Protein AF-0000000084366053 (afdb_homodimer)

Nearest PDB structures (foldseek):
  1ohv-assembly1_A  TM=9.738E-01  e=1.074E-54  Sus scrofa
  4y0i-assembly1_B  TM=9.728E-01  e=3.262E-53  Sus scrofa
  4y0i-assembly2_C  TM=9.734E-01  e=4.766E-53  Sus scrofa
  3nx3-assembly1_B  TM=8.775E-01  e=7.177E-24  Campylobacter jejuni subsp. jejuni NCTC 11168 = ATCC 700819
  2byl-assembly1_B  TM=8.700E-01  e=8.914E-24  Homo sapiens

Foldseek 3Di:
DAPQCVQFVPADLAWDDDAQAWVHPVFVVVLVVVVVPDVSVVPRGAWDLVPWWFQWTHGPVGTIFREQCCPPLFAAGTGPGVLLVVLCPDPLLVCLPPVLALCQPDNDPCVVVLQVLLQVLPPPQFRDWFFDAAQLGQVVLLVLLLVLLLVCVVVPPDDDDPCLVVQVVVCHPPVNDQEAEEAAALAQRDQDAARVLRHHNDCVSQPPHDHRPHYHFYDQDDDPPCVVCVVVLVVSLVVRLVRVLCCCVDPPHHYRAYEYECFRQQSFRDHHALVSVLSVVVSCVVSVHQYEYEQANLACQLQLDNGSNVVSVHPPDHAKYWYHRNLQTTHITGNDCSSPRPDPPSSRDSNSTRSSSSSSSSSSNCCCVVSVLNNQLQVLQQVLLVLVVVVCVVVVQAFDDWDSHSGRQFIKTFHNWQVSQVLLQRLLVSLRHRWDAHRTTMTTGSTHSSCHNSSSVNSSVSSNVSSVVD/DAPQCVQFVPADLAWDDDAQAWVHPVFVVVLVVVVVPDVSVVPRGAWDLVPWWFQWTHGPVGTIFREQCCPPLFAAGTGPGVLLVVLCPDPLLVCLPPVLALCQPDNDPCVVVLQVLLQVLPPPQFRDWFFDAAQLGQVVLLVLLLVLLLVCVVVPPDDDDPCLVVQVVVCHPPVNDQEAEEAAALAQRDQDAARVLRHHNDCVSQPPHDHRPHYHFYDQDDDPPCVVCVVVLVVSLVVRLVRVLCCCVDPPHHYRAYEYECFRQQSFRDHHALVSVLSVVVSCVVSVHQYEYEQANLACQLQLDNGSNVVSVHPPDHAKYWYHRNLQTTHITGNDCSSPRPDPPSSRDRNSTRSSSSSSSSSSNVCCVVSVLNNQLQVLQQVLLVLVVVVCVVVVQAFDDWDSHSGRQFIKTFHNWQVSQVLLQRLLVSLRHHWDAHRTTMTTGSTHSSCHNSSSVNSSVSSSVSSVVD

Solvent-accessible surface area (backbone atoms only — not comparable to full-atom values): 46352 Å² total; per-residue (Å²): 132,54,72,42,52,68,66,32,74,82,42,75,92,63,55,38,72,72,56,97,48,85,50,26,72,55,16,48,52,49,39,56,59,33,43,71,51,36,84,38,81,56,42,58,40,30,23,27,67,88,74,15,32,34,60,29,45,19,34,65,59,65,27,29,20,41,31,29,17,28,76,79,38,34,39,40,66,31,32,77,35,57,70,48,51,53,52,59,68,30,71,67,33,48,49,28,63,65,61,51,54,26,42,40,39,39,26,45,75,58,48,54,60,38,51,52,42,42,53,73,65,45,54,86,81,36,71,35,54,49,49,25,81,33,44,31,49,9,45,44,52,47,49,49,34,32,31,40,35,48,49,38,68,74,55,58,90,60,74,84,48,72,60,28,47,56,24,28,58,61,35,26,60,70,6,13,31,77,58,29,48,35,22,28,53,32,22,73,43,38,62,49,52,62,20,26,35,42,29,30,48,59,43,62,54,44,54,44,34,52,46,55,80,31,56,62,32,66,56,57,81,67,56,73,63,54,88,82,30,52,69,62,38,52,52,37,36,54,52,32,50,50,48,43,53,48,46,61,74,60,48,96,49,55,45,32,26,37,46,45,52,67,49,26,56,57,37,44,54,45,61,70,54,43,65,44,54,38,47,50,52,52,50,24,63,73,70,67,26,40,40,32,39,44,26,28,71,45,34,76,12,51,28,38,32,56,38,46,58,62,81,40,65,48,75,78,60,72,51,31,39,27,30,10,40,38,44,59,32,19,9,29,33,26,56,61,71,67,54,52,64,97,50,76,64,38,85,62,54,71,36,59,32,47,65,45,32,35,46,49,24,20,52,51,45,49,51,39,61,77,66,43,26,25,62,47,20,28,52,35,15,45,52,44,48,56,53,48,52,54,49,23,68,76,35,58,72,61,40,27,72,71,43,38,81,84,19,10,45,47,31,33,30,26,33,81,32,46,67,52,31,51,52,49,43,51,46,31,40,67,67,18,31,41,55,38,70,24,50,70,25,24,38,42,44,29,47,30,50,48,52,40,60,71,54,46,51,52,48,52,52,46,48,53,52,40,60,73,74,103,130,54,70,43,53,67,68,32,74,81,42,76,91,65,55,38,70,72,57,97,47,85,49,27,72,55,15,49,52,48,39,57,59,34,42,70,50,37,85,38,80,58,42,59,40,30,22,28,65,90,73,16,32,34,60,29,46,20,32,65,58,64,29,29,20,41,31,29,18,28,75,78,39,35,39,40,67,30,33,77,36,56,70,46,50,52,52,60,69,30,72,67,33,48,49,29,62,66,59,50,52,26,41,40,40,39,26,44,76,57,48,54,61,39,52,53,41,44,54,73,66,44,54,86,80,34,72,35,54,49,50,24,82,32,44,32,49,10,43,43,51,48,48,50,34,31,31,41,34,48,49,39,68,74,55,58,88,60,74,85,49,72,60,28,47,55,25,28,57,61,36,27,61,72,8,13,32,76,59,29,48,35,23,27,52,31,23,72,43,38,62,49,53,62,21,28,35,42,29,31,49,58,43,61,54,44,55,42,33,52,46,54,79,30,56,62,32,67,56,57,81,68,56,72,64,54,90,82,30,53,69,61,39,52,50,37,36,53,52,32,51,50,49,44,52,48,45,60,74,60,48,96,48,54,45,33,26,38,47,44,52,66,48,26,55,58,38,44,55,45,61,72,54,42,65,45,54,37,48,50,50,51,50,25,63,75,69,69,24,40,40,34,37,45,25,28,71,45,34,76,12,52,30,38,32,56,37,47,59,63,79,40,66,47,76,75,62,71,52,31,40,26,30,10,40,39,44,58,32,20,11,30,34,28,58,62,73,66,53,52,63,96,50,77,64,39,84,62,55,72,36,60,33,48,64,43,34,36,46,49,24,18,54,51,44,50,49,40,61,76,66,44,27,25,61,46,20,28,52,34,14,46,52,43,48,56,54,47,52,54,50,23,69,74,35,56,72,62,40,28,72,71,43,37,82,86,18,9,44,45,32,31,31,26,33,82,32,44,67,52,32,51,51,48,43,53,45,31,39,68,66,18,33,40,56,39,71,23,50,70,25,23,38,41,41,29,47,30,51,47,53,40,61,72,55,45,52,52,48,52,52,45,48,53,52,42,60,72,73,102

Organism: Wickerhamomyces anomalus (strain ATCC 58044 / CBS 1984 / NCYC 433 / NRRL Y-366-8) (NCBI:txid683960)

Sequence (940 aa):
MSVAAKYYPNEPTEPVIKTAEIPGPASKAGIESLGKVFDSRPVYFIADYEKSLGNFIADVDGNVYLDTYAQIASVPLGYNNPALIEAAKSPEMLRAIIERPALGNFPGKDLEGIIKNVLKVAPEGQDQVWNGLSGADANELAFKAAFMWYQQQKRGNADFTTEENESTMENQAPGSPDLAVLSFKRAFHGRLFASASVTASKPVHKLDLPSFKWPKAEFPSYQYPLEDHVEENKAEDARTLAIVENLIKTWSVPIAALIIEPIQSEGGDNHASAEFFQGLRDITLKHGVVFIVDEVQTGLGATGKLWAHEHFKISPAPDLVTFSKKFQSAGYFFHDPKFVPNVAYRQFNTWCGDPARMILAGAIGKEVLDQGLVAKAAEVGDYLYSELEKVAAKYPTKLQNLRGKNRATFIAWDLESGAARNAFLYKMKQNGVNIGGCAEVSVRLRPTLTFEKKHADLFVKVLNKTLSELMSVAAKYYPNEPTEPVIKTAEIPGPASKAGIESLGKVFDSRPVYFIADYEKSLGNFIADVDGNVYLDTYAQIASVPLGYNNPALIEAAKSPEMLRAIIERPALGNFPGKDLEGIIKNVLKVAPEGQDQVWNGLSGADANELAFKAAFMWYQQQKRGNADFTTEENESTMENQAPGSPDLAVLSFKRAFHGRLFASASVTASKPVHKLDLPSFKWPKAEFPSYQYPLEDHVEENKAEDARTLAIVENLIKTWSVPIAALIIEPIQSEGGDNHASAEFFQGLRDITLKHGVVFIVDEVQTGLGATGKLWAHEHFKISPAPDLVTFSKKFQSAGYFFHDPKFVPNVAYRQFNTWCGDPARMILAGAIGKEVLDQGLVAKAAEVGDYLYSELEKVAAKYPTKLQNLRGKNRATFIAWDLESGAARNAFLYKMKQNGVNIGGCAEVSVRLRPTLTFEKKHADLFVKVLNKTLSEL

pLDDT: mean 97.6, std 1.73, range [82.38, 99.0]

Structure (mmCIF, N/CA/C/O backbone):
data_AF-0000000084366053-model_v1
#
loop_
_entity.id
_entity.type
_entity.pdbx_description
1 polymer '4-aminobutyrate aminotransferase'
#
loop_
_atom_site.group_PDB
_atom_site.id
_atom_site.type_symbol
_atom_site.label_atom_id
_atom_site.label_alt_id
_atom_site.label_comp_id
_atom_site.label_asym_id
_atom_site.label_entity_id
_atom_site.label_seq_id
_atom_site.pdbx_PDB_ins_code
_atom_site.Cartn_x
_atom_site.Cartn_y
_atom_site.Cartn_z
_atom_site.occupancy
_atom_site.B_iso_or_equiv
_atom_site.auth_seq_id
_atom_site.auth_comp_id
_atom_site.auth_asym_id
_atom_site.auth_atom_id
_atom_site.pdbx_PDB_model_num
ATOM 1 N N . MET A 1 1 ? 0.654 37.812 -14.766 1 82.38 1 MET A N 1
ATOM 2 C CA . MET A 1 1 ? -0.444 36.938 -14.398 1 82.38 1 MET A CA 1
ATOM 3 C C . MET A 1 1 ? 0.023 35.875 -13.398 1 82.38 1 MET A C 1
ATOM 5 O O . MET A 1 1 ? 1.092 35.281 -13.562 1 82.38 1 MET A O 1
ATOM 9 N N . SER A 1 2 ? -0.723 35.781 -12.391 1 89.62 2 SER A N 1
ATOM 10 C CA . SER A 1 2 ? -0.35 34.844 -11.352 1 89.62 2 SER A CA 1
ATOM 11 C C . SER A 1 2 ? -0.585 33.406 -11.805 1 89.62 2 SER A C 1
ATOM 13 O O . SER A 1 2 ? -1.276 33.156 -12.805 1 89.62 2 SER A O 1
ATOM 15 N N . VAL A 1 3 ? 0.064 32.438 -11.227 1 92 3 VAL A N 1
ATOM 16 C CA . VAL A 1 3 ? -0.021 31.016 -11.594 1 92 3 VAL A CA 1
ATOM 17 C C . VAL A 1 3 ? -1.471 30.547 -11.508 1 92 3 VAL A C 1
ATOM 19 O O . VAL A 1 3 ? -1.973 29.891 -12.414 1 92 3 VAL A O 1
ATOM 22 N N . ALA A 1 4 ? -2.145 30.875 -10.477 1 93.94 4 ALA A N 1
ATOM 23 C CA . ALA A 1 4 ? -3.543 30.484 -10.32 1 93.94 4 ALA A CA 1
ATOM 24 C C . ALA A 1 4 ? -4.402 31.078 -11.438 1 93.94 4 ALA A C 1
ATOM 26 O O . ALA A 1 4 ? -5.297 30.406 -11.961 1 93.94 4 ALA A O 1
ATOM 27 N N . ALA A 1 5 ? -4.199 32.344 -11.656 1 94.38 5 ALA A N 1
ATOM 28 C CA . ALA A 1 5 ? -4.977 33 -12.703 1 94.38 5 ALA A CA 1
ATOM 29 C C . ALA A 1 5 ? -4.734 32.344 -14.062 1 94.38 5 ALA A C 1
ATOM 31 O O . ALA A 1 5 ? -5.645 32.281 -14.891 1 94.38 5 ALA A O 1
ATOM 32 N N . LYS A 1 6 ? -3.516 31.969 -14.289 1 94.5 6 LYS A N 1
ATOM 33 C CA . LYS A 1 6 ? -3.156 31.297 -15.539 1 94.5 6 LYS A CA 1
ATOM 34 C C . LYS A 1 6 ? -3.828 29.938 -15.656 1 94.5 6 LYS A C 1
ATOM 36 O O . LYS A 1 6 ? -4.406 29.609 -16.688 1 94.5 6 LYS A O 1
ATOM 41 N N . TYR A 1 7 ? -3.816 29.156 -14.625 1 95.62 7 TYR A N 1
ATOM 42 C CA . TYR A 1 7 ? -4.324 27.781 -14.656 1 95.62 7 TYR A CA 1
ATOM 43 C C . TYR A 1 7 ? -5.844 27.766 -14.531 1 95.62 7 TYR A C 1
ATOM 45 O O . TYR A 1 7 ? -6.508 26.906 -15.109 1 95.62 7 TYR A O 1
ATOM 53 N N . TYR A 1 8 ? -6.336 28.734 -13.703 1 97.06 8 TYR A N 1
ATOM 54 C CA . TYR A 1 8 ? -7.754 28.719 -13.367 1 97.06 8 TYR A CA 1
ATOM 55 C C . TYR A 1 8 ? -8.391 30.078 -13.602 1 97.06 8 TYR A C 1
ATOM 57 O O . TYR A 1 8 ? -8.852 30.719 -12.656 1 97.06 8 TYR A O 1
ATOM 65 N N . PRO A 1 9 ? -8.578 30.484 -14.773 1 96.38 9 PRO A N 1
ATOM 66 C CA . PRO A 1 9 ? -9.148 31.797 -15.047 1 96.38 9 PRO A CA 1
ATOM 67 C C . PRO A 1 9 ? -10.578 31.953 -14.523 1 96.38 9 PRO A C 1
ATOM 69 O O . PRO A 1 9 ? -11.031 33.062 -14.273 1 96.38 9 PRO A O 1
ATOM 72 N N . ASN A 1 10 ? -11.297 30.844 -14.344 1 96.75 10 ASN A N 1
ATOM 73 C CA . ASN A 1 10 ? -12.68 30.906 -13.898 1 96.75 10 ASN A CA 1
ATOM 74 C C . ASN A 1 10 ? -12.836 30.438 -12.453 1 96.75 10 ASN A C 1
ATOM 76 O O . ASN A 1 10 ? -13.906 29.984 -12.055 1 96.75 10 ASN A O 1
ATOM 80 N N . GLU A 1 11 ? -11.719 30.438 -11.695 1 97.56 11 GLU A N 1
ATOM 81 C CA . GLU A 1 11 ? -11.797 30.094 -10.281 1 97.56 11 GLU A CA 1
ATOM 82 C C . GLU A 1 11 ? -12.75 31.016 -9.539 1 97.56 11 GLU A C 1
ATOM 84 O O . GLU A 1 11 ? -12.766 32.219 -9.773 1 97.56 11 GLU A O 1
ATOM 89 N N . PRO A 1 12 ? -13.547 30.469 -8.617 1 97.25 12 PRO A N 1
ATOM 90 C CA . PRO A 1 12 ? -14.414 31.344 -7.832 1 97.25 12 PRO A CA 1
ATOM 91 C C . PRO A 1 12 ? -13.641 32.438 -7.109 1 97.25 12 PRO A C 1
ATOM 93 O O . PRO A 1 12 ? -12.484 32.25 -6.727 1 97.25 12 PRO A O 1
ATOM 96 N N . THR A 1 13 ? -14.273 33.594 -6.938 1 96.44 13 THR A N 1
ATOM 97 C CA . THR A 1 13 ? -13.617 34.688 -6.258 1 96.44 13 THR A CA 1
ATOM 98 C C . THR A 1 13 ? -13.992 34.719 -4.781 1 96.44 13 THR A C 1
ATOM 100 O O . THR A 1 13 ? -13.336 35.406 -3.98 1 96.44 13 THR A O 1
ATOM 103 N N . GLU A 1 14 ? -15.039 34.062 -4.465 1 97.56 14 GLU A N 1
ATOM 104 C CA . GLU A 1 14 ? -15.516 33.938 -3.088 1 97.56 14 GLU A CA 1
ATOM 105 C C . GLU A 1 14 ? -16.234 32.594 -2.865 1 97.56 14 GLU A C 1
ATOM 107 O O . GLU A 1 14 ? -16.688 31.984 -3.818 1 97.56 14 GLU A O 1
ATOM 112 N N . PRO A 1 15 ? -16.297 32.125 -1.659 1 98.25 15 PRO A N 1
ATOM 113 C CA . PRO A 1 15 ? -17.078 30.906 -1.371 1 98.25 15 PRO A CA 1
ATOM 114 C C . PRO A 1 15 ? -18.578 31.109 -1.603 1 98.25 15 PRO A C 1
ATOM 116 O O . PRO A 1 15 ? -19.062 32.25 -1.631 1 98.25 15 PRO A O 1
ATOM 119 N N . VAL A 1 16 ? -19.234 30.047 -1.812 1 98.31 16 VAL A N 1
ATOM 120 C CA . VAL A 1 16 ? -20.672 30.031 -1.962 1 98.31 16 VAL A CA 1
ATOM 121 C C . VAL A 1 16 ? -21.281 29 -1.001 1 98.31 16 VAL A C 1
ATOM 123 O O . VAL A 1 16 ? -20.953 27.812 -1.062 1 98.31 16 VAL A O 1
ATOM 126 N N . ILE A 1 17 ? -22.109 29.438 -0.068 1 98.19 17 ILE A N 1
ATOM 127 C CA . ILE A 1 17 ? -22.812 28.547 0.859 1 98.19 17 ILE A CA 1
ATOM 128 C C . ILE A 1 17 ? -24.312 28.625 0.611 1 98.19 17 ILE A C 1
ATOM 130 O O . ILE A 1 17 ? -24.922 29.688 0.754 1 98.19 17 ILE A O 1
ATOM 134 N N . LYS A 1 18 ? -24.844 27.516 0.295 1 97.88 18 LYS A N 1
ATOM 135 C CA . LYS A 1 18 ? -26.25 27.469 -0.094 1 97.88 18 LYS A CA 1
ATOM 136 C C . LYS A 1 18 ? -27.094 26.797 0.98 1 97.88 18 LYS A C 1
ATOM 138 O O . LYS A 1 18 ? -28.328 26.938 0.99 1 97.88 18 LYS A O 1
ATOM 143 N N . THR A 1 19 ? -26.469 26.062 1.842 1 97.5 19 THR A N 1
ATOM 144 C CA . THR A 1 19 ? -27.219 25.297 2.834 1 97.5 19 THR A CA 1
ATOM 145 C C . THR A 1 19 ? -26.938 25.828 4.238 1 97.5 19 THR A C 1
ATOM 147 O O . THR A 1 19 ? -25.859 26.328 4.523 1 97.5 19 THR A O 1
ATOM 150 N N . ALA A 1 20 ? -27.906 25.672 5.109 1 94.31 20 ALA A N 1
ATOM 151 C CA . ALA A 1 20 ? -27.797 26.156 6.484 1 94.31 20 ALA A CA 1
ATOM 152 C C . ALA A 1 20 ? -26.875 25.266 7.309 1 94.31 20 ALA A C 1
ATOM 154 O O . ALA A 1 20 ? -26.234 25.734 8.25 1 94.31 20 ALA A O 1
ATOM 155 N N . GLU A 1 21 ? -26.844 24.078 6.902 1 95.75 21 GLU A N 1
ATOM 156 C CA . GLU A 1 21 ? -26 23.109 7.605 1 95.75 21 GLU A CA 1
ATOM 157 C C . GLU A 1 21 ? -24.984 22.484 6.66 1 95.75 21 GLU A C 1
ATOM 159 O O . GLU A 1 21 ? -25.219 22.391 5.453 1 95.75 21 GLU A O 1
ATOM 164 N N . ILE A 1 22 ? -23.922 22.094 7.156 1 96.94 22 ILE A N 1
ATOM 165 C CA . ILE A 1 22 ? -22.875 21.375 6.438 1 96.94 22 ILE A CA 1
ATOM 166 C C . ILE A 1 22 ? -22.5 20.109 7.203 1 96.94 22 ILE A C 1
ATOM 168 O O . ILE A 1 22 ? -22.062 20.172 8.359 1 96.94 22 ILE A O 1
ATOM 172 N N . PRO A 1 23 ? -22.609 18.984 6.641 1 97.81 23 PRO A N 1
ATOM 173 C CA . PRO A 1 23 ? -23.016 18.719 5.262 1 97.81 23 PRO A CA 1
ATOM 174 C C . PRO A 1 23 ? -24.484 19.062 5.008 1 97.81 23 PRO A C 1
ATOM 176 O O . PRO A 1 23 ? -25.297 19 5.93 1 97.81 23 PRO A O 1
ATOM 179 N N . GLY A 1 24 ? -24.797 19.438 3.838 1 98.5 24 GLY A N 1
ATOM 180 C CA . GLY A 1 24 ? -26.156 19.719 3.432 1 98.5 24 GLY A CA 1
ATOM 181 C C . GLY A 1 24 ? -26.984 18.469 3.199 1 98.5 24 GLY A C 1
ATOM 182 O O . GLY A 1 24 ? -26.5 17.359 3.385 1 98.5 24 GLY A O 1
ATOM 183 N N . PRO A 1 25 ? -28.25 18.703 2.814 1 98.5 25 PRO A N 1
ATOM 184 C CA . PRO A 1 25 ? -29.188 17.578 2.697 1 98.5 25 PRO A CA 1
ATOM 185 C C . PRO A 1 25 ? -28.734 16.547 1.648 1 98.5 25 PRO A C 1
ATOM 187 O O . PRO A 1 25 ? -28.891 15.344 1.854 1 98.5 25 PRO A O 1
ATOM 190 N N . ALA A 1 26 ? -28.281 17.031 0.51 1 98.56 26 ALA A N 1
ATOM 191 C CA . ALA A 1 26 ? -27.844 16.109 -0.53 1 98.56 26 ALA A CA 1
ATOM 192 C C . ALA A 1 26 ? -26.625 15.305 -0.074 1 98.56 26 ALA A C 1
ATOM 194 O O . ALA A 1 26 ? -26.516 14.109 -0.348 1 98.56 26 ALA A O 1
ATOM 195 N N . SER A 1 27 ? -25.672 15.945 0.589 1 98.75 27 SER A N 1
ATOM 196 C CA . SER A 1 27 ? -24.516 15.25 1.143 1 98.75 27 SER A CA 1
ATOM 197 C C . SER A 1 27 ? -24.922 14.242 2.207 1 98.75 27 SER A C 1
ATOM 199 O O . SER A 1 27 ? -24.406 13.125 2.248 1 98.75 27 SER A O 1
ATOM 201 N N . LYS A 1 28 ? -25.812 14.656 3.084 1 98.62 28 LYS A N 1
ATOM 202 C CA . LYS A 1 28 ? -26.281 13.742 4.121 1 98.62 28 LYS A CA 1
ATOM 203 C C . LYS A 1 28 ? -26.906 12.492 3.506 1 98.62 28 LYS A C 1
ATOM 205 O O . LYS A 1 28 ? -26.641 11.375 3.953 1 98.62 28 LYS A O 1
ATOM 210 N N . ALA A 1 29 ? -27.734 12.672 2.475 1 98.56 29 ALA A N 1
ATOM 211 C CA . ALA A 1 29 ? -28.344 11.547 1.776 1 98.56 29 ALA A CA 1
ATOM 212 C C . ALA A 1 29 ? -27.297 10.664 1.114 1 98.56 29 ALA A C 1
ATOM 214 O O . ALA A 1 29 ? -27.391 9.438 1.141 1 98.56 29 ALA A O 1
ATOM 215 N N . GLY A 1 30 ? -26.328 11.312 0.466 1 98.5 30 GLY A N 1
ATOM 216 C CA . GLY A 1 30 ? -25.234 10.578 -0.163 1 98.5 30 GLY A CA 1
ATOM 217 C C . GLY A 1 30 ? -24.391 9.789 0.824 1 98.5 30 GLY A C 1
ATOM 218 O O . GLY A 1 30 ? -23.969 8.672 0.524 1 98.5 30 GLY A O 1
ATOM 219 N N . ILE A 1 31 ? -24.141 10.375 1.984 1 98.62 31 ILE A N 1
ATOM 220 C CA . ILE A 1 31 ? -23.359 9.711 3.029 1 98.62 31 ILE A CA 1
ATOM 221 C C . ILE A 1 31 ? -24.109 8.484 3.525 1 98.62 31 ILE A C 1
ATOM 223 O O . ILE A 1 31 ? -23.516 7.418 3.711 1 98.62 31 ILE A O 1
ATOM 227 N N . GLU A 1 32 ? -25.406 8.625 3.742 1 98.25 32 GLU A N 1
ATOM 228 C CA . GLU A 1 32 ? -26.234 7.508 4.18 1 98.25 32 GLU A CA 1
ATOM 229 C C . GLU A 1 32 ? -26.219 6.379 3.154 1 98.25 32 GLU A C 1
ATOM 231 O O . GLU A 1 32 ? -26.062 5.211 3.512 1 98.25 32 GLU A O 1
ATOM 236 N N . SER A 1 33 ? -26.406 6.73 1.919 1 97.75 33 SER A N 1
ATOM 237 C CA . SER A 1 33 ? -26.406 5.734 0.854 1 97.75 33 SER A CA 1
ATOM 238 C C . SER A 1 33 ? -25.047 5.051 0.731 1 97.75 33 SER A C 1
ATOM 240 O O . SER A 1 33 ? -24.969 3.828 0.607 1 97.75 33 SER A O 1
ATOM 242 N N . LEU A 1 34 ? -24 5.824 0.762 1 97.44 34 LEU A N 1
ATOM 243 C CA . LEU A 1 34 ? -22.641 5.309 0.698 1 97.44 34 LEU A CA 1
ATOM 244 C C . LEU A 1 34 ? -22.359 4.355 1.856 1 97.44 34 LEU A C 1
ATOM 246 O O . LEU A 1 34 ? -21.625 3.375 1.699 1 97.44 34 LEU A O 1
ATOM 250 N N . GLY A 1 35 ? -23 4.652 3.002 1 96.19 35 GLY A N 1
ATOM 251 C CA . GLY A 1 35 ? -22.812 3.869 4.211 1 96.19 35 GLY A CA 1
ATOM 252 C C . GLY A 1 35 ? -23.266 2.428 4.066 1 96.19 35 GLY A C 1
ATOM 253 O O . GLY A 1 35 ? -22.906 1.572 4.879 1 96.19 35 GLY A O 1
ATOM 254 N N . LYS A 1 36 ? -24 2.123 3.027 1 93.88 36 LYS A N 1
ATOM 255 C CA . LYS A 1 36 ? -24.484 0.766 2.783 1 93.88 36 LYS A CA 1
ATOM 256 C C . LYS A 1 36 ? -23.375 -0.114 2.209 1 93.88 36 LYS A C 1
ATOM 258 O O . LYS A 1 36 ? -23.453 -1.343 2.271 1 93.88 36 LYS A O 1
ATOM 263 N N . VAL A 1 37 ? -22.281 0.535 1.673 1 92.44 37 VAL A N 1
ATOM 264 C CA . VAL A 1 37 ? -21.266 -0.265 1.004 1 92.44 37 VAL A CA 1
ATOM 265 C C . VAL A 1 37 ? -19.875 0.184 1.455 1 92.44 37 VAL A C 1
ATOM 267 O O . VAL A 1 37 ? -18.875 -0.437 1.103 1 92.44 37 VAL A O 1
ATOM 270 N N . PHE A 1 38 ? -19.797 1.199 2.264 1 92.5 38 PHE A N 1
ATOM 271 C CA . PHE A 1 38 ? -18.547 1.822 2.699 1 92.5 38 PHE A CA 1
ATOM 272 C C . PHE A 1 38 ? -18.719 2.453 4.078 1 92.5 38 PHE A C 1
ATOM 274 O O . PHE A 1 38 ? -19.781 2.963 4.406 1 92.5 38 PHE A O 1
ATOM 281 N N . ASP A 1 39 ? -17.688 2.363 4.969 1 95.25 39 ASP A N 1
ATOM 282 C CA . ASP A 1 39 ? -17.766 3.086 6.234 1 95.25 39 ASP A CA 1
ATOM 283 C C . ASP A 1 39 ? -17.719 4.594 6.008 1 95.25 39 ASP A C 1
ATOM 285 O O . ASP A 1 39 ? -16.641 5.195 5.977 1 95.25 39 ASP A O 1
ATOM 289 N N . SER A 1 40 ? -18.891 5.207 5.938 1 96.94 40 SER A N 1
ATOM 290 C CA . SER A 1 40 ? -19 6.609 5.547 1 96.94 40 SER A CA 1
ATOM 291 C C . SER A 1 40 ? -19.047 7.523 6.77 1 96.94 40 SER A C 1
ATOM 293 O O . SER A 1 40 ? -19.25 8.734 6.641 1 96.94 40 SER A O 1
ATOM 295 N N . ARG A 1 41 ? -18.891 7.023 7.988 1 97.31 41 ARG A N 1
ATOM 296 C CA . ARG A 1 41 ? -19.016 7.789 9.227 1 97.31 41 ARG A CA 1
ATOM 297 C C . ARG A 1 41 ? -17.984 8.906 9.289 1 97.31 41 ARG A C 1
ATOM 299 O O . ARG A 1 41 ? -18.234 9.969 9.859 1 97.31 41 ARG A O 1
ATOM 306 N N . PRO A 1 42 ? -16.734 8.75 8.633 1 97.81 42 PRO A N 1
ATOM 307 C CA . PRO A 1 42 ? -15.727 9.812 8.711 1 97.81 42 PRO A CA 1
ATOM 308 C C . PRO A 1 42 ? -15.945 10.906 7.66 1 97.81 42 PRO A C 1
ATOM 310 O O . PRO A 1 42 ? -15.203 11.891 7.625 1 97.81 42 PRO A O 1
ATOM 313 N N . VAL A 1 43 ? -16.938 10.844 6.801 1 98.31 43 VAL A N 1
ATOM 314 C CA . VAL A 1 43 ? -17.109 11.734 5.656 1 98.31 43 VAL A CA 1
ATOM 315 C C . VAL A 1 43 ? -17.547 13.117 6.141 1 98.31 43 VAL A C 1
ATOM 317 O O . VAL A 1 43 ? -18.438 13.242 6.977 1 98.31 43 VAL A O 1
ATOM 320 N N . TYR A 1 44 ? -16.891 14.117 5.621 1 98.12 44 TYR A N 1
ATOM 321 C CA . TYR A 1 44 ? -17.266 15.492 5.918 1 98.12 44 TYR A CA 1
ATOM 322 C C . TYR A 1 44 ? -18.438 15.93 5.047 1 98.12 44 TYR A C 1
ATOM 324 O O . TYR A 1 44 ? -19.391 16.531 5.539 1 98.12 44 TYR A O 1
ATOM 332 N N . PHE A 1 45 ? -18.375 15.734 3.822 1 98.56 45 PHE A N 1
ATOM 333 C CA . PHE A 1 45 ? -19.406 15.953 2.814 1 98.56 45 PHE A CA 1
ATOM 334 C C . PHE A 1 45 ? -19.078 15.195 1.534 1 98.56 45 PHE A C 1
ATOM 336 O O . PHE A 1 45 ? -17.953 14.75 1.339 1 98.56 45 PHE A O 1
ATOM 343 N N . ILE A 1 46 ? -20.078 14.992 0.703 1 98.81 46 ILE A N 1
ATOM 344 C CA . ILE A 1 46 ? -19.859 14.398 -0.611 1 98.81 46 ILE A CA 1
ATOM 345 C C . ILE A 1 46 ? -19.422 15.477 -1.599 1 98.81 46 ILE A C 1
ATOM 347 O O . ILE A 1 46 ? -20.156 16.438 -1.838 1 98.81 46 ILE A O 1
ATOM 351 N N . ALA A 1 47 ? -18.281 15.32 -2.174 1 98.75 47 ALA A N 1
ATOM 352 C CA . ALA A 1 47 ? -17.703 16.344 -3.041 1 98.75 47 ALA A CA 1
ATOM 353 C C . ALA A 1 47 ? -18.219 16.219 -4.469 1 98.75 47 ALA A C 1
ATOM 355 O O . ALA A 1 47 ? -18.516 15.109 -4.93 1 98.75 47 ALA A O 1
ATOM 356 N N . ASP A 1 48 ? -18.375 17.297 -5.129 1 98.62 48 ASP A N 1
ATOM 357 C CA . ASP A 1 48 ? -18.547 17.406 -6.574 1 98.62 48 ASP A CA 1
ATOM 358 C C . ASP A 1 48 ? -17.25 17.875 -7.238 1 98.62 48 ASP A C 1
ATOM 360 O O . ASP A 1 48 ? -17.078 19.078 -7.488 1 98.62 48 ASP A O 1
ATOM 364 N N . TYR A 1 49 ? -16.391 16.984 -7.605 1 98.5 49 TYR A N 1
ATOM 365 C CA . TYR A 1 49 ? -15.062 17.312 -8.109 1 98.5 49 TYR A CA 1
ATOM 366 C C . TYR A 1 49 ? -15.148 17.969 -9.492 1 98.5 49 TYR A C 1
ATOM 368 O O . TYR A 1 49 ? -14.258 18.719 -9.883 1 98.5 49 TYR A O 1
ATOM 376 N N . GLU A 1 50 ? -16.188 17.703 -10.258 1 97.56 50 GLU A N 1
ATOM 377 C CA . GLU A 1 50 ? -16.359 18.344 -11.555 1 97.56 50 GLU A CA 1
ATOM 378 C C . GLU A 1 50 ? -16.531 19.859 -11.398 1 97.56 50 GLU A C 1
ATOM 380 O O . GLU A 1 50 ? -16.141 20.625 -12.281 1 97.56 50 GLU A O 1
ATOM 385 N N . LYS A 1 51 ? -17.094 20.234 -10.242 1 98 51 LYS A N 1
ATOM 386 C CA . LYS A 1 51 ? -17.375 21.656 -10.023 1 98 51 LYS A CA 1
ATOM 387 C C . LYS A 1 51 ? -16.328 22.281 -9.125 1 98 51 LYS A C 1
ATOM 389 O O . LYS A 1 51 ? -16.406 23.469 -8.805 1 98 51 LYS A O 1
ATOM 394 N N . SER A 1 52 ? -15.375 21.547 -8.633 1 98.69 52 SER A N 1
ATOM 395 C CA . SER A 1 52 ? -14.242 22.078 -7.883 1 98.69 52 SER A CA 1
ATOM 396 C C . SER A 1 52 ? -13.188 22.672 -8.82 1 98.69 52 SER A C 1
ATOM 398 O O . SER A 1 52 ? -12.969 22.141 -9.914 1 98.69 52 SER A O 1
ATOM 400 N N . LEU A 1 53 ? -12.555 23.75 -8.422 1 98.69 53 LEU A N 1
ATOM 401 C CA . LEU A 1 53 ? -11.625 24.406 -9.336 1 98.69 53 LEU A CA 1
ATOM 402 C C . LEU A 1 53 ? -10.562 25.188 -8.57 1 98.69 53 LEU A C 1
ATOM 404 O O . LEU A 1 53 ? -10.891 26.016 -7.727 1 98.69 53 LEU A O 1
ATOM 408 N N . GLY A 1 54 ? -9.281 24.906 -8.93 1 98.38 54 GLY A N 1
ATOM 409 C CA . GLY A 1 54 ? -8.195 25.609 -8.273 1 98.38 54 GLY A CA 1
ATOM 410 C C . GLY A 1 54 ? -8.148 25.375 -6.773 1 98.38 54 GLY A C 1
ATOM 411 O O . GLY A 1 54 ? -8.102 24.234 -6.324 1 98.38 54 GLY A O 1
ATOM 412 N N . ASN A 1 55 ? -8.297 26.453 -6.027 1 98.69 55 ASN A N 1
ATOM 413 C CA . ASN A 1 55 ? -8.203 26.359 -4.574 1 98.69 55 ASN A CA 1
ATOM 414 C C . ASN A 1 55 ? -9.578 26.25 -3.928 1 98.69 55 ASN A C 1
ATOM 416 O O . ASN A 1 55 ? -9.727 26.469 -2.725 1 98.69 55 ASN A O 1
ATOM 420 N N . PHE A 1 56 ? -10.602 25.875 -4.727 1 98.88 56 PHE A N 1
ATOM 421 C CA . PHE A 1 56 ? -11.961 25.766 -4.219 1 98.88 56 PHE A CA 1
ATOM 422 C C . PHE A 1 56 ? -12.508 24.359 -4.422 1 98.88 56 PHE A C 1
ATOM 424 O O . PHE A 1 56 ? -12.336 23.766 -5.492 1 98.88 56 PHE A O 1
ATOM 431 N N . ILE A 1 57 ? -13.148 23.797 -3.42 1 98.88 57 ILE A N 1
ATOM 432 C CA . ILE A 1 57 ? -13.781 22.484 -3.488 1 98.88 57 ILE A CA 1
ATOM 433 C C . ILE A 1 57 ? -15.297 22.641 -3.363 1 98.88 57 ILE A C 1
ATOM 435 O O . ILE A 1 57 ? -15.781 23.422 -2.551 1 98.88 57 ILE A O 1
ATOM 439 N N . ALA A 1 58 ? -16.031 21.953 -4.18 1 98.81 58 ALA A N 1
ATOM 440 C CA . ALA A 1 58 ? -17.484 22 -4.188 1 98.81 58 ALA A CA 1
ATOM 441 C C . ALA A 1 58 ? -18.078 20.703 -3.65 1 98.81 58 ALA A C 1
ATOM 443 O O . ALA A 1 58 ? -17.5 19.625 -3.84 1 98.81 58 ALA A O 1
ATOM 444 N N . ASP A 1 59 ? -19.234 20.766 -2.926 1 98.75 59 ASP A N 1
ATOM 445 C CA . ASP A 1 59 ? -19.969 19.578 -2.533 1 98.75 59 ASP A CA 1
ATOM 446 C C . ASP A 1 59 ? -21.219 19.391 -3.377 1 98.75 59 ASP A C 1
ATOM 448 O O . ASP A 1 59 ? -21.516 20.219 -4.246 1 98.75 59 ASP A O 1
ATOM 452 N N . VAL A 1 60 ? -21.953 18.359 -3.193 1 98.69 60 VAL A N 1
ATOM 453 C CA . VAL A 1 60 ? -23.094 17.984 -4.023 1 98.69 60 VAL A CA 1
ATOM 454 C C . VAL A 1 60 ? -24.281 18.875 -3.689 1 98.69 60 VAL A C 1
ATOM 456 O O . VAL A 1 60 ? -25.281 18.891 -4.414 1 98.69 60 VAL A O 1
ATOM 459 N N . ASP A 1 61 ? -24.234 19.672 -2.613 1 98.75 61 ASP A N 1
ATOM 460 C CA . ASP A 1 61 ? -25.312 20.578 -2.223 1 98.75 61 ASP A CA 1
ATOM 461 C C . ASP A 1 61 ? -25.188 21.922 -2.939 1 98.75 61 ASP A C 1
ATOM 463 O O . ASP A 1 61 ? -26.078 22.766 -2.842 1 98.75 61 ASP A O 1
ATOM 467 N N . GLY A 1 62 ? -24.094 22.125 -3.66 1 98.38 62 GLY A N 1
ATOM 468 C CA . GLY A 1 62 ? -23.859 23.375 -4.367 1 98.38 62 GLY A CA 1
ATOM 469 C C . GLY A 1 62 ? -23.016 24.359 -3.576 1 98.38 62 GLY A C 1
ATOM 470 O O . GLY A 1 62 ? -22.75 25.469 -4.043 1 98.38 62 GLY A O 1
ATOM 471 N N . ASN A 1 63 ? -22.594 23.953 -2.383 1 98.75 63 ASN A N 1
ATOM 472 C CA . ASN A 1 63 ? -21.641 24.781 -1.646 1 98.75 63 ASN A CA 1
ATOM 473 C C . ASN A 1 63 ? -20.25 24.734 -2.283 1 98.75 63 ASN A C 1
ATOM 475 O O . ASN A 1 63 ? -19.844 23.688 -2.811 1 98.75 63 ASN A O 1
ATOM 479 N N . VAL A 1 64 ? -19.562 25.844 -2.277 1 98.75 64 VAL A N 1
ATOM 480 C CA . VAL A 1 64 ? -18.188 25.969 -2.742 1 98.75 64 VAL A CA 1
ATOM 481 C C . VAL A 1 64 ? -17.312 26.594 -1.648 1 98.75 64 VAL A C 1
ATOM 483 O O . VAL A 1 64 ? -17.625 27.672 -1.149 1 98.75 64 VAL A O 1
ATOM 486 N N . TYR A 1 65 ? -16.25 25.906 -1.259 1 98.88 65 TYR A N 1
ATOM 487 C CA . TYR A 1 65 ? -15.406 26.328 -0.152 1 98.88 65 TYR A CA 1
ATOM 488 C C . TYR A 1 65 ? -14.008 26.672 -0.642 1 98.88 65 TYR A C 1
ATOM 490 O O . TYR A 1 65 ? -13.453 25.984 -1.505 1 98.88 65 TYR A O 1
ATOM 498 N N . LEU A 1 66 ? -13.477 27.828 -0.146 1 98.88 66 LEU A N 1
ATOM 499 C CA . LEU A 1 66 ? -12.023 27.906 -0.186 1 98.88 66 LEU A CA 1
ATOM 500 C C . LEU A 1 66 ? -11.398 26.75 0.594 1 98.88 66 LEU A C 1
ATOM 502 O O . LEU A 1 66 ? -11.695 26.562 1.775 1 98.88 66 LEU A O 1
ATOM 506 N N . ASP A 1 67 ? -10.609 25.984 -0.076 1 98.81 67 ASP A N 1
ATOM 507 C CA . ASP A 1 67 ? -10.094 24.766 0.545 1 98.81 67 ASP A CA 1
ATOM 508 C C . ASP A 1 67 ? -8.672 24.969 1.069 1 98.81 67 ASP A C 1
ATOM 510 O O . ASP A 1 67 ? -7.727 25.078 0.287 1 98.81 67 ASP A O 1
ATOM 514 N N . THR A 1 68 ? -8.492 25 2.354 1 98.75 68 THR A N 1
ATOM 515 C CA . THR A 1 68 ? -7.18 25.141 2.969 1 98.75 68 THR A CA 1
ATOM 516 C C . THR A 1 68 ? -6.777 23.859 3.693 1 98.75 68 THR A C 1
ATOM 518 O O . THR A 1 68 ? -5.898 23.891 4.559 1 98.75 68 THR A O 1
ATOM 521 N N . TYR A 1 69 ? -7.473 22.812 3.416 1 98.19 69 TYR A N 1
ATOM 522 C CA . TYR A 1 69 ? -7.152 21.5 3.934 1 98.19 69 TYR A CA 1
ATOM 523 C C . TYR A 1 69 ? -6.633 20.578 2.826 1 98.19 69 TYR A C 1
ATOM 525 O O . TYR A 1 69 ? -5.824 19.688 3.076 1 98.19 69 TYR A O 1
ATOM 533 N N . ALA A 1 70 ? -7.164 20.906 1.543 1 97.44 70 ALA A N 1
ATOM 534 C CA . ALA A 1 70 ? -6.738 20.188 0.344 1 97.44 70 ALA A CA 1
ATOM 535 C C . ALA A 1 70 ? -6.879 18.672 0.528 1 97.44 70 ALA A C 1
ATOM 537 O O . ALA A 1 70 ? -5.922 17.922 0.318 1 97.44 70 ALA A O 1
ATOM 538 N N . GLN A 1 71 ? -8.125 18.312 0.882 1 96.56 71 GLN A N 1
ATOM 539 C CA . GLN A 1 71 ? -8.445 16.953 1.332 1 96.56 71 GLN A CA 1
ATOM 540 C C . GLN A 1 71 ? -7.68 16.609 2.607 1 96.56 71 GLN A C 1
ATOM 542 O O . GLN A 1 71 ? -7.871 17.25 3.645 1 96.56 71 GLN A O 1
ATOM 547 N N . ILE A 1 72 ? -6.715 15.68 2.615 1 95.75 72 ILE A N 1
ATOM 548 C CA . ILE A 1 72 ? -5.844 15.469 3.768 1 95.75 72 ILE A CA 1
ATOM 549 C C . ILE A 1 72 ? -4.398 15.781 3.389 1 95.75 72 ILE A C 1
ATOM 551 O O . ILE A 1 72 ? -3.535 14.906 3.412 1 95.75 72 ILE A O 1
ATOM 555 N N . ALA A 1 73 ? -4.219 17.062 3.021 1 97.69 73 ALA A N 1
ATOM 556 C CA . ALA A 1 73 ? -2.902 17.594 2.668 1 97.69 73 ALA A CA 1
ATOM 557 C C . ALA A 1 73 ? -2.348 16.891 1.43 1 97.69 73 ALA A C 1
ATOM 559 O O . ALA A 1 73 ? -1.141 16.656 1.327 1 97.69 73 ALA A O 1
ATOM 560 N N . SER A 1 74 ? -3.213 16.609 0.447 1 97.81 74 SER A N 1
ATOM 561 C CA . SER A 1 74 ? -2.758 15.719 -0.617 1 97.81 74 SER A CA 1
ATOM 562 C C . SER A 1 74 ? -2.908 16.375 -1.986 1 97.81 74 SER A C 1
ATOM 564 O O . SER A 1 74 ? -2.516 15.797 -3.002 1 97.81 74 SER A O 1
ATOM 566 N N . VAL A 1 75 ? -3.512 17.609 -2.064 1 98.31 75 VAL A N 1
ATOM 567 C CA . VAL A 1 75 ? -3.707 18.281 -3.346 1 98.31 75 VAL A CA 1
ATOM 568 C C . VAL A 1 75 ? -2.566 19.266 -3.592 1 98.31 75 VAL A C 1
ATOM 570 O O . VAL A 1 75 ? -2.443 20.266 -2.887 1 98.31 75 VAL A O 1
ATOM 573 N N . PRO A 1 76 ? -1.804 19.016 -4.613 1 98.06 76 PRO A N 1
ATOM 574 C CA . PRO A 1 76 ? -0.615 19.844 -4.781 1 98.06 76 PRO A CA 1
ATOM 575 C C . PRO A 1 76 ? -0.901 21.125 -5.562 1 98.06 76 PRO A C 1
ATOM 577 O O . PRO A 1 76 ? -0.529 22.219 -5.121 1 98.06 76 PRO A O 1
ATOM 580 N N . LEU A 1 77 ? -1.686 21.047 -6.676 1 98.44 77 LEU A N 1
ATOM 581 C CA . LEU A 1 77 ? -1.692 22.125 -7.648 1 98.44 77 LEU A CA 1
ATOM 582 C C . LEU A 1 77 ? -3.09 22.719 -7.793 1 98.44 77 LEU A C 1
ATOM 584 O O . LEU A 1 77 ? -3.293 23.672 -8.555 1 98.44 77 LEU A O 1
ATOM 588 N N . GLY A 1 78 ? -4.066 22.172 -7.074 1 98.38 78 GLY A N 1
ATOM 589 C CA . GLY A 1 78 ? -5.445 22.625 -7.172 1 98.38 78 GLY A CA 1
ATOM 590 C C . GLY A 1 78 ? -6.332 21.656 -7.941 1 98.38 78 GLY A C 1
ATOM 591 O O . GLY A 1 78 ? -5.836 20.781 -8.641 1 98.38 78 GLY A O 1
ATOM 592 N N . TYR A 1 79 ? -7.621 21.844 -7.836 1 98.62 79 TYR A N 1
ATOM 593 C CA . TYR A 1 79 ? -8.609 20.969 -8.469 1 98.62 79 TYR A CA 1
ATOM 594 C C . TYR A 1 79 ? -8.742 21.281 -9.953 1 98.62 79 TYR A C 1
ATOM 596 O O . TYR A 1 79 ? -8.719 22.438 -10.352 1 98.62 79 TYR A O 1
ATOM 604 N N . ASN A 1 80 ? -8.859 20.172 -10.711 1 98.38 80 ASN A N 1
ATOM 605 C CA . ASN A 1 80 ? -9.008 20.234 -12.156 1 98.38 80 ASN A CA 1
ATOM 606 C C . ASN A 1 80 ? -7.875 21.031 -12.805 1 98.38 80 ASN A C 1
ATOM 608 O O . ASN A 1 80 ? -8.117 21.875 -13.664 1 98.38 80 ASN A O 1
ATOM 612 N N . ASN A 1 81 ? -6.648 20.812 -12.367 1 98.38 81 ASN A N 1
ATOM 613 C CA . ASN A 1 81 ? -5.457 21.438 -12.922 1 98.38 81 ASN A CA 1
ATOM 614 C C . ASN A 1 81 ? -5.215 21.016 -14.367 1 98.38 81 ASN A C 1
ATOM 616 O O . ASN A 1 81 ? -5.137 19.828 -14.664 1 98.38 81 ASN A O 1
ATOM 620 N N . PRO A 1 82 ? -5.043 21.953 -15.234 1 98.12 82 PRO A N 1
ATOM 621 C CA . PRO A 1 82 ? -4.953 21.609 -16.656 1 98.12 82 PRO A CA 1
ATOM 622 C C . PRO A 1 82 ? -3.695 20.812 -16.984 1 98.12 82 PRO A C 1
ATOM 624 O O . PRO A 1 82 ? -3.721 19.953 -17.875 1 98.12 82 PRO A O 1
ATOM 627 N N . ALA A 1 83 ? -2.57 21.094 -16.328 1 97.94 83 ALA A N 1
ATOM 628 C CA . ALA A 1 83 ? -1.343 20.344 -16.578 1 97.94 83 ALA A CA 1
ATOM 629 C C . ALA A 1 83 ? -1.505 18.875 -16.172 1 97.94 83 ALA A C 1
ATOM 631 O O . ALA A 1 83 ? -0.99 17.984 -16.844 1 97.94 83 ALA A O 1
ATOM 632 N N . LEU A 1 84 ? -2.17 18.625 -15.102 1 98.38 84 LEU A N 1
ATOM 633 C CA . LEU A 1 84 ? -2.396 17.25 -14.648 1 98.38 84 LEU A CA 1
ATOM 634 C C . LEU A 1 84 ? -3.381 16.531 -15.57 1 98.38 84 LEU A C 1
ATOM 636 O O . LEU A 1 84 ? -3.266 15.328 -15.789 1 98.38 84 LEU A O 1
ATOM 640 N N . ILE A 1 85 ? -4.383 17.281 -16.062 1 98.56 85 ILE A N 1
ATOM 641 C CA . ILE A 1 85 ? -5.301 16.719 -17.047 1 98.56 85 ILE A CA 1
ATOM 642 C C . ILE A 1 85 ? -4.52 16.25 -18.266 1 98.56 85 ILE A C 1
ATOM 644 O O . ILE A 1 85 ? -4.758 15.148 -18.781 1 98.56 85 ILE A O 1
ATOM 648 N N . GLU A 1 86 ? -3.596 17.078 -18.719 1 98.44 86 GLU A N 1
ATOM 649 C CA . GLU A 1 86 ? -2.77 16.719 -19.859 1 98.44 86 GLU A CA 1
ATOM 650 C C . GLU A 1 86 ? -1.968 15.445 -19.578 1 98.44 86 GLU A C 1
ATOM 652 O O . GLU A 1 86 ? -1.907 14.547 -20.422 1 98.44 86 GLU A O 1
ATOM 657 N N . ALA A 1 87 ? -1.334 15.336 -18.422 1 98.44 87 ALA A N 1
ATOM 658 C CA . ALA A 1 87 ? -0.572 14.148 -18.047 1 98.44 87 ALA A CA 1
ATOM 659 C C . ALA A 1 87 ? -1.468 12.914 -17.984 1 98.44 87 ALA A C 1
ATOM 661 O O . ALA A 1 87 ? -1.07 11.836 -18.422 1 98.44 87 ALA A O 1
ATOM 662 N N . ALA A 1 88 ? -2.67 13.078 -17.453 1 98.44 88 ALA A N 1
ATOM 663 C CA . ALA A 1 88 ? -3.602 11.969 -17.266 1 98.44 88 ALA A CA 1
ATOM 664 C C . ALA A 1 88 ? -4.105 11.438 -18.594 1 98.44 88 ALA A C 1
ATOM 666 O O . ALA A 1 88 ? -4.508 10.273 -18.703 1 98.44 88 ALA A O 1
ATOM 667 N N . LYS A 1 89 ? -4.098 12.25 -19.625 1 98.12 89 LYS A N 1
ATOM 668 C CA . LYS A 1 89 ? -4.613 11.875 -20.938 1 98.12 89 LYS A CA 1
ATOM 669 C C . LYS A 1 89 ? -3.496 11.359 -21.828 1 98.12 89 LYS A C 1
ATOM 671 O O . LYS A 1 89 ? -3.746 10.953 -22.969 1 98.12 89 LYS A O 1
ATOM 676 N N . SER A 1 90 ? -2.242 11.297 -21.375 1 98.06 90 SER A N 1
ATOM 677 C CA . SER A 1 90 ? -1.1 10.906 -22.203 1 98.06 90 SER A CA 1
ATOM 678 C C . SER A 1 90 ? -1.146 9.414 -22.531 1 98.06 90 SER A C 1
ATOM 680 O O . SER A 1 90 ? -1.742 8.625 -21.797 1 98.06 90 SER A O 1
ATOM 682 N N . PRO A 1 91 ? -0.5 9.031 -23.656 1 96.94 91 PRO A N 1
ATOM 683 C CA . PRO A 1 91 ? -0.389 7.602 -23.984 1 96.94 91 PRO A CA 1
ATOM 684 C C . PRO A 1 91 ? 0.35 6.812 -22.906 1 96.94 91 PRO A C 1
ATOM 686 O O . PRO A 1 91 ? 0.021 5.648 -22.656 1 96.94 91 PRO A O 1
ATOM 689 N N . GLU A 1 92 ? 1.299 7.406 -22.297 1 97.19 92 GLU A N 1
ATOM 690 C CA . GLU A 1 92 ? 2.041 6.762 -21.219 1 97.19 92 GLU A CA 1
ATOM 691 C C . GLU A 1 92 ? 1.124 6.422 -20.047 1 97.19 92 GLU A C 1
ATOM 693 O O . GLU A 1 92 ? 1.22 5.336 -19.469 1 97.19 92 GLU A O 1
ATOM 698 N N . MET A 1 93 ? 0.236 7.363 -19.703 1 98.38 93 MET A N 1
ATOM 699 C CA . MET A 1 93 ? -0.722 7.148 -18.625 1 98.38 93 MET A CA 1
ATOM 700 C C . MET A 1 93 ? -1.691 6.023 -18.969 1 98.38 93 MET A C 1
ATOM 702 O O . MET A 1 93 ? -1.982 5.164 -18.141 1 98.38 93 MET A O 1
ATOM 706 N N . LEU A 1 94 ? -2.148 6.078 -20.203 1 97.94 94 LEU A N 1
ATOM 707 C CA . LEU A 1 94 ? -3.068 5.043 -20.672 1 97.94 94 LEU A CA 1
ATOM 708 C C . LEU A 1 94 ? -2.449 3.658 -20.516 1 97.94 94 LEU A C 1
ATOM 710 O O . LEU A 1 94 ? -3.09 2.744 -19.984 1 97.94 94 LEU A O 1
ATOM 714 N N . ARG A 1 95 ? -1.204 3.463 -20.938 1 96.75 95 ARG A N 1
ATOM 715 C CA . ARG A 1 95 ? -0.498 2.191 -20.844 1 96.75 95 ARG A CA 1
ATOM 716 C C . ARG A 1 95 ? -0.277 1.805 -19.375 1 96.75 95 ARG A C 1
ATOM 718 O O . ARG A 1 95 ? -0.411 0.635 -19.016 1 96.75 95 ARG A O 1
ATOM 725 N N . ALA A 1 96 ? 0.073 2.828 -18.578 1 97.81 96 ALA A N 1
ATOM 726 C CA . ALA A 1 96 ? 0.298 2.584 -17.156 1 97.81 96 ALA A CA 1
ATOM 727 C C . ALA A 1 96 ? -0.966 2.057 -16.484 1 97.81 96 ALA A C 1
ATOM 729 O O . ALA A 1 96 ? -0.893 1.224 -15.578 1 97.81 96 ALA A O 1
ATOM 730 N N . ILE A 1 97 ? -2.135 2.51 -16.953 1 98.12 97 ILE A N 1
ATOM 731 C CA . ILE A 1 97 ? -3.404 2.123 -16.344 1 98.12 97 ILE A CA 1
ATOM 732 C C . ILE A 1 97 ? -3.799 0.727 -16.812 1 98.12 97 ILE A C 1
ATOM 734 O O . ILE A 1 97 ? -4.047 -0.166 -16 1 98.12 97 ILE A O 1
ATOM 738 N N . ILE A 1 98 ? -3.783 0.418 -18.109 1 97.62 98 ILE A N 1
ATOM 739 C CA . ILE A 1 98 ? -4.449 -0.771 -18.625 1 97.62 98 ILE A CA 1
ATOM 740 C C . ILE A 1 98 ? -3.512 -1.973 -18.531 1 97.62 98 ILE A C 1
ATOM 742 O O . ILE A 1 98 ? -3.965 -3.111 -18.375 1 97.62 98 ILE A O 1
ATOM 746 N N . GLU A 1 99 ? -2.158 -1.702 -18.594 1 97.44 99 GLU A N 1
ATOM 747 C CA . GLU A 1 99 ? -1.212 -2.811 -18.516 1 97.44 99 GLU A CA 1
ATOM 748 C C . GLU A 1 99 ? -0.768 -3.064 -17.078 1 97.44 99 GLU A C 1
ATOM 750 O O . GLU A 1 99 ? -0.418 -4.191 -16.719 1 97.44 99 GLU A O 1
ATOM 755 N N . ARG A 1 100 ? -0.693 -1.944 -16.281 1 96.25 100 ARG A N 1
ATOM 756 C CA . ARG A 1 100 ? -0.167 -1.955 -14.914 1 96.25 100 ARG A CA 1
ATOM 757 C C . ARG A 1 100 ? 1.035 -2.887 -14.805 1 96.25 100 ARG A C 1
ATOM 759 O O . ARG A 1 100 ? 0.979 -3.896 -14.094 1 96.25 100 ARG A O 1
ATOM 766 N N . PRO A 1 101 ? 2.105 -2.574 -15.367 1 97.69 101 PRO A N 1
ATOM 767 C CA . PRO A 1 101 ? 3.277 -3.451 -15.43 1 97.69 101 PRO A CA 1
ATOM 768 C C . PRO A 1 101 ? 3.775 -3.881 -14.055 1 97.69 101 PRO A C 1
ATOM 770 O O . PRO A 1 101 ? 3.781 -3.078 -13.117 1 97.69 101 PRO A O 1
ATOM 773 N N . ALA A 1 102 ? 4.125 -5.188 -13.883 1 97.88 102 ALA A N 1
ATOM 774 C CA . ALA A 1 102 ? 4.953 -5.633 -12.766 1 97.88 102 ALA A CA 1
ATOM 775 C C . ALA A 1 102 ? 6.391 -5.137 -12.914 1 97.88 102 ALA A C 1
ATOM 777 O O . ALA A 1 102 ? 7.254 -5.863 -13.406 1 97.88 102 ALA A O 1
ATOM 778 N N . LEU A 1 103 ? 6.707 -4.051 -12.359 1 98.06 103 LEU A N 1
ATOM 779 C CA . LEU A 1 103 ? 7.871 -3.244 -12.711 1 98.06 103 LEU A CA 1
ATOM 780 C C . LEU A 1 103 ? 9.164 -3.969 -12.352 1 98.06 103 LEU A C 1
ATOM 782 O O . LEU A 1 103 ? 10.188 -3.773 -13.008 1 98.06 103 LEU A O 1
ATOM 786 N N . GLY A 1 104 ? 9.117 -4.785 -11.383 1 97.38 104 GLY A N 1
ATOM 787 C CA . GLY A 1 104 ? 10.32 -5.48 -10.953 1 97.38 104 GLY A CA 1
ATOM 788 C C . GLY A 1 104 ? 10.789 -6.535 -11.945 1 97.38 104 GLY A C 1
ATOM 789 O O . GLY A 1 104 ? 11.992 -6.758 -12.102 1 97.38 104 GLY A O 1
ATOM 790 N N . ASN A 1 105 ? 9.828 -7.148 -12.664 1 98.25 105 ASN A N 1
ATOM 791 C CA . ASN A 1 105 ? 10.172 -8.258 -13.555 1 98.25 105 ASN A CA 1
ATOM 792 C C . ASN A 1 105 ? 9.969 -7.883 -15.023 1 98.25 105 ASN A C 1
ATOM 794 O O . ASN A 1 105 ? 10.664 -8.398 -15.898 1 98.25 105 ASN A O 1
ATOM 798 N N . PHE A 1 106 ? 8.977 -7.055 -15.227 1 98.5 106 PHE A N 1
ATOM 799 C CA . PHE A 1 106 ? 8.594 -6.723 -16.594 1 98.5 106 PHE A CA 1
ATOM 800 C C . PHE A 1 106 ? 8.406 -5.219 -16.766 1 98.5 106 PHE A C 1
ATOM 802 O O . PHE A 1 106 ? 7.359 -4.766 -17.234 1 98.5 106 PHE A O 1
ATOM 809 N N . PRO A 1 107 ? 9.414 -4.473 -16.453 1 98.44 107 PRO A N 1
ATOM 810 C CA . PRO A 1 107 ? 9.266 -3.033 -16.656 1 98.44 107 PRO A CA 1
ATOM 811 C C . PRO A 1 107 ? 9.078 -2.666 -18.125 1 98.44 107 PRO A C 1
ATOM 813 O O . PRO A 1 107 ? 9.633 -3.332 -19.016 1 98.44 107 PRO A O 1
ATOM 816 N N . GLY A 1 108 ? 8.312 -1.69 -18.406 1 98.12 108 GLY A N 1
ATOM 817 C CA . GLY A 1 108 ? 8.211 -1.15 -19.75 1 98.12 108 GLY A CA 1
ATOM 818 C C . GLY A 1 108 ? 9.414 -0.305 -20.141 1 98.12 108 GLY A C 1
ATOM 819 O O . GLY A 1 108 ? 10.164 0.151 -19.281 1 98.12 108 GLY A O 1
ATOM 820 N N . LYS A 1 109 ? 9.555 -0.064 -21.391 1 97.69 109 LYS A N 1
ATOM 821 C CA . LYS A 1 109 ? 10.656 0.748 -21.906 1 97.69 109 LYS A CA 1
ATOM 822 C C . LYS A 1 109 ? 10.547 2.189 -21.422 1 97.69 109 LYS A C 1
ATOM 824 O O . LYS A 1 109 ? 11.516 2.947 -21.484 1 97.69 109 LYS A O 1
ATOM 829 N N . ASP A 1 110 ? 9.461 2.582 -20.875 1 97.12 110 ASP A N 1
ATOM 830 C CA . ASP A 1 110 ? 9.258 3.957 -20.422 1 97.12 110 ASP A CA 1
ATOM 831 C C . ASP A 1 110 ? 9.617 4.113 -18.953 1 97.12 110 ASP A C 1
ATOM 833 O O . ASP A 1 110 ? 9.68 5.23 -18.438 1 97.12 110 ASP A O 1
ATOM 837 N N . LEU A 1 111 ? 9.867 3.051 -18.172 1 98 111 LEU A N 1
ATOM 838 C CA . LEU A 1 111 ? 9.984 3.113 -16.719 1 98 111 LEU A CA 1
ATOM 839 C C . LEU A 1 111 ? 11.141 4.02 -16.312 1 98 111 LEU A C 1
ATOM 841 O O . LEU A 1 111 ? 11 4.832 -15.391 1 98 111 LEU A O 1
ATOM 845 N N . GLU A 1 112 ? 12.305 3.877 -16.938 1 97.88 112 GLU A N 1
ATOM 846 C CA . GLU A 1 112 ? 13.469 4.684 -16.562 1 97.88 112 GLU A CA 1
ATOM 847 C C . GLU A 1 112 ? 13.156 6.172 -16.656 1 97.88 112 GLU A C 1
ATOM 849 O O . GLU A 1 112 ? 13.5 6.938 -15.75 1 97.88 112 GLU A O 1
ATOM 854 N N . GLY A 1 113 ? 12.547 6.57 -17.828 1 98.06 113 GLY A N 1
ATOM 855 C CA . GLY A 1 113 ? 12.164 7.965 -17.984 1 98.06 113 GLY A CA 1
ATOM 856 C C . GLY A 1 113 ? 11.195 8.445 -16.922 1 98.06 113 GLY A C 1
ATOM 857 O O . GLY A 1 113 ? 11.328 9.555 -16.406 1 98.06 113 GLY A O 1
ATOM 858 N N . ILE A 1 114 ? 10.227 7.605 -16.547 1 98.25 114 ILE A N 1
ATOM 859 C CA . ILE A 1 114 ? 9.242 7.922 -15.516 1 98.25 114 ILE A CA 1
ATOM 860 C C . ILE A 1 114 ? 9.953 8.172 -14.18 1 98.25 114 ILE A C 1
ATOM 862 O O . ILE A 1 114 ? 9.688 9.172 -13.508 1 98.25 114 ILE A O 1
ATOM 866 N N . ILE A 1 115 ? 10.906 7.293 -13.82 1 98.06 115 ILE A N 1
ATOM 867 C CA . ILE A 1 115 ? 11.633 7.395 -12.562 1 98.06 115 ILE A CA 1
ATOM 868 C C . ILE A 1 115 ? 12.508 8.648 -12.562 1 98.06 115 ILE A C 1
ATOM 870 O O . ILE A 1 115 ? 12.586 9.367 -11.57 1 98.06 115 ILE A O 1
ATOM 874 N N . LYS A 1 116 ? 13.164 8.945 -13.68 1 98.06 116 LYS A N 1
ATOM 875 C CA . LYS A 1 116 ? 14.031 10.117 -13.789 1 98.06 116 LYS A CA 1
ATOM 876 C C . LYS A 1 116 ? 13.234 11.406 -13.594 1 98.06 116 LYS A C 1
ATOM 878 O O . LYS A 1 116 ? 13.75 12.375 -13.031 1 98.06 116 LYS A O 1
ATOM 883 N N . ASN A 1 117 ? 12.031 11.43 -14.078 1 98.06 117 ASN A N 1
ATOM 884 C CA . ASN A 1 117 ? 11.188 12.594 -13.867 1 98.06 117 ASN A CA 1
ATOM 885 C C . ASN A 1 117 ? 10.867 12.797 -12.391 1 98.06 117 ASN A C 1
ATOM 887 O O . ASN A 1 117 ? 10.812 13.93 -11.914 1 98.06 117 ASN A O 1
ATOM 891 N N . VAL A 1 118 ? 10.648 11.727 -11.641 1 98.06 118 VAL A N 1
ATOM 892 C CA . VAL A 1 118 ? 10.422 11.805 -10.203 1 98.06 118 VAL A CA 1
ATOM 893 C C . VAL A 1 118 ? 11.68 12.305 -9.508 1 98.06 118 VAL A C 1
ATOM 895 O O . VAL A 1 118 ? 11.609 13.133 -8.602 1 98.06 118 VAL A O 1
ATOM 898 N N . LEU A 1 119 ? 12.836 11.852 -9.969 1 98 119 LEU A N 1
ATOM 899 C CA . LEU A 1 119 ? 14.117 12.141 -9.328 1 98 119 LEU A CA 1
ATOM 900 C C . LEU A 1 119 ? 14.508 13.602 -9.523 1 98 119 LEU A C 1
ATOM 902 O O . LEU A 1 119 ? 15.367 14.117 -8.805 1 98 119 LEU A O 1
ATOM 906 N N . LYS A 1 120 ? 13.859 14.273 -10.469 1 97.75 120 LYS A N 1
ATOM 907 C CA . LYS A 1 120 ? 14.156 15.688 -10.711 1 97.75 120 LYS A CA 1
ATOM 908 C C . LYS A 1 120 ? 13.836 16.531 -9.484 1 97.75 120 LYS A C 1
ATOM 910 O O . LYS A 1 120 ? 14.406 17.609 -9.305 1 97.75 120 LYS A O 1
ATOM 915 N N . VAL A 1 121 ? 12.977 16 -8.641 1 97.81 121 VAL A N 1
ATOM 916 C CA . VAL A 1 121 ? 12.617 16.766 -7.457 1 97.81 121 VAL A CA 1
ATOM 917 C C . VAL A 1 121 ? 13.094 16.047 -6.203 1 97.81 121 VAL A C 1
ATOM 919 O O . VAL A 1 121 ? 12.547 16.25 -5.113 1 97.81 121 VAL A O 1
ATOM 922 N N . ALA A 1 122 ? 14.047 15.133 -6.336 1 97.88 122 ALA A N 1
ATOM 923 C CA . ALA A 1 122 ? 14.609 14.461 -5.168 1 97.88 122 ALA A CA 1
ATOM 924 C C . ALA A 1 122 ? 15.281 15.453 -4.227 1 97.88 122 ALA A C 1
ATOM 926 O O . ALA A 1 122 ? 15.773 16.5 -4.668 1 97.88 122 ALA A O 1
ATOM 927 N N . PRO A 1 123 ? 15.25 15.141 -2.887 1 97.56 123 PRO A N 1
ATOM 928 C CA . PRO A 1 123 ? 15.984 16 -1.965 1 97.56 123 PRO A CA 1
ATOM 929 C C . PRO A 1 123 ? 17.469 16.094 -2.297 1 97.56 123 PRO A C 1
ATOM 931 O O . PRO A 1 123 ? 18.047 15.148 -2.844 1 97.56 123 PRO A O 1
ATOM 934 N N . GLU A 1 124 ? 18.047 17.234 -1.927 1 93.69 124 GLU A N 1
ATOM 935 C CA . GLU A 1 124 ? 19.484 17.391 -2.127 1 93.69 124 GLU A CA 1
ATOM 936 C C . GLU A 1 124 ? 20.266 16.25 -1.506 1 93.69 124 GLU A C 1
ATOM 938 O O . GLU A 1 124 ? 20 15.852 -0.366 1 93.69 124 GLU A O 1
ATOM 943 N N . GLY A 1 125 ? 21.078 15.688 -2.266 1 91.81 125 GLY A N 1
ATOM 944 C CA . GLY A 1 125 ? 21.938 14.609 -1.769 1 91.81 125 GLY A CA 1
ATOM 945 C C . GLY A 1 125 ? 21.359 13.234 -2.027 1 91.81 125 GLY A C 1
ATOM 946 O O . GLY A 1 125 ? 22.047 12.227 -1.824 1 91.81 125 GLY A O 1
ATOM 947 N N . GLN A 1 126 ? 20.109 13.172 -2.439 1 95.69 126 GLN A N 1
ATOM 948 C CA . GLN A 1 126 ? 19.484 11.898 -2.766 1 95.69 126 GLN A CA 1
ATOM 949 C C . GLN A 1 126 ? 19.422 11.688 -4.273 1 95.69 126 GLN A C 1
ATOM 951 O O . GLN A 1 126 ? 19.062 12.602 -5.02 1 95.69 126 GLN A O 1
ATOM 956 N N . ASP A 1 127 ? 19.828 10.453 -4.754 1 95.25 127 ASP A N 1
ATOM 957 C CA . ASP A 1 127 ? 19.875 10.266 -6.203 1 95.25 127 ASP A CA 1
ATOM 958 C C . ASP A 1 127 ? 19.219 8.945 -6.605 1 95.25 127 ASP A C 1
ATOM 960 O O . ASP A 1 127 ? 19.328 8.523 -7.758 1 95.25 127 ASP A O 1
ATOM 964 N N . GLN A 1 128 ? 18.625 8.305 -5.625 1 96.12 128 GLN A N 1
ATOM 965 C CA . GLN A 1 128 ? 17.891 7.074 -5.887 1 96.12 128 GLN A CA 1
ATOM 966 C C . GLN A 1 128 ? 16.516 7.109 -5.246 1 96.12 128 GLN A C 1
ATOM 968 O O . GLN A 1 128 ? 16.266 7.895 -4.324 1 96.12 128 GLN A O 1
ATOM 973 N N . VAL A 1 129 ? 15.664 6.277 -5.812 1 97.38 129 VAL A N 1
ATOM 974 C CA . VAL A 1 129 ? 14.312 6.234 -5.266 1 97.38 129 VAL A CA 1
ATOM 975 C C . VAL A 1 129 ? 13.781 4.805 -5.309 1 97.38 129 VAL A C 1
ATOM 977 O O . VAL A 1 129 ? 14.039 4.07 -6.266 1 97.38 129 VAL A O 1
ATOM 980 N N . TRP A 1 130 ? 13.188 4.34 -4.258 1 97.5 130 TRP A N 1
ATOM 981 C CA . TRP A 1 130 ? 12.312 3.172 -4.254 1 97.5 130 TRP A CA 1
ATOM 982 C C . TRP A 1 130 ? 10.852 3.586 -4.145 1 97.5 130 TRP A C 1
ATOM 984 O O . TRP A 1 130 ? 10.461 4.281 -3.201 1 97.5 130 TRP A O 1
ATOM 994 N N . ASN A 1 131 ? 10.062 3.086 -5.008 1 96.12 131 ASN A N 1
ATOM 995 C CA . ASN A 1 131 ? 8.68 3.543 -5.102 1 96.12 131 ASN A CA 1
ATOM 996 C C . ASN A 1 131 ? 7.734 2.617 -4.344 1 96.12 131 ASN A C 1
ATOM 998 O O . ASN A 1 131 ? 7.938 1.401 -4.316 1 96.12 131 ASN A O 1
ATOM 1002 N N . GLY A 1 132 ? 6.777 3.176 -3.672 1 96.69 132 GLY A N 1
ATOM 1003 C CA . GLY A 1 132 ? 5.707 2.473 -2.98 1 96.69 132 GLY A CA 1
ATOM 1004 C C . GLY A 1 132 ? 4.324 2.922 -3.406 1 96.69 132 GLY A C 1
ATOM 1005 O O . GLY A 1 132 ? 4.133 3.377 -4.535 1 96.69 132 GLY A O 1
ATOM 1006 N N . LEU A 1 133 ? 3.285 2.719 -2.525 1 97.56 133 LEU A N 1
ATOM 1007 C CA . LEU A 1 133 ? 1.914 2.955 -2.963 1 97.56 133 LEU A CA 1
ATOM 1008 C C . LEU A 1 133 ? 1.211 3.943 -2.037 1 97.56 133 LEU A C 1
ATOM 1010 O O . LEU A 1 133 ? 0.179 4.512 -2.398 1 97.56 133 LEU A O 1
ATOM 1014 N N . SER A 1 134 ? 1.719 4.141 -0.855 1 97.69 134 SER A N 1
ATOM 1015 C CA . SER A 1 134 ? 1.175 5.062 0.136 1 97.69 134 SER A CA 1
ATOM 1016 C C . SER A 1 134 ? 2.252 5.527 1.111 1 97.69 134 SER A C 1
ATOM 1018 O O . SER A 1 134 ? 3.375 5.02 1.088 1 97.69 134 SER A O 1
ATOM 1020 N N . GLY A 1 135 ? 1.906 6.484 1.925 1 98.19 135 GLY A N 1
ATOM 1021 C CA . GLY A 1 135 ? 2.85 6.922 2.939 1 98.19 135 GLY A CA 1
ATOM 1022 C C . GLY A 1 135 ? 3.23 5.828 3.918 1 98.19 135 GLY A C 1
ATOM 1023 O O . GLY A 1 135 ? 4.402 5.68 4.27 1 98.19 135 GLY A O 1
ATOM 1024 N N . ALA A 1 136 ? 2.225 5.039 4.398 1 98 136 ALA A N 1
ATOM 1025 C CA . ALA A 1 136 ? 2.494 3.928 5.309 1 98 136 ALA A CA 1
ATOM 1026 C C . ALA A 1 136 ? 3.398 2.889 4.652 1 98 136 ALA A C 1
ATOM 1028 O O . ALA A 1 136 ? 4.344 2.4 5.273 1 98 136 ALA A O 1
ATOM 1029 N N . ASP A 1 137 ? 3.1 2.607 3.451 1 96.31 137 ASP A N 1
ATOM 1030 C CA . ASP A 1 137 ? 3.896 1.671 2.666 1 96.31 137 ASP A CA 1
ATOM 1031 C C . ASP A 1 137 ? 5.32 2.188 2.471 1 96.31 137 ASP A C 1
ATOM 1033 O O . ASP A 1 137 ? 6.281 1.421 2.551 1 96.31 137 ASP A O 1
ATOM 1037 N N . ALA A 1 138 ? 5.445 3.436 2.127 1 98.38 138 ALA A N 1
ATOM 1038 C CA . ALA A 1 138 ? 6.754 4.062 1.95 1 98.38 138 ALA A CA 1
ATOM 1039 C C . ALA A 1 138 ? 7.598 3.934 3.213 1 98.38 138 ALA A C 1
ATOM 1041 O O . ALA A 1 138 ? 8.781 3.596 3.141 1 98.38 138 ALA A O 1
ATOM 1042 N N . ASN A 1 139 ? 7.008 4.191 4.363 1 98.88 139 ASN A N 1
ATOM 1043 C CA . ASN A 1 139 ? 7.723 4.082 5.629 1 98.88 139 ASN A CA 1
ATOM 1044 C C . ASN A 1 139 ? 8.102 2.637 5.934 1 98.88 139 ASN A C 1
ATOM 1046 O O . ASN A 1 139 ? 9.227 2.365 6.371 1 98.88 139 ASN A O 1
ATOM 1050 N N . GLU A 1 140 ? 7.254 1.705 5.707 1 98.69 140 GLU A N 1
ATOM 1051 C CA . GLU A 1 140 ? 7.578 0.311 5.992 1 98.69 140 GLU A CA 1
ATOM 1052 C C . GLU A 1 140 ? 8.664 -0.209 5.055 1 98.69 140 GLU A C 1
ATOM 1054 O O . GLU A 1 140 ? 9.5 -1.023 5.453 1 98.69 140 GLU A O 1
ATOM 1059 N N . LEU A 1 141 ? 8.617 0.212 3.822 1 98.44 141 LEU A N 1
ATOM 1060 C CA . LEU A 1 141 ? 9.688 -0.135 2.895 1 98.44 141 LEU A CA 1
ATOM 1061 C C . LEU A 1 141 ? 11.016 0.469 3.346 1 98.44 141 LEU A C 1
ATOM 1063 O O . LEU A 1 141 ? 12.07 -0.164 3.221 1 98.44 141 LEU A O 1
ATOM 1067 N N . ALA A 1 142 ? 10.945 1.713 3.82 1 98.88 142 ALA A N 1
ATOM 1068 C CA . ALA A 1 142 ? 12.148 2.34 4.359 1 98.88 142 ALA A CA 1
ATOM 1069 C C . ALA A 1 142 ? 12.672 1.574 5.57 1 98.88 142 ALA A C 1
ATOM 1071 O O . ALA A 1 142 ? 13.883 1.416 5.738 1 98.88 142 ALA A O 1
ATOM 1072 N N . PHE A 1 143 ? 11.758 1.107 6.488 1 98.94 143 PHE A N 1
ATOM 1073 C CA . PHE A 1 143 ? 12.164 0.277 7.613 1 98.94 143 PHE A CA 1
ATOM 1074 C C . PHE A 1 143 ? 12.891 -0.975 7.125 1 98.94 143 PHE A C 1
ATOM 1076 O O . PHE A 1 143 ? 13.93 -1.347 7.668 1 98.94 143 PHE A O 1
ATOM 1083 N N . LYS A 1 144 ? 12.336 -1.65 6.152 1 98.75 144 LYS A N 1
ATOM 1084 C CA . LYS A 1 144 ? 12.953 -2.855 5.609 1 98.75 144 LYS A CA 1
ATOM 1085 C C . LYS A 1 144 ? 14.367 -2.572 5.109 1 98.75 144 LYS A C 1
ATOM 1087 O O . LYS A 1 144 ? 15.297 -3.324 5.406 1 98.75 144 LYS A O 1
ATOM 1092 N N . ALA A 1 145 ? 14.461 -1.494 4.312 1 98.62 145 ALA A N 1
ATOM 1093 C CA . ALA A 1 145 ? 15.781 -1.111 3.82 1 98.62 145 ALA A CA 1
ATOM 1094 C C . ALA A 1 145 ? 16.75 -0.883 4.977 1 98.62 145 ALA A C 1
ATOM 1096 O O . ALA A 1 145 ? 17.906 -1.31 4.914 1 98.62 145 ALA A O 1
ATOM 1097 N N . ALA A 1 146 ? 16.297 -0.219 5.992 1 98.88 146 ALA A N 1
ATOM 1098 C CA . ALA A 1 146 ? 17.125 0.095 7.148 1 98.88 146 ALA A CA 1
ATOM 1099 C C . ALA A 1 146 ? 17.562 -1.177 7.871 1 98.88 146 ALA A C 1
ATOM 1101 O O . ALA A 1 146 ? 18.734 -1.322 8.234 1 98.88 146 ALA A O 1
ATOM 1102 N N . PHE A 1 147 ? 16.656 -2.076 8.109 1 98.88 147 PHE A N 1
ATOM 1103 C CA . PHE A 1 147 ? 16.969 -3.322 8.805 1 98.88 147 PHE A CA 1
ATOM 1104 C C . PHE A 1 147 ? 17.953 -4.156 7.988 1 98.88 147 PHE A C 1
ATOM 1106 O O . PHE A 1 147 ? 18.906 -4.719 8.539 1 98.88 147 PHE A O 1
ATOM 1113 N N . MET A 1 148 ? 17.688 -4.328 6.699 1 98.5 148 MET A N 1
ATOM 1114 C CA . MET A 1 148 ? 18.594 -5.094 5.836 1 98.5 148 MET A CA 1
ATOM 1115 C C . MET A 1 148 ? 19.984 -4.477 5.824 1 98.5 148 MET A C 1
ATOM 1117 O O . MET A 1 148 ? 20.984 -5.195 5.891 1 98.5 148 MET A O 1
ATOM 1121 N N . TRP A 1 149 ? 19.984 -3.119 5.707 1 98.31 149 TRP A N 1
ATOM 1122 C CA . TRP A 1 149 ? 21.266 -2.41 5.754 1 98.31 149 TRP A CA 1
ATOM 1123 C C . TRP A 1 149 ? 21.984 -2.662 7.078 1 98.31 149 TRP A C 1
ATOM 1125 O O . TRP A 1 149 ? 23.172 -2.979 7.098 1 98.31 149 TRP A O 1
ATOM 1135 N N . TYR A 1 150 ? 21.25 -2.514 8.172 1 98.44 150 TYR A N 1
ATOM 1136 C CA . TYR A 1 150 ? 21.797 -2.664 9.516 1 98.44 150 TYR A CA 1
ATOM 1137 C C . TYR A 1 150 ? 22.406 -4.047 9.711 1 98.44 150 TYR A C 1
ATOM 1139 O O . TYR A 1 150 ? 23.531 -4.172 10.188 1 98.44 150 TYR A O 1
ATOM 1147 N N . GLN A 1 151 ? 21.719 -5.082 9.336 1 98.12 151 GLN A N 1
ATOM 1148 C CA . GLN A 1 151 ? 22.188 -6.457 9.461 1 98.12 151 GLN A CA 1
ATOM 1149 C C . GLN A 1 151 ? 23.344 -6.73 8.516 1 98.12 151 GLN A C 1
ATOM 1151 O O . GLN A 1 151 ? 24.266 -7.484 8.859 1 98.12 151 GLN A O 1
ATOM 1156 N N . GLN A 1 152 ? 23.266 -6.156 7.344 1 96.69 152 GLN A N 1
ATOM 1157 C CA . GLN A 1 152 ? 24.344 -6.344 6.375 1 96.69 152 GLN A CA 1
ATOM 1158 C C . GLN A 1 152 ? 25.656 -5.766 6.895 1 96.69 152 GLN A C 1
ATOM 1160 O O . GLN A 1 152 ? 26.734 -6.328 6.645 1 96.69 152 GLN A O 1
ATOM 1165 N N . GLN A 1 153 ? 25.594 -4.609 7.582 1 96.12 153 GLN A N 1
ATOM 1166 C CA . GLN A 1 153 ? 26.781 -4.012 8.164 1 96.12 153 GLN A CA 1
ATOM 1167 C C . GLN A 1 153 ? 27.453 -4.961 9.156 1 96.12 153 GLN A C 1
ATOM 1169 O O . GLN A 1 153 ? 28.672 -5.004 9.25 1 96.12 153 GLN A O 1
ATOM 1174 N N . LYS A 1 154 ? 26.688 -5.723 9.828 1 95.44 154 LYS A N 1
ATOM 1175 C CA . LYS A 1 154 ? 27.188 -6.68 10.805 1 95.44 154 LYS A CA 1
ATOM 1176 C C . LYS A 1 154 ? 27.719 -7.934 10.125 1 95.44 154 LYS A C 1
ATOM 1178 O O . LYS A 1 154 ? 28.734 -8.492 10.547 1 95.44 154 LYS A O 1
ATOM 1183 N N . ARG A 1 155 ? 27.031 -8.336 9.086 1 95.06 155 ARG A N 1
ATOM 1184 C CA . ARG A 1 155 ? 27.359 -9.578 8.383 1 95.06 155 ARG A CA 1
ATOM 1185 C C . ARG A 1 155 ? 28.562 -9.383 7.465 1 95.06 155 ARG A C 1
ATOM 1187 O O . ARG A 1 155 ? 29.328 -10.312 7.246 1 95.06 155 ARG A O 1
ATOM 1194 N N . GLY A 1 156 ? 28.781 -8.188 6.934 1 93.75 156 GLY A N 1
ATOM 1195 C CA . GLY A 1 156 ? 29.812 -7.934 5.938 1 93.75 156 GLY A CA 1
ATOM 1196 C C . GLY A 1 156 ? 29.516 -8.586 4.598 1 93.75 156 GLY A C 1
ATOM 1197 O O . GLY A 1 156 ? 28.422 -8.43 4.055 1 93.75 156 GLY A O 1
ATOM 1198 N N . ASN A 1 157 ? 30.453 -9.328 4.078 1 91.88 157 ASN A N 1
ATOM 1199 C CA . ASN A 1 157 ? 30.328 -9.906 2.746 1 91.88 157 ASN A CA 1
ATOM 1200 C C . ASN A 1 157 ? 29.922 -11.383 2.811 1 91.88 157 ASN A C 1
ATOM 1202 O O . ASN A 1 157 ? 29.906 -12.062 1.786 1 91.88 157 ASN A O 1
ATOM 1206 N N . ALA A 1 158 ? 29.578 -11.812 3.996 1 95.19 158 ALA A N 1
ATOM 1207 C CA . ALA A 1 158 ? 29.25 -13.227 4.145 1 95.19 158 ALA A CA 1
ATOM 1208 C C . ALA A 1 158 ? 27.844 -13.516 3.609 1 95.19 158 ALA A C 1
ATOM 1210 O O . ALA A 1 158 ? 26.969 -12.633 3.627 1 95.19 158 ALA A O 1
ATOM 1211 N N . ASP A 1 159 ? 27.625 -14.75 3.199 1 95.88 159 ASP A N 1
ATOM 1212 C CA . ASP A 1 159 ? 26.312 -15.211 2.783 1 95.88 159 ASP A CA 1
ATOM 1213 C C . ASP A 1 159 ? 25.422 -15.492 3.992 1 95.88 159 ASP A C 1
ATOM 1215 O O . ASP A 1 159 ? 25.906 -15.625 5.113 1 95.88 159 ASP A O 1
ATOM 1219 N N . PHE A 1 160 ? 24.188 -15.594 3.732 1 97.88 160 PHE A N 1
ATOM 1220 C CA . PHE A 1 160 ? 23.297 -16.047 4.785 1 97.88 160 PHE A CA 1
ATOM 1221 C C . PHE A 1 160 ? 23.625 -17.469 5.219 1 97.88 160 PHE A C 1
ATOM 1223 O O . PHE A 1 160 ? 23.922 -18.312 4.383 1 97.88 160 PHE A O 1
ATOM 1230 N N . THR A 1 161 ? 23.594 -17.734 6.492 1 97.81 161 THR A N 1
ATOM 1231 C CA . THR A 1 161 ? 23.844 -19.078 7 1 97.81 161 THR A CA 1
ATOM 1232 C C . THR A 1 161 ? 22.594 -19.953 6.844 1 97.81 161 THR A C 1
ATOM 1234 O O . THR A 1 161 ? 21.5 -19.453 6.637 1 97.81 161 THR A O 1
ATOM 1237 N N . THR A 1 162 ? 22.828 -21.234 6.926 1 98.12 162 THR A N 1
ATOM 1238 C CA . THR A 1 162 ? 21.719 -22.172 6.922 1 98.12 162 THR A CA 1
ATOM 1239 C C . THR A 1 162 ? 20.75 -21.891 8.07 1 98.12 162 THR A C 1
ATOM 1241 O O . THR A 1 162 ? 19.531 -21.953 7.902 1 98.12 162 THR A O 1
ATOM 1244 N N . GLU A 1 163 ? 21.281 -21.516 9.211 1 98.31 163 GLU A N 1
ATOM 1245 C CA . GLU A 1 163 ? 20.484 -21.219 10.391 1 98.31 163 GLU A CA 1
ATOM 1246 C C . GLU A 1 163 ? 19.594 -19.984 10.156 1 98.31 163 GLU A C 1
ATOM 1248 O O . GLU A 1 163 ? 18.438 -19.969 10.57 1 98.31 163 GLU A O 1
ATOM 1253 N N . GLU A 1 164 ? 20.156 -18.984 9.547 1 98.38 164 GLU A N 1
ATOM 1254 C CA . GLU A 1 164 ? 19.375 -17.797 9.227 1 98.38 164 GLU A CA 1
ATOM 1255 C C . GLU A 1 164 ? 18.219 -18.125 8.289 1 98.38 164 GLU A C 1
ATOM 1257 O O . GLU A 1 164 ? 17.094 -17.688 8.516 1 98.38 164 GLU A O 1
ATOM 1262 N N . ASN A 1 165 ? 18.531 -18.922 7.312 1 98.12 165 ASN A N 1
ATOM 1263 C CA . ASN A 1 165 ? 17.531 -19.312 6.336 1 98.12 165 ASN A CA 1
ATOM 1264 C C . ASN A 1 165 ? 16.406 -20.141 6.98 1 98.12 165 ASN A C 1
ATOM 1266 O O . ASN A 1 165 ? 15.234 -19.938 6.68 1 98.12 165 ASN A O 1
ATOM 1270 N N . GLU A 1 166 ? 16.781 -20.984 7.859 1 98.12 166 GLU A N 1
ATOM 1271 C CA . GLU A 1 166 ? 15.797 -21.875 8.484 1 98.12 166 GLU A CA 1
ATOM 1272 C C . GLU A 1 166 ? 14.992 -21.141 9.547 1 98.12 166 GLU A C 1
ATOM 1274 O O . GLU A 1 166 ? 13.766 -21.281 9.617 1 98.12 166 GLU A O 1
ATOM 1279 N N . SER A 1 167 ? 15.609 -20.312 10.367 1 98.5 167 SER A N 1
ATOM 1280 C CA . SER A 1 167 ? 14.953 -19.656 11.492 1 98.5 167 SER A CA 1
ATOM 1281 C C . SER A 1 167 ? 14 -18.578 11.031 1 98.5 167 SER A C 1
ATOM 1283 O O . SER A 1 167 ? 12.969 -18.328 11.664 1 98.5 167 SER A O 1
ATOM 1285 N N . THR A 1 168 ? 14.312 -17.906 9.891 1 98.44 168 THR A N 1
ATOM 1286 C CA . THR A 1 168 ? 13.43 -16.859 9.383 1 98.44 168 THR A CA 1
ATOM 1287 C C . THR A 1 168 ? 12.078 -17.453 8.984 1 98.44 168 THR A C 1
ATOM 1289 O O . THR A 1 168 ? 11.055 -16.766 9.086 1 98.44 168 THR A O 1
ATOM 1292 N N . MET A 1 169 ? 12.039 -18.719 8.531 1 97.81 169 MET A N 1
ATOM 1293 C CA . MET A 1 169 ? 10.805 -19.391 8.117 1 97.81 169 MET A CA 1
ATOM 1294 C C . MET A 1 169 ? 9.906 -19.656 9.312 1 97.81 169 MET A C 1
ATOM 1296 O O . MET A 1 169 ? 8.711 -19.906 9.156 1 97.81 169 MET A O 1
ATOM 1300 N N . GLU A 1 170 ? 10.484 -19.516 10.508 1 97.69 170 GLU A N 1
ATOM 1301 C CA . GLU A 1 170 ? 9.75 -19.688 11.758 1 97.69 170 GLU A CA 1
ATOM 1302 C C . GLU A 1 170 ? 9.602 -18.359 12.492 1 97.69 170 GLU A C 1
ATOM 1304 O O . GLU A 1 170 ? 9.172 -18.328 13.648 1 97.69 170 GLU A O 1
ATOM 1309 N N . ASN A 1 171 ? 9.992 -17.266 11.875 1 98.38 171 ASN A N 1
ATOM 1310 C CA . ASN A 1 171 ? 9.938 -15.922 12.445 1 98.38 171 ASN A CA 1
ATOM 1311 C C . ASN A 1 171 ? 10.82 -15.805 13.68 1 98.38 171 ASN A C 1
ATOM 1313 O O . ASN A 1 171 ? 10.438 -15.164 14.664 1 98.38 171 ASN A O 1
ATOM 1317 N N . GLN A 1 172 ? 11.922 -16.438 13.617 1 98.31 172 GLN A N 1
ATOM 1318 C CA . GLN A 1 172 ? 12.82 -16.469 14.766 1 98.31 172 GLN A CA 1
ATOM 1319 C C . GLN A 1 172 ? 14.211 -15.961 14.391 1 98.31 172 GLN A C 1
ATOM 1321 O O . GLN A 1 172 ? 14.602 -16.031 13.227 1 98.31 172 GLN A O 1
ATOM 1326 N N . ALA A 1 173 ? 14.891 -15.375 15.312 1 97.94 173 ALA A N 1
ATOM 1327 C CA . ALA A 1 173 ? 16.312 -15.07 15.141 1 97.94 173 ALA A CA 1
ATOM 1328 C C . ALA A 1 173 ? 17.125 -16.344 14.914 1 97.94 173 ALA A C 1
ATOM 1330 O O . ALA A 1 173 ? 16.75 -17.422 15.375 1 97.94 173 ALA A O 1
ATOM 1331 N N . PRO A 1 174 ? 18.219 -16.375 14.133 1 98 174 PRO A N 1
ATOM 1332 C CA . PRO A 1 174 ? 18.859 -15.133 13.695 1 98 174 PRO A CA 1
ATOM 1333 C C . PRO A 1 174 ? 18.312 -14.633 12.359 1 98 174 PRO A C 1
ATOM 1335 O O . PRO A 1 174 ? 18.625 -13.516 11.938 1 98 174 PRO A O 1
ATOM 1338 N N . GLY A 1 175 ? 17.5 -15.383 11.602 1 98.44 175 GLY A N 1
ATOM 1339 C CA . GLY A 1 175 ? 17 -14.969 10.297 1 98.44 175 GLY A CA 1
ATOM 1340 C C . GLY A 1 175 ? 16.047 -13.781 10.375 1 98.44 175 GLY A C 1
ATOM 1341 O O . GLY A 1 175 ? 16.047 -12.922 9.492 1 98.44 175 GLY A O 1
ATOM 1342 N N . SER A 1 176 ? 15.25 -13.82 11.438 1 98.5 176 SER A N 1
ATOM 1343 C CA . SER A 1 176 ? 14.367 -12.703 11.789 1 98.5 176 SER A CA 1
ATOM 1344 C C . SER A 1 176 ? 14.75 -12.102 13.133 1 98.5 176 SER A C 1
ATOM 1346 O O . SER A 1 176 ? 14.125 -12.406 14.156 1 98.5 176 SER A O 1
ATOM 1348 N N . PRO A 1 177 ? 15.68 -11.195 13.141 1 98.44 177 PRO A N 1
ATOM 1349 C CA . PRO A 1 177 ? 16.203 -10.656 14.398 1 98.44 177 PRO A CA 1
ATOM 1350 C C . PRO A 1 177 ? 15.227 -9.719 15.094 1 98.44 177 PRO A C 1
ATOM 1352 O O . PRO A 1 177 ? 14.344 -9.148 14.445 1 98.44 177 PRO A O 1
ATOM 1355 N N . ASP A 1 178 ? 15.406 -9.586 16.406 1 97.75 178 ASP A N 1
ATOM 1356 C CA . ASP A 1 178 ? 14.68 -8.547 17.156 1 97.75 178 ASP A CA 1
ATOM 1357 C C . ASP A 1 178 ? 15.375 -7.195 17.016 1 97.75 178 ASP A C 1
ATOM 1359 O O . ASP A 1 178 ? 16.438 -6.977 17.609 1 97.75 178 ASP A O 1
ATOM 1363 N N . LEU A 1 179 ? 14.852 -6.355 16.25 1 98.69 179 LEU A N 1
ATOM 1364 C CA . LEU A 1 179 ? 15.32 -4.996 15.992 1 98.69 179 LEU A CA 1
ATOM 1365 C C . LEU A 1 179 ? 14.172 -3.994 16.141 1 98.69 179 LEU A C 1
ATOM 1367 O O . LEU A 1 179 ? 13 -4.375 16.109 1 98.69 179 LEU A O 1
ATOM 1371 N N . ALA A 1 180 ? 14.57 -2.758 16.359 1 98.88 180 ALA A N 1
ATOM 1372 C CA . ALA A 1 180 ? 13.531 -1.757 16.594 1 98.88 180 ALA A CA 1
ATOM 1373 C C . ALA A 1 180 ? 13.773 -0.501 15.766 1 98.88 180 ALA A C 1
ATOM 1375 O O . ALA A 1 180 ? 14.891 -0.269 15.297 1 98.88 180 ALA A O 1
ATOM 1376 N N . VAL A 1 181 ? 12.75 0.195 15.531 1 98.94 181 VAL A N 1
ATOM 1377 C CA . VAL A 1 181 ? 12.766 1.562 15.023 1 98.94 181 VAL A CA 1
ATOM 1378 C C . VAL A 1 181 ? 12.367 2.531 16.141 1 98.94 181 VAL A C 1
ATOM 1380 O O . VAL A 1 181 ? 11.352 2.328 16.812 1 98.94 181 VAL A O 1
ATOM 1383 N N . LEU A 1 182 ? 13.172 3.541 16.359 1 98.94 182 LEU A N 1
ATOM 1384 C CA . LEU A 1 182 ? 12.859 4.605 17.297 1 98.94 182 LEU A CA 1
ATOM 1385 C C . LEU A 1 182 ? 12.07 5.719 16.625 1 98.94 182 LEU A C 1
ATOM 1387 O O . LEU A 1 182 ? 12.422 6.168 15.531 1 98.94 182 LEU A O 1
ATOM 1391 N N . SER A 1 183 ? 10.945 6.078 17.219 1 98.94 183 SER A N 1
ATOM 1392 C CA . SER A 1 183 ? 10.148 7.215 16.781 1 98.94 183 SER A CA 1
ATOM 1393 C C . SER A 1 183 ? 9.906 8.203 17.906 1 98.94 183 SER A C 1
ATOM 1395 O O . SER A 1 183 ? 10.711 8.305 18.844 1 98.94 183 SER A O 1
ATOM 1397 N N . PHE A 1 184 ? 8.859 9.039 17.781 1 98.94 184 PHE A N 1
ATOM 1398 C CA . PHE A 1 184 ? 8.625 10.086 18.766 1 98.94 184 PHE A CA 1
ATOM 1399 C C . PHE A 1 184 ? 7.168 10.109 19.203 1 98.94 184 PHE A C 1
ATOM 1401 O O . PHE A 1 184 ? 6.277 9.773 18.422 1 98.94 184 PHE A O 1
ATOM 1408 N N . LYS A 1 185 ? 6.938 10.516 20.438 1 98.38 185 LYS A N 1
ATOM 1409 C CA . LYS A 1 185 ? 5.574 10.82 20.859 1 98.38 185 LYS A CA 1
ATOM 1410 C C . LYS A 1 185 ? 4.941 11.891 19.984 1 98.38 185 LYS A C 1
ATOM 1412 O O . LYS A 1 185 ? 5.641 12.758 19.453 1 98.38 185 LYS A O 1
ATOM 1417 N N . ARG A 1 186 ? 3.637 11.789 19.719 1 98 186 ARG A N 1
ATOM 1418 C CA . ARG A 1 186 ? 2.812 12.695 18.922 1 98 186 ARG A CA 1
ATOM 1419 C C . ARG A 1 186 ? 3.094 12.531 17.438 1 98 186 ARG A C 1
ATOM 1421 O O . ARG A 1 186 ? 2.535 13.258 16.609 1 98 186 ARG A O 1
ATOM 1428 N N . ALA A 1 187 ? 3.891 11.531 17.031 1 98.44 187 ALA A N 1
ATOM 1429 C CA . ALA A 1 187 ? 4.238 11.328 15.633 1 98.44 187 ALA A CA 1
ATOM 1430 C C . ALA A 1 187 ? 3.172 10.508 14.914 1 98.44 187 ALA A C 1
ATOM 1432 O O . ALA A 1 187 ? 2.479 9.703 15.539 1 98.44 187 ALA A O 1
ATOM 1433 N N . PHE A 1 188 ? 3.002 10.672 13.656 1 98.56 188 PHE A N 1
ATOM 1434 C CA . PHE A 1 188 ? 2.172 9.875 12.766 1 98.56 188 PHE A CA 1
ATOM 1435 C C . PHE A 1 188 ? 2.977 9.391 11.57 1 98.56 188 PHE A C 1
ATOM 1437 O O . PHE A 1 188 ? 3.492 10.195 10.797 1 98.56 188 PHE A O 1
ATOM 1444 N N . HIS A 1 189 ? 3.053 8.062 11.359 1 98.81 189 HIS A N 1
ATOM 1445 C CA . HIS A 1 189 ? 3.871 7.492 10.297 1 98.81 189 HIS A CA 1
ATOM 1446 C C . HIS A 1 189 ? 3.092 6.453 9.508 1 98.81 189 HIS A C 1
ATOM 1448 O O . HIS A 1 189 ? 3.666 5.73 8.688 1 98.81 189 HIS A O 1
ATOM 1454 N N . GLY A 1 190 ? 1.84 6.324 9.773 1 98 190 GLY A N 1
ATOM 1455 C CA . GLY A 1 190 ? 1.009 5.371 9.055 1 98 190 GLY A CA 1
ATOM 1456 C C . GLY A 1 190 ? 0.245 4.438 9.984 1 98 190 GLY A C 1
ATOM 1457 O O . GLY A 1 190 ? 0.378 4.523 11.203 1 98 190 GLY A O 1
ATOM 1458 N N . ARG A 1 191 ? -0.594 3.578 9.406 1 97 191 ARG A N 1
ATOM 1459 C CA . ARG A 1 191 ? -1.522 2.795 10.211 1 97 191 ARG A CA 1
ATOM 1460 C C . ARG A 1 191 ? -1.451 1.315 9.852 1 97 191 ARG A C 1
ATOM 1462 O O . ARG A 1 191 ? -2.357 0.546 10.172 1 97 191 ARG A O 1
ATOM 1469 N N . LEU A 1 192 ? -0.464 0.879 9.078 1 97.38 192 LEU A N 1
ATOM 1470 C CA . LEU A 1 192 ? -0.199 -0.552 8.984 1 97.38 192 LEU A CA 1
ATOM 1471 C C . LEU A 1 192 ? 0.452 -1.069 10.266 1 97.38 192 LEU A C 1
ATOM 1473 O O . LEU A 1 192 ? 0.465 -0.376 11.281 1 97.38 192 LEU A O 1
ATOM 1477 N N . PHE A 1 193 ? 0.925 -2.264 10.305 1 98.44 193 PHE A N 1
ATOM 1478 C CA . PHE A 1 193 ? 1.317 -2.818 11.594 1 98.44 193 PHE A CA 1
ATOM 1479 C C . PHE A 1 193 ? 2.648 -2.234 12.055 1 98.44 193 PHE A C 1
ATOM 1481 O O . PHE A 1 193 ? 2.779 -1.803 13.203 1 98.44 193 PHE A O 1
ATOM 1488 N N . ALA A 1 194 ? 3.641 -2.184 11.133 1 98.56 194 ALA A N 1
ATOM 1489 C CA . ALA A 1 194 ? 4.926 -1.607 11.523 1 98.56 194 ALA A CA 1
ATOM 1490 C C . ALA A 1 194 ? 4.836 -0.087 11.617 1 98.56 194 ALA A C 1
ATOM 1492 O O . ALA A 1 194 ? 5.352 0.514 12.562 1 98.56 194 ALA A O 1
ATOM 1493 N N . SER A 1 195 ? 4.203 0.58 10.68 1 98.62 195 SER A N 1
ATOM 1494 C CA . SER A 1 195 ? 4.066 2.033 10.703 1 98.62 195 SER A CA 1
ATOM 1495 C C . SER A 1 195 ? 3.215 2.488 11.883 1 98.62 195 SER A C 1
ATOM 1497 O O . SER A 1 195 ? 3.48 3.533 12.477 1 98.62 195 SER A O 1
ATOM 1499 N N . ALA A 1 196 ? 2.234 1.689 12.227 1 98.38 196 ALA A N 1
ATOM 1500 C CA . ALA A 1 196 ? 1.422 2.002 13.406 1 98.38 196 ALA A CA 1
ATOM 1501 C C . ALA A 1 196 ? 2.238 1.871 14.688 1 98.38 196 ALA A C 1
ATOM 1503 O O . ALA A 1 196 ? 1.997 2.592 15.656 1 98.38 196 ALA A O 1
ATOM 1504 N N . SER A 1 197 ? 3.209 0.981 14.695 1 98.62 197 SER A N 1
ATOM 1505 C CA . SER A 1 197 ? 4.047 0.762 15.875 1 98.62 197 SER A CA 1
ATOM 1506 C C . SER A 1 197 ? 4.941 1.965 16.141 1 98.62 197 SER A C 1
ATOM 1508 O O . SER A 1 197 ? 5.422 2.148 17.266 1 98.62 197 SER A O 1
ATOM 1510 N N . VAL A 1 198 ? 5.145 2.824 15.109 1 98.75 198 VAL A N 1
ATOM 1511 C CA . VAL A 1 198 ? 5.961 4.02 15.305 1 98.75 198 VAL A CA 1
ATOM 1512 C C . VAL A 1 198 ? 5.062 5.254 15.352 1 98.75 198 VAL A C 1
ATOM 1514 O O . VAL A 1 198 ? 5.547 6.375 15.539 1 98.75 198 VAL A O 1
ATOM 1517 N N . THR A 1 199 ? 3.777 5.07 15.148 1 98.62 199 THR A N 1
ATOM 1518 C CA . THR A 1 199 ? 2.791 6.141 15.266 1 98.62 199 THR A CA 1
ATOM 1519 C C . THR A 1 199 ? 2.332 6.305 16.703 1 98.62 199 THR A C 1
ATOM 1521 O O . THR A 1 199 ? 2.078 5.312 17.406 1 98.62 199 THR A O 1
ATOM 1524 N N . ALA A 1 200 ? 2.227 7.57 17.203 1 98.06 200 ALA A N 1
ATOM 1525 C CA . ALA A 1 200 ? 1.796 7.848 18.578 1 98.06 200 ALA A CA 1
ATOM 1526 C C . ALA A 1 200 ? 1.025 9.164 18.656 1 98.06 200 ALA A C 1
ATOM 1528 O O . ALA A 1 200 ? 1.154 9.914 19.625 1 98.06 200 ALA A O 1
ATOM 1529 N N . SER A 1 201 ? 0.308 9.453 17.641 1 96.38 201 SER A N 1
ATOM 1530 C CA . SER A 1 201 ? -0.432 10.711 17.609 1 96.38 201 SER A CA 1
ATOM 1531 C C . SER A 1 201 ? -1.784 10.57 18.297 1 96.38 201 SER A C 1
ATOM 1533 O O . SER A 1 201 ? -2.242 11.5 18.969 1 96.38 201 SER A O 1
ATOM 1535 N N . LYS A 1 202 ? -2.521 9.414 18.062 1 96.81 202 LYS A N 1
ATOM 1536 C CA . LYS A 1 202 ? -3.818 9.156 18.688 1 96.81 202 LYS A CA 1
ATOM 1537 C C . LYS A 1 202 ? -4.02 7.664 18.953 1 96.81 202 LYS A C 1
ATOM 1539 O O . LYS A 1 202 ? -3.629 6.828 18.125 1 96.81 202 LYS A O 1
ATOM 1544 N N . PRO A 1 203 ? -4.734 7.312 20.031 1 97.56 203 PRO A N 1
ATOM 1545 C CA . PRO A 1 203 ? -4.973 5.898 20.328 1 97.56 203 PRO A CA 1
ATOM 1546 C C . PRO A 1 203 ? -5.828 5.211 19.281 1 97.56 203 PRO A C 1
ATOM 1548 O O . PRO A 1 203 ? -5.59 4.043 18.953 1 97.56 203 PRO A O 1
ATOM 1551 N N . VAL A 1 204 ? -6.75 5.875 18.641 1 96.62 204 VAL A N 1
ATOM 1552 C CA . VAL A 1 204 ? -7.75 5.309 17.75 1 96.62 204 VAL A CA 1
ATOM 1553 C C . VAL A 1 204 ? -7.062 4.688 16.531 1 96.62 204 VAL A C 1
ATOM 1555 O O . VAL A 1 204 ? -7.629 3.816 15.867 1 96.62 204 VAL A O 1
ATOM 1558 N N . HIS A 1 205 ? -5.809 5.02 16.266 1 96.19 205 HIS A N 1
ATOM 1559 C CA . HIS A 1 205 ? -5.078 4.523 15.102 1 96.19 205 HIS A CA 1
ATOM 1560 C C . HIS A 1 205 ? -4.652 3.074 15.297 1 96.19 205 HIS A C 1
ATOM 1562 O O . HIS A 1 205 ? -4.352 2.375 14.328 1 96.19 205 HIS A O 1
ATOM 1568 N N . LYS A 1 206 ? -4.625 2.592 16.594 1 96.56 206 LYS A N 1
ATOM 1569 C CA . LYS A 1 206 ? -3.879 1.353 16.797 1 96.56 206 LYS A CA 1
ATOM 1570 C C . LYS A 1 206 ? -4.516 0.498 17.891 1 96.56 206 LYS A C 1
ATOM 1572 O O . LYS A 1 206 ? -4.027 -0.594 18.188 1 96.56 206 LYS A O 1
ATOM 1577 N N . LEU A 1 207 ? -5.648 0.977 18.516 1 98.25 207 LEU A N 1
ATOM 1578 C CA . LEU A 1 207 ? -6.312 0.208 19.562 1 98.25 207 LEU A CA 1
ATOM 1579 C C . LEU A 1 207 ? -6.695 -1.18 19.062 1 98.25 207 LEU A C 1
ATOM 1581 O O . LEU A 1 207 ? -7.172 -1.326 17.938 1 98.25 207 LEU A O 1
ATOM 1585 N N . ASP A 1 208 ? -6.453 -2.211 19.875 1 98.5 208 ASP A N 1
ATOM 1586 C CA . ASP A 1 208 ? -6.871 -3.596 19.672 1 98.5 208 ASP A CA 1
ATOM 1587 C C . ASP A 1 208 ? -5.938 -4.316 18.703 1 98.5 208 ASP A C 1
ATOM 1589 O O . ASP A 1 208 ? -6.145 -5.492 18.391 1 98.5 208 ASP A O 1
ATOM 1593 N N . LEU A 1 209 ? -4.887 -3.701 18.219 1 98.62 209 LEU A N 1
ATOM 1594 C CA . LEU A 1 209 ? -3.957 -4.305 17.266 1 98.62 209 LEU A CA 1
ATOM 1595 C C . LEU A 1 209 ? -2.666 -4.723 17.969 1 98.62 209 LEU A C 1
ATOM 1597 O O . LEU A 1 209 ? -2.154 -4 18.828 1 98.62 209 LEU A O 1
ATOM 1601 N N . PRO A 1 210 ? -2.131 -5.891 17.656 1 98.56 210 PRO A N 1
ATOM 1602 C CA . PRO A 1 210 ? -0.763 -6.176 18.094 1 98.56 210 PRO A CA 1
ATOM 1603 C C . PRO A 1 210 ? 0.256 -5.191 17.531 1 98.56 210 PRO A C 1
ATOM 1605 O O . PRO A 1 210 ? 0.059 -4.66 16.422 1 98.56 210 PRO A O 1
ATOM 1608 N N . SER A 1 211 ? 1.302 -4.945 18.281 1 98.44 211 SER A N 1
ATOM 1609 C CA . SER A 1 211 ? 2.311 -3.975 17.875 1 98.44 211 SER A CA 1
ATOM 1610 C C . SER A 1 211 ? 3.719 -4.48 18.172 1 98.44 211 SER A C 1
ATOM 1612 O O . SER A 1 211 ? 3.918 -5.273 19.094 1 98.44 211 SER A O 1
ATOM 1614 N N . PHE A 1 212 ? 4.668 -4.086 17.25 1 98.56 212 PHE A N 1
ATOM 1615 C CA . PHE A 1 212 ? 6.059 -4.195 17.672 1 98.56 212 PHE A CA 1
ATOM 1616 C C . PHE A 1 212 ? 6.324 -3.33 18.906 1 98.56 212 PHE A C 1
ATOM 1618 O O . PHE A 1 212 ? 5.793 -2.223 19.016 1 98.56 212 PHE A O 1
ATOM 1625 N N . LYS A 1 213 ? 7.105 -3.814 19.844 1 97.81 213 LYS A N 1
ATOM 1626 C CA . LYS A 1 213 ? 7.418 -3.072 21.062 1 97.81 213 LYS A CA 1
ATOM 1627 C C . LYS A 1 213 ? 8.578 -2.104 20.828 1 97.81 213 LYS A C 1
ATOM 1629 O O . LYS A 1 213 ? 9.625 -2.215 21.469 1 97.81 213 LYS A O 1
ATOM 1634 N N . TRP A 1 214 ? 8.375 -1.182 19.953 1 98.75 214 TRP A N 1
ATOM 1635 C CA . TRP A 1 214 ? 9.383 -0.2 19.562 1 98.75 214 TRP A CA 1
ATOM 1636 C C . TRP A 1 214 ? 9.242 1.078 20.391 1 98.75 214 TRP A C 1
ATOM 1638 O O . TRP A 1 214 ? 8.133 1.484 20.734 1 98.75 214 TRP A O 1
ATOM 1648 N N . PRO A 1 215 ? 10.32 1.74 20.719 1 98.62 215 PRO A N 1
ATOM 1649 C CA . PRO A 1 215 ? 10.289 2.885 21.625 1 98.62 215 PRO A CA 1
ATOM 1650 C C . PRO A 1 215 ? 9.898 4.188 20.938 1 98.62 215 PRO A C 1
ATOM 1652 O O . PRO A 1 215 ? 10.062 4.309 19.719 1 98.62 215 PRO A O 1
ATOM 1655 N N . LYS A 1 216 ? 9.414 5.109 21.719 1 98.56 216 LYS A N 1
ATOM 1656 C CA . LYS A 1 216 ? 9.117 6.48 21.312 1 98.56 216 LYS A CA 1
ATOM 1657 C C . LYS A 1 216 ? 9.836 7.484 22.219 1 98.56 216 LYS A C 1
ATOM 1659 O O . LYS A 1 216 ? 9.664 7.465 23.438 1 98.56 216 LYS A O 1
ATOM 1664 N N . ALA A 1 217 ? 10.578 8.305 21.672 1 98.88 217 ALA A N 1
ATOM 1665 C CA . ALA A 1 217 ? 11.219 9.391 22.406 1 98.88 217 ALA A CA 1
ATOM 1666 C C . ALA A 1 217 ? 10.297 10.602 22.5 1 98.88 217 ALA A C 1
ATOM 1668 O O . ALA A 1 217 ? 9.25 10.648 21.844 1 98.88 217 ALA A O 1
ATOM 1669 N N . GLU A 1 218 ? 10.609 11.508 23.391 1 98.56 218 GLU A N 1
ATOM 1670 C CA . GLU A 1 218 ? 9.898 12.781 23.453 1 98.56 218 GLU A CA 1
ATOM 1671 C C . GLU A 1 218 ? 10.367 13.719 22.328 1 98.56 218 GLU A C 1
ATOM 1673 O O . GLU A 1 218 ? 11.555 13.781 22.031 1 98.56 218 GLU A O 1
ATOM 1678 N N . PHE A 1 219 ? 9.445 14.273 21.641 1 98.56 219 PHE A N 1
ATOM 1679 C CA . PHE A 1 219 ? 9.703 15.391 20.734 1 98.56 219 PHE A CA 1
ATOM 1680 C C . PHE A 1 219 ? 9.75 16.703 21.5 1 98.56 219 PHE A C 1
ATOM 1682 O O . PHE A 1 219 ? 8.984 16.906 22.453 1 98.56 219 PHE A O 1
ATOM 1689 N N . PRO A 1 220 ? 10.641 17.641 21.156 1 98.06 220 PRO A N 1
ATOM 1690 C CA . PRO A 1 220 ? 10.703 18.875 21.922 1 98.06 220 PRO A CA 1
ATOM 1691 C C . PRO A 1 220 ? 9.359 19.594 22 1 98.06 220 PRO A C 1
ATOM 1693 O O . PRO A 1 220 ? 8.641 19.672 21 1 98.06 220 PRO A O 1
ATOM 1696 N N . SER A 1 221 ? 9.023 20 23.172 1 96.44 221 SER A N 1
ATOM 1697 C CA . SER A 1 221 ? 7.867 20.875 23.391 1 96.44 221 SER A CA 1
ATOM 1698 C C . SER A 1 221 ? 8.297 22.328 23.578 1 96.44 221 SER A C 1
ATOM 1700 O O . SER A 1 221 ? 8.586 22.75 24.703 1 96.44 221 SER A O 1
ATOM 1702 N N . TYR A 1 222 ? 8.148 23.047 22.562 1 95.62 222 TYR A N 1
ATOM 1703 C CA . TYR A 1 222 ? 8.688 24.406 22.562 1 95.62 222 TYR A CA 1
ATOM 1704 C C . TYR A 1 222 ? 7.684 25.391 23.156 1 95.62 222 TYR A C 1
ATOM 1706 O O . TYR A 1 222 ? 6.473 25.188 23.062 1 95.62 222 TYR A O 1
ATOM 1714 N N . GLN A 1 223 ? 8.281 26.312 23.75 1 92.25 223 GLN A N 1
ATOM 1715 C CA . GLN A 1 223 ? 7.508 27.469 24.188 1 92.25 223 GLN A CA 1
ATOM 1716 C C . GLN A 1 223 ? 7.508 28.562 23.109 1 92.25 223 GLN A C 1
ATOM 1718 O O . GLN A 1 223 ? 8.531 28.812 22.469 1 92.25 223 GLN A O 1
ATOM 1723 N N . TYR A 1 224 ? 6.359 29.109 22.859 1 87.38 224 TYR A N 1
ATOM 1724 C CA . TYR A 1 224 ? 6.199 30.156 21.859 1 87.38 224 TYR A CA 1
ATOM 1725 C C . TYR A 1 224 ? 5.906 31.5 22.531 1 87.38 224 TYR A C 1
ATOM 1727 O O . TYR A 1 224 ? 5.336 31.547 23.625 1 87.38 224 TYR A O 1
ATOM 1735 N N . PRO A 1 225 ? 6.133 32.688 21.875 1 89.38 225 PRO A N 1
ATOM 1736 C CA . PRO A 1 225 ? 6.902 32.781 20.625 1 89.38 225 PRO A CA 1
ATOM 1737 C C . PRO A 1 225 ? 8.344 32.344 20.797 1 89.38 225 PRO A C 1
ATOM 1739 O O . PRO A 1 225 ? 8.953 32.531 21.859 1 89.38 225 PRO A O 1
ATOM 1742 N N . LEU A 1 226 ? 8.945 31.766 19.859 1 90.44 226 LEU A N 1
ATOM 1743 C CA . LEU A 1 226 ? 10.25 31.125 19.938 1 90.44 226 LEU A CA 1
ATOM 1744 C C . LEU A 1 226 ? 11.328 32.125 20.344 1 90.44 226 LEU A C 1
ATOM 1746 O O . LEU A 1 226 ? 12.211 31.781 21.141 1 90.44 226 LEU A O 1
ATOM 1750 N N . GLU A 1 227 ? 11.25 33.312 19.844 1 89.81 227 GLU A N 1
ATOM 1751 C CA . GLU A 1 227 ? 12.273 34.344 20.062 1 89.81 227 GLU A CA 1
ATOM 1752 C C . GLU A 1 227 ? 12.328 34.781 21.516 1 89.81 227 GLU A C 1
ATOM 1754 O O . GLU A 1 227 ? 13.359 35.219 22 1 89.81 227 GLU A O 1
ATOM 1759 N N . ASP A 1 228 ? 11.266 34.531 22.266 1 91.81 228 ASP A N 1
ATOM 1760 C CA . ASP A 1 228 ? 11.188 34.938 23.672 1 91.81 228 ASP A CA 1
ATOM 1761 C C . ASP A 1 228 ? 11.609 33.812 24.594 1 91.81 228 ASP A C 1
ATOM 1763 O O . ASP A 1 228 ? 11.727 34 25.797 1 91.81 228 ASP A O 1
ATOM 1767 N N . HIS A 1 229 ? 11.859 32.656 24.047 1 94.88 229 HIS A N 1
ATOM 1768 C CA . HIS A 1 229 ? 12.117 31.484 24.875 1 94.88 229 HIS A CA 1
ATOM 1769 C C . HIS A 1 229 ? 13.312 30.703 24.359 1 94.88 229 HIS A C 1
ATOM 1771 O O . HIS A 1 229 ? 13.281 29.469 24.328 1 94.88 229 HIS A O 1
ATOM 1777 N N . VAL A 1 230 ? 14.289 31.375 23.875 1 95.81 230 VAL A N 1
ATOM 1778 C CA . VAL A 1 230 ? 15.438 30.766 23.203 1 95.81 230 VAL A CA 1
ATOM 1779 C C . VAL A 1 230 ? 16.141 29.797 24.156 1 95.81 230 VAL A C 1
ATOM 1781 O O . VAL A 1 230 ? 16.391 28.656 23.797 1 95.81 230 VAL A O 1
ATOM 1784 N N . GLU A 1 231 ? 16.453 30.219 25.391 1 96.94 231 GLU A N 1
ATOM 1785 C CA . GLU A 1 231 ? 17.219 29.406 26.328 1 96.94 231 GLU A CA 1
ATOM 1786 C C . GLU A 1 231 ? 16.406 28.188 26.781 1 96.94 231 GLU A C 1
ATOM 1788 O O . GLU A 1 231 ? 16.953 27.094 26.891 1 96.94 231 GLU A O 1
ATOM 1793 N N . GLU A 1 232 ? 15.172 28.438 27 1 97.12 232 GLU A N 1
ATOM 1794 C CA . GLU A 1 232 ? 14.297 27.328 27.406 1 97.12 232 GLU A CA 1
ATOM 1795 C C . GLU A 1 232 ? 14.203 26.281 26.312 1 97.12 232 GLU A C 1
ATOM 1797 O O . GLU A 1 232 ? 14.266 25.078 26.594 1 97.12 232 GLU A O 1
ATOM 1802 N N . ASN A 1 233 ? 14.078 26.719 25.109 1 97.19 233 ASN A N 1
ATOM 1803 C CA . ASN A 1 233 ? 13.938 25.797 23.984 1 97.19 233 ASN A CA 1
ATOM 1804 C C . ASN A 1 233 ? 15.25 25.078 23.672 1 97.19 233 ASN A C 1
ATOM 1806 O O . ASN A 1 233 ? 15.25 23.922 23.25 1 97.19 233 ASN A O 1
ATOM 1810 N N . LYS A 1 234 ? 16.328 25.781 23.891 1 97.62 234 LYS A N 1
ATOM 1811 C CA . LYS A 1 234 ? 17.641 25.141 23.75 1 97.62 234 LYS A CA 1
ATOM 1812 C C . LYS A 1 234 ? 17.812 24.031 24.766 1 97.62 234 LYS A C 1
ATOM 1814 O O . LYS A 1 234 ? 18.344 22.953 24.453 1 97.62 234 LYS A O 1
ATOM 1819 N N . ALA A 1 235 ? 17.406 24.312 25.984 1 98.12 235 ALA A N 1
ATOM 1820 C CA . ALA A 1 235 ? 17.469 23.297 27.031 1 98.12 235 ALA A CA 1
ATOM 1821 C C . ALA A 1 235 ? 16.562 22.109 26.719 1 98.12 235 ALA A C 1
ATOM 1823 O O . ALA A 1 235 ? 16.906 20.969 27.031 1 98.12 235 ALA A O 1
ATOM 1824 N N . GLU A 1 236 ? 15.453 22.391 26.141 1 98.19 236 GLU A N 1
ATOM 1825 C CA . GLU A 1 236 ? 14.516 21.344 25.719 1 98.19 236 GLU A CA 1
ATOM 1826 C C . GLU A 1 236 ? 15.125 20.453 24.656 1 98.19 236 GLU A C 1
ATOM 1828 O O . GLU A 1 236 ? 14.953 19.219 24.688 1 98.19 236 GLU A O 1
ATOM 1833 N N . ASP A 1 237 ? 15.828 21.016 23.719 1 98.44 237 ASP A N 1
ATOM 1834 C CA . ASP A 1 237 ? 16.547 20.25 22.703 1 98.44 237 ASP A CA 1
ATOM 1835 C C . ASP A 1 237 ? 17.531 19.281 23.359 1 98.44 237 ASP A C 1
ATOM 1837 O O . ASP A 1 237 ? 17.578 18.094 23.016 1 98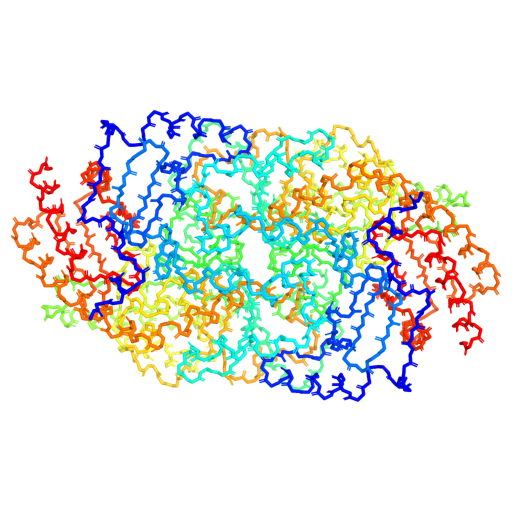.44 237 ASP A O 1
ATOM 1841 N N . ALA A 1 238 ? 18.312 19.875 24.25 1 98.56 238 ALA A N 1
ATOM 1842 C CA . ALA A 1 238 ? 19.328 19.062 24.922 1 98.56 238 ALA A CA 1
ATOM 1843 C C . ALA A 1 238 ? 18.703 17.922 25.688 1 98.56 238 ALA A C 1
ATOM 1845 O O . ALA A 1 238 ? 19.203 16.797 25.672 1 98.56 238 ALA A O 1
ATOM 1846 N N . ARG A 1 239 ? 17.625 18.203 26.344 1 98.69 239 ARG A N 1
ATOM 1847 C CA . ARG A 1 239 ? 16.922 17.188 27.125 1 98.69 239 ARG A CA 1
ATOM 1848 C C . ARG A 1 239 ? 16.406 16.062 26.25 1 98.69 239 ARG A C 1
ATOM 1850 O O . ARG A 1 239 ? 16.594 14.883 26.578 1 98.69 239 ARG A O 1
ATOM 1857 N N . THR A 1 240 ? 15.773 16.406 25.203 1 98.75 240 THR A N 1
ATOM 1858 C CA . THR A 1 240 ? 15.148 15.391 24.359 1 98.75 240 THR A CA 1
ATOM 1859 C C . THR A 1 240 ? 16.203 14.609 23.578 1 98.75 240 THR A C 1
ATOM 1861 O O . THR A 1 240 ? 16.031 13.414 23.312 1 98.75 240 THR A O 1
ATOM 1864 N N . LEU A 1 241 ? 17.312 15.273 23.188 1 98.88 241 LEU A N 1
ATOM 1865 C CA . LEU A 1 241 ? 18.406 14.555 22.547 1 98.88 241 LEU A CA 1
ATOM 1866 C C . LEU A 1 241 ? 19 13.523 23.484 1 98.88 241 LEU A C 1
ATOM 1868 O O . LEU A 1 241 ? 19.359 12.422 23.062 1 98.88 241 LEU A O 1
ATOM 1872 N N . ALA A 1 242 ? 19.109 13.914 24.75 1 98.88 242 ALA A N 1
ATOM 1873 C CA . ALA A 1 242 ? 19.625 12.977 25.75 1 98.88 242 ALA A CA 1
ATOM 1874 C C . ALA A 1 242 ? 18.719 11.758 25.891 1 98.88 242 ALA A C 1
ATOM 1876 O O . ALA A 1 242 ? 19.188 10.633 26.078 1 98.88 242 ALA A O 1
ATOM 1877 N N . ILE A 1 243 ? 17.438 11.984 25.828 1 98.94 243 ILE A N 1
ATOM 1878 C CA . ILE A 1 243 ? 16.453 10.906 25.891 1 98.94 243 ILE A CA 1
ATOM 1879 C C . ILE A 1 243 ? 16.656 9.961 24.703 1 98.94 243 ILE A C 1
ATOM 1881 O O . ILE A 1 243 ? 16.672 8.734 24.875 1 98.94 243 ILE A O 1
ATOM 1885 N N . VAL A 1 244 ? 16.812 10.492 23.516 1 98.94 244 VAL A N 1
ATOM 1886 C CA . VAL A 1 244 ? 17 9.719 22.297 1 98.94 244 VAL A CA 1
ATOM 1887 C C . VAL A 1 244 ? 18.25 8.836 22.422 1 98.94 244 VAL A C 1
ATOM 1889 O O . VAL A 1 244 ? 18.188 7.633 22.188 1 98.94 244 VAL A O 1
ATOM 1892 N N . GLU A 1 245 ? 19.344 9.477 22.781 1 98.94 245 GLU A N 1
ATOM 1893 C CA . GLU A 1 245 ? 20.594 8.719 22.859 1 98.94 245 GLU A CA 1
ATOM 1894 C C . GLU A 1 245 ? 20.5 7.633 23.938 1 98.94 245 GLU A C 1
ATOM 1896 O O . GLU A 1 245 ? 21.016 6.531 23.75 1 98.94 245 GLU A O 1
ATOM 1901 N N . ASN A 1 246 ? 19.891 7.945 25.062 1 98.88 246 ASN A N 1
ATOM 1902 C CA . ASN A 1 246 ? 19.719 6.957 26.125 1 98.88 246 ASN A CA 1
ATOM 1903 C C . ASN A 1 246 ? 18.906 5.758 25.641 1 98.88 246 ASN A C 1
ATOM 1905 O O . ASN A 1 246 ? 19.234 4.613 25.953 1 98.88 246 ASN A O 1
ATOM 1909 N N . LEU A 1 247 ? 17.828 5.988 24.922 1 98.88 247 LEU A N 1
ATOM 1910 C CA . LEU A 1 247 ? 17.016 4.898 24.406 1 98.88 247 LEU A CA 1
ATOM 1911 C C . LEU A 1 247 ? 17.812 4.02 23.453 1 98.88 247 LEU A C 1
ATOM 1913 O O . LEU A 1 247 ? 17.719 2.793 23.5 1 98.88 247 LEU A O 1
ATOM 1917 N N . ILE A 1 248 ? 18.562 4.645 22.594 1 98.88 248 ILE A N 1
ATOM 1918 C CA . ILE A 1 248 ? 19.375 3.904 21.625 1 98.88 248 ILE A CA 1
ATOM 1919 C C . ILE A 1 248 ? 20.359 2.992 22.359 1 98.88 248 ILE A C 1
ATOM 1921 O O . ILE A 1 248 ? 20.578 1.851 21.953 1 98.88 248 ILE A O 1
ATOM 1925 N N . LYS A 1 249 ? 20.859 3.426 23.484 1 98.62 249 LYS A N 1
ATOM 1926 C CA . LYS A 1 249 ? 21.906 2.709 24.234 1 98.62 249 LYS A CA 1
ATOM 1927 C C . LYS A 1 249 ? 21.297 1.619 25.109 1 98.62 249 LYS A C 1
ATOM 1929 O O . LYS A 1 249 ? 21.953 0.623 25.422 1 98.62 249 LYS A O 1
ATOM 1934 N N . THR A 1 250 ? 20 1.812 25.5 1 98.62 250 THR A N 1
ATOM 1935 C CA . THR A 1 250 ? 19.562 0.999 26.641 1 98.62 250 THR A CA 1
ATOM 1936 C C . THR A 1 250 ? 18.344 0.168 26.266 1 98.62 250 THR A C 1
ATOM 1938 O O . THR A 1 250 ? 17.938 -0.725 27.016 1 98.62 250 THR A O 1
ATOM 1941 N N . TRP A 1 251 ? 17.688 0.482 25.188 1 98.31 251 TRP A N 1
ATOM 1942 C CA . TRP A 1 251 ? 16.484 -0.272 24.844 1 98.31 251 TRP A CA 1
ATOM 1943 C C . TRP A 1 251 ? 16.766 -1.77 24.812 1 98.31 251 TRP A C 1
ATOM 1945 O O . TRP A 1 251 ? 17.906 -2.186 24.578 1 98.31 251 TRP A O 1
ATOM 1955 N N . SER A 1 252 ? 15.758 -2.615 25.016 1 97.94 252 SER A N 1
ATOM 1956 C CA . SER A 1 252 ? 15.914 -4.051 25.234 1 97.94 252 SER A CA 1
ATOM 1957 C C . SER A 1 252 ? 16.422 -4.75 23.984 1 97.94 252 SER A C 1
ATOM 1959 O O . SER A 1 252 ? 17.062 -5.801 24.078 1 97.94 252 SER A O 1
ATOM 1961 N N . VAL A 1 253 ? 16.141 -4.258 22.766 1 98.31 253 VAL A N 1
ATOM 1962 C CA . VAL A 1 253 ? 16.688 -4.773 21.516 1 98.31 253 VAL A CA 1
ATOM 1963 C C . VAL A 1 253 ? 17.375 -3.641 20.75 1 98.31 253 VAL A C 1
ATOM 1965 O O . VAL A 1 253 ? 17.062 -2.467 20.953 1 98.31 253 VAL A O 1
ATOM 1968 N N . PRO A 1 254 ? 18.312 -3.973 19.875 1 98.56 254 PRO A N 1
ATOM 1969 C CA . PRO A 1 254 ? 19.016 -2.92 19.141 1 98.56 254 PRO A CA 1
ATOM 1970 C C . PRO A 1 254 ? 18.078 -2.047 18.312 1 98.56 254 PRO A C 1
ATOM 1972 O O . PRO A 1 254 ? 17.141 -2.557 17.703 1 98.56 254 PRO A O 1
ATOM 1975 N N . ILE A 1 255 ? 18.344 -0.78 18.328 1 98.81 255 ILE A N 1
ATOM 1976 C CA . ILE A 1 255 ? 17.641 0.176 17.484 1 98.81 255 ILE A CA 1
ATOM 1977 C C . ILE A 1 255 ? 18.375 0.347 16.172 1 98.81 255 ILE A C 1
ATOM 1979 O O . ILE A 1 255 ? 19.5 0.858 16.141 1 98.81 255 ILE A O 1
ATOM 1983 N N . ALA A 1 256 ? 17.703 -0.064 15.102 1 98.88 256 ALA A N 1
ATOM 1984 C CA . ALA A 1 256 ? 18.344 -0.067 13.797 1 98.88 256 ALA A CA 1
ATOM 1985 C C . ALA A 1 256 ? 18.062 1.232 13.047 1 98.88 256 ALA A C 1
ATOM 1987 O O . ALA A 1 256 ? 18.828 1.62 12.156 1 98.88 256 ALA A O 1
ATOM 1988 N N . ALA A 1 257 ? 17 1.902 13.383 1 98.94 257 ALA A N 1
ATOM 1989 C CA . ALA A 1 257 ? 16.625 3.107 12.656 1 98.94 257 ALA A CA 1
ATOM 1990 C C . ALA A 1 257 ? 15.898 4.094 13.57 1 98.94 257 ALA A C 1
ATOM 1992 O O . ALA A 1 257 ? 15.32 3.697 14.586 1 98.94 257 ALA A O 1
ATOM 1993 N N . LEU A 1 258 ? 16 5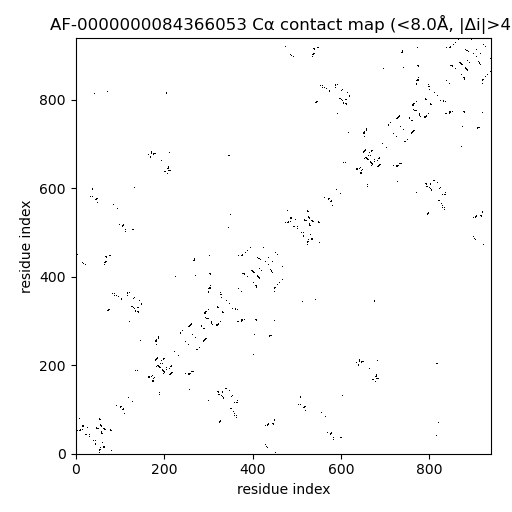.332 13.266 1 98.94 258 LEU A N 1
ATOM 1994 C CA . LEU A 1 258 ? 15.227 6.434 13.836 1 98.94 258 LEU A CA 1
ATOM 1995 C C . LEU A 1 258 ? 14.43 7.156 12.758 1 98.94 258 LEU A C 1
ATOM 1997 O O . LEU A 1 258 ? 14.977 7.523 11.719 1 98.94 258 LEU A O 1
ATOM 2001 N N . ILE A 1 259 ? 13.125 7.305 12.953 1 99 259 ILE A N 1
ATOM 2002 C CA . ILE A 1 259 ? 12.281 8.023 12 1 99 259 ILE A CA 1
ATOM 2003 C C . ILE A 1 259 ? 11.695 9.266 12.664 1 99 259 ILE A C 1
ATOM 2005 O O . ILE A 1 259 ? 11.305 9.227 13.836 1 99 259 ILE A O 1
ATOM 2009 N N . ILE A 1 260 ? 11.586 10.359 11.906 1 98.94 260 ILE A N 1
ATOM 2010 C CA . ILE A 1 260 ? 11.07 11.609 12.469 1 98.94 260 ILE A CA 1
ATOM 2011 C C . ILE A 1 260 ? 10.438 12.453 11.367 1 98.94 260 ILE A C 1
ATOM 2013 O O . ILE A 1 260 ? 10.875 12.422 10.219 1 98.94 260 ILE A O 1
ATOM 2017 N N . GLU A 1 261 ? 9.383 13.156 11.688 1 98.88 261 GLU A N 1
ATOM 2018 C CA . GLU A 1 261 ? 8.828 14.211 10.852 1 98.88 261 GLU A CA 1
ATOM 2019 C C . GLU A 1 261 ? 9.57 15.523 11.047 1 98.88 261 GLU A C 1
ATOM 2021 O O . GLU A 1 261 ? 9.859 15.914 12.18 1 98.88 261 GLU A O 1
ATOM 2026 N N . PRO A 1 262 ? 9.812 16.234 9.938 1 98.75 262 PRO A N 1
ATOM 2027 C CA . PRO A 1 262 ? 10.383 17.578 10.148 1 98.75 262 PRO A CA 1
ATOM 2028 C C . PRO A 1 262 ? 9.469 18.484 10.953 1 98.75 262 PRO A C 1
ATOM 2030 O O . PRO A 1 262 ? 9.945 19.328 11.711 1 98.75 262 PRO A O 1
ATOM 2033 N N . ILE A 1 263 ? 8.234 18.406 10.688 1 98.62 263 ILE A N 1
ATOM 2034 C CA . ILE A 1 263 ? 7.141 19.016 11.43 1 98.62 263 ILE A CA 1
ATOM 2035 C C . ILE A 1 263 ? 6.09 17.953 11.758 1 98.62 263 ILE A C 1
ATOM 2037 O O . ILE A 1 263 ? 5.582 17.281 10.867 1 98.62 263 ILE A O 1
ATOM 2041 N N . GLN A 1 264 ? 5.832 17.719 13.07 1 98.44 264 GLN A N 1
ATOM 2042 C CA . GLN A 1 264 ? 4.816 16.734 13.43 1 98.44 264 GLN A CA 1
ATOM 2043 C C . GLN A 1 264 ? 3.424 17.219 13.031 1 98.44 264 GLN A C 1
ATOM 2045 O O . GLN A 1 264 ? 2.707 17.797 13.844 1 98.44 264 GLN A O 1
ATOM 2050 N N . SER A 1 265 ? 3.014 16.844 11.898 1 97.88 265 SER A N 1
ATOM 2051 C CA . SER A 1 265 ? 1.842 17.438 11.258 1 97.88 265 SER A CA 1
ATOM 2052 C C . SER A 1 265 ? 0.555 17 11.953 1 97.88 265 SER A C 1
ATOM 2054 O O . SER A 1 265 ? -0.225 17.828 12.406 1 97.88 265 SER A O 1
ATOM 2056 N N . GLU A 1 266 ? 0.349 15.68 12.117 1 97.19 266 GLU A N 1
ATOM 2057 C CA . GLU A 1 266 ? -0.854 15.18 12.766 1 97.19 266 GLU A CA 1
ATOM 2058 C C . GLU A 1 266 ? -0.816 15.438 14.273 1 97.19 266 GLU A C 1
ATOM 2060 O O . GLU A 1 266 ? -1.86 15.484 14.93 1 97.19 266 GLU A O 1
ATOM 2065 N N . GLY A 1 267 ? 0.405 15.594 14.797 1 97.25 267 GLY A N 1
ATOM 2066 C CA . GLY A 1 267 ? 0.597 15.719 16.234 1 97.25 267 GLY A CA 1
ATOM 2067 C C . GLY A 1 267 ? 0.342 17.125 16.75 1 97.25 267 GLY A C 1
ATOM 2068 O O . GLY A 1 267 ? 0.311 17.344 17.953 1 97.25 267 GLY A O 1
ATOM 2069 N N . GLY A 1 268 ? 0.099 18.078 15.82 1 97.06 268 GLY A N 1
ATOM 2070 C CA . GLY A 1 268 ? -0.182 19.453 16.234 1 97.06 268 GLY A CA 1
ATOM 2071 C C . GLY A 1 268 ? 0.719 20.469 15.578 1 97.06 268 GLY A C 1
ATOM 2072 O O . GLY A 1 268 ? 0.865 21.594 16.078 1 97.06 268 GLY A O 1
ATOM 2073 N N . ASP A 1 269 ? 1.368 20 14.484 1 97.69 269 ASP A N 1
ATOM 2074 C CA . ASP A 1 269 ? 2.312 20.859 13.766 1 97.69 269 ASP A CA 1
ATOM 2075 C C . ASP A 1 269 ? 3.414 21.359 14.695 1 97.69 269 ASP A C 1
ATOM 2077 O O . ASP A 1 269 ? 3.691 22.562 14.742 1 97.69 269 ASP A O 1
ATOM 2081 N N . ASN A 1 270 ? 4.008 20.438 15.391 1 97.5 270 ASN A N 1
ATOM 2082 C CA . ASN A 1 270 ? 5.098 20.766 16.297 1 97.5 270 ASN A CA 1
ATOM 2083 C C . ASN A 1 270 ? 6.43 20.891 15.562 1 97.5 270 ASN A C 1
ATOM 2085 O O . ASN A 1 270 ? 6.77 20.031 14.75 1 97.5 270 ASN A O 1
ATOM 2089 N N . HIS A 1 271 ? 7.145 21.953 15.828 1 96.81 271 HIS A N 1
ATOM 2090 C CA . HIS A 1 271 ? 8.422 22.25 15.188 1 96.81 271 HIS A CA 1
ATOM 2091 C C . HIS A 1 271 ? 9.586 21.984 16.125 1 96.81 271 HIS A C 1
ATOM 2093 O O . HIS A 1 271 ? 9.414 21.938 17.344 1 96.81 271 HIS A O 1
ATOM 2099 N N . ALA A 1 272 ? 10.75 21.797 15.602 1 97.44 272 ALA A N 1
ATOM 2100 C CA . ALA A 1 272 ? 12.008 21.719 16.344 1 97.44 272 ALA A CA 1
ATOM 2101 C C . ALA A 1 272 ? 13.125 22.438 15.594 1 97.44 272 ALA A C 1
ATOM 2103 O O . ALA A 1 272 ? 12.984 22.781 14.422 1 97.44 272 ALA A O 1
ATOM 2104 N N . SER A 1 273 ? 14.211 22.719 16.281 1 97.5 273 SER A N 1
ATOM 2105 C CA . SER A 1 273 ? 15.273 23.578 15.766 1 97.5 273 SER A CA 1
ATOM 2106 C C . SER A 1 273 ? 16.203 22.797 14.836 1 97.5 273 SER A C 1
ATOM 2108 O O . SER A 1 273 ? 16.219 21.562 14.859 1 97.5 273 SER A O 1
ATOM 2110 N N . ALA A 1 274 ? 16.922 23.516 14.008 1 97.94 274 ALA A N 1
ATOM 2111 C CA . ALA A 1 274 ? 17.984 22.922 13.195 1 97.94 274 ALA A CA 1
ATOM 2112 C C . ALA A 1 274 ? 19 22.203 14.07 1 97.94 274 ALA A C 1
ATOM 2114 O O . ALA A 1 274 ? 19.516 21.156 13.695 1 97.94 274 ALA A O 1
ATOM 2115 N N . GLU A 1 275 ? 19.266 22.781 15.234 1 97.88 275 GLU A N 1
ATOM 2116 C CA . GLU A 1 275 ? 20.203 22.188 16.172 1 97.88 275 GLU A CA 1
ATOM 2117 C C . GLU A 1 275 ? 19.719 20.828 16.656 1 97.88 275 GLU A C 1
ATOM 2119 O O . GLU A 1 275 ? 20.516 19.891 16.797 1 97.88 275 GLU A O 1
ATOM 2124 N N . PHE A 1 276 ? 18.516 20.734 16.969 1 98.62 276 PHE A N 1
ATOM 2125 C CA . PHE A 1 276 ? 17.922 19.469 17.391 1 98.62 276 PHE A CA 1
ATOM 2126 C C . PHE A 1 276 ? 18.094 18.391 16.312 1 98.62 276 PHE A C 1
ATOM 2128 O O . PHE A 1 276 ? 18.562 17.297 16.594 1 98.62 276 PHE A O 1
ATOM 2135 N N . PHE A 1 277 ? 17.766 18.703 15.023 1 98.88 277 PHE A N 1
ATOM 2136 C CA . PHE A 1 277 ? 17.828 17.734 13.93 1 98.88 277 PHE A CA 1
ATOM 2137 C C . PHE A 1 277 ? 19.281 17.344 13.633 1 98.88 277 PHE A C 1
ATOM 2139 O O . PHE A 1 277 ? 19.562 16.188 13.336 1 98.88 277 PHE A O 1
ATOM 2146 N N . GLN A 1 278 ? 20.188 18.359 13.625 1 98.81 278 GLN A N 1
ATOM 2147 C CA . GLN A 1 278 ? 21.609 18.031 13.484 1 98.81 278 GLN A CA 1
ATOM 2148 C C . GLN A 1 278 ? 22.062 17.125 14.625 1 98.81 278 GLN A C 1
ATOM 2150 O O . GLN A 1 278 ? 22.859 16.203 14.414 1 98.81 278 GLN A O 1
ATOM 2155 N N . GLY A 1 279 ? 21.578 17.438 15.867 1 98.88 279 GLY A N 1
ATOM 2156 C CA . GLY A 1 279 ? 21.891 16.578 17 1 98.88 279 GLY A CA 1
ATOM 2157 C C . GLY A 1 279 ? 21.438 15.148 16.797 1 98.88 279 GLY A C 1
ATOM 2158 O O . GLY A 1 279 ? 22.156 14.211 17.156 1 98.88 279 GLY A O 1
ATOM 2159 N N . LEU A 1 280 ? 20.234 14.914 16.25 1 98.94 280 LEU A N 1
ATOM 2160 C CA . LEU A 1 280 ? 19.75 13.578 15.938 1 98.94 280 LEU A CA 1
ATOM 2161 C C . LEU A 1 280 ? 20.672 12.891 14.93 1 98.94 280 LEU A C 1
ATOM 2163 O O . LEU A 1 280 ? 20.969 11.695 15.055 1 98.94 280 LEU A O 1
ATOM 2167 N N . ARG A 1 281 ? 21.047 13.672 13.875 1 98.88 281 ARG A N 1
ATOM 2168 C CA . ARG A 1 281 ? 21.953 13.125 12.875 1 98.88 281 ARG A CA 1
ATOM 2169 C C . ARG A 1 281 ? 23.266 12.68 13.508 1 98.88 281 ARG A C 1
ATOM 2171 O O . ARG A 1 281 ? 23.766 11.586 13.211 1 98.88 281 ARG A O 1
ATOM 2178 N N . ASP A 1 282 ? 23.859 13.539 14.398 1 98.88 282 ASP A N 1
ATOM 2179 C CA . ASP A 1 282 ? 25.094 13.203 15.086 1 98.88 282 ASP A CA 1
ATOM 2180 C C . ASP A 1 282 ? 24.953 11.93 15.914 1 98.88 282 ASP A C 1
ATOM 2182 O O . ASP A 1 282 ? 25.828 11.062 15.898 1 98.88 282 ASP A O 1
ATOM 2186 N N . ILE A 1 283 ? 23.844 11.82 16.641 1 98.94 283 ILE A N 1
ATOM 2187 C CA . ILE A 1 283 ? 23.594 10.672 17.5 1 98.94 283 ILE A CA 1
ATOM 2188 C C . ILE A 1 283 ? 23.453 9.414 16.641 1 98.94 283 ILE A C 1
ATOM 2190 O O . ILE A 1 283 ? 24.031 8.367 16.969 1 98.94 283 ILE A O 1
ATOM 2194 N N . THR A 1 284 ? 22.703 9.477 15.516 1 98.88 284 THR A N 1
ATOM 2195 C CA . THR A 1 284 ? 22.484 8.305 14.672 1 98.88 284 THR A CA 1
ATOM 2196 C C . THR A 1 284 ? 23.781 7.844 14.023 1 98.88 284 THR A C 1
ATOM 2198 O O . THR A 1 284 ? 24.031 6.645 13.891 1 98.88 284 THR A O 1
ATOM 2201 N N . LEU A 1 285 ? 24.656 8.805 13.617 1 98.69 285 LEU A N 1
ATOM 2202 C CA . LEU A 1 285 ? 25.969 8.461 13.07 1 98.69 285 LEU A CA 1
ATOM 2203 C C . LEU A 1 285 ? 26.844 7.789 14.125 1 98.69 285 LEU A C 1
ATOM 2205 O O . LEU A 1 285 ? 27.469 6.762 13.852 1 98.69 285 LEU A O 1
ATOM 2209 N N . LYS A 1 286 ? 26.828 8.391 15.281 1 98.75 286 LYS A N 1
ATOM 2210 C CA . LYS A 1 286 ? 27.656 7.895 16.375 1 98.75 286 LYS A CA 1
ATOM 2211 C C . LYS A 1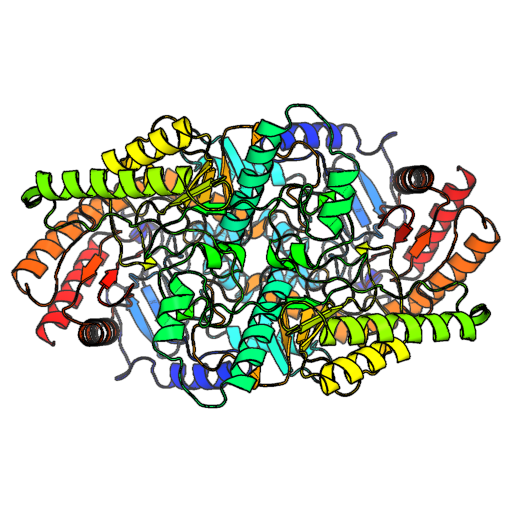 286 ? 27.312 6.449 16.719 1 98.75 286 LYS A C 1
ATOM 2213 O O . LYS A 1 286 ? 28.203 5.656 17.047 1 98.75 286 LYS A O 1
ATOM 2218 N N . HIS A 1 287 ? 26.078 6.051 16.641 1 98.62 287 HIS A N 1
ATOM 2219 C CA . HIS A 1 287 ? 25.625 4.758 17.156 1 98.62 287 HIS A CA 1
ATOM 2220 C C . HIS A 1 287 ? 25.25 3.812 16.016 1 98.62 287 HIS A C 1
ATOM 2222 O O . HIS A 1 287 ? 24.75 2.709 16.266 1 98.62 287 HIS A O 1
ATOM 2228 N N . GLY A 1 288 ? 25.453 4.191 14.781 1 98.19 288 GLY A N 1
ATOM 2229 C CA . GLY A 1 288 ? 25.172 3.33 13.641 1 98.19 288 GLY A CA 1
ATOM 2230 C C . GLY A 1 288 ? 23.703 3.078 13.422 1 98.19 288 GLY A C 1
ATOM 2231 O O . GLY A 1 288 ? 23.297 1.952 13.133 1 98.19 288 GLY A O 1
ATOM 2232 N N . VAL A 1 289 ? 22.859 4.047 13.648 1 98.81 289 VAL A N 1
ATOM 2233 C CA . VAL A 1 289 ? 21.406 3.986 13.469 1 98.81 289 VAL A CA 1
ATOM 2234 C C . VAL A 1 289 ? 21.016 4.695 12.18 1 98.81 289 VAL A C 1
ATOM 2236 O O . VAL A 1 289 ? 21.516 5.789 11.891 1 98.81 289 VAL A O 1
ATOM 2239 N N . VAL A 1 290 ? 20.156 4.066 11.32 1 98.94 290 VAL A N 1
ATOM 2240 C CA . VAL A 1 290 ? 19.719 4.668 10.07 1 98.94 290 VAL A CA 1
ATOM 2241 C C . VAL A 1 290 ? 18.781 5.836 10.359 1 98.94 290 VAL A C 1
ATOM 2243 O O . VAL A 1 290 ? 17.844 5.703 11.148 1 98.94 290 VAL A O 1
ATOM 2246 N N . PHE A 1 291 ? 19.047 6.969 9.766 1 98.94 291 PHE A N 1
ATOM 2247 C CA . PHE A 1 291 ? 18.266 8.18 9.984 1 98.94 291 PHE A CA 1
ATOM 2248 C C . PHE A 1 291 ? 17.234 8.375 8.875 1 98.94 291 PHE A C 1
ATOM 2250 O O . PHE A 1 291 ? 17.578 8.672 7.738 1 98.94 291 PHE A O 1
ATOM 2257 N N . ILE A 1 292 ? 15.977 8.25 9.18 1 98.94 292 ILE A N 1
ATOM 2258 C CA . ILE A 1 292 ? 14.867 8.375 8.234 1 98.94 292 ILE A CA 1
ATOM 2259 C C . ILE A 1 292 ? 14.094 9.656 8.508 1 98.94 292 ILE A C 1
ATOM 2261 O O . ILE A 1 292 ? 13.609 9.875 9.625 1 98.94 292 ILE A O 1
ATOM 2265 N N . VAL A 1 293 ? 13.953 10.477 7.523 1 98.94 293 VAL A N 1
ATOM 2266 C CA . VAL A 1 293 ? 13.125 11.68 7.617 1 98.94 293 VAL A CA 1
ATOM 2267 C C . VAL A 1 293 ? 11.82 11.469 6.855 1 98.94 293 VAL A C 1
ATOM 2269 O O . VAL A 1 293 ? 11.836 11.242 5.645 1 98.94 293 VAL A O 1
ATOM 2272 N N . ASP A 1 294 ? 10.734 11.523 7.559 1 98.88 294 ASP A N 1
ATOM 2273 C CA . ASP A 1 294 ? 9.406 11.32 6.992 1 98.88 294 ASP A CA 1
ATOM 2274 C C . ASP A 1 294 ? 8.836 12.633 6.449 1 98.88 294 ASP A C 1
ATOM 2276 O O . ASP A 1 294 ? 8.289 13.438 7.207 1 98.88 294 ASP A O 1
ATOM 2280 N N . GLU A 1 295 ? 8.914 12.812 5.156 1 98.75 295 GLU A N 1
ATOM 2281 C CA . GLU A 1 295 ? 8.445 14.008 4.461 1 98.75 295 GLU A CA 1
ATOM 2282 C C . GLU A 1 295 ? 7.141 13.742 3.723 1 98.75 295 GLU A C 1
ATOM 2284 O O . GLU A 1 295 ? 6.832 14.422 2.738 1 98.75 295 GLU A O 1
ATOM 2289 N N . VAL A 1 296 ? 6.363 12.758 4.191 1 98.75 296 VAL A N 1
ATOM 2290 C CA . VAL A 1 296 ? 5.109 12.359 3.562 1 98.75 296 VAL A CA 1
ATOM 2291 C C . VAL A 1 296 ? 4.176 13.562 3.457 1 98.75 296 VAL A C 1
ATOM 2293 O O . VAL A 1 296 ? 3.547 13.773 2.418 1 98.75 296 VAL A O 1
ATOM 2296 N N . GLN A 1 297 ? 4.098 14.359 4.5 1 98.5 297 GLN A N 1
ATOM 2297 C CA . GLN A 1 297 ? 3.16 15.484 4.469 1 98.5 297 GLN A CA 1
ATOM 2298 C C . GLN A 1 297 ? 3.879 16.797 4.152 1 98.5 297 GLN A C 1
ATOM 2300 O O . GLN A 1 297 ? 3.307 17.688 3.52 1 98.5 297 GLN A O 1
ATOM 2305 N N . THR A 1 298 ? 5.137 16.938 4.539 1 98.56 298 THR A N 1
ATOM 2306 C CA . THR A 1 298 ? 5.832 18.219 4.469 1 98.56 298 THR A CA 1
ATOM 2307 C C . THR A 1 298 ? 6.527 18.375 3.119 1 98.56 298 THR A C 1
ATOM 2309 O O . THR A 1 298 ? 6.938 19.484 2.762 1 98.56 298 THR A O 1
ATOM 2312 N N . GLY A 1 299 ? 6.664 17.328 2.348 1 97.56 299 GLY A N 1
ATOM 2313 C CA . GLY A 1 299 ? 7.457 17.375 1.131 1 97.56 299 GLY A CA 1
ATOM 2314 C C . GLY A 1 299 ? 6.777 18.125 0.001 1 97.56 299 GLY A C 1
ATOM 2315 O O . GLY A 1 299 ? 5.582 18.422 0.074 1 97.56 299 GLY A O 1
ATOM 2316 N N . LEU A 1 300 ? 7.551 18.562 -0.933 1 97.56 300 LEU A N 1
ATOM 2317 C CA . LEU A 1 300 ? 7.16 19.094 -2.236 1 97.56 300 LEU A CA 1
ATOM 2318 C C . LEU A 1 300 ? 6.805 20.562 -2.145 1 97.56 300 LEU A C 1
ATOM 2320 O O . LEU A 1 300 ? 5.848 21.016 -2.777 1 97.56 300 LEU A O 1
ATOM 2324 N N . GLY A 1 301 ? 7.375 21.328 -1.272 1 97.75 301 GLY A N 1
ATOM 2325 C CA . GLY A 1 301 ? 7.422 22.766 -1.451 1 97.75 301 GLY A CA 1
ATOM 2326 C C . GLY A 1 301 ? 6.543 23.516 -0.471 1 97.75 301 GLY A C 1
ATOM 2327 O O . GLY A 1 301 ? 6.703 24.734 -0.283 1 97.75 301 GLY A O 1
ATOM 2328 N N . ALA A 1 302 ? 5.676 22.844 0.319 1 97.25 302 ALA A N 1
ATOM 2329 C CA . ALA A 1 302 ? 4.633 23.516 1.098 1 97.25 302 ALA A CA 1
ATOM 2330 C C . ALA A 1 302 ? 5.215 24.188 2.332 1 97.25 302 ALA A C 1
ATOM 2332 O O . ALA A 1 302 ? 4.547 25 2.973 1 97.25 302 ALA A O 1
ATOM 2333 N N . THR A 1 303 ? 6.496 23.969 2.623 1 98.38 303 THR A N 1
ATOM 2334 C CA . THR A 1 303 ? 7.141 24.594 3.775 1 98.38 303 THR A CA 1
ATOM 2335 C C . THR A 1 303 ? 8.086 25.703 3.334 1 98.38 303 THR A C 1
ATOM 2337 O O . THR A 1 303 ? 8.797 26.281 4.156 1 98.38 303 THR A O 1
ATOM 2340 N N . GLY A 1 304 ? 8.094 26.016 2.074 1 98.38 304 GLY A N 1
ATOM 2341 C CA . GLY A 1 304 ? 8.953 27.078 1.569 1 98.38 304 GLY A CA 1
ATOM 2342 C C . GLY A 1 304 ? 10.289 26.562 1.052 1 98.38 304 GLY A C 1
ATOM 2343 O O . GLY A 1 304 ? 11.094 27.344 0.532 1 98.38 304 GLY A O 1
ATOM 2344 N N . LYS A 1 305 ? 10.594 25.328 1.239 1 98.31 305 LYS A N 1
ATOM 2345 C CA . LYS A 1 305 ? 11.641 24.531 0.607 1 98.31 305 LYS A CA 1
ATOM 2346 C C . LYS A 1 305 ? 11.055 23.297 -0.073 1 98.31 305 LYS A C 1
ATOM 2348 O O . LYS A 1 305 ? 9.961 22.844 0.286 1 98.31 305 LYS A O 1
ATOM 2353 N N . LEU A 1 306 ? 11.703 22.812 -1.091 1 98.25 306 LEU A N 1
ATOM 2354 C CA . LEU A 1 306 ? 11.172 21.641 -1.759 1 98.25 306 LEU A CA 1
ATOM 2355 C C . LEU A 1 306 ? 10.93 20.516 -0.759 1 98.25 306 LEU A C 1
ATOM 2357 O O . LEU A 1 306 ? 9.914 19.812 -0.841 1 98.25 306 LEU A O 1
ATOM 2361 N N . TRP A 1 307 ? 11.898 20.328 0.053 1 98.69 307 TRP A N 1
ATOM 2362 C CA . TRP A 1 307 ? 11.781 19.406 1.177 1 98.69 307 TRP A CA 1
ATOM 2363 C C . TRP A 1 307 ? 12.055 20.125 2.498 1 98.69 307 TRP A C 1
ATOM 2365 O O . TRP A 1 307 ? 13.039 20.844 2.627 1 98.69 307 TRP A O 1
ATOM 2375 N N . ALA A 1 308 ? 11.195 19.859 3.479 1 98.69 308 ALA A N 1
ATOM 2376 C CA . ALA A 1 308 ? 11.195 20.625 4.723 1 98.69 308 ALA A CA 1
ATOM 2377 C C . ALA A 1 308 ? 12.539 20.516 5.434 1 98.69 308 ALA A C 1
ATOM 2379 O O . ALA A 1 308 ? 13.016 21.5 6.02 1 98.69 308 ALA A O 1
ATOM 2380 N N . HIS A 1 309 ? 13.148 19.359 5.426 1 98.56 309 HIS A N 1
ATOM 2381 C CA . HIS A 1 309 ? 14.375 19.156 6.191 1 98.56 309 HIS A CA 1
ATOM 2382 C C . HIS A 1 309 ? 15.523 19.984 5.625 1 98.56 309 HIS A C 1
ATOM 2384 O O . HIS A 1 309 ? 16.547 20.172 6.281 1 98.56 309 HIS A O 1
ATOM 2390 N N . GLU A 1 310 ? 15.336 20.531 4.414 1 98.19 310 GLU A N 1
ATOM 2391 C CA . GLU A 1 310 ? 16.344 21.422 3.84 1 98.19 310 GLU A CA 1
ATOM 2392 C C . GLU A 1 310 ? 16.531 22.672 4.684 1 98.19 310 GLU A C 1
ATOM 2394 O O . GLU A 1 310 ? 17.594 23.297 4.668 1 98.19 310 GLU A O 1
ATOM 2399 N N . HIS A 1 311 ? 15.5 23.078 5.41 1 98.12 311 HIS A N 1
ATOM 2400 C CA . HIS A 1 311 ? 15.594 24.219 6.32 1 98.12 311 HIS A CA 1
ATOM 2401 C C . HIS A 1 311 ? 16.672 23.984 7.379 1 98.12 311 HIS A C 1
ATOM 2403 O O . HIS A 1 311 ? 17.188 24.938 7.953 1 98.12 311 HIS A O 1
ATOM 2409 N N . PHE A 1 312 ? 17 22.734 7.707 1 98.25 312 PHE A N 1
ATOM 2410 C CA . PHE A 1 312 ? 17.844 22.406 8.859 1 98.25 312 PHE A CA 1
ATOM 2411 C C . PHE A 1 312 ? 19.297 22.203 8.43 1 98.25 312 PHE A C 1
ATOM 2413 O O . PHE A 1 312 ? 20.188 22.094 9.273 1 98.25 312 PHE A O 1
ATOM 2420 N N . LYS A 1 313 ? 19.578 22.062 7.117 1 97.38 313 LYS A N 1
ATOM 2421 C CA . LYS A 1 313 ? 20.922 21.875 6.57 1 97.38 313 LYS A CA 1
ATOM 2422 C C . LYS A 1 313 ? 21.656 20.734 7.266 1 97.38 313 LYS A C 1
ATOM 2424 O O . LYS A 1 313 ? 22.797 20.906 7.691 1 97.38 313 LYS A O 1
ATOM 2429 N N . ILE A 1 314 ? 20.891 19.719 7.469 1 98.25 314 ILE A N 1
ATOM 2430 C CA . ILE A 1 314 ? 21.438 18.531 8.125 1 98.25 314 ILE A CA 1
ATOM 2431 C C . ILE A 1 314 ? 22.641 18.016 7.34 1 98.25 314 ILE A C 1
ATOM 2433 O O . ILE A 1 314 ? 22.562 17.859 6.117 1 98.25 314 ILE A O 1
ATOM 2437 N N . SER A 1 315 ? 23.766 17.719 8.023 1 97.5 315 SER A N 1
ATOM 2438 C CA . SER A 1 315 ? 24.953 17.203 7.379 1 97.5 315 SER A CA 1
ATOM 2439 C C . SER A 1 315 ? 25.625 16.125 8.234 1 97.5 315 SER A C 1
ATOM 2441 O O . SER A 1 315 ? 25.875 16.328 9.422 1 97.5 315 SER A O 1
ATOM 2443 N N . PRO A 1 316 ? 26.047 15.039 7.605 1 97.44 316 PRO A N 1
ATOM 2444 C CA . PRO A 1 316 ? 25.672 14.617 6.25 1 97.44 316 PRO A CA 1
ATOM 2445 C C . PRO A 1 316 ? 24.172 14.422 6.078 1 97.44 316 PRO A C 1
ATOM 2447 O O . PRO A 1 316 ? 23.438 14.375 7.062 1 97.44 316 PRO A O 1
ATOM 2450 N N . ALA A 1 317 ? 23.656 14.297 4.836 1 97.62 317 ALA A N 1
ATOM 2451 C CA . ALA A 1 317 ? 22.25 14.203 4.496 1 97.62 317 ALA A CA 1
ATOM 2452 C C . ALA A 1 317 ? 21.594 13.008 5.188 1 97.62 317 ALA A C 1
ATOM 2454 O O . ALA A 1 317 ? 22.266 12.039 5.531 1 97.62 317 ALA A O 1
ATOM 2455 N N . PRO A 1 318 ? 20.266 13.094 5.418 1 98.31 318 PRO A N 1
ATOM 2456 C CA . PRO A 1 318 ? 19.562 11.922 5.938 1 98.31 318 PRO A CA 1
ATOM 2457 C C . PRO A 1 318 ? 19.766 10.68 5.074 1 98.31 318 PRO A C 1
ATOM 2459 O O . PRO A 1 318 ? 20.062 10.789 3.879 1 98.31 318 PRO A O 1
ATOM 2462 N N . ASP A 1 319 ? 19.641 9.5 5.672 1 98.75 319 ASP A N 1
ATOM 2463 C CA . ASP A 1 319 ? 19.859 8.258 4.941 1 98.75 319 ASP A CA 1
ATOM 2464 C C . ASP A 1 319 ? 18.703 7.961 3.994 1 98.75 319 ASP A C 1
ATOM 2466 O O . ASP A 1 319 ? 18.922 7.555 2.85 1 98.75 319 ASP A O 1
ATOM 2470 N N . LEU A 1 320 ? 17.531 8.102 4.477 1 98.88 320 LEU A N 1
ATOM 2471 C CA . LEU A 1 320 ? 16.297 7.887 3.715 1 98.88 320 LEU A CA 1
ATOM 2472 C C . LEU A 1 320 ? 15.312 9.023 3.934 1 98.88 320 LEU A C 1
ATOM 2474 O O . LEU A 1 320 ? 15.18 9.531 5.051 1 98.88 320 LEU A O 1
ATOM 2478 N N . VAL A 1 321 ? 14.617 9.445 2.883 1 98.88 321 VAL A N 1
ATOM 2479 C CA . VAL A 1 321 ? 13.562 10.453 2.943 1 98.88 321 VAL A CA 1
ATOM 2480 C C . VAL A 1 321 ? 12.297 9.914 2.291 1 98.88 321 VAL A C 1
ATOM 2482 O O . VAL A 1 321 ? 12.273 9.656 1.087 1 98.88 321 VAL A O 1
ATOM 2485 N N . THR A 1 322 ? 11.242 9.727 3.07 1 98.88 322 THR A N 1
ATOM 2486 C CA . THR A 1 322 ? 10.016 9.164 2.535 1 98.88 322 THR A CA 1
ATOM 2487 C C . THR A 1 322 ? 9.086 10.266 2.029 1 98.88 322 THR A C 1
ATOM 2489 O O . THR A 1 322 ? 9.211 11.422 2.441 1 98.88 322 THR A O 1
ATOM 2492 N N . PHE A 1 323 ? 8.219 9.945 1.095 1 98.69 323 PHE A N 1
ATOM 2493 C CA . PHE A 1 323 ? 7.328 10.93 0.495 1 98.69 323 PHE A CA 1
ATOM 2494 C C . PHE A 1 323 ? 5.988 10.305 0.134 1 98.69 323 PHE A C 1
ATOM 2496 O O . PHE A 1 323 ? 5.895 9.086 -0.039 1 98.69 323 PHE A O 1
ATOM 2503 N N . SER A 1 324 ? 4.938 11.117 0.056 1 98.5 324 SER A N 1
ATOM 2504 C CA . SER A 1 324 ? 3.602 10.773 -0.412 1 98.5 324 SER A CA 1
ATOM 2505 C C . SER A 1 324 ? 2.727 12.016 -0.55 1 98.5 324 SER A C 1
ATOM 2507 O O . SER A 1 324 ? 3.152 13.023 -1.122 1 98.5 324 SER A O 1
ATOM 2509 N N . LYS A 1 325 ? 1.489 11.93 -0.173 1 97.94 325 LYS A N 1
ATOM 2510 C CA . LYS A 1 325 ? 0.479 12.977 -0.093 1 97.94 325 LYS A CA 1
ATOM 2511 C C . LYS A 1 325 ? 0.557 13.906 -1.302 1 97.94 325 LYS A C 1
ATOM 2513 O O . LYS A 1 325 ? 0.388 13.469 -2.441 1 97.94 325 LYS A O 1
ATOM 2518 N N . LYS A 1 326 ? 1.013 15.211 -1.153 1 97.62 326 LYS A N 1
ATOM 2519 C CA . LYS A 1 326 ? 1.014 16.188 -2.232 1 97.62 326 LYS A CA 1
ATOM 2520 C C . LYS A 1 326 ? 1.778 15.672 -3.447 1 97.62 326 LYS A C 1
ATOM 2522 O O . LYS A 1 326 ? 1.521 16.094 -4.578 1 97.62 326 LYS A O 1
ATOM 2527 N N . PHE A 1 327 ? 2.584 14.758 -3.17 1 97.06 327 PHE A N 1
ATOM 2528 C CA . PHE A 1 327 ? 3.381 14.242 -4.277 1 97.06 327 PHE A CA 1
ATOM 2529 C C . PHE A 1 327 ? 2.572 13.266 -5.117 1 97.06 327 PHE A C 1
ATOM 2531 O O . PHE A 1 327 ? 2.959 12.938 -6.242 1 97.06 327 PHE A O 1
ATOM 2538 N N . GLN A 1 328 ? 1.49 12.773 -4.648 1 96.69 328 GLN A N 1
ATOM 2539 C CA . GLN A 1 328 ? 0.52 11.922 -5.32 1 96.69 328 GLN A CA 1
ATOM 2540 C C . GLN A 1 328 ? 1.146 10.586 -5.715 1 96.69 328 GLN A C 1
ATOM 2542 O O . GLN A 1 328 ? 0.534 9.797 -6.441 1 96.69 328 GLN A O 1
ATOM 2547 N N . SER A 1 329 ? 2.314 10.336 -5.461 1 97.62 329 SER A N 1
ATOM 2548 C CA . SER A 1 329 ? 3.033 9.062 -5.441 1 97.62 329 SER A CA 1
ATOM 2549 C C . SER A 1 329 ? 3.668 8.805 -4.078 1 97.62 329 SER A C 1
ATOM 2551 O O . SER A 1 329 ? 3.453 9.57 -3.137 1 97.62 329 SER A O 1
ATOM 2553 N N . ALA A 1 330 ? 4.355 7.664 -3.906 1 98.38 330 ALA A N 1
ATOM 2554 C CA . ALA A 1 330 ? 4.953 7.387 -2.602 1 98.38 330 ALA A CA 1
ATOM 2555 C C . ALA A 1 330 ? 6.234 6.574 -2.748 1 98.38 330 ALA A C 1
ATOM 2557 O O . ALA A 1 330 ? 6.441 5.906 -3.766 1 98.38 330 ALA A O 1
ATOM 2558 N N . GLY A 1 331 ? 7.047 6.613 -1.805 1 98.5 331 GLY A N 1
ATOM 2559 C CA . GLY A 1 331 ? 8.305 5.883 -1.753 1 98.5 331 GLY A CA 1
ATOM 2560 C C . GLY A 1 331 ? 9.32 6.516 -0.82 1 98.5 331 GLY A C 1
ATOM 2561 O O . GLY A 1 331 ? 8.953 7.23 0.113 1 98.5 331 GLY A O 1
ATOM 2562 N N . TYR A 1 332 ? 10.562 6.156 -1.004 1 98.75 332 TYR A N 1
ATOM 2563 C CA . TYR A 1 332 ? 11.641 6.805 -0.268 1 98.75 332 TYR A CA 1
ATOM 2564 C C . TYR A 1 332 ? 12.836 7.074 -1.174 1 98.75 332 TYR A C 1
ATOM 2566 O O . TYR A 1 332 ? 13.133 6.281 -2.072 1 98.75 332 TYR A O 1
ATOM 2574 N N . PHE A 1 333 ? 13.453 8.188 -0.988 1 98.56 333 PHE A N 1
ATOM 2575 C CA . PHE A 1 333 ? 14.719 8.547 -1.625 1 98.56 333 PHE A CA 1
ATOM 2576 C C . PHE A 1 333 ? 15.898 8.102 -0.771 1 98.56 333 PHE A C 1
ATOM 2578 O O . PHE A 1 333 ? 15.805 8.047 0.457 1 98.56 333 PHE A O 1
ATOM 2585 N N . PHE A 1 334 ? 17 7.828 -1.397 1 98.19 334 PHE A N 1
ATOM 2586 C CA . PHE A 1 334 ? 18.234 7.473 -0.707 1 98.19 334 PHE A CA 1
ATOM 2587 C C . PHE A 1 334 ? 19.438 7.734 -1.594 1 98.19 334 PHE A C 1
ATOM 2589 O O . PHE A 1 334 ? 19.297 8.133 -2.752 1 98.19 334 PHE A O 1
ATOM 2596 N N . HIS A 1 335 ? 20.672 7.652 -1.046 1 96.25 335 HIS A N 1
ATOM 2597 C CA . HIS A 1 335 ? 21.875 7.969 -1.828 1 96.25 335 HIS A CA 1
ATOM 2598 C C . HIS A 1 335 ? 22.938 6.891 -1.663 1 96.25 335 HIS A C 1
ATOM 2600 O O . HIS A 1 335 ? 23.828 6.754 -2.51 1 96.25 335 HIS A O 1
ATOM 2606 N N . ASP A 1 336 ? 22.906 6.211 -0.529 1 96 336 ASP A N 1
ATOM 2607 C CA . ASP A 1 336 ? 23.875 5.145 -0.304 1 96 336 ASP A CA 1
ATOM 2608 C C . ASP A 1 336 ? 23.453 3.859 -1.01 1 96 336 ASP A C 1
ATOM 2610 O O . ASP A 1 336 ? 22.422 3.268 -0.671 1 96 336 ASP A O 1
ATOM 2614 N N . PRO A 1 337 ? 24.25 3.334 -1.929 1 94.06 337 PRO A N 1
ATOM 2615 C CA . PRO A 1 337 ? 23.891 2.129 -2.676 1 94.06 337 PRO A CA 1
ATOM 2616 C C . PRO A 1 337 ? 23.719 0.907 -1.777 1 94.06 337 PRO A C 1
ATOM 2618 O O . PRO A 1 337 ? 23.078 -0.071 -2.176 1 94.06 337 PRO A O 1
ATOM 2621 N N . LYS A 1 338 ? 24.234 0.986 -0.582 1 94.81 338 LYS A N 1
ATOM 2622 C CA . LYS A 1 338 ? 24.125 -0.156 0.321 1 94.81 338 LYS A CA 1
ATOM 2623 C C . LYS A 1 338 ? 22.688 -0.314 0.83 1 94.81 338 LYS A C 1
ATOM 2625 O O . LYS A 1 338 ? 22.328 -1.352 1.395 1 94.81 338 LYS A O 1
ATOM 2630 N N . PHE A 1 339 ? 21.844 0.692 0.549 1 97.31 339 PHE A N 1
ATOM 2631 C CA . PHE A 1 339 ? 20.438 0.547 0.905 1 97.31 339 PHE A CA 1
ATOM 2632 C C . PHE A 1 339 ? 19.688 -0.287 -0.134 1 97.31 339 PHE A C 1
ATOM 2634 O O . PHE A 1 339 ? 18.531 -0.648 0.064 1 97.31 339 PHE A O 1
ATOM 2641 N N . VAL A 1 340 ? 20.312 -0.57 -1.258 1 96.19 340 VAL A N 1
ATOM 2642 C CA . VAL A 1 340 ? 19.844 -1.663 -2.109 1 96.19 340 VAL A CA 1
ATOM 2643 C C . VAL A 1 340 ? 20.25 -3.002 -1.499 1 96.19 340 VAL A C 1
ATOM 2645 O O . VAL A 1 340 ? 21.438 -3.227 -1.218 1 96.19 340 VAL A O 1
ATOM 2648 N N . PRO A 1 341 ? 19.328 -3.885 -1.299 1 95.75 341 PRO A N 1
ATOM 2649 C CA . PRO A 1 341 ? 19.672 -5.133 -0.611 1 95.75 341 PRO A CA 1
ATOM 2650 C C . PRO A 1 341 ? 20.766 -5.918 -1.324 1 95.75 341 PRO A C 1
ATOM 2652 O O . PRO A 1 341 ? 20.859 -5.891 -2.555 1 95.75 341 PRO A O 1
ATOM 2655 N N . ASN A 1 342 ? 21.5 -6.711 -0.582 1 95.06 342 ASN A N 1
ATOM 2656 C CA . ASN A 1 342 ? 22.656 -7.445 -1.076 1 95.06 342 ASN A CA 1
ATOM 2657 C C . ASN A 1 342 ? 22.25 -8.547 -2.049 1 95.06 342 ASN A C 1
ATOM 2659 O O . ASN A 1 342 ? 23.062 -9.008 -2.848 1 95.06 342 ASN A O 1
ATOM 2663 N N . VAL A 1 343 ? 21.016 -9.008 -1.929 1 95.56 343 VAL A N 1
ATOM 2664 C CA . VAL A 1 343 ? 20.469 -10.031 -2.812 1 95.56 343 VAL A CA 1
ATOM 2665 C C . VAL A 1 343 ? 19.203 -9.516 -3.504 1 95.56 343 VAL A C 1
ATOM 2667 O O . VAL A 1 343 ? 18.391 -8.82 -2.887 1 95.56 343 VAL A O 1
ATOM 2670 N N . ALA A 1 344 ? 19.094 -9.875 -4.785 1 95.75 344 ALA A N 1
ATOM 2671 C CA . ALA A 1 344 ? 17.906 -9.492 -5.531 1 95.75 344 ALA A CA 1
ATOM 2672 C C . ALA A 1 344 ? 16.656 -10.102 -4.918 1 95.75 344 ALA A C 1
ATOM 2674 O O . ALA A 1 344 ? 16.719 -11.109 -4.211 1 95.75 344 ALA A O 1
ATOM 2675 N N . TYR A 1 345 ? 15.516 -9.461 -5.055 1 96.5 345 TYR A N 1
ATOM 2676 C CA . TYR A 1 345 ? 14.203 -9.977 -4.688 1 96.5 345 TYR A CA 1
ATOM 2677 C C . TYR A 1 345 ? 13.945 -9.789 -3.197 1 96.5 345 TYR A C 1
ATOM 2679 O O . TYR A 1 345 ? 12.891 -10.18 -2.689 1 96.5 345 TYR A O 1
ATOM 2687 N N . ARG A 1 346 ? 14.859 -9.172 -2.463 1 97.19 346 ARG A N 1
ATOM 2688 C CA . ARG A 1 346 ? 14.578 -8.914 -1.054 1 97.19 346 ARG A CA 1
ATOM 2689 C C . ARG A 1 346 ? 13.609 -7.754 -0.892 1 97.19 346 ARG A C 1
ATOM 2691 O O . ARG A 1 346 ? 12.555 -7.902 -0.275 1 97.19 346 ARG A O 1
ATOM 2698 N N . GLN A 1 347 ? 14.008 -6.59 -1.339 1 96.75 347 GLN A N 1
ATOM 2699 C CA . GLN A 1 347 ? 13.031 -5.52 -1.498 1 96.75 347 GLN A CA 1
ATOM 2700 C C . GLN A 1 347 ? 12.281 -5.648 -2.82 1 96.75 347 GLN A C 1
ATOM 2702 O O . GLN A 1 347 ? 12.812 -5.309 -3.879 1 96.75 347 GLN A O 1
ATOM 2707 N N . PHE A 1 348 ? 11.031 -6.184 -2.719 1 96.38 348 PHE A N 1
ATOM 2708 C CA . PHE A 1 348 ? 10.328 -6.566 -3.939 1 96.38 348 PHE A CA 1
ATOM 2709 C C . PHE A 1 348 ? 8.859 -6.832 -3.66 1 96.38 348 PHE A C 1
ATOM 2711 O O . PHE A 1 348 ? 8.5 -7.281 -2.57 1 96.38 348 PHE A O 1
ATOM 2718 N N . ASN A 1 349 ? 8.023 -6.484 -4.484 1 94.5 349 ASN A N 1
ATOM 2719 C CA . ASN A 1 349 ? 6.625 -6.898 -4.559 1 94.5 349 ASN A CA 1
ATOM 2720 C C . ASN A 1 349 ? 6.121 -6.922 -6 1 94.5 349 ASN A C 1
ATOM 2722 O O . ASN A 1 349 ? 6.879 -6.637 -6.93 1 94.5 349 ASN A O 1
ATOM 2726 N N . THR A 1 350 ? 4.898 -7.316 -6.207 1 95.44 350 THR A N 1
ATOM 2727 C CA . THR A 1 350 ? 4.324 -7.473 -7.539 1 95.44 350 THR A CA 1
ATOM 2728 C C . THR A 1 350 ? 4.434 -6.172 -8.328 1 95.44 350 THR A C 1
ATOM 2730 O O . THR A 1 350 ? 4.754 -6.191 -9.523 1 95.44 350 THR A O 1
ATOM 2733 N N . TRP A 1 351 ? 4.293 -5.09 -7.703 1 96.19 351 TRP A N 1
ATOM 2734 C CA . TRP A 1 351 ? 4.09 -3.836 -8.422 1 96.19 351 TRP A CA 1
ATOM 2735 C C . TRP A 1 351 ? 5.371 -3.006 -8.438 1 96.19 351 TRP A C 1
ATOM 2737 O O . TRP A 1 351 ? 5.754 -2.469 -9.484 1 96.19 351 TRP A O 1
ATOM 2747 N N . CYS A 1 352 ? 6.09 -2.891 -7.238 1 96.62 352 CYS A N 1
ATOM 2748 C CA . CYS A 1 352 ? 7.266 -2.049 -7.062 1 96.62 352 CYS A CA 1
ATOM 2749 C C . CYS A 1 352 ? 6.965 -0.604 -7.441 1 96.62 352 CYS A C 1
ATOM 2751 O O . CYS A 1 352 ? 7.762 0.038 -8.133 1 96.62 352 CYS A O 1
ATOM 2753 N N . GLY A 1 353 ? 5.805 -0.174 -6.996 1 96.12 353 GLY A N 1
ATOM 2754 C CA . GLY A 1 353 ? 5.301 1.155 -7.309 1 96.12 353 GLY A CA 1
ATOM 2755 C C . GLY A 1 353 ? 4.125 1.138 -8.266 1 96.12 353 GLY A C 1
ATOM 2756 O O . GLY A 1 353 ? 3.604 0.072 -8.594 1 96.12 353 GLY A O 1
ATOM 2757 N N . ASP A 1 354 ? 3.582 2.299 -8.562 1 97.12 354 ASP A N 1
ATOM 2758 C CA . ASP A 1 354 ? 2.49 2.504 -9.516 1 97.12 354 ASP A CA 1
ATOM 2759 C C . ASP A 1 354 ? 2.879 3.514 -10.594 1 97.12 354 ASP A C 1
ATOM 2761 O O . ASP A 1 354 ? 2.92 4.719 -10.336 1 97.12 354 ASP A O 1
ATOM 2765 N N . PRO A 1 355 ? 3.146 3.006 -11.781 1 97.69 355 PRO A N 1
ATOM 2766 C CA . PRO A 1 355 ? 3.646 3.922 -12.812 1 97.69 355 PRO A CA 1
ATOM 2767 C C . PRO A 1 355 ? 2.668 5.051 -13.117 1 97.69 355 PRO A C 1
ATOM 2769 O O . PRO A 1 355 ? 3.088 6.16 -13.469 1 97.69 355 PRO A O 1
ATOM 2772 N N . ALA A 1 356 ? 1.366 4.816 -12.992 1 98.25 356 ALA A N 1
ATOM 2773 C CA . ALA A 1 356 ? 0.398 5.887 -13.219 1 98.25 356 ALA A CA 1
ATOM 2774 C C . ALA A 1 356 ? 0.614 7.035 -12.234 1 98.25 356 ALA A C 1
ATOM 2776 O O . ALA A 1 356 ? 0.601 8.203 -12.625 1 98.25 356 ALA A O 1
ATOM 2777 N N . ARG A 1 357 ? 0.834 6.707 -11 1 98.31 357 ARG A N 1
ATOM 2778 C CA . ARG A 1 357 ? 1.06 7.719 -9.969 1 98.31 357 ARG A CA 1
ATOM 2779 C C . ARG A 1 357 ? 2.43 8.367 -10.133 1 98.31 357 ARG A C 1
ATOM 2781 O O . ARG A 1 357 ? 2.594 9.555 -9.852 1 98.31 357 ARG A O 1
ATOM 2788 N N . MET A 1 358 ? 3.398 7.598 -10.562 1 98.56 358 MET A N 1
ATOM 2789 C CA . MET A 1 358 ? 4.738 8.141 -10.781 1 98.56 358 MET A CA 1
ATOM 2790 C C . MET A 1 358 ? 4.738 9.141 -11.93 1 98.56 358 MET A C 1
ATOM 2792 O O . MET A 1 358 ? 5.449 10.148 -11.891 1 98.56 358 MET A O 1
ATOM 2796 N N . ILE A 1 359 ? 3.963 8.828 -12.992 1 98.75 359 ILE A N 1
ATOM 2797 C CA . ILE A 1 359 ? 3.809 9.75 -14.109 1 98.75 359 ILE A CA 1
ATOM 2798 C C . ILE A 1 359 ? 3.197 11.062 -13.617 1 98.75 359 ILE A C 1
ATOM 2800 O O . ILE A 1 359 ? 3.68 12.148 -13.961 1 98.75 359 ILE A O 1
ATOM 2804 N N . LEU A 1 360 ? 2.182 10.953 -12.82 1 98.69 360 LEU A N 1
ATOM 2805 C CA . LEU A 1 360 ? 1.541 12.133 -12.266 1 98.69 360 LEU A CA 1
ATOM 2806 C C . LEU A 1 360 ? 2.512 12.914 -11.383 1 98.69 360 LEU A C 1
ATOM 2808 O O . LEU A 1 360 ? 2.549 14.148 -11.43 1 98.69 360 LEU A O 1
ATOM 2812 N N . ALA A 1 361 ? 3.262 12.219 -10.578 1 98.56 361 ALA A N 1
ATOM 2813 C CA . ALA A 1 361 ? 4.258 12.836 -9.711 1 98.56 361 ALA A CA 1
ATOM 2814 C C . ALA A 1 361 ? 5.281 13.625 -10.523 1 98.56 361 ALA A C 1
ATOM 2816 O O . ALA A 1 361 ? 5.676 14.727 -10.133 1 98.56 361 ALA A O 1
ATOM 2817 N N . GLY A 1 362 ? 5.754 13.008 -11.594 1 98.5 362 GLY A N 1
ATOM 2818 C CA . GLY A 1 362 ? 6.66 13.719 -12.477 1 98.5 362 GLY A CA 1
ATOM 2819 C C . GLY A 1 362 ? 6.078 15.016 -13.023 1 98.5 362 GLY A C 1
ATOM 2820 O O . GLY A 1 362 ? 6.762 16.031 -13.078 1 98.5 362 GLY A O 1
ATOM 2821 N N . ALA A 1 363 ? 4.836 14.945 -13.414 1 98.69 363 ALA A N 1
ATOM 2822 C CA . ALA A 1 363 ? 4.152 16.125 -13.93 1 98.69 363 ALA A CA 1
ATOM 2823 C C . ALA A 1 363 ? 4.012 17.203 -12.852 1 98.69 363 ALA A C 1
ATOM 2825 O O . ALA A 1 363 ? 4.195 18.391 -13.125 1 98.69 363 ALA A O 1
ATOM 2826 N N . ILE A 1 364 ? 3.668 16.812 -11.664 1 98.75 364 ILE A N 1
ATOM 2827 C CA . ILE A 1 364 ? 3.557 17.734 -10.539 1 98.75 364 ILE A CA 1
ATOM 2828 C C . ILE A 1 364 ? 4.906 18.406 -10.281 1 98.75 364 ILE A C 1
ATOM 2830 O O . ILE A 1 364 ? 4.988 19.625 -10.148 1 98.75 364 ILE A O 1
ATOM 2834 N N . GLY A 1 365 ? 5.945 17.531 -10.18 1 98.56 365 GLY A N 1
ATOM 2835 C CA . GLY A 1 365 ? 7.277 18.062 -9.961 1 98.56 365 GLY A CA 1
ATOM 2836 C C . GLY A 1 365 ? 7.688 19.094 -11.008 1 98.56 365 GLY A C 1
ATOM 2837 O O . GLY A 1 365 ? 8.266 20.125 -10.68 1 98.56 365 GLY A O 1
ATOM 2838 N N . LYS A 1 366 ? 7.414 18.781 -12.234 1 98.44 366 LYS A N 1
ATOM 2839 C CA . LYS A 1 366 ? 7.73 19.703 -13.336 1 98.44 366 LYS A CA 1
ATOM 2840 C C . LYS A 1 366 ? 7.047 21.047 -13.141 1 98.44 366 LYS A C 1
ATOM 2842 O O . LYS A 1 366 ? 7.664 22.094 -13.344 1 98.44 366 LYS A O 1
ATOM 2847 N N . GLU A 1 367 ? 5.77 21.047 -12.789 1 98.25 367 GLU A N 1
ATOM 2848 C CA . GLU A 1 367 ? 5.027 22.281 -12.57 1 98.25 367 GLU A CA 1
ATOM 2849 C C . GLU A 1 367 ? 5.59 23.062 -11.391 1 98.25 367 GLU A C 1
ATOM 2851 O O . GLU A 1 367 ? 5.684 24.281 -11.438 1 98.25 367 GLU A O 1
ATOM 2856 N N . VAL A 1 368 ? 5.934 22.359 -10.336 1 98.56 368 VAL A N 1
ATOM 2857 C CA . VAL A 1 368 ? 6.469 23 -9.133 1 98.56 368 VAL A CA 1
ATOM 2858 C C . VAL A 1 368 ? 7.754 23.75 -9.484 1 98.56 368 VAL A C 1
ATOM 2860 O O . VAL A 1 368 ? 7.934 24.891 -9.078 1 98.56 368 VAL A O 1
ATOM 2863 N N . LEU A 1 369 ? 8.594 23.125 -10.25 1 98.12 369 LEU A N 1
ATOM 2864 C CA . LEU A 1 369 ? 9.875 23.719 -10.625 1 98.12 369 LEU A CA 1
ATOM 2865 C C . LEU A 1 369 ? 9.688 24.828 -11.656 1 98.12 369 LEU A C 1
ATOM 2867 O O . LEU A 1 369 ? 10.188 25.938 -11.477 1 98.12 369 LEU A O 1
ATOM 2871 N N . ASP A 1 370 ? 8.93 24.547 -12.727 1 97.88 370 ASP A N 1
ATOM 2872 C CA . ASP A 1 370 ? 8.789 25.469 -13.852 1 97.88 370 ASP A CA 1
ATOM 2873 C C . ASP A 1 370 ? 8.102 26.766 -13.43 1 97.88 370 ASP A C 1
ATOM 2875 O O . ASP A 1 370 ? 8.398 27.828 -13.961 1 97.88 370 ASP A O 1
ATOM 2879 N N . GLN A 1 371 ? 7.184 26.672 -12.453 1 97.75 371 GLN A N 1
ATOM 2880 C CA . GLN A 1 371 ? 6.387 27.844 -12.086 1 97.75 371 GLN A CA 1
ATOM 2881 C C . GLN A 1 371 ? 6.918 28.484 -10.812 1 97.75 371 GLN A C 1
ATOM 2883 O O . GLN A 1 371 ? 6.324 29.438 -10.297 1 97.75 371 GLN A O 1
ATOM 2888 N N . GLY A 1 372 ? 8.023 27.969 -10.25 1 97.81 372 GLY A N 1
ATOM 2889 C CA . GLY A 1 372 ? 8.594 28.531 -9.039 1 97.81 372 GLY A CA 1
ATOM 2890 C C . GLY A 1 372 ? 7.645 28.516 -7.855 1 97.81 372 GLY A C 1
ATOM 2891 O O . GLY A 1 372 ? 7.547 29.484 -7.109 1 97.81 372 GLY A O 1
ATOM 2892 N N . LEU A 1 373 ? 6.938 27.438 -7.707 1 98.38 373 LEU A N 1
ATOM 2893 C CA . LEU A 1 373 ? 5.832 27.391 -6.762 1 98.38 373 LEU A CA 1
ATOM 2894 C C . LEU A 1 373 ? 6.344 27.359 -5.324 1 98.38 373 LEU A C 1
ATOM 2896 O O . LEU A 1 373 ? 5.637 27.766 -4.398 1 98.38 373 LEU A O 1
ATOM 2900 N N . VAL A 1 374 ? 7.574 26.891 -5.098 1 98.38 374 VAL A N 1
ATOM 2901 C CA . VAL A 1 374 ? 8.156 26.844 -3.76 1 98.38 374 VAL A CA 1
ATOM 2902 C C . VAL A 1 374 ? 8.359 28.266 -3.242 1 98.38 374 VAL A C 1
ATOM 2904 O O . VAL A 1 374 ? 7.965 28.594 -2.117 1 98.38 374 VAL A O 1
ATOM 2907 N N . ALA A 1 375 ? 8.984 29.078 -4.059 1 98 375 ALA A N 1
ATOM 2908 C CA . ALA A 1 375 ? 9.211 30.469 -3.691 1 98 375 ALA A CA 1
ATOM 2909 C C . ALA A 1 375 ? 7.887 31.203 -3.498 1 98 375 ALA A C 1
ATOM 2911 O O . ALA A 1 375 ? 7.762 32.062 -2.607 1 98 375 ALA A O 1
ATOM 2912 N N . LYS A 1 376 ? 6.949 30.922 -4.312 1 97.19 376 LYS A N 1
ATOM 2913 C CA . LYS A 1 376 ? 5.629 31.531 -4.203 1 97.19 376 LYS A CA 1
ATOM 2914 C C . LYS A 1 376 ? 4.953 31.156 -2.887 1 97.19 376 LYS A C 1
ATOM 2916 O O . LYS A 1 376 ? 4.305 32 -2.254 1 97.19 376 LYS A O 1
ATOM 2921 N N . ALA A 1 377 ? 5.02 29.891 -2.562 1 97.94 377 ALA A N 1
ATOM 2922 C CA . ALA A 1 377 ? 4.457 29.438 -1.294 1 97.94 377 ALA A CA 1
ATOM 2923 C C . ALA A 1 377 ? 5.094 30.172 -0.117 1 97.94 377 ALA A C 1
ATOM 2925 O O . ALA A 1 377 ? 4.406 30.547 0.833 1 97.94 377 ALA A O 1
ATOM 2926 N N . ALA A 1 378 ? 6.406 30.328 -0.177 1 98.44 378 ALA A N 1
ATOM 2927 C CA . ALA A 1 378 ? 7.125 31.031 0.879 1 98.44 378 ALA A CA 1
ATOM 2928 C C . ALA A 1 378 ? 6.633 32.469 1.006 1 98.44 378 ALA A C 1
ATOM 2930 O O . ALA A 1 378 ? 6.402 32.969 2.115 1 98.44 378 ALA A O 1
ATOM 2931 N N . GLU A 1 379 ? 6.496 33.125 -0.113 1 98.19 379 GLU A N 1
ATOM 2932 C CA . GLU A 1 379 ? 6.035 34.5 -0.139 1 98.19 379 GLU A CA 1
ATOM 2933 C C . GLU A 1 379 ? 4.637 34.625 0.462 1 98.19 379 GLU A C 1
ATOM 2935 O O . GLU A 1 379 ? 4.406 35.469 1.33 1 98.19 379 GLU A O 1
ATOM 2940 N N . VAL A 1 380 ? 3.732 33.812 -0.021 1 98.31 380 VAL A N 1
ATOM 2941 C CA . VAL A 1 380 ? 2.352 33.875 0.452 1 98.31 380 VAL A CA 1
ATOM 2942 C C . VAL A 1 380 ? 2.301 33.5 1.929 1 98.31 380 VAL A C 1
ATOM 2944 O O . VAL A 1 380 ? 1.523 34.062 2.697 1 98.31 380 VAL A O 1
ATOM 2947 N N . GLY A 1 381 ? 3.102 32.438 2.297 1 98.44 381 GLY A N 1
ATOM 2948 C CA . GLY A 1 381 ? 3.168 32.031 3.686 1 98.44 381 GLY A CA 1
ATOM 2949 C C . GLY A 1 381 ? 3.6 33.125 4.629 1 98.44 381 GLY A C 1
ATOM 2950 O O . GLY A 1 381 ? 3.031 33.281 5.715 1 98.44 381 GLY A O 1
ATOM 2951 N N . ASP A 1 382 ? 4.609 33.906 4.25 1 98.38 382 ASP A N 1
ATOM 2952 C CA . ASP A 1 382 ? 5.086 35 5.066 1 98.38 382 ASP A CA 1
ATOM 2953 C C . ASP A 1 382 ? 3.996 36.062 5.242 1 98.38 382 ASP A C 1
ATOM 2955 O O . ASP A 1 382 ? 3.791 36.562 6.348 1 98.38 382 ASP A O 1
ATOM 2959 N N . TYR A 1 383 ? 3.373 36.375 4.148 1 98.62 383 TYR A N 1
ATOM 2960 C CA . TYR A 1 383 ? 2.266 37.312 4.195 1 98.62 383 TYR A CA 1
ATOM 2961 C C . TYR A 1 383 ? 1.157 36.812 5.113 1 98.62 383 TYR A C 1
ATOM 2963 O O . TYR A 1 383 ? 0.684 37.562 5.98 1 98.62 383 TYR A O 1
ATOM 2971 N N . LEU A 1 384 ? 0.755 35.594 4.918 1 98.69 384 LEU A N 1
ATOM 2972 C CA . LEU A 1 384 ? -0.327 35 5.691 1 98.69 384 LEU A CA 1
ATOM 2973 C C . LEU A 1 384 ? 0.018 34.969 7.176 1 98.69 384 LEU A C 1
ATOM 2975 O O . LEU A 1 384 ? -0.83 35.281 8.023 1 98.69 384 LEU A O 1
ATOM 2979 N N . TYR A 1 385 ? 1.244 34.531 7.492 1 98.12 385 TYR A N 1
ATOM 2980 C CA . TYR A 1 385 ? 1.667 34.5 8.883 1 98.12 385 TYR A CA 1
ATOM 2981 C C . TYR A 1 385 ? 1.562 35.875 9.523 1 98.12 385 TYR A C 1
ATOM 2983 O O . TYR A 1 385 ? 1.103 36 10.664 1 98.12 385 TYR A O 1
ATOM 2991 N N . SER A 1 386 ? 2.021 36.906 8.805 1 98.25 386 SER A N 1
ATOM 2992 C CA . SER A 1 386 ? 1.953 38.281 9.305 1 98.25 386 SER A CA 1
ATOM 2993 C C . SER A 1 386 ? 0.511 38.688 9.57 1 98.25 386 SER A C 1
ATOM 2995 O O . SER A 1 386 ? 0.223 39.344 10.578 1 98.25 386 SER A O 1
ATOM 2997 N N . GLU A 1 387 ? -0.356 38.375 8.703 1 98.62 387 GLU A N 1
ATOM 2998 C CA . GLU A 1 387 ? -1.771 38.688 8.898 1 98.62 387 GLU A CA 1
ATOM 2999 C C . GLU A 1 387 ? -2.338 37.938 10.094 1 98.62 387 GLU A C 1
ATOM 3001 O O . GLU A 1 387 ? -3.145 38.469 10.852 1 98.62 387 GLU A O 1
ATOM 3006 N N . LEU A 1 388 ? -1.924 36.688 10.273 1 98.31 388 LEU A N 1
ATOM 3007 C CA . LEU A 1 388 ? -2.426 35.844 11.367 1 98.31 388 LEU A CA 1
ATOM 3008 C C . LEU A 1 388 ? -1.9 36.344 12.711 1 98.31 388 LEU A C 1
ATOM 3010 O O . LEU A 1 388 ? -2.57 36.219 13.734 1 98.31 388 LEU A O 1
ATOM 3014 N N . GLU A 1 389 ? -0.689 36.938 12.688 1 97 389 GLU A N 1
ATOM 3015 C CA . GLU A 1 389 ? -0.179 37.562 13.906 1 97 389 GLU A CA 1
ATOM 3016 C C . GLU A 1 389 ? -1.104 38.688 14.375 1 97 389 GLU A C 1
ATOM 3018 O O . GLU A 1 389 ? -1.35 38.844 15.57 1 97 389 GLU A O 1
ATOM 3023 N N . LYS A 1 390 ? -1.605 39.5 13.438 1 98.06 390 LYS A N 1
ATOM 3024 C CA . LYS A 1 390 ? -2.549 40.562 13.766 1 98.06 390 LYS A CA 1
ATOM 3025 C C . LYS A 1 390 ? -3.846 39.969 14.336 1 98.06 390 LYS A C 1
ATOM 3027 O O . LYS A 1 390 ? -4.406 40.531 15.289 1 98.06 390 LYS A O 1
ATOM 3032 N N . VAL A 1 391 ? -4.309 38.938 13.68 1 98.19 391 VAL A N 1
ATOM 3033 C CA . VAL A 1 391 ? -5.535 38.312 14.148 1 98.19 391 VAL A CA 1
ATOM 3034 C C . VAL A 1 391 ? -5.332 37.781 15.562 1 98.19 391 VAL A C 1
ATOM 3036 O O . VAL A 1 391 ? -6.219 37.906 16.406 1 98.19 391 VAL A O 1
ATOM 3039 N N . ALA A 1 392 ? -4.207 37.125 15.805 1 96.5 392 ALA A N 1
ATOM 3040 C CA . ALA A 1 392 ? -3.904 36.562 17.125 1 96.5 392 ALA A CA 1
ATOM 3041 C C . ALA A 1 392 ? -3.877 37.656 18.188 1 96.5 392 ALA A C 1
ATOM 3043 O O . ALA A 1 392 ? -4.273 37.406 19.328 1 96.5 392 ALA A O 1
ATOM 3044 N N . ALA A 1 393 ? -3.375 38.781 17.844 1 96.56 393 ALA A N 1
ATOM 3045 C CA . ALA A 1 393 ? -3.35 39.938 18.75 1 96.56 393 ALA A CA 1
ATOM 3046 C C . ALA A 1 393 ? -4.762 40.406 19.094 1 96.56 393 ALA A C 1
ATOM 3048 O O . ALA A 1 393 ? -5.043 40.781 20.219 1 96.56 393 ALA A O 1
ATOM 3049 N N . LYS A 1 394 ? -5.578 40.344 18.156 1 97.31 394 LYS A N 1
ATOM 3050 C CA . LYS A 1 394 ? -6.965 40.781 18.312 1 97.31 394 LYS A CA 1
ATOM 3051 C C . LYS A 1 394 ? -7.77 39.75 19.109 1 97.31 394 LYS A C 1
ATOM 3053 O O . LYS A 1 394 ? -8.672 40.125 19.875 1 97.31 394 LYS A O 1
ATOM 3058 N N . TYR A 1 395 ? -7.441 38.469 18.938 1 96.56 395 TYR A N 1
ATOM 3059 C CA . TYR A 1 395 ? -8.156 37.375 19.594 1 96.56 395 TYR A CA 1
ATOM 3060 C C . TYR A 1 395 ? -7.191 36.469 20.344 1 96.56 395 TYR A C 1
ATOM 3062 O O . TYR A 1 39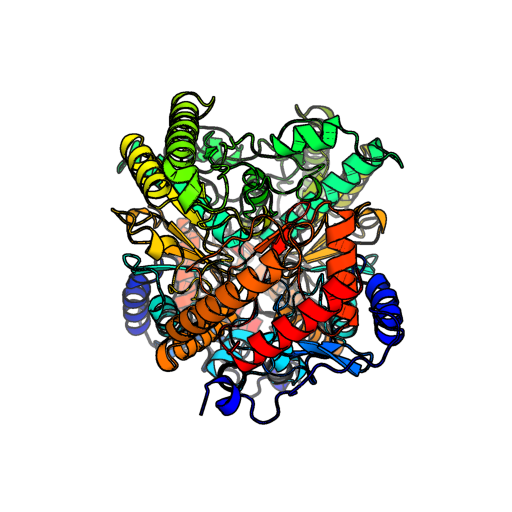5 ? -7.098 35.281 20.062 1 96.56 395 TYR A O 1
ATOM 3070 N N . PRO A 1 396 ? -6.578 36.906 21.375 1 92.06 396 PRO A N 1
ATOM 3071 C CA . PRO A 1 396 ? -5.477 36.188 22.031 1 92.06 396 PRO A CA 1
ATOM 3072 C C . PRO A 1 396 ? -5.926 34.875 22.688 1 92.06 396 PRO A C 1
ATOM 3074 O O . PRO A 1 396 ? -5.113 33.969 22.875 1 92.06 396 PRO A O 1
ATOM 3077 N N . THR A 1 397 ? -7.184 34.688 22.938 1 92.19 397 THR A N 1
ATOM 3078 C CA . THR A 1 397 ? -7.652 33.469 23.594 1 92.19 397 THR A CA 1
ATOM 3079 C C . THR A 1 397 ? -8.141 32.469 22.562 1 92.19 397 THR A C 1
ATOM 3081 O O . THR A 1 397 ? -8.328 31.281 22.875 1 92.19 397 THR A O 1
ATOM 3084 N N . LYS A 1 398 ? -8.305 32.875 21.312 1 95.31 398 LYS A N 1
ATOM 3085 C CA . LYS A 1 398 ? -8.891 32.031 20.297 1 95.31 398 LYS A CA 1
ATOM 3086 C C . LYS A 1 398 ? -7.852 31.594 19.266 1 95.31 398 LYS A C 1
ATOM 3088 O O . LYS A 1 398 ? -8.078 30.656 18.5 1 95.31 398 LYS A O 1
ATOM 3093 N N . LEU A 1 399 ? -6.832 32.25 19.203 1 95.94 399 LEU A N 1
ATOM 3094 C CA . LEU A 1 399 ? -5.695 31.922 18.344 1 95.94 399 LEU A CA 1
ATOM 3095 C C . LEU A 1 399 ? -4.398 31.922 19.141 1 95.94 399 LEU A C 1
ATOM 3097 O O . LEU A 1 399 ? -3.66 32.906 19.141 1 95.94 399 LEU A O 1
ATOM 3101 N N . GLN A 1 400 ? -4.121 30.781 19.688 1 94.69 400 GLN A N 1
ATOM 3102 C CA . GLN A 1 400 ? -2.988 30.656 20.594 1 94.69 400 GLN A CA 1
ATOM 3103 C C . GLN A 1 400 ? -1.84 29.891 19.953 1 94.69 400 GLN A C 1
ATOM 3105 O O . GLN A 1 400 ? -2.059 29.078 19.047 1 94.69 400 GLN A O 1
ATOM 3110 N N . ASN A 1 401 ? -0.633 30.156 20.391 1 94.38 401 ASN A N 1
ATOM 3111 C CA . ASN A 1 401 ? 0.561 29.422 20 1 94.38 401 ASN A CA 1
ATOM 3112 C C . ASN A 1 401 ? 0.721 29.359 18.484 1 94.38 401 ASN A C 1
ATOM 3114 O O . ASN A 1 401 ? 0.897 28.281 17.922 1 94.38 401 ASN A O 1
ATOM 3118 N N . LEU A 1 402 ? 0.529 30.547 17.859 1 96.5 402 LEU A N 1
ATOM 3119 C CA . LEU A 1 402 ? 0.739 30.625 16.422 1 96.5 402 LEU A CA 1
ATOM 3120 C C . LEU A 1 402 ? 2.131 30.125 16.047 1 96.5 402 LEU A C 1
ATOM 3122 O O . LEU A 1 402 ? 3.127 30.562 16.625 1 96.5 402 LEU A O 1
ATOM 3126 N N . ARG A 1 403 ? 2.219 29.172 15.141 1 96 403 ARG A N 1
ATOM 3127 C CA . ARG A 1 403 ? 3.504 28.594 14.758 1 96 403 ARG A CA 1
ATOM 3128 C C . ARG A 1 403 ? 3.568 28.359 13.25 1 96 403 ARG A C 1
ATOM 3130 O O . ARG A 1 403 ? 2.533 28.297 12.578 1 96 403 ARG A O 1
ATOM 3137 N N . GLY A 1 404 ? 4.801 28.234 12.727 1 96.81 404 GLY A N 1
ATOM 3138 C CA . GLY A 1 404 ? 5.035 28.047 11.305 1 96.81 404 GLY A CA 1
ATOM 3139 C C . GLY A 1 404 ? 5.617 29.281 10.625 1 96.81 404 GLY A C 1
ATOM 3140 O O . GLY A 1 404 ? 5.5 29.438 9.406 1 96.81 404 GLY A O 1
ATOM 3141 N N . LYS A 1 405 ? 6.172 30.234 11.438 1 96 405 LYS A N 1
ATOM 3142 C CA . LYS A 1 405 ? 6.867 31.375 10.852 1 96 405 LYS A CA 1
ATOM 3143 C C . LYS A 1 405 ? 7.984 30.922 9.914 1 96 405 LYS A C 1
ATOM 3145 O O . LYS A 1 405 ? 8.766 30.031 10.266 1 96 405 LYS A O 1
ATOM 3150 N N . ASN A 1 406 ? 8.031 31.469 8.719 1 96.38 406 ASN A N 1
ATOM 3151 C CA . ASN A 1 406 ? 9.016 31.172 7.688 1 96.38 406 ASN A CA 1
ATOM 3152 C C . ASN A 1 406 ? 8.922 29.734 7.215 1 96.38 406 ASN A C 1
ATOM 3154 O O . ASN A 1 406 ? 9.922 29.141 6.812 1 96.38 406 ASN A O 1
ATOM 3158 N N . ARG A 1 407 ? 7.75 29.125 7.332 1 98.31 407 ARG A N 1
ATOM 3159 C CA . ARG A 1 407 ? 7.512 27.766 6.844 1 98.31 407 ARG A CA 1
ATOM 3160 C C . ARG A 1 407 ? 6.367 27.75 5.836 1 98.31 407 ARG A C 1
ATOM 3162 O O . ARG A 1 407 ? 5.594 26.781 5.789 1 98.31 407 ARG A O 1
ATOM 3169 N N . ALA A 1 408 ? 6.258 28.828 5.07 1 98.38 408 ALA A N 1
ATOM 3170 C CA . ALA A 1 408 ? 5.242 28.969 4.031 1 98.38 408 ALA A CA 1
ATOM 3171 C C . ALA A 1 408 ? 3.846 28.734 4.598 1 98.38 408 ALA A C 1
ATOM 3173 O O . ALA A 1 408 ? 3.441 29.375 5.566 1 98.38 408 ALA A O 1
ATOM 3174 N N . THR A 1 409 ? 3.129 27.766 4.035 1 97.31 409 THR A N 1
ATOM 3175 C CA . THR A 1 409 ? 1.73 27.656 4.434 1 97.31 409 THR A CA 1
ATOM 3176 C C . THR A 1 409 ? 1.566 26.594 5.523 1 97.31 409 THR A C 1
ATOM 3178 O O . THR A 1 409 ? 0.445 26.281 5.93 1 97.31 409 THR A O 1
ATOM 3181 N N . PHE A 1 410 ? 2.688 25.984 5.996 1 98.12 410 PHE A N 1
ATOM 3182 C CA . PHE A 1 410 ? 2.619 25.094 7.16 1 98.12 410 PHE A CA 1
ATOM 3183 C C . PHE A 1 410 ? 2.49 25.922 8.445 1 98.12 410 PHE A C 1
ATOM 3185 O O . PHE A 1 410 ? 3.453 26.047 9.195 1 98.12 410 PHE A O 1
ATOM 3192 N N . ILE A 1 411 ? 1.306 26.422 8.648 1 98.31 411 ILE A N 1
ATOM 3193 C CA . ILE A 1 411 ? 0.944 27.297 9.766 1 98.31 411 ILE A CA 1
ATOM 3194 C C . ILE A 1 411 ? -0.158 26.641 10.594 1 98.31 411 ILE A C 1
ATOM 3196 O O . ILE A 1 411 ? -1.066 26.016 10.047 1 98.31 411 ILE A O 1
ATOM 3200 N N . ALA A 1 412 ? -0.045 26.75 11.906 1 98.19 412 ALA A N 1
ATOM 3201 C CA . ALA A 1 412 ? -1.034 26.172 12.82 1 98.19 412 ALA A CA 1
ATOM 3202 C C . ALA A 1 412 ? -1.217 27.062 14.055 1 98.19 412 ALA A C 1
ATOM 3204 O O . ALA A 1 412 ? -0.383 27.922 14.336 1 98.19 412 ALA A O 1
ATOM 3205 N N . TRP A 1 413 ? -2.281 26.922 14.734 1 97.94 413 TRP A N 1
ATOM 3206 C CA . TRP A 1 413 ? -2.559 27.562 16.016 1 97.94 413 TRP A CA 1
ATOM 3207 C C . TRP A 1 413 ? -3.49 26.719 16.875 1 97.94 413 TRP A C 1
ATOM 3209 O O . TRP A 1 413 ? -4.008 25.703 16.406 1 97.94 413 TRP A O 1
ATOM 3219 N N . ASP A 1 414 ? -3.59 27.047 18.109 1 97.19 414 ASP A N 1
ATOM 3220 C CA . ASP A 1 414 ? -4.402 26.281 19.047 1 97.19 414 ASP A CA 1
ATOM 3221 C C . ASP A 1 414 ? -5.637 27.062 19.484 1 97.19 414 ASP A C 1
ATOM 3223 O O . ASP A 1 414 ? -5.625 28.297 19.484 1 97.19 414 ASP A O 1
ATOM 3227 N N . LEU A 1 415 ? -6.66 26.406 19.656 1 97.75 415 LEU A N 1
ATOM 3228 C CA . LEU A 1 415 ? -7.801 26.922 20.406 1 97.75 415 LEU A CA 1
ATOM 3229 C C . LEU A 1 415 ? -7.742 26.469 21.859 1 97.75 415 LEU A C 1
ATOM 3231 O O . LEU A 1 415 ? -6.832 25.75 22.266 1 97.75 415 LEU A O 1
ATOM 3235 N N . GLU A 1 416 ? -8.633 26.953 22.703 1 96.44 416 GLU A N 1
ATOM 3236 C CA . GLU A 1 416 ? -8.555 26.781 24.156 1 96.44 416 GLU A CA 1
ATOM 3237 C C . GLU A 1 416 ? -8.914 25.344 24.562 1 96.44 416 GLU A C 1
ATOM 3239 O O . GLU A 1 416 ? -8.547 24.891 25.641 1 96.44 416 GLU A O 1
ATOM 3244 N N . SER A 1 417 ? -9.633 24.688 23.734 1 97.12 417 SER A N 1
ATOM 3245 C CA . SER A 1 417 ? -10.047 23.312 24.016 1 97.12 417 SER A CA 1
ATOM 3246 C C . SER A 1 417 ? -10.398 22.594 22.719 1 97.12 417 SER A C 1
ATOM 3248 O O . SER A 1 417 ? -10.539 23.203 21.656 1 97.12 417 SER A O 1
ATOM 3250 N N . GLY A 1 418 ? -10.484 21.312 22.859 1 96.88 418 GLY A N 1
ATOM 3251 C CA . GLY A 1 418 ? -10.938 20.531 21.719 1 96.88 418 GLY A CA 1
ATOM 3252 C C . GLY A 1 418 ? -12.32 20.938 21.219 1 96.88 418 GLY A C 1
ATOM 3253 O O . GLY A 1 418 ? -12.562 20.984 20.016 1 96.88 418 GLY A O 1
ATOM 3254 N N . ALA A 1 419 ? -13.164 21.172 22.125 1 97.5 419 ALA A N 1
ATOM 3255 C CA . ALA A 1 419 ? -14.523 21.594 21.781 1 97.5 419 ALA A CA 1
ATOM 3256 C C . ALA A 1 419 ? -14.508 22.922 21.031 1 97.5 419 ALA A C 1
ATOM 3258 O O . ALA A 1 419 ? -15.242 23.094 20.062 1 97.5 419 ALA A O 1
ATOM 3259 N N . ALA A 1 420 ? -13.688 23.828 21.516 1 97.5 420 ALA A N 1
ATOM 3260 C CA . ALA A 1 420 ? -13.562 25.125 20.859 1 97.5 420 ALA A CA 1
ATOM 3261 C C . ALA A 1 420 ? -13 24.969 19.438 1 97.5 420 ALA A C 1
ATOM 3263 O O . ALA A 1 420 ? -13.453 25.625 18.516 1 97.5 420 ALA A O 1
ATOM 3264 N N . ARG A 1 421 ? -12.023 24.109 19.359 1 97.81 421 ARG A N 1
ATOM 3265 C CA . ARG A 1 421 ? -11.422 23.828 18.062 1 97.81 421 ARG A CA 1
ATOM 3266 C C . ARG A 1 421 ? -12.453 23.266 17.094 1 97.81 421 ARG A C 1
ATOM 3268 O O . ARG A 1 421 ? -12.539 23.703 15.938 1 97.81 421 ARG A O 1
ATOM 3275 N N . ASN A 1 422 ? -13.281 22.344 17.531 1 97.62 422 ASN A N 1
ATOM 3276 C CA . ASN A 1 422 ? -14.305 21.734 16.688 1 97.62 422 ASN A CA 1
ATOM 3277 C C . ASN A 1 422 ? -15.359 22.75 16.266 1 97.62 422 ASN A C 1
ATOM 3279 O O . ASN A 1 422 ? -15.805 22.75 15.117 1 97.62 422 ASN A O 1
ATOM 3283 N N . ALA A 1 423 ? -15.742 23.562 17.203 1 97.81 423 ALA A N 1
ATOM 3284 C CA . ALA A 1 423 ? -16.703 24.609 16.891 1 97.81 423 ALA A CA 1
ATOM 3285 C C . ALA A 1 423 ? -16.141 25.578 15.852 1 97.81 423 ALA A C 1
ATOM 3287 O O . ALA A 1 423 ? -16.859 26.031 14.953 1 97.81 423 ALA A O 1
ATOM 3288 N N . PHE A 1 424 ? -14.93 25.922 16.047 1 98.31 424 PHE A N 1
ATOM 3289 C CA . PHE A 1 424 ? -14.234 26.797 15.117 1 98.31 424 PHE A CA 1
ATOM 3290 C C . PHE A 1 424 ? -14.211 26.203 13.711 1 98.31 424 PHE A C 1
ATOM 3292 O O . PHE A 1 424 ? -14.539 26.891 12.742 1 98.31 424 PHE A O 1
ATOM 3299 N N . LEU A 1 425 ? -13.812 24.922 13.539 1 98.31 425 LEU A N 1
ATOM 3300 C CA . LEU A 1 425 ? -13.75 24.25 12.242 1 98.31 425 LEU A CA 1
ATOM 3301 C C . LEU A 1 425 ? -15.117 24.25 11.57 1 98.31 425 LEU A C 1
ATOM 3303 O O . LEU A 1 425 ? -15.219 24.484 10.359 1 98.31 425 LEU A O 1
ATOM 3307 N N . TYR A 1 426 ? -16.109 23.938 12.32 1 97.75 426 TYR A N 1
ATOM 3308 C CA . TYR A 1 426 ? -17.469 23.891 11.797 1 97.75 426 TYR A CA 1
ATOM 3309 C C . TYR A 1 426 ? -17.906 25.266 11.297 1 97.75 426 TYR A C 1
ATOM 3311 O O . TYR A 1 426 ? -18.453 25.391 10.195 1 97.75 426 TYR A O 1
ATOM 3319 N N . LYS A 1 427 ? -17.672 26.297 12.102 1 98.06 427 LYS A N 1
ATOM 3320 C CA . LYS A 1 427 ? -18.094 27.641 11.75 1 98.06 427 LYS A CA 1
ATOM 3321 C C . LYS A 1 427 ? -17.312 28.156 10.539 1 98.06 427 LYS A C 1
ATOM 3323 O O . LYS A 1 427 ? -17.859 28.875 9.703 1 98.06 427 LYS A O 1
ATOM 3328 N N . MET A 1 428 ? -16.016 27.844 10.469 1 98.56 428 MET A N 1
ATOM 3329 C CA . MET A 1 428 ? -15.219 28.188 9.289 1 98.56 428 MET A CA 1
ATOM 3330 C C . MET A 1 428 ? -15.852 27.625 8.023 1 98.56 428 MET A C 1
ATOM 3332 O O . MET A 1 428 ? -15.961 28.312 7.012 1 98.56 428 MET A O 1
ATOM 3336 N N . LYS A 1 429 ? -16.234 26.344 8.117 1 98.12 429 LYS A N 1
ATOM 3337 C CA . LYS A 1 429 ? -16.875 25.703 6.969 1 98.12 429 LYS A CA 1
ATOM 3338 C C . LYS A 1 429 ? -18.219 26.359 6.641 1 98.12 429 LYS A C 1
ATOM 3340 O O . LYS A 1 429 ?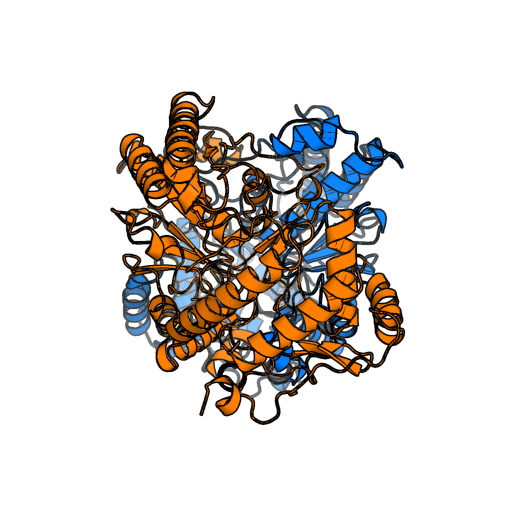 -18.547 26.562 5.469 1 98.12 429 LYS A O 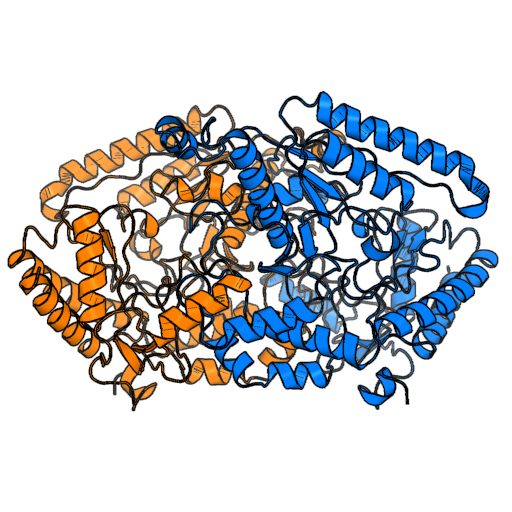1
ATOM 3345 N N . GLN A 1 430 ? -18.953 26.703 7.617 1 97.75 430 GLN A N 1
ATOM 3346 C CA . GLN A 1 430 ? -20.234 27.391 7.422 1 97.75 430 GLN A CA 1
ATOM 3347 C C . GLN A 1 430 ? -20.031 28.734 6.73 1 97.75 430 GLN A C 1
ATOM 3349 O O . GLN A 1 430 ? -20.891 29.188 5.973 1 97.75 430 GLN A O 1
ATOM 3354 N N . ASN A 1 431 ? -18.875 29.281 7.07 1 98.38 431 ASN A N 1
ATOM 3355 C CA . ASN A 1 431 ? -18.562 30.594 6.496 1 98.38 431 ASN A CA 1
ATOM 3356 C C . ASN A 1 431 ? -17.797 30.453 5.18 1 98.38 431 ASN A C 1
ATOM 3358 O O . ASN A 1 431 ? -17.438 31.453 4.566 1 98.38 431 ASN A O 1
ATOM 3362 N N . GLY A 1 432 ? -17.562 29.219 4.766 1 98.44 432 GLY A N 1
ATOM 3363 C CA . GLY A 1 432 ? -17.125 29.031 3.393 1 98.44 432 GLY A CA 1
ATOM 3364 C C . GLY A 1 432 ? -15.672 28.609 3.283 1 98.44 432 GLY A C 1
ATOM 3365 O O . GLY A 1 432 ? -15.086 28.641 2.197 1 98.44 432 GLY A O 1
ATOM 3366 N N . VAL A 1 433 ? -15.016 28.25 4.363 1 98.81 433 VAL A N 1
ATOM 3367 C CA . VAL A 1 433 ? -13.633 27.781 4.309 1 98.81 433 VAL A CA 1
ATOM 3368 C C . VAL A 1 433 ? -13.539 26.375 4.863 1 98.81 433 VAL A C 1
ATOM 3370 O O . VAL A 1 433 ? -13.969 26.109 5.992 1 98.81 433 VAL A O 1
ATOM 3373 N N . ASN A 1 434 ? -13.102 25.438 4.004 1 98.75 434 ASN A N 1
ATOM 3374 C CA . ASN A 1 434 ? -12.789 24.078 4.445 1 98.75 434 ASN A CA 1
ATOM 3375 C C . ASN A 1 434 ? -11.391 24 5.039 1 98.75 434 ASN A C 1
ATOM 3377 O O . ASN A 1 434 ? -10.398 24.141 4.324 1 98.75 434 ASN A O 1
ATOM 3381 N N . ILE A 1 435 ? -11.25 23.844 6.34 1 98.44 435 ILE A N 1
ATOM 3382 C CA . ILE A 1 435 ? -9.992 23.828 7.07 1 98.44 435 ILE A CA 1
ATOM 3383 C C . ILE A 1 435 ? -9.969 22.641 8.031 1 98.44 435 ILE A C 1
ATOM 3385 O O . ILE A 1 435 ? -11.016 22.078 8.367 1 98.44 435 ILE A O 1
ATOM 3389 N N . GLY A 1 436 ? -8.766 22.172 8.375 1 97.19 436 GLY A N 1
ATOM 3390 C CA . GLY A 1 436 ? -8.68 20.953 9.156 1 97.19 436 GLY A CA 1
ATOM 3391 C C . GLY A 1 436 ? -7.992 21.141 10.492 1 97.19 436 GLY A C 1
ATOM 3392 O O . GLY A 1 436 ? -7.223 22.094 10.672 1 97.19 436 GLY A O 1
ATOM 3393 N N . GLY A 1 437 ? -8.352 20.234 11.406 1 97.06 437 GLY A N 1
ATOM 3394 C CA . GLY A 1 437 ? -7.684 20.188 12.695 1 97.06 437 GLY A CA 1
ATOM 3395 C C . GLY A 1 437 ? -6.617 19.109 12.773 1 97.06 437 GLY A C 1
ATOM 3396 O O . GLY A 1 437 ? -6.473 18.312 11.859 1 97.06 437 GLY A O 1
ATOM 3397 N N . CYS A 1 438 ? -5.84 19.141 13.773 1 95.62 438 CYS A N 1
ATOM 3398 C CA . CYS A 1 438 ? -4.883 18.094 14.125 1 95.62 438 CYS A CA 1
ATOM 3399 C C . CYS A 1 438 ? -4.637 18.062 15.625 1 95.62 438 CYS A C 1
ATOM 3401 O O . CYS A 1 438 ? -4.891 19.047 16.328 1 95.62 438 CYS A O 1
ATOM 3403 N N . ALA A 1 439 ? -4.184 17.016 16.125 1 95.69 439 ALA A N 1
ATOM 3404 C CA . ALA A 1 439 ? -4.023 16.797 17.562 1 95.69 439 ALA A CA 1
ATOM 3405 C C . ALA A 1 439 ? -5.305 17.156 18.312 1 95.69 439 ALA A C 1
ATOM 3407 O O . ALA A 1 439 ? -6.41 16.922 17.812 1 95.69 439 ALA A O 1
ATOM 3408 N N . GLU A 1 440 ? -5.207 17.641 19.516 1 95.25 440 GLU A N 1
ATOM 3409 C CA . GLU A 1 440 ? -6.395 17.812 20.359 1 95.25 440 GLU A CA 1
ATOM 3410 C C . GLU A 1 440 ? -7.031 19.172 20.141 1 95.25 440 GLU A C 1
ATOM 3412 O O . GLU A 1 440 ? -8.258 19.297 20.125 1 95.25 440 GLU A O 1
ATOM 3417 N N . VAL A 1 441 ? -6.16 20.203 19.938 1 97.12 441 VAL A N 1
ATOM 3418 C CA . VAL A 1 441 ? -6.734 21.547 20.047 1 97.12 441 VAL A CA 1
ATOM 3419 C C . VAL A 1 441 ? -6.27 22.391 18.859 1 97.12 441 VAL A C 1
ATOM 3421 O O . VAL A 1 441 ? -6.641 23.562 18.734 1 97.12 441 VAL A O 1
ATOM 3424 N N . SER A 1 442 ? -5.473 21.781 17.938 1 97.94 442 SER A N 1
ATOM 3425 C CA . SER A 1 442 ? -4.793 22.594 16.922 1 97.94 442 SER A CA 1
ATOM 3426 C C . SER A 1 442 ? -5.578 22.609 15.609 1 97.94 442 SER A C 1
ATOM 3428 O O . SER A 1 442 ? -6.305 21.672 15.305 1 97.94 442 SER A O 1
ATOM 3430 N N . VAL A 1 443 ? -5.445 23.75 14.938 1 98.31 443 VAL A N 1
ATOM 3431 C CA . VAL A 1 443 ? -5.898 23.922 13.562 1 98.31 443 VAL A CA 1
ATOM 3432 C C . VAL A 1 443 ? -4.691 24.109 12.641 1 98.31 443 VAL A C 1
ATOM 3434 O O . VAL A 1 443 ? -3.686 24.703 13.031 1 98.31 443 VAL A O 1
ATOM 3437 N N . ARG A 1 444 ? -4.766 23.531 11.445 1 98.56 444 ARG A N 1
ATOM 3438 C CA . ARG A 1 444 ? -3.617 23.609 10.547 1 98.56 444 ARG A CA 1
ATOM 3439 C C . ARG A 1 444 ? -4.047 24.031 9.141 1 98.56 444 ARG A C 1
ATOM 3441 O O . ARG A 1 444 ? -5.148 23.703 8.703 1 98.56 444 ARG A O 1
ATOM 3448 N N . LEU A 1 445 ? -3.189 24.688 8.43 1 98.69 445 LEU A N 1
ATOM 3449 C CA . LEU A 1 445 ? -3.371 25.078 7.031 1 98.69 445 LEU A CA 1
ATOM 3450 C C . LEU A 1 445 ? -2.594 24.141 6.109 1 98.69 445 LEU A C 1
ATOM 3452 O O . LEU A 1 445 ? -1.426 23.844 6.363 1 98.69 445 LEU A O 1
ATOM 3456 N N . ARG A 1 446 ? -3.258 23.625 5.078 1 98.56 446 ARG A N 1
ATOM 3457 C CA . ARG A 1 446 ? -2.652 22.766 4.059 1 98.56 446 ARG A CA 1
ATOM 3458 C C . ARG A 1 446 ? -3.139 23.156 2.666 1 98.56 446 ARG A C 1
ATOM 3460 O O . ARG A 1 446 ? -3.547 22.297 1.885 1 98.56 446 ARG A O 1
ATOM 3467 N N . PRO A 1 447 ? -3.131 24.406 2.279 1 98.19 447 PRO A N 1
ATOM 3468 C CA . PRO A 1 447 ? -3.58 24.766 0.933 1 98.19 447 PRO A CA 1
ATOM 3469 C C . PRO A 1 447 ? -2.668 24.219 -0.16 1 98.19 447 PRO A C 1
ATOM 3471 O O . PRO A 1 447 ? -1.629 23.625 0.139 1 98.19 447 PRO A O 1
ATOM 3474 N N . THR A 1 448 ? -3.051 24.359 -1.419 1 98.19 448 THR A N 1
ATOM 3475 C CA . THR A 1 448 ? -2.246 23.906 -2.551 1 98.19 448 THR A CA 1
ATOM 3476 C C . THR A 1 448 ? -1.063 24.844 -2.777 1 98.19 448 THR A C 1
ATOM 3478 O O . THR A 1 448 ? -0.962 25.891 -2.135 1 98.19 448 THR A O 1
ATOM 3481 N N . LEU A 1 449 ? -0.192 24.5 -3.691 1 98.38 449 LEU A N 1
ATOM 3482 C CA . LEU A 1 449 ? 0.972 25.328 -4 1 98.38 449 LEU A CA 1
ATOM 3483 C C . LEU A 1 449 ? 0.592 26.484 -4.922 1 98.38 449 LEU A C 1
ATOM 3485 O O . LEU A 1 449 ? 1.386 27.406 -5.129 1 98.38 449 LEU A O 1
ATOM 3489 N N . THR A 1 450 ? -0.675 26.516 -5.332 1 98.25 450 THR A N 1
ATOM 3490 C CA . THR A 1 450 ? -1.156 27.625 -6.156 1 98.25 450 THR A CA 1
ATOM 3491 C C . THR A 1 450 ? -1.989 28.594 -5.324 1 98.25 450 THR A C 1
ATOM 3493 O O . THR A 1 450 ? -2.627 29.5 -5.871 1 98.25 450 THR A O 1
ATOM 3496 N N . PHE A 1 451 ? -2.039 28.359 -4.016 1 98.38 451 PHE A N 1
ATOM 3497 C CA . PHE A 1 451 ? -2.643 29.297 -3.07 1 98.38 451 PHE A CA 1
ATOM 3498 C C . PHE A 1 451 ? -1.895 30.625 -3.07 1 98.38 451 PHE A C 1
ATOM 3500 O O . PHE A 1 451 ? -0.689 30.656 -2.812 1 98.38 451 PHE A O 1
ATOM 3507 N N . GLU A 1 452 ? -2.598 31.703 -3.326 1 98.06 452 GLU A N 1
ATOM 3508 C CA . GLU A 1 452 ? -1.964 33 -3.525 1 98.06 452 GLU A CA 1
ATOM 3509 C C . GLU A 1 452 ? -2.475 34.031 -2.516 1 98.06 452 GLU A C 1
ATOM 3511 O O . GLU A 1 452 ? -3.299 33.719 -1.657 1 98.06 452 GLU A O 1
ATOM 3516 N N . LYS A 1 453 ? -1.967 35.25 -2.666 1 97.94 453 LYS A N 1
ATOM 3517 C CA . LYS A 1 453 ? -2.305 36.344 -1.737 1 97.94 453 LYS A CA 1
ATOM 3518 C C . LYS A 1 453 ? -3.809 36.594 -1.709 1 97.94 453 LYS A C 1
ATOM 3520 O O . LYS A 1 453 ? -4.379 36.844 -0.65 1 97.94 453 LYS A O 1
ATOM 3525 N N . LYS A 1 454 ? -4.461 36.531 -2.869 1 97.69 454 LYS A N 1
ATOM 3526 C CA . LYS A 1 454 ? -5.906 36.75 -2.916 1 97.69 454 LYS A CA 1
ATOM 3527 C C . LYS A 1 454 ? -6.645 35.719 -2.09 1 97.69 454 LYS A C 1
ATOM 3529 O O . LYS A 1 454 ? -7.648 36 -1.439 1 97.69 454 LYS A O 1
ATOM 3534 N N . HIS A 1 455 ? -6.188 34.469 -2.15 1 98.62 455 HIS A N 1
ATOM 3535 C CA . HIS A 1 455 ? -6.773 33.406 -1.333 1 98.62 455 HIS A CA 1
ATOM 3536 C C . HIS A 1 455 ? -6.523 33.656 0.151 1 98.62 455 HIS A C 1
ATOM 3538 O O . HIS A 1 455 ? -7.414 33.438 0.978 1 98.62 455 HIS A O 1
ATOM 3544 N N . ALA A 1 456 ? -5.285 34.062 0.475 1 98.62 456 ALA A N 1
ATOM 3545 C CA . ALA A 1 456 ? -4.934 34.375 1.854 1 98.62 456 ALA A CA 1
ATOM 3546 C C . ALA A 1 456 ? -5.824 35.5 2.4 1 98.62 456 ALA A C 1
ATOM 3548 O O . ALA A 1 456 ? -6.273 35.438 3.547 1 98.62 456 ALA A O 1
ATOM 3549 N N . ASP A 1 457 ? -6.031 36.531 1.584 1 98.56 457 ASP A N 1
ATOM 3550 C CA . ASP A 1 457 ? -6.898 37.625 1.98 1 98.56 457 ASP A CA 1
ATOM 3551 C C . ASP A 1 457 ? -8.312 37.125 2.299 1 98.56 457 ASP A C 1
ATOM 3553 O O . ASP A 1 457 ? -8.906 37.531 3.301 1 98.56 457 ASP A O 1
ATOM 3557 N N . LEU A 1 458 ? -8.82 36.344 1.397 1 98.62 458 LEU A N 1
ATOM 3558 C CA . LEU A 1 458 ? -10.148 35.75 1.597 1 98.62 458 LEU A CA 1
ATOM 3559 C C . LEU A 1 458 ? -10.188 34.938 2.873 1 98.62 458 LEU A C 1
ATOM 3561 O O . LEU A 1 458 ? -11.156 35 3.635 1 98.62 458 LEU A O 1
ATOM 3565 N N . PHE A 1 459 ? -9.188 34.156 3.102 1 98.75 459 PHE A N 1
ATOM 3566 C CA . PHE A 1 459 ? -9.094 33.312 4.293 1 98.75 459 PHE A CA 1
ATOM 3567 C C . PHE A 1 459 ? -9.133 34.156 5.555 1 98.75 459 PHE A C 1
ATOM 3569 O O . PHE A 1 459 ? -9.898 33.875 6.48 1 98.75 459 PHE A O 1
ATOM 3576 N N . VAL A 1 460 ? -8.305 35.188 5.598 1 98.69 460 VAL A N 1
ATOM 3577 C CA . VAL A 1 460 ? -8.195 36.031 6.773 1 98.69 460 VAL A CA 1
ATOM 3578 C C . VAL A 1 460 ? -9.523 36.75 7.027 1 98.69 460 VAL A C 1
ATOM 3580 O O . VAL A 1 460 ? -9.945 36.906 8.18 1 98.69 460 VAL A O 1
ATOM 3583 N N . LYS A 1 461 ? -10.133 37.156 5.945 1 98.56 461 LYS A N 1
ATOM 3584 C CA . LYS A 1 461 ? -11.445 37.781 6.066 1 98.56 461 LYS A CA 1
ATOM 3585 C C . LYS A 1 461 ? -12.445 36.844 6.727 1 98.56 461 LYS A C 1
ATOM 3587 O O . LYS A 1 461 ? -13.133 37.219 7.672 1 98.56 461 LYS A O 1
ATOM 3592 N N . VAL A 1 462 ? -12.531 35.625 6.242 1 98.62 462 VAL A N 1
ATOM 3593 C CA . VAL A 1 462 ? -13.461 34.625 6.777 1 98.62 462 VAL A CA 1
ATOM 3594 C C . VAL A 1 462 ? -13.062 34.281 8.211 1 98.62 462 VAL A C 1
ATOM 3596 O O . VAL A 1 462 ? -13.93 34.062 9.062 1 98.62 462 VAL A O 1
ATOM 3599 N N . LEU A 1 463 ? -11.781 34.188 8.461 1 98.69 463 LEU A N 1
ATOM 3600 C CA . LEU A 1 463 ? -11.273 33.875 9.797 1 98.69 463 LEU A CA 1
ATOM 3601 C C . LEU A 1 463 ? -11.742 34.938 10.797 1 98.69 463 LEU A C 1
ATOM 3603 O O . LEU A 1 463 ? -12.242 34.594 11.867 1 98.69 463 LEU A O 1
ATOM 3607 N N . ASN A 1 464 ? -11.578 36.219 10.453 1 98.31 464 ASN A N 1
ATOM 3608 C CA . ASN A 1 464 ? -12.016 37.281 11.32 1 98.31 464 ASN A CA 1
ATOM 3609 C C . ASN A 1 464 ? -13.516 37.219 11.594 1 98.31 464 ASN A C 1
ATOM 3611 O O . ASN A 1 464 ? -13.953 37.406 12.734 1 98.31 464 ASN A O 1
ATOM 3615 N N . LYS A 1 465 ? -14.227 37 10.562 1 98.25 465 LYS A N 1
ATOM 3616 C CA . LYS A 1 465 ? -15.672 36.875 10.727 1 98.25 465 LYS A CA 1
ATOM 3617 C C . LYS A 1 465 ? -16 35.719 11.688 1 98.25 465 LYS A C 1
ATOM 3619 O O . LYS A 1 465 ? -16.797 35.906 12.609 1 98.25 465 LYS A O 1
ATOM 3624 N N . THR A 1 466 ? -15.367 34.594 11.453 1 98.38 466 THR A N 1
ATOM 3625 C CA . THR A 1 466 ? -15.625 33.375 12.258 1 98.38 466 THR A CA 1
ATOM 3626 C C . THR A 1 466 ? -15.273 33.625 13.719 1 98.38 466 THR A C 1
ATOM 3628 O O . THR A 1 466 ? -16.031 33.281 14.617 1 98.38 466 THR A O 1
ATOM 3631 N N . LEU A 1 467 ? -14.156 34.25 13.961 1 97.88 467 LEU A N 1
ATOM 3632 C CA . LEU A 1 467 ? -13.703 34.5 15.328 1 97.88 467 LEU A CA 1
ATOM 3633 C C . LEU A 1 467 ? -14.625 35.5 16.016 1 97.88 467 LEU A C 1
ATOM 3635 O O . LEU A 1 467 ? -14.867 35.375 17.234 1 97.88 467 LEU A O 1
ATOM 3639 N N . SER A 1 468 ? -15.125 36.438 15.305 1 96.94 468 SER A N 1
ATOM 3640 C CA . SER A 1 468 ? -16.047 37.406 15.875 1 96.94 468 SER A CA 1
ATOM 3641 C C . SER A 1 468 ? -17.375 36.781 16.266 1 96.94 468 SER A C 1
ATOM 3643 O O . SER A 1 468 ? -18.062 37.25 17.172 1 96.94 468 SER A O 1
ATOM 3645 N N . GLU A 1 469 ? -17.734 35.719 15.586 1 96.69 469 GLU A N 1
ATOM 3646 C CA . GLU A 1 469 ? -19 35.031 15.82 1 96.69 469 GLU A CA 1
ATOM 3647 C C . GLU A 1 469 ? -18.875 34.062 16.969 1 96.69 469 GLU A C 1
ATOM 3649 O O . GLU A 1 469 ? -19.891 33.594 17.516 1 96.69 469 GLU A O 1
ATOM 3654 N N . LEU A 1 470 ? -17.703 33.656 17.25 1 95 470 LEU A N 1
ATOM 3655 C CA . LEU A 1 470 ? -17.469 32.688 18.312 1 95 470 LEU A CA 1
ATOM 3656 C C . LEU A 1 470 ? -17.203 33.406 19.641 1 95 470 LEU A C 1
ATOM 3658 O O . LEU A 1 470 ? -17.375 32.812 20.719 1 95 470 LEU A O 1
ATOM 3662 N N . MET B 1 1 ? -17.578 -16.094 -33.125 1 82.69 1 MET B N 1
ATOM 3663 C CA . MET B 1 1 ? -16.266 -15.484 -32.906 1 82.69 1 MET B CA 1
ATOM 3664 C C . MET B 1 1 ? -15.852 -15.57 -31.453 1 82.69 1 MET B C 1
ATOM 3666 O O . MET B 1 1 ? -16.656 -15.305 -30.562 1 82.69 1 MET B O 1
ATOM 3670 N N . SER B 1 2 ? -14.703 -16.031 -31.281 1 89.62 2 SER B N 1
ATOM 3671 C CA . SER B 1 2 ? -14.219 -16.188 -29.922 1 89.62 2 SER B CA 1
ATOM 3672 C C . SER B 1 2 ? -13.914 -14.828 -29.281 1 89.62 2 SER B C 1
ATOM 3674 O O . SER B 1 2 ? -13.812 -13.82 -29.984 1 89.62 2 SER B O 1
ATOM 3676 N N . VAL B 1 3 ? -13.891 -14.734 -27.984 1 92 3 VAL B N 1
ATOM 3677 C CA . VAL B 1 3 ? -13.672 -13.492 -27.25 1 92 3 VAL B CA 1
ATOM 3678 C C . VAL B 1 3 ? -12.328 -12.883 -27.641 1 92 3 VAL B C 1
ATOM 3680 O O . VAL B 1 3 ? -12.242 -11.68 -27.906 1 92 3 VAL B O 1
ATOM 3683 N N . ALA B 1 4 ? -11.32 -13.648 -27.719 1 93.81 4 ALA B N 1
ATOM 3684 C CA . ALA B 1 4 ? -10 -13.148 -28.109 1 93.81 4 ALA B CA 1
ATOM 3685 C C . ALA B 1 4 ? -10.039 -12.578 -29.531 1 93.81 4 ALA B C 1
ATOM 3687 O O . ALA B 1 4 ? -9.43 -11.547 -29.812 1 93.81 4 ALA B O 1
ATOM 3688 N N . ALA B 1 5 ? -10.641 -13.336 -30.422 1 94.25 5 ALA B N 1
ATOM 3689 C CA . ALA B 1 5 ? -10.727 -12.875 -31.797 1 94.25 5 ALA B CA 1
ATOM 3690 C C . ALA B 1 5 ? -11.484 -11.555 -31.891 1 94.25 5 ALA B C 1
ATOM 3692 O O . ALA B 1 5 ? -11.164 -10.711 -32.75 1 94.25 5 ALA B O 1
ATOM 3693 N N . LYS B 1 6 ? -12.5 -11.43 -31.078 1 94.5 6 LYS B N 1
ATOM 3694 C CA . LYS B 1 6 ? -13.297 -10.203 -31.047 1 94.5 6 LYS B CA 1
ATOM 3695 C C . LYS B 1 6 ? -12.477 -9.031 -30.516 1 94.5 6 LYS B C 1
ATOM 3697 O O . LYS B 1 6 ? -12.477 -7.949 -31.109 1 94.5 6 LYS B O 1
ATOM 3702 N N . TYR B 1 7 ? -11.75 -9.203 -29.453 1 95.69 7 TYR B N 1
ATOM 3703 C CA . TYR B 1 7 ? -11.016 -8.125 -28.797 1 95.69 7 TYR B CA 1
ATOM 3704 C C . TYR B 1 7 ? -9.719 -7.82 -29.531 1 95.69 7 TYR B C 1
ATOM 3706 O O . TYR B 1 7 ? -9.273 -6.672 -29.578 1 95.69 7 TYR B O 1
ATOM 3714 N N . TYR B 1 8 ? -9.117 -8.93 -30.062 1 97.12 8 TYR B N 1
ATOM 3715 C CA . TYR B 1 8 ? -7.785 -8.797 -30.641 1 97.12 8 TYR B CA 1
ATOM 3716 C C . TYR B 1 8 ? -7.723 -9.398 -32.031 1 97.12 8 TYR B C 1
ATOM 3718 O O . TYR B 1 8 ? -7.004 -10.375 -32.281 1 97.12 8 TYR B O 1
ATOM 3726 N N . PRO B 1 9 ? -8.281 -8.82 -32.969 1 96.38 9 PRO B N 1
ATOM 3727 C CA . PRO B 1 9 ? -8.297 -9.391 -34.344 1 96.38 9 PRO B CA 1
ATOM 3728 C C . PRO B 1 9 ? -6.895 -9.5 -34.938 1 96.38 9 PRO B C 1
ATOM 3730 O O . PRO B 1 9 ? -6.668 -10.32 -35.812 1 96.38 9 PRO B O 1
ATOM 3733 N N . ASN B 1 10 ? -5.938 -8.695 -34.469 1 96.81 10 ASN B N 1
ATOM 3734 C CA . ASN B 1 10 ? -4.594 -8.695 -35.031 1 96.81 10 ASN B CA 1
ATOM 3735 C C . ASN B 1 10 ? -3.588 -9.336 -34.062 1 96.81 10 ASN B C 1
ATOM 3737 O O . ASN B 1 10 ? -2.393 -9.047 -34.125 1 96.81 10 ASN B O 1
ATOM 3741 N N . GLU B 1 11 ? -4.105 -10.148 -33.125 1 97.56 11 GLU B N 1
ATOM 3742 C CA . GLU B 1 11 ? -3.203 -10.867 -32.219 1 97.56 11 GLU B CA 1
ATOM 3743 C C . GLU B 1 11 ? -2.26 -11.773 -33 1 97.56 11 GLU B C 1
ATOM 3745 O O . GLU B 1 11 ? -2.676 -12.438 -33.969 1 97.56 11 GLU B O 1
ATOM 3750 N N . PRO B 1 12 ? -0.979 -11.836 -32.594 1 97.25 12 PRO B N 1
ATOM 3751 C CA . PRO B 1 12 ? -0.075 -12.766 -33.281 1 97.25 12 PRO B CA 1
ATOM 3752 C C . PRO B 1 12 ? -0.591 -14.203 -33.25 1 97.25 12 PRO B C 1
ATOM 3754 O O . PRO B 1 12 ? -1.275 -14.609 -32.312 1 97.25 12 PRO B O 1
ATOM 3757 N N . THR B 1 13 ? -0.262 -14.945 -34.281 1 96.44 13 THR B N 1
ATOM 3758 C CA . THR B 1 13 ? -0.708 -16.328 -34.344 1 96.44 13 THR B CA 1
ATOM 3759 C C . THR B 1 13 ? 0.379 -17.281 -33.875 1 96.44 13 THR B C 1
ATOM 3761 O O . THR B 1 13 ? 0.109 -18.453 -33.562 1 96.44 13 THR B O 1
ATOM 3764 N N . GLU B 1 14 ? 1.562 -16.781 -33.781 1 97.62 14 GLU B N 1
ATOM 3765 C CA . GLU B 1 14 ? 2.711 -17.531 -33.281 1 97.62 14 GLU B CA 1
ATOM 3766 C C . GLU B 1 14 ? 3.732 -16.594 -32.656 1 97.62 14 GLU B C 1
ATOM 3768 O O . GLU B 1 14 ? 3.754 -15.391 -32.938 1 97.62 14 GLU B O 1
ATOM 3773 N N . PRO B 1 15 ? 4.559 -17.078 -31.75 1 98.25 15 PRO B N 1
ATOM 3774 C CA . PRO B 1 15 ? 5.641 -16.266 -31.203 1 98.25 15 PRO B CA 1
ATOM 3775 C C . PRO B 1 15 ? 6.68 -15.867 -32.25 1 98.25 15 PRO B C 1
ATOM 3777 O O . PRO B 1 15 ? 6.773 -16.5 -33.312 1 98.25 15 PRO B O 1
ATOM 3780 N N . VAL B 1 16 ? 7.359 -14.844 -31.953 1 98.31 16 VAL B N 1
ATOM 3781 C CA . VAL B 1 16 ? 8.461 -14.367 -32.781 1 98.31 16 VAL B CA 1
ATOM 3782 C C . VAL B 1 16 ? 9.711 -14.18 -31.938 1 98.31 16 VAL B C 1
ATOM 3784 O O . VAL B 1 16 ? 9.703 -13.414 -30.969 1 98.31 16 VAL B O 1
ATOM 3787 N N . ILE B 1 17 ? 10.773 -14.914 -32.219 1 98.19 17 ILE B N 1
ATOM 3788 C CA . ILE B 1 17 ? 12.039 -14.781 -31.516 1 98.19 17 ILE B CA 1
ATOM 3789 C C . ILE B 1 17 ? 13.109 -14.281 -32.469 1 98.19 17 ILE B C 1
ATOM 3791 O O . ILE B 1 17 ? 13.422 -14.945 -33.469 1 98.19 17 ILE B O 1
ATOM 3795 N N . LYS B 1 18 ? 13.648 -13.172 -32.156 1 97.88 18 LYS B N 1
ATOM 3796 C CA . LYS B 1 18 ? 14.594 -12.523 -33.062 1 97.88 18 LYS B CA 1
ATOM 3797 C C . LYS B 1 18 ? 16.016 -12.594 -32.531 1 97.88 18 LYS B C 1
ATOM 3799 O O . LYS B 1 18 ? 16.984 -12.391 -33.25 1 97.88 18 LYS B O 1
ATOM 3804 N N . THR B 1 19 ? 16.141 -12.852 -31.266 1 97.5 19 THR B N 1
ATOM 3805 C CA . THR B 1 19 ? 17.453 -12.836 -30.641 1 97.5 19 THR B CA 1
ATOM 3806 C C . THR B 1 19 ? 17.859 -14.227 -30.172 1 97.5 19 THR B C 1
ATOM 3808 O O . THR B 1 19 ? 17 -15.031 -29.797 1 97.5 19 THR B O 1
ATOM 3811 N N . ALA B 1 20 ? 19.141 -14.5 -30.156 1 94.25 20 ALA B N 1
ATOM 3812 C CA . ALA B 1 20 ? 19.656 -15.797 -29.75 1 94.25 20 ALA B CA 1
ATOM 3813 C C . ALA B 1 20 ? 19.578 -15.984 -28.234 1 94.25 20 ALA B C 1
ATOM 3815 O O . ALA B 1 20 ? 19.422 -17.109 -27.734 1 94.25 20 ALA B O 1
ATOM 3816 N N . GLU B 1 21 ? 19.625 -14.883 -27.609 1 95.69 21 GLU B N 1
ATOM 3817 C CA . GLU B 1 21 ? 19.547 -14.906 -26.156 1 95.69 21 GLU B CA 1
ATOM 3818 C C . GLU B 1 21 ? 18.375 -14.078 -25.641 1 95.69 21 GLU B C 1
ATOM 3820 O O . GLU B 1 21 ? 17.953 -13.125 -26.297 1 95.69 21 GLU B O 1
ATOM 3825 N N . ILE B 1 22 ? 17.875 -14.438 -24.562 1 96.94 22 ILE B N 1
ATOM 3826 C CA . ILE B 1 22 ? 16.812 -13.703 -23.859 1 96.94 22 ILE B CA 1
ATOM 3827 C C . ILE B 1 22 ? 17.234 -13.461 -22.422 1 96.94 22 ILE B C 1
ATOM 3829 O O . ILE B 1 22 ? 17.469 -14.406 -21.656 1 96.94 22 ILE B O 1
ATOM 3833 N N . PRO B 1 23 ? 17.297 -12.266 -21.969 1 97.75 23 PRO B N 1
ATOM 3834 C CA . PRO B 1 23 ? 16.969 -11.031 -22.688 1 97.75 23 PRO B CA 1
ATOM 3835 C C . PRO B 1 23 ? 17.938 -10.734 -23.828 1 97.75 23 PRO B C 1
ATOM 3837 O O . PRO B 1 23 ? 19.109 -11.109 -23.766 1 97.75 23 PRO B O 1
ATOM 3840 N N . GLY B 1 24 ? 17.484 -10.102 -24.828 1 98.5 24 GLY B N 1
ATOM 3841 C CA . GLY B 1 24 ? 18.312 -9.68 -25.953 1 98.5 24 GLY B CA 1
ATOM 3842 C C . GLY B 1 24 ? 19.156 -8.461 -25.641 1 98.5 24 GLY B C 1
ATOM 3843 O O . GLY B 1 24 ? 19.125 -7.949 -24.516 1 98.5 24 GLY B O 1
ATOM 3844 N N . PRO B 1 25 ? 19.922 -8.039 -26.656 1 98.44 25 PRO B N 1
ATOM 3845 C CA . PRO B 1 25 ? 20.891 -6.957 -26.422 1 98.44 25 PRO B CA 1
ATOM 3846 C C . PRO B 1 25 ? 20.219 -5.652 -26 1 98.44 25 PRO B C 1
ATOM 3848 O O . PRO B 1 25 ? 20.734 -4.934 -25.156 1 98.44 25 PRO B O 1
ATOM 3851 N N . ALA B 1 26 ? 19.125 -5.305 -26.641 1 98.56 26 ALA B N 1
ATOM 3852 C CA . ALA B 1 26 ? 18.438 -4.066 -26.281 1 98.56 26 ALA B CA 1
ATOM 3853 C C . ALA B 1 26 ? 17.875 -4.137 -24.859 1 98.56 26 ALA B C 1
ATOM 3855 O O . ALA B 1 26 ? 17.938 -3.156 -24.125 1 98.56 26 ALA B O 1
ATOM 3856 N N . SER B 1 27 ? 17.312 -5.266 -24.484 1 98.75 27 SER B N 1
ATOM 3857 C CA . SER B 1 27 ? 16.828 -5.461 -23.125 1 98.75 27 SER B CA 1
ATOM 3858 C C . SER B 1 27 ? 17.984 -5.402 -22.109 1 98.75 27 SER B C 1
ATOM 3860 O O . SER B 1 27 ? 17.859 -4.793 -21.047 1 98.75 27 SER B O 1
ATOM 3862 N N . LYS B 1 28 ? 19.062 -6.074 -22.438 1 98.62 28 LYS B N 1
ATOM 3863 C CA . LYS B 1 28 ? 20.219 -6.047 -21.547 1 98.62 28 LYS B CA 1
ATOM 3864 C C . LYS B 1 28 ? 20.703 -4.617 -21.312 1 98.62 28 LYS B C 1
ATOM 3866 O O . LYS B 1 28 ? 21 -4.23 -20.172 1 98.62 28 LYS B O 1
ATOM 3871 N N . ALA B 1 29 ? 20.781 -3.822 -22.375 1 98.56 29 ALA B N 1
ATOM 3872 C CA . ALA B 1 29 ? 21.188 -2.42 -22.281 1 98.56 29 ALA B CA 1
ATOM 3873 C C . ALA B 1 29 ? 20.188 -1.627 -21.438 1 98.56 29 ALA B C 1
ATOM 3875 O O . ALA B 1 29 ? 20.578 -0.781 -20.625 1 98.56 29 ALA B O 1
ATOM 3876 N N . GLY B 1 30 ? 18.906 -1.859 -21.688 1 98.5 30 GLY B N 1
ATOM 3877 C CA . GLY B 1 30 ? 17.859 -1.198 -20.922 1 98.5 30 GLY B CA 1
ATOM 3878 C C . GLY B 1 30 ? 17.906 -1.545 -19.438 1 98.5 30 GLY B C 1
ATOM 3879 O O . GLY B 1 30 ? 17.656 -0.686 -18.594 1 98.5 30 GLY B O 1
ATOM 3880 N N . ILE B 1 31 ? 18.156 -2.809 -19.141 1 98.62 31 ILE B N 1
ATOM 3881 C CA . ILE B 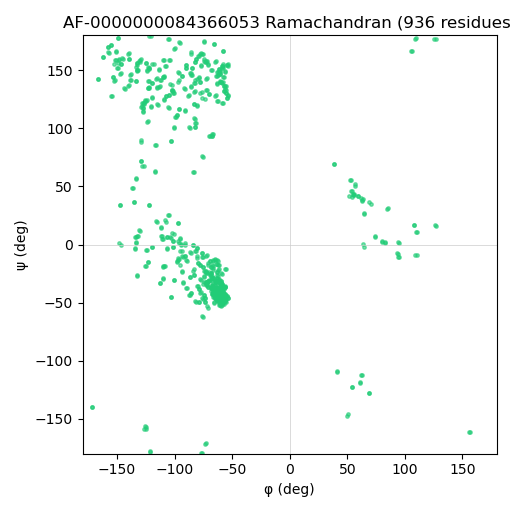1 31 ? 18.25 -3.268 -17.75 1 98.62 31 ILE B CA 1
ATOM 3882 C C . ILE B 1 31 ? 19.422 -2.582 -17.062 1 98.62 31 ILE B C 1
ATOM 3884 O O . ILE B 1 31 ? 19.297 -2.133 -15.922 1 98.62 31 ILE B O 1
ATOM 3888 N N . GLU B 1 32 ? 20.547 -2.512 -17.734 1 98.25 32 GLU B N 1
ATOM 3889 C CA . GLU B 1 32 ? 21.734 -1.847 -17.188 1 98.25 32 GLU B CA 1
ATOM 3890 C C . GLU B 1 32 ? 21.453 -0.374 -16.906 1 98.25 32 GLU B C 1
ATOM 3892 O O . GLU B 1 32 ? 21.797 0.135 -15.828 1 98.25 32 GLU B O 1
ATOM 3897 N N . SER B 1 33 ? 20.844 0.279 -17.844 1 97.75 33 SER B N 1
ATOM 3898 C CA . SER B 1 33 ? 20.531 1.694 -17.688 1 97.75 33 SER B CA 1
ATOM 3899 C C . SER B 1 33 ? 19.531 1.908 -16.562 1 97.75 33 SER B C 1
ATOM 3901 O O . SER B 1 33 ? 19.703 2.805 -15.727 1 97.75 33 SER B O 1
ATOM 3903 N N . LEU B 1 34 ? 18.516 1.104 -16.531 1 97.38 34 LEU B N 1
ATOM 3904 C CA . LEU B 1 34 ? 17.5 1.166 -15.477 1 97.38 34 LEU B CA 1
ATOM 3905 C C . LEU B 1 34 ? 18.125 0.947 -14.102 1 97.38 34 LEU B C 1
ATOM 3907 O O . LEU B 1 34 ? 17.688 1.542 -13.117 1 97.38 34 LEU B O 1
ATOM 3911 N N . GLY B 1 35 ? 19.172 0.112 -14.078 1 96.19 35 GLY B N 1
ATOM 3912 C CA . GLY B 1 35 ? 19.859 -0.238 -12.844 1 96.19 35 GLY B CA 1
ATOM 3913 C C . GLY B 1 35 ? 20.5 0.954 -12.156 1 96.19 35 GLY B C 1
ATOM 3914 O O . GLY B 1 35 ? 20.844 0.886 -10.977 1 96.19 35 GLY B O 1
ATOM 3915 N N . LYS B 1 36 ? 20.625 2.062 -12.844 1 93.94 36 LYS B N 1
ATOM 3916 C CA . LYS B 1 36 ? 21.219 3.271 -12.281 1 93.94 36 LYS B CA 1
ATOM 3917 C C . LYS B 1 36 ? 20.219 3.99 -11.367 1 93.94 36 LYS B C 1
ATOM 3919 O O . LYS B 1 36 ? 20.625 4.801 -10.531 1 93.94 36 LYS B O 1
ATOM 3924 N N . VAL B 1 37 ? 18.906 3.658 -11.5 1 92.19 37 VAL B N 1
ATOM 3925 C CA . VAL B 1 37 ? 17.906 4.41 -10.734 1 92.19 37 VAL B CA 1
ATOM 3926 C C . VAL B 1 37 ? 16.906 3.451 -10.094 1 92.19 37 VAL B C 1
ATOM 3928 O O . VAL B 1 37 ? 16.062 3.869 -9.305 1 92.19 37 VAL B O 1
ATOM 3931 N N . PHE B 1 38 ? 17.031 2.186 -10.352 1 92.31 38 PHE B N 1
ATOM 3932 C CA . PHE B 1 38 ? 16.094 1.152 -9.914 1 92.31 38 PHE B CA 1
ATOM 3933 C C . PHE B 1 38 ? 16.812 -0.187 -9.766 1 92.31 38 PHE B C 1
ATOM 3935 O O . PHE B 1 38 ? 17.719 -0.498 -10.523 1 92.31 38 PHE B O 1
ATOM 3942 N N . ASP B 1 39 ? 16.469 -0.991 -8.711 1 95.19 39 ASP B N 1
ATOM 3943 C CA . ASP B 1 39 ? 17.031 -2.338 -8.625 1 95.19 39 ASP B CA 1
ATOM 3944 C C . ASP B 1 39 ? 16.516 -3.219 -9.766 1 95.19 39 ASP B C 1
ATOM 3946 O O . ASP B 1 39 ? 15.477 -3.871 -9.625 1 95.19 39 ASP B O 1
ATOM 3950 N N . SER B 1 40 ? 17.281 -3.303 -10.844 1 96.88 40 SER B N 1
ATOM 3951 C CA . SER B 1 40 ? 16.812 -3.967 -12.055 1 96.88 40 SER B CA 1
ATOM 3952 C C . SER B 1 40 ? 17.281 -5.418 -12.109 1 96.88 40 SER B C 1
ATOM 3954 O O . SER B 1 40 ? 17.094 -6.102 -13.109 1 96.88 40 SER B O 1
ATOM 3956 N N . ARG B 1 41 ? 17.922 -5.957 -11.078 1 97.31 41 ARG B N 1
ATOM 3957 C CA . ARG B 1 41 ? 18.484 -7.301 -11.062 1 97.31 41 ARG B CA 1
ATOM 3958 C C . ARG B 1 41 ? 17.406 -8.352 -11.258 1 97.31 41 ARG B C 1
ATOM 3960 O O . ARG B 1 41 ? 17.656 -9.406 -11.852 1 97.31 41 ARG B O 1
ATOM 3967 N N . PRO B 1 42 ? 16.094 -8.102 -10.805 1 97.75 42 PRO B N 1
ATOM 3968 C CA . PRO B 1 42 ? 15.062 -9.125 -10.969 1 97.75 42 PRO B CA 1
ATOM 3969 C C . PRO B 1 42 ? 14.414 -9.094 -12.352 1 97.75 42 PRO B C 1
ATOM 3971 O O . PRO B 1 42 ? 13.562 -9.93 -12.664 1 97.75 42 PRO B O 1
ATOM 3974 N N . VAL B 1 43 ? 14.773 -8.219 -13.258 1 98.31 43 VAL B N 1
ATOM 3975 C CA . VAL B 1 43 ? 14.094 -7.988 -14.531 1 98.31 43 VAL B CA 1
ATOM 3976 C C . VAL B 1 43 ? 14.359 -9.164 -15.477 1 98.31 43 VAL B C 1
ATOM 3978 O O . VAL B 1 43 ? 15.508 -9.602 -15.617 1 98.31 43 VAL B O 1
ATOM 3981 N N . TYR B 1 44 ? 13.312 -9.633 -16.078 1 98.06 44 TYR B N 1
ATOM 3982 C CA . TYR B 1 44 ? 13.453 -10.68 -17.078 1 98.06 44 TYR B CA 1
ATOM 3983 C C . TYR B 1 44 ? 13.828 -10.094 -18.438 1 98.06 44 TYR B C 1
ATOM 3985 O O . TYR B 1 44 ? 14.734 -10.602 -19.109 1 98.06 44 TYR B O 1
ATOM 3993 N N . PHE B 1 45 ? 13.172 -9.133 -18.875 1 98.56 45 PHE B N 1
ATOM 3994 C CA . PHE B 1 45 ? 13.414 -8.336 -20.062 1 98.56 45 PHE B CA 1
ATOM 3995 C C . PHE B 1 45 ? 12.656 -7.02 -20 1 98.56 45 PHE B C 1
ATOM 3997 O O . PHE B 1 45 ? 11.742 -6.863 -19.188 1 98.56 45 PHE B O 1
ATOM 4004 N N . ILE B 1 46 ? 13.078 -6.07 -20.812 1 98.81 46 ILE B N 1
ATOM 4005 C CA . ILE B 1 46 ? 12.344 -4.816 -20.938 1 98.81 46 ILE B CA 1
ATOM 4006 C C . ILE B 1 46 ? 11.195 -4.984 -21.922 1 98.81 46 ILE B C 1
ATOM 4008 O O . ILE B 1 46 ? 11.422 -5.301 -23.094 1 98.81 46 ILE B O 1
ATOM 4012 N N . ALA B 1 47 ? 10 -4.762 -21.5 1 98.75 47 ALA B N 1
ATOM 4013 C CA . ALA B 1 47 ? 8.82 -5.008 -22.328 1 98.75 47 ALA B CA 1
ATOM 4014 C C . ALA B 1 47 ? 8.508 -3.809 -23.219 1 98.75 47 ALA B C 1
ATOM 4016 O O . ALA B 1 47 ? 8.773 -2.664 -22.844 1 98.75 47 ALA B O 1
ATOM 4017 N N . ASP B 1 48 ? 8.023 -4.059 -24.375 1 98.62 48 ASP B N 1
ATOM 4018 C CA . ASP B 1 48 ? 7.363 -3.102 -25.25 1 98.62 48 ASP B CA 1
ATOM 4019 C C . ASP B 1 48 ? 5.844 -3.281 -25.219 1 98.62 48 ASP B C 1
ATOM 4021 O O . ASP B 1 48 ? 5.277 -3.969 -26.062 1 98.62 48 ASP B O 1
ATOM 4025 N N . TYR B 1 49 ? 5.164 -2.633 -24.328 1 98.5 49 TYR B N 1
ATOM 4026 C CA . TYR B 1 49 ? 3.738 -2.832 -24.094 1 98.5 49 TYR B CA 1
ATOM 4027 C C . TYR B 1 49 ? 2.916 -2.307 -25.266 1 98.5 49 TYR B C 1
ATOM 4029 O O . TYR B 1 49 ? 1.8 -2.773 -25.516 1 98.5 49 TYR B O 1
ATOM 4037 N N . GLU B 1 50 ? 3.418 -1.353 -26.016 1 97.62 50 GLU B N 1
ATOM 4038 C CA . GLU B 1 50 ? 2.717 -0.856 -27.203 1 97.62 50 GLU B CA 1
ATOM 4039 C C . GLU B 1 50 ? 2.564 -1.95 -28.25 1 97.62 50 GLU B C 1
ATOM 4041 O O . GLU B 1 50 ? 1.59 -1.962 -29 1 97.62 50 GLU B O 1
ATOM 4046 N N . LYS B 1 51 ? 3.545 -2.865 -28.219 1 98.06 51 LYS B N 1
ATOM 4047 C CA . LYS B 1 51 ? 3.541 -3.914 -29.234 1 98.06 51 LYS B CA 1
ATOM 4048 C C . LYS B 1 51 ? 3.006 -5.227 -28.672 1 98.06 51 LYS B C 1
ATOM 4050 O O . LYS B 1 51 ? 2.943 -6.234 -29.375 1 98.06 51 LYS B O 1
ATOM 4055 N N . SER B 1 52 ? 2.676 -5.297 -27.422 1 98.69 52 SER B N 1
ATOM 4056 C CA . SER B 1 52 ? 2.023 -6.457 -26.812 1 98.69 52 SER B CA 1
ATOM 4057 C C . SER B 1 52 ? 0.529 -6.469 -27.125 1 98.69 52 SER B C 1
ATOM 4059 O O . SER B 1 52 ? -0.106 -5.414 -27.188 1 98.69 52 SER B O 1
ATOM 4061 N N . LEU B 1 53 ? -0.039 -7.633 -27.312 1 98.69 53 LEU B N 1
ATOM 4062 C CA . LEU B 1 53 ? -1.438 -7.684 -27.734 1 98.69 53 LEU B CA 1
ATOM 4063 C C . LEU B 1 53 ? -2.078 -9.008 -27.328 1 98.69 53 LEU B C 1
ATOM 4065 O O . LEU B 1 53 ? -1.57 -10.078 -27.672 1 98.69 53 LEU B O 1
ATOM 4069 N N . GLY B 1 54 ? -3.24 -8.875 -26.641 1 98.38 54 GLY B N 1
ATOM 4070 C CA . GLY B 1 54 ? -3.943 -10.078 -26.234 1 98.38 54 GLY B CA 1
ATOM 4071 C C . GLY B 1 54 ? -3.127 -10.961 -25.297 1 98.38 54 GLY B C 1
ATOM 4072 O O . GLY B 1 54 ? -2.654 -10.5 -24.25 1 98.38 54 GLY B O 1
ATOM 4073 N N . ASN B 1 55 ? -2.871 -12.172 -25.734 1 98.69 55 ASN B N 1
ATOM 4074 C CA . ASN B 1 55 ? -2.152 -13.133 -24.906 1 98.69 55 ASN B CA 1
ATOM 4075 C C . ASN B 1 55 ? -0.665 -13.164 -25.25 1 98.69 55 ASN B C 1
ATOM 4077 O O . ASN B 1 55 ? 0.037 -14.109 -24.891 1 98.69 55 ASN B O 1
ATOM 4081 N N . PHE B 1 56 ? -0.164 -12.102 -25.922 1 98.88 56 PHE B N 1
ATOM 4082 C CA . PHE B 1 56 ? 1.237 -12.047 -26.328 1 98.88 56 PHE B CA 1
ATOM 4083 C C . PHE B 1 56 ? 1.914 -10.812 -25.75 1 98.88 56 PHE B C 1
ATOM 4085 O O . PHE B 1 56 ? 1.351 -9.711 -25.781 1 98.88 56 PHE B O 1
ATOM 4092 N N . ILE B 1 57 ? 3.1 -10.961 -25.203 1 98.88 57 ILE B N 1
ATOM 4093 C CA . ILE B 1 57 ? 3.898 -9.859 -24.672 1 98.88 57 ILE B CA 1
ATOM 4094 C C . ILE B 1 57 ? 5.152 -9.68 -25.531 1 98.88 57 ILE B C 1
ATOM 4096 O O . ILE B 1 57 ? 5.785 -10.656 -25.938 1 98.88 57 ILE B O 1
ATOM 4100 N N . ALA B 1 58 ? 5.484 -8.477 -25.844 1 98.81 58 ALA B N 1
ATOM 4101 C CA . ALA B 1 58 ? 6.648 -8.133 -26.656 1 98.81 58 ALA B CA 1
ATOM 4102 C C . ALA B 1 58 ? 7.734 -7.473 -25.812 1 98.81 58 ALA B C 1
ATOM 4104 O O . ALA B 1 58 ? 7.434 -6.746 -24.859 1 98.81 58 ALA B O 1
ATOM 4105 N N . ASP B 1 59 ? 9.031 -7.746 -26.125 1 98.75 59 ASP B N 1
ATOM 4106 C CA . ASP B 1 59 ? 10.133 -7.016 -25.484 1 98.75 59 ASP B CA 1
ATOM 4107 C C . ASP B 1 59 ? 10.75 -6.008 -26.453 1 98.75 59 ASP B C 1
ATOM 4109 O O . ASP B 1 59 ? 10.32 -5.902 -27.609 1 98.75 59 ASP B O 1
ATOM 4113 N N . VAL B 1 60 ? 11.688 -5.242 -26.047 1 98.69 60 VAL B N 1
ATOM 4114 C CA . VAL B 1 60 ? 12.266 -4.137 -26.812 1 98.69 60 VAL B CA 1
ATOM 4115 C C . VAL B 1 60 ? 13.188 -4.68 -27.891 1 98.69 60 VAL B C 1
ATOM 4117 O O . VAL B 1 60 ? 13.617 -3.941 -28.781 1 98.69 60 VAL B O 1
ATOM 4120 N N . ASP B 1 61 ? 13.523 -5.973 -27.875 1 98.75 61 ASP B N 1
ATOM 4121 C CA . ASP B 1 61 ? 14.383 -6.594 -28.875 1 98.75 61 ASP B CA 1
ATOM 4122 C C . ASP B 1 61 ? 13.578 -7.055 -30.078 1 98.75 61 ASP B C 1
ATOM 4124 O O . ASP B 1 61 ? 14.141 -7.484 -31.094 1 98.75 61 ASP B O 1
ATOM 4128 N N . GLY B 1 62 ? 12.266 -6.965 -30 1 98.38 62 GLY B N 1
ATOM 4129 C CA . GLY B 1 62 ? 11.391 -7.391 -31.078 1 98.38 62 GLY B CA 1
ATOM 4130 C C . GLY B 1 62 ? 10.891 -8.812 -30.922 1 98.38 62 GLY B C 1
ATOM 4131 O O . GLY B 1 62 ? 10.148 -9.32 -31.766 1 98.38 62 GLY B O 1
ATOM 4132 N N . ASN B 1 63 ? 11.273 -9.461 -29.828 1 98.75 63 ASN B N 1
ATOM 4133 C CA . ASN B 1 63 ? 10.688 -10.766 -29.531 1 98.75 63 ASN B CA 1
ATOM 4134 C C . ASN B 1 63 ? 9.234 -10.633 -29.062 1 98.75 63 ASN B C 1
ATOM 4136 O O . ASN B 1 63 ? 8.883 -9.664 -28.391 1 98.75 63 ASN B O 1
ATOM 4140 N N . VAL B 1 64 ? 8.406 -11.57 -29.469 1 98.75 64 VAL B N 1
ATOM 4141 C CA . VAL B 1 64 ? 7.016 -11.672 -29.047 1 98.75 64 VAL B CA 1
ATOM 4142 C C . VAL B 1 64 ? 6.746 -13.062 -28.469 1 98.75 64 VAL B C 1
ATOM 4144 O O . VAL B 1 64 ? 6.996 -14.07 -29.141 1 98.75 64 VAL B O 1
ATOM 4147 N N . TYR B 1 65 ? 6.258 -13.117 -27.25 1 98.88 65 TYR B N 1
ATOM 4148 C CA . TYR B 1 65 ? 6.055 -14.383 -26.547 1 98.88 65 TYR B CA 1
ATOM 4149 C C . TYR B 1 65 ? 4.57 -14.625 -26.281 1 98.88 65 TYR B C 1
ATOM 4151 O O . TYR B 1 65 ? 3.834 -13.695 -25.938 1 98.88 65 TYR B O 1
ATOM 4159 N N . LEU B 1 66 ? 4.125 -15.891 -26.547 1 98.88 66 LEU B N 1
ATOM 4160 C CA . LEU B 1 66 ? 2.904 -16.266 -25.844 1 98.88 66 LEU B CA 1
ATOM 4161 C C . LEU B 1 66 ? 3.094 -16.172 -24.328 1 98.88 66 LEU B C 1
ATOM 4163 O O . LEU B 1 66 ? 4.008 -16.781 -23.781 1 98.88 66 LEU B O 1
ATOM 4167 N N . ASP B 1 67 ? 2.287 -15.375 -23.719 1 98.75 67 ASP B N 1
ATOM 4168 C CA . ASP B 1 67 ? 2.5 -15.102 -22.297 1 98.75 67 ASP B CA 1
ATOM 4169 C C . ASP B 1 67 ? 1.575 -15.953 -21.422 1 98.75 67 ASP B C 1
ATOM 4171 O O . ASP B 1 67 ? 0.365 -15.719 -21.391 1 98.75 67 ASP B O 1
ATOM 4175 N N . THR B 1 68 ? 2.105 -16.906 -20.719 1 98.75 68 THR B N 1
ATOM 4176 C CA . THR B 1 68 ? 1.33 -17.75 -19.812 1 98.75 68 THR B CA 1
ATOM 4177 C C . THR B 1 68 ? 1.701 -17.469 -18.359 1 98.75 68 THR B C 1
ATOM 4179 O O . THR B 1 68 ? 1.448 -18.281 -17.484 1 98.75 68 THR B O 1
ATOM 4182 N N . TYR B 1 69 ? 2.367 -16.375 -18.141 1 98.19 69 TYR B N 1
ATOM 4183 C CA . TYR B 1 69 ? 2.705 -15.906 -16.812 1 98.19 69 TYR B CA 1
ATOM 4184 C C . TYR B 1 69 ? 1.922 -14.648 -16.453 1 98.19 69 TYR B C 1
ATOM 4186 O O . TYR B 1 69 ? 1.62 -14.406 -15.281 1 98.19 69 TYR B O 1
ATOM 4194 N N . ALA B 1 70 ? 1.603 -13.844 -17.594 1 97.38 70 ALA B N 1
ATOM 4195 C CA . ALA B 1 70 ? 0.79 -12.633 -17.469 1 97.38 70 ALA B CA 1
ATOM 4196 C C . ALA B 1 70 ? 1.362 -11.695 -16.406 1 97.38 70 ALA B C 1
ATOM 4198 O O . ALA B 1 70 ? 0.651 -11.281 -15.492 1 97.38 70 ALA B O 1
ATOM 4199 N N . GLN B 1 71 ? 2.656 -11.375 -16.625 1 96.5 71 GLN B N 1
ATOM 4200 C CA . GLN B 1 71 ? 3.475 -10.68 -15.641 1 96.5 71 GLN B CA 1
ATOM 4201 C C . GLN B 1 71 ? 3.629 -11.508 -14.367 1 96.5 71 GLN B C 1
ATOM 4203 O O . GLN B 1 71 ? 4.191 -12.602 -14.398 1 96.5 71 GLN B O 1
ATOM 4208 N N . ILE B 1 72 ? 3.061 -11.109 -13.203 1 95.81 72 ILE B N 1
ATOM 4209 C CA . ILE B 1 72 ? 3.018 -11.984 -12.031 1 95.81 72 ILE B CA 1
ATOM 4210 C C . ILE B 1 72 ? 1.565 -12.297 -11.68 1 95.81 72 ILE B C 1
ATOM 4212 O O . ILE B 1 72 ? 1.079 -11.898 -10.617 1 95.81 72 ILE B O 1
ATOM 4216 N N . ALA B 1 73 ? 0.935 -12.977 -12.633 1 97.69 73 ALA B N 1
ATOM 4217 C CA . ALA B 1 73 ? -0.449 -13.414 -12.477 1 97.69 73 ALA B CA 1
ATOM 4218 C C . ALA B 1 73 ? -1.392 -12.227 -12.32 1 97.69 73 ALA B C 1
ATOM 4220 O O . ALA B 1 73 ? -2.373 -12.297 -11.578 1 97.69 73 ALA B O 1
ATOM 4221 N N . SER B 1 74 ? -1.155 -11.148 -13.078 1 97.81 74 SER B N 1
ATOM 4222 C CA . SER B 1 74 ? -1.873 -9.922 -12.75 1 97.81 74 SER B CA 1
ATOM 4223 C C . SER B 1 74 ? -2.635 -9.383 -13.953 1 97.81 74 SER B C 1
ATOM 4225 O O . SER B 1 74 ? -3.348 -8.383 -13.852 1 97.81 74 SER B O 1
ATOM 4227 N N . VAL B 1 75 ? -2.484 -10.031 -15.164 1 98.31 75 VAL B N 1
ATOM 4228 C CA . VAL B 1 75 ? -3.174 -9.562 -16.359 1 98.31 75 VAL B CA 1
ATOM 4229 C C . VAL B 1 75 ? -4.469 -10.344 -16.547 1 98.31 75 VAL B C 1
ATOM 4231 O O . VAL B 1 75 ? -4.441 -11.547 -16.828 1 98.31 75 VAL B O 1
ATOM 4234 N N . PRO B 1 76 ? -5.574 -9.648 -16.484 1 98.06 76 PRO B N 1
ATOM 4235 C CA . PRO B 1 76 ? -6.836 -10.398 -16.5 1 98.06 76 PRO B CA 1
ATOM 4236 C C . PRO B 1 76 ? -7.328 -10.664 -17.922 1 98.06 76 PRO B C 1
ATOM 4238 O O . PRO B 1 76 ? -7.656 -11.812 -18.266 1 98.06 76 PRO B O 1
ATOM 4241 N N . LEU B 1 77 ? -7.262 -9.648 -18.828 1 98.44 77 LEU B N 1
ATOM 4242 C CA . LEU B 1 77 ? -8.039 -9.727 -20.062 1 98.44 77 LEU B CA 1
ATOM 4243 C C . LEU B 1 77 ? -7.125 -9.695 -21.281 1 98.44 77 LEU B C 1
ATOM 4245 O O . LEU B 1 77 ? -7.594 -9.781 -22.422 1 98.44 77 LEU B O 1
ATOM 4249 N N . GLY B 1 78 ? -5.824 -9.562 -21.078 1 98.38 78 GLY B N 1
ATOM 4250 C CA . GLY B 1 78 ? -4.863 -9.461 -22.156 1 98.38 78 GLY B CA 1
ATOM 4251 C C . GLY B 1 78 ? -4.32 -8.062 -22.344 1 98.38 78 GLY B C 1
ATOM 4252 O O . GLY B 1 78 ? -4.883 -7.094 -21.828 1 98.38 78 GLY B O 1
ATOM 4253 N N . TYR B 1 79 ? -3.258 -7.941 -23.109 1 98.62 79 TYR B N 1
ATOM 4254 C CA . TYR B 1 79 ? -2.58 -6.672 -23.344 1 98.62 79 TYR B CA 1
ATOM 4255 C C . TYR B 1 79 ? -3.34 -5.828 -24.359 1 98.62 79 TYR B C 1
ATOM 4257 O O . TYR B 1 79 ? -3.859 -6.352 -25.344 1 98.62 79 TYR B O 1
ATOM 4265 N N . ASN B 1 80 ? -3.375 -4.52 -24.031 1 98.38 80 ASN B N 1
ATOM 4266 C CA . ASN B 1 80 ? -4.039 -3.531 -24.875 1 98.38 80 ASN B CA 1
ATOM 4267 C C . ASN B 1 80 ? -5.496 -3.908 -25.125 1 98.38 80 ASN B C 1
ATOM 4269 O O . ASN B 1 80 ? -5.965 -3.828 -26.266 1 98.38 80 ASN B O 1
ATOM 4273 N N . ASN B 1 81 ? -6.207 -4.367 -24.125 1 98.38 81 ASN B N 1
ATOM 4274 C CA . ASN B 1 81 ? -7.625 -4.715 -24.203 1 98.38 81 ASN B CA 1
ATOM 4275 C C . ASN B 1 81 ? -8.484 -3.49 -24.5 1 98.38 81 ASN B C 1
ATOM 4277 O O . ASN B 1 81 ? -8.414 -2.49 -23.781 1 98.38 81 ASN B O 1
ATOM 4281 N N . PRO B 1 82 ? -9.312 -3.584 -25.469 1 98.12 82 PRO B N 1
ATOM 4282 C CA . PRO B 1 82 ? -10.062 -2.396 -25.891 1 98.12 82 PRO B CA 1
ATOM 4283 C C . PRO B 1 82 ? -11.062 -1.928 -24.844 1 98.12 82 PRO B C 1
ATOM 4285 O O . PRO B 1 82 ? -11.312 -0.726 -24.703 1 98.12 82 PRO B O 1
ATOM 4288 N N . ALA B 1 83 ? -11.695 -2.844 -24.094 1 97.94 83 ALA B N 1
ATOM 4289 C CA . ALA B 1 83 ? -12.641 -2.459 -23.047 1 97.94 83 ALA B CA 1
ATOM 4290 C C . ALA B 1 83 ? -11.938 -1.695 -21.938 1 97.94 83 ALA B C 1
ATOM 4292 O O . ALA B 1 83 ? -12.492 -0.746 -21.375 1 97.94 83 ALA B O 1
ATOM 4293 N N . LEU B 1 84 ? -10.758 -2.102 -21.594 1 98.44 84 LEU B N 1
ATOM 4294 C CA . LEU B 1 84 ? -10 -1.419 -20.547 1 98.44 84 LEU B CA 1
ATOM 4295 C C . LEU B 1 84 ? -9.516 -0.056 -21.031 1 98.44 84 LEU B C 1
ATOM 4297 O O . LEU B 1 84 ? -9.43 0.892 -20.25 1 98.44 84 LEU B O 1
ATOM 4301 N N . ILE B 1 85 ? -9.148 0.027 -22.312 1 98.56 85 ILE B N 1
ATOM 4302 C CA . ILE B 1 85 ? -8.789 1.313 -22.906 1 98.56 85 ILE B CA 1
ATOM 4303 C C . ILE B 1 85 ? -9.961 2.285 -22.766 1 98.56 85 ILE B C 1
ATOM 4305 O O . ILE B 1 85 ? -9.773 3.445 -22.406 1 98.56 85 ILE B O 1
ATOM 4309 N N . GLU B 1 86 ? -11.148 1.791 -23.062 1 98.44 86 GLU B N 1
ATOM 4310 C CA . GLU B 1 86 ? -12.344 2.623 -22.953 1 98.44 86 GLU B CA 1
ATOM 4311 C C . GLU B 1 86 ? -12.531 3.104 -21.516 1 98.44 86 GLU B C 1
ATOM 4313 O O . GLU B 1 86 ? -12.812 4.281 -21.281 1 98.44 86 GLU B O 1
ATOM 4318 N N . ALA B 1 87 ? -12.406 2.225 -20.531 1 98.38 87 ALA B N 1
ATOM 4319 C CA . ALA B 1 87 ? -12.531 2.584 -19.109 1 98.38 87 ALA B CA 1
ATOM 4320 C C . ALA B 1 87 ? -11.477 3.609 -18.719 1 98.38 87 ALA B C 1
ATOM 4322 O O . ALA B 1 87 ? -11.766 4.551 -17.969 1 98.38 87 ALA B O 1
ATOM 4323 N N . ALA B 1 88 ? -10.258 3.432 -19.203 1 98.44 88 ALA B N 1
ATOM 4324 C CA . ALA B 1 88 ? -9.125 4.285 -18.844 1 98.44 88 ALA B CA 1
ATOM 4325 C C . ALA B 1 88 ? -9.297 5.691 -19.406 1 98.44 88 ALA B C 1
ATOM 4327 O O . ALA B 1 88 ? -8.742 6.656 -18.891 1 98.44 88 ALA B O 1
ATOM 4328 N N . LYS B 1 89 ? -10.055 5.836 -20.469 1 98.12 89 LYS B N 1
ATOM 4329 C CA . LYS B 1 89 ? -10.242 7.125 -21.125 1 98.12 89 LYS B CA 1
ATOM 4330 C C . LYS B 1 89 ? -11.5 7.824 -20.625 1 98.12 89 LYS B C 1
ATOM 4332 O O . LYS B 1 89 ? -11.797 8.945 -21.031 1 98.12 89 LYS B O 1
ATOM 4337 N N . SER B 1 90 ? -12.266 7.246 -19.688 1 98 90 SER B N 1
ATOM 4338 C CA . SER B 1 90 ? -13.523 7.801 -19.219 1 98 90 SER B CA 1
ATOM 4339 C C . SER B 1 90 ? -13.305 9.055 -18.375 1 98 90 SER B C 1
ATOM 4341 O O . SER B 1 90 ? -12.234 9.234 -17.797 1 98 90 SER B O 1
ATOM 4343 N N . PRO B 1 91 ? -14.328 9.945 -18.328 1 96.88 91 PRO B N 1
ATOM 4344 C CA . PRO B 1 91 ? -14.242 11.117 -17.453 1 96.88 91 PRO B CA 1
ATOM 4345 C C . PRO B 1 91 ? -14.078 10.734 -15.977 1 96.88 91 PRO B C 1
ATOM 4347 O O . PRO B 1 91 ? -13.391 11.438 -15.234 1 96.88 91 PRO B O 1
ATOM 4350 N N . GLU B 1 92 ? -14.672 9.68 -15.578 1 97.12 92 GLU B N 1
ATOM 4351 C CA . GLU B 1 92 ? -14.539 9.195 -14.211 1 97.12 92 GLU B CA 1
ATOM 4352 C C . GLU B 1 92 ? -13.086 8.844 -13.883 1 97.12 92 GLU B C 1
ATOM 4354 O O . GLU B 1 92 ? -12.594 9.172 -12.805 1 97.12 92 GLU B O 1
ATOM 4359 N N . MET B 1 93 ? -12.422 8.18 -14.844 1 98.31 93 MET B N 1
ATOM 4360 C CA . MET B 1 93 ? -11.016 7.82 -14.672 1 98.31 93 MET B CA 1
ATOM 4361 C C . MET B 1 93 ? -10.141 9.062 -14.578 1 98.31 93 MET B C 1
ATOM 4363 O O . MET B 1 93 ? -9.25 9.148 -13.727 1 98.31 93 MET B O 1
ATOM 4367 N N . LEU B 1 94 ? -10.43 9.992 -15.477 1 97.88 94 LEU B N 1
ATOM 4368 C CA . LEU B 1 94 ? -9.68 11.242 -15.477 1 97.88 94 LEU B CA 1
ATOM 4369 C C . LEU B 1 94 ? -9.758 11.922 -14.117 1 97.88 94 LEU B C 1
ATOM 4371 O O . LEU B 1 94 ? -8.734 12.336 -13.562 1 97.88 94 LEU B O 1
ATOM 4375 N N . ARG B 1 95 ? -10.945 12.047 -13.531 1 96.75 95 ARG B N 1
ATOM 4376 C CA . ARG B 1 95 ? -11.156 12.672 -12.227 1 96.75 95 ARG B CA 1
ATOM 4377 C C . ARG B 1 95 ? -10.469 11.883 -11.125 1 96.75 95 ARG B C 1
ATOM 4379 O O . ARG B 1 95 ? -9.883 12.461 -10.211 1 96.75 95 ARG B O 1
ATOM 4386 N N . ALA B 1 96 ? -10.586 10.547 -11.25 1 97.81 96 ALA B N 1
ATOM 4387 C CA . ALA B 1 96 ? -9.961 9.68 -10.258 1 97.81 96 ALA B CA 1
ATOM 4388 C C . ALA B 1 96 ? -8.445 9.883 -10.227 1 97.81 96 ALA B C 1
ATOM 4390 O O . ALA B 1 96 ? -7.824 9.805 -9.164 1 97.81 96 ALA B O 1
ATOM 4391 N N . ILE B 1 97 ? -7.848 10.18 -11.391 1 98.12 97 ILE B N 1
ATOM 4392 C CA . ILE B 1 97 ? -6.402 10.336 -11.492 1 98.12 97 ILE B CA 1
ATOM 4393 C C . ILE B 1 97 ? -5.996 11.711 -10.977 1 98.12 97 ILE B C 1
ATOM 4395 O O . ILE B 1 97 ? -5.156 11.82 -10.078 1 98.12 97 ILE B O 1
ATOM 4399 N N . ILE B 1 98 ? -6.609 12.812 -11.391 1 97.62 98 ILE B N 1
ATOM 4400 C CA . ILE B 1 98 ? -6.051 14.148 -11.188 1 97.62 98 ILE B CA 1
ATOM 4401 C C . ILE B 1 98 ? -6.473 14.68 -9.82 1 97.62 98 ILE B C 1
ATOM 4403 O O . ILE B 1 98 ? -5.75 15.469 -9.203 1 97.62 98 ILE B O 1
ATOM 4407 N N . GLU B 1 99 ? -7.664 14.203 -9.32 1 97.5 99 GLU B N 1
ATOM 4408 C CA . GLU B 1 99 ? -8.125 14.68 -8.023 1 97.5 99 GLU B CA 1
ATOM 4409 C C . GLU B 1 99 ? -7.656 13.758 -6.898 1 97.5 99 GLU B C 1
ATOM 4411 O O . GLU B 1 99 ? -7.48 14.203 -5.762 1 97.5 99 GLU B O 1
ATOM 4416 N N . ARG B 1 100 ? -7.555 12.422 -7.234 1 96.44 100 ARG B N 1
ATOM 4417 C CA . ARG B 1 100 ? -7.25 11.367 -6.277 1 96.44 100 ARG B CA 1
ATOM 4418 C C . ARG B 1 100 ? -7.934 11.625 -4.938 1 96.44 100 ARG B C 1
ATOM 4420 O O . ARG B 1 100 ? -7.266 11.844 -3.926 1 96.44 100 ARG B O 1
ATOM 4427 N N . PRO B 1 101 ? -9.18 11.531 -4.863 1 97.75 101 PRO B N 1
ATOM 4428 C CA . PRO B 1 101 ? -9.945 11.883 -3.668 1 97.75 101 PRO B CA 1
ATOM 4429 C C . PRO B 1 101 ? -9.508 11.109 -2.43 1 97.75 101 PRO B C 1
ATOM 4431 O O . PRO B 1 101 ? -9.211 9.914 -2.518 1 97.75 101 PRO B O 1
ATOM 4434 N N . ALA B 1 102 ? -9.383 11.789 -1.267 1 97.88 102 ALA B N 1
ATOM 4435 C CA . ALA B 1 102 ? -9.344 11.125 0.032 1 97.88 102 ALA B CA 1
ATOM 4436 C C . ALA B 1 102 ? -10.711 10.539 0.382 1 97.88 102 ALA B C 1
ATOM 4438 O O . ALA B 1 102 ? -11.492 11.156 1.104 1 97.88 102 ALA B O 1
ATOM 4439 N N . LEU B 1 103 ? -10.93 9.336 0.071 1 98.06 103 LEU B N 1
ATOM 4440 C CA . LEU B 1 103 ? -12.258 8.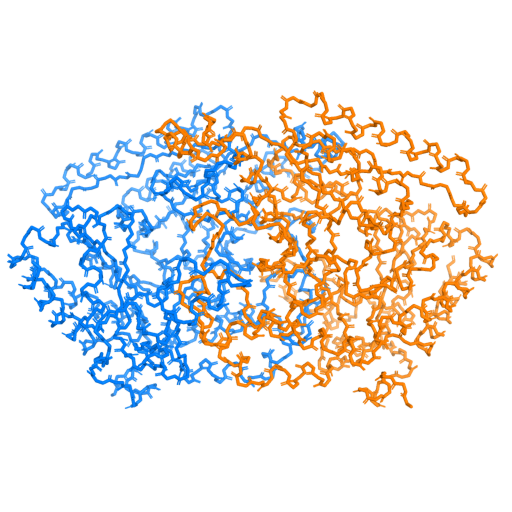742 -0.035 1 98.06 103 LEU B CA 1
ATOM 4441 C C . LEU B 1 103 ? -12.938 8.68 1.33 1 98.06 103 LEU B C 1
ATOM 4443 O O . LEU B 1 103 ? -14.164 8.742 1.423 1 98.06 103 LEU B O 1
ATOM 4447 N N . GLY B 1 104 ? -12.188 8.578 2.35 1 97.38 104 GLY B N 1
ATOM 4448 C CA . GLY B 1 104 ? -12.766 8.461 3.682 1 97.38 104 GLY B CA 1
ATOM 4449 C C . GLY B 1 104 ? -13.406 9.742 4.172 1 97.38 104 GLY B C 1
ATOM 4450 O O . GLY B 1 104 ? -14.406 9.711 4.895 1 97.38 104 GLY B O 1
ATOM 4451 N N . ASN B 1 105 ? -12.859 10.906 3.729 1 98.25 105 ASN B N 1
ATOM 4452 C CA . ASN B 1 105 ? -13.336 12.188 4.238 1 98.25 105 ASN B CA 1
ATOM 4453 C C . ASN B 1 105 ? -14.047 12.992 3.152 1 98.25 105 ASN B C 1
ATOM 4455 O O . ASN B 1 105 ? -14.945 13.781 3.447 1 98.25 105 ASN B O 1
ATOM 4459 N N . PHE B 1 106 ? -13.555 12.805 1.953 1 98.5 106 PHE B N 1
ATOM 4460 C CA . PHE B 1 106 ? -14.055 13.617 0.847 1 98.5 106 PHE B CA 1
ATOM 4461 C C . PHE B 1 106 ? -14.359 12.75 -0.368 1 98.5 106 PHE B C 1
ATOM 4463 O O . PHE B 1 106 ? -13.867 13.016 -1.467 1 98.5 106 PHE B O 1
ATOM 4470 N N . PRO B 1 107 ? -15.195 11.789 -0.199 1 98.44 107 PRO B N 1
ATOM 4471 C CA . PRO B 1 107 ? -15.547 10.984 -1.372 1 98.44 107 PRO B CA 1
ATOM 4472 C C . PRO B 1 107 ? -16.266 11.797 -2.447 1 98.44 107 PRO B C 1
ATOM 4474 O O . PRO B 1 107 ? -17.016 12.719 -2.129 1 98.44 107 PRO B O 1
ATOM 4477 N N . GLY B 1 108 ? -16.031 11.508 -3.662 1 98.12 108 GLY B N 1
ATOM 4478 C CA . GLY B 1 108 ? -16.797 12.094 -4.75 1 98.12 108 GLY B CA 1
ATOM 4479 C C . GLY B 1 108 ? -18.172 11.484 -4.891 1 98.12 108 GLY B C 1
ATOM 4480 O O . GLY B 1 108 ? -18.438 10.391 -4.387 1 98.12 108 GLY B O 1
ATOM 4481 N N . LYS B 1 109 ? -19.031 12.141 -5.602 1 97.62 109 LYS B N 1
ATOM 4482 C CA . LYS B 1 109 ? -20.391 11.672 -5.824 1 97.62 109 LYS B CA 1
ATOM 4483 C C . LYS B 1 109 ? -20.391 10.375 -6.633 1 97.62 109 LYS B C 1
ATOM 4485 O O . LYS B 1 109 ? -21.406 9.664 -6.664 1 97.62 109 LYS B O 1
ATOM 4490 N N . ASP B 1 110 ? -19.328 10 -7.215 1 97 110 ASP B N 1
ATOM 4491 C CA . ASP B 1 110 ? -19.25 8.805 -8.047 1 97 110 ASP B CA 1
ATOM 4492 C C . ASP B 1 110 ? -18.812 7.594 -7.234 1 97 110 ASP B C 1
ATOM 4494 O O . ASP B 1 110 ? -18.875 6.457 -7.711 1 97 110 ASP B O 1
ATOM 4498 N N . LEU B 1 111 ? -18.344 7.723 -5.992 1 98 111 LEU B N 1
ATOM 4499 C CA . LEU B 1 111 ? -17.688 6.648 -5.254 1 98 111 LEU B CA 1
ATOM 4500 C C . LEU B 1 111 ? -18.625 5.465 -5.055 1 98 111 LEU B C 1
ATOM 4502 O O . LEU B 1 111 ? -18.234 4.312 -5.23 1 98 111 LEU B O 1
ATOM 4506 N N . GLU B 1 112 ? -19.859 5.711 -4.645 1 97.88 112 GLU B N 1
ATOM 4507 C CA . GLU B 1 112 ? -20.812 4.629 -4.395 1 97.88 112 GLU B CA 1
ATOM 4508 C C . GLU B 1 112 ? -20.969 3.744 -5.629 1 97.88 112 GLU B C 1
ATOM 4510 O O . GLU B 1 112 ? -20.953 2.516 -5.527 1 97.88 112 GLU B O 1
ATOM 4515 N N . GLY B 1 113 ? -21.203 4.426 -6.805 1 98.06 113 GLY B N 1
ATOM 4516 C CA . GLY B 1 113 ? -21.312 3.678 -8.047 1 98.06 113 GLY B CA 1
ATOM 4517 C C . GLY B 1 113 ? -20.078 2.848 -8.359 1 98.06 113 GLY B C 1
ATOM 4518 O O . GLY B 1 113 ? -20.203 1.703 -8.805 1 98.06 113 GLY B O 1
ATOM 4519 N N . ILE B 1 114 ? -18.891 3.391 -8.117 1 98.25 114 ILE B N 1
ATOM 4520 C CA . ILE B 1 114 ? -17.625 2.705 -8.352 1 98.25 114 ILE B CA 1
ATOM 4521 C C . ILE B 1 114 ? -17.562 1.446 -7.492 1 98.25 114 ILE B C 1
ATOM 4523 O O . ILE B 1 114 ? -17.234 0.366 -7.988 1 98.25 114 ILE B O 1
ATOM 4527 N N . ILE B 1 115 ? -17.922 1.569 -6.199 1 98.06 115 ILE B N 1
ATOM 4528 C CA . ILE B 1 115 ? -17.859 0.453 -5.262 1 98.06 115 ILE B CA 1
ATOM 4529 C C . ILE B 1 115 ? -18.891 -0.61 -5.656 1 98.06 115 ILE B C 1
ATOM 4531 O O . ILE B 1 115 ? -18.594 -1.808 -5.617 1 98.06 115 ILE B O 1
ATOM 4535 N N . LYS B 1 116 ? -20.078 -0.207 -6.059 1 98.06 116 LYS B N 1
ATOM 4536 C CA . LYS B 1 116 ? -21.125 -1.146 -6.457 1 98.06 116 LYS B CA 1
ATOM 4537 C C . LYS B 1 116 ? -20.688 -1.968 -7.668 1 98.06 116 LYS B C 1
ATOM 4539 O O . LYS B 1 116 ? -21.047 -3.145 -7.785 1 98.06 116 LYS B O 1
ATOM 4544 N N . ASN B 1 117 ? -19.984 -1.357 -8.57 1 98.06 117 ASN B N 1
ATOM 4545 C CA . ASN B 1 117 ? -19.469 -2.098 -9.719 1 98.06 117 ASN B CA 1
ATOM 4546 C C . ASN B 1 117 ? -18.484 -3.172 -9.289 1 98.06 117 ASN B C 1
ATOM 4548 O O . ASN B 1 117 ? -18.453 -4.262 -9.867 1 98.06 117 ASN B O 1
ATOM 4552 N N . VAL B 1 118 ? -17.641 -2.895 -8.305 1 98.06 118 VAL B N 1
ATOM 4553 C CA . VAL B 1 118 ? -16.703 -3.879 -7.77 1 98.06 118 VAL B CA 1
ATOM 4554 C C . VAL B 1 118 ? -17.469 -5.012 -7.094 1 98.06 118 VAL B C 1
ATOM 4556 O O . VAL B 1 118 ? -17.141 -6.184 -7.258 1 98.06 118 VAL B O 1
ATOM 4559 N N . LEU B 1 119 ? -18.547 -4.676 -6.406 1 98 119 LEU B N 1
ATOM 4560 C CA . LEU B 1 119 ? -19.312 -5.625 -5.605 1 98 119 LEU B CA 1
ATOM 4561 C C . LEU B 1 119 ? -20.078 -6.59 -6.504 1 98 119 LEU B C 1
ATOM 4563 O O . LEU B 1 119 ? -20.531 -7.648 -6.047 1 98 119 LEU B O 1
ATOM 4567 N N . LYS B 1 120 ? -20.234 -6.23 -7.781 1 97.75 120 LYS B N 1
ATOM 4568 C CA . LYS B 1 120 ? -20.938 -7.102 -8.711 1 97.75 120 LYS B CA 1
ATOM 4569 C C . LYS B 1 120 ? -20.234 -8.445 -8.867 1 97.75 120 LYS B C 1
ATOM 4571 O O . LYS B 1 120 ? -20.859 -9.445 -9.219 1 97.75 120 LYS B O 1
ATOM 4576 N N . VAL B 1 121 ? -18.969 -8.453 -8.539 1 97.75 121 VAL B N 1
ATOM 4577 C CA . VAL B 1 121 ? -18.234 -9.703 -8.68 1 97.75 121 VAL B CA 1
ATOM 4578 C C . VAL B 1 121 ? -17.766 -10.188 -7.309 1 97.75 121 VAL B C 1
ATOM 4580 O O . VAL B 1 121 ? -16.797 -10.938 -7.203 1 97.75 121 VAL B O 1
ATOM 4583 N N . ALA B 1 122 ? -18.391 -9.719 -6.242 1 97.81 122 ALA B N 1
ATOM 4584 C CA . ALA B 1 122 ? -18.062 -10.195 -4.902 1 97.81 122 ALA B CA 1
ATOM 4585 C C . ALA B 1 122 ? -18.344 -11.688 -4.762 1 97.81 122 ALA B C 1
ATOM 4587 O O . ALA B 1 122 ? -19.234 -12.219 -5.438 1 97.81 122 ALA B O 1
ATOM 4588 N N . PRO B 1 123 ? -17.531 -12.383 -3.9 1 97.56 123 PRO B N 1
ATOM 4589 C CA . PRO B 1 123 ? -17.844 -13.789 -3.654 1 97.56 123 PRO B CA 1
ATOM 4590 C C . PRO B 1 123 ? -19.25 -13.992 -3.092 1 97.56 123 PRO B C 1
ATOM 4592 O O . PRO B 1 123 ? -19.781 -13.109 -2.408 1 97.56 123 PRO B O 1
ATOM 4595 N N . GLU B 1 124 ? -19.797 -15.156 -3.383 1 93.62 124 GLU B N 1
ATOM 4596 C CA . GLU B 1 124 ? -21.109 -15.492 -2.838 1 93.62 124 GLU B CA 1
ATOM 4597 C C . GLU B 1 124 ? -21.125 -15.328 -1.32 1 93.62 124 GLU B C 1
ATOM 4599 O O . GLU B 1 124 ? -20.219 -15.781 -0.627 1 93.62 124 GLU B O 1
ATOM 4604 N N . GLY B 1 125 ? -22.062 -14.633 -0.874 1 91.75 125 GLY B N 1
ATOM 4605 C CA . GLY B 1 125 ? -22.219 -14.453 0.561 1 91.75 125 GLY B CA 1
ATOM 4606 C C . GLY B 1 125 ? -21.547 -13.195 1.083 1 91.75 125 GLY B C 1
ATOM 4607 O O . GLY B 1 125 ? -21.734 -12.82 2.242 1 91.75 125 GLY B O 1
ATOM 4608 N N . GLN B 1 126 ? -20.75 -12.562 0.256 1 95.69 126 GLN B N 1
ATOM 4609 C CA . GLN B 1 126 ? -20.094 -11.312 0.636 1 95.69 126 GLN B CA 1
ATOM 4610 C C . GLN B 1 126 ? -20.797 -10.117 0.004 1 95.69 126 GLN B C 1
ATOM 4612 O O . GLN B 1 126 ? -21.109 -10.133 -1.186 1 95.69 126 GLN B O 1
ATOM 4617 N N . ASP B 1 127 ? -21.078 -9.047 0.836 1 95.38 127 ASP B N 1
ATOM 4618 C CA . ASP B 1 127 ? -21.844 -7.93 0.269 1 95.38 127 ASP B CA 1
ATOM 4619 C C . ASP B 1 127 ? -21.203 -6.594 0.648 1 95.38 127 ASP B C 1
ATOM 4621 O O . ASP B 1 127 ? -21.797 -5.535 0.423 1 95.38 127 ASP B O 1
ATOM 4625 N N . GLN B 1 128 ? -20.062 -6.684 1.262 1 96.31 128 GLN B N 1
ATOM 4626 C CA . GLN B 1 128 ? -19.297 -5.48 1.597 1 96.31 128 GLN B CA 1
ATOM 4627 C C . GLN B 1 128 ? -17.844 -5.605 1.149 1 96.31 128 GLN B C 1
ATOM 4629 O O . GLN B 1 128 ? -17.344 -6.715 0.935 1 96.31 128 GLN B O 1
ATOM 4634 N N . VAL B 1 129 ? -17.25 -4.441 0.983 1 97.5 129 VAL B N 1
ATOM 4635 C CA . VAL B 1 129 ? -15.859 -4.449 0.556 1 97.5 129 VAL B CA 1
ATOM 4636 C C . VAL B 1 129 ? -15.102 -3.311 1.235 1 97.5 129 VAL B C 1
ATOM 4638 O O . VAL B 1 129 ? -15.641 -2.215 1.406 1 97.5 129 VAL B O 1
ATOM 4641 N N . TRP B 1 130 ? -13.945 -3.564 1.765 1 97.56 130 TRP B N 1
ATOM 4642 C CA . TRP B 1 130 ? -12.945 -2.555 2.107 1 97.56 130 TRP B CA 1
ATOM 4643 C C . TRP B 1 130 ? -11.805 -2.553 1.098 1 97.56 130 TRP B C 1
ATOM 4645 O O . TRP B 1 130 ? -11.172 -3.584 0.866 1 97.56 130 TRP B O 1
ATOM 4655 N N . ASN B 1 131 ? -11.508 -1.427 0.595 1 96.12 131 ASN B N 1
ATOM 4656 C CA . ASN B 1 131 ? -10.539 -1.332 -0.498 1 96.12 131 ASN B CA 1
ATOM 4657 C C . ASN B 1 131 ? -9.141 -0.997 0.013 1 96.12 131 ASN B C 1
ATOM 4659 O O . ASN B 1 131 ? -8.992 -0.253 0.984 1 96.12 131 ASN B O 1
ATOM 4663 N N . GLY B 1 132 ? -8.148 -1.586 -0.562 1 96.75 132 GLY B N 1
ATOM 4664 C CA . GLY B 1 132 ? -6.742 -1.323 -0.305 1 96.75 132 GLY B CA 1
ATOM 4665 C C . GLY B 1 132 ? -5.957 -0.993 -1.561 1 96.75 132 GLY B C 1
ATOM 4666 O O . GLY B 1 132 ? -6.516 -0.474 -2.529 1 96.75 132 GLY B O 1
ATOM 4667 N N . LEU B 1 133 ? -4.602 -1.215 -1.539 1 97.56 133 LEU B N 1
ATOM 4668 C CA . LEU B 1 133 ? -3.779 -0.738 -2.646 1 97.56 133 LEU B CA 1
ATOM 4669 C C . LEU B 1 133 ? -2.957 -1.875 -3.242 1 97.56 133 LEU B C 1
ATOM 4671 O O . LEU B 1 133 ? -2.447 -1.76 -4.359 1 97.56 133 LEU B O 1
ATOM 4675 N N . SER B 1 134 ? -2.789 -2.951 -2.525 1 97.75 134 SER B N 1
ATOM 4676 C CA . SER B 1 134 ? -2.047 -4.129 -2.961 1 97.75 134 SER B CA 1
ATOM 4677 C C . SER B 1 134 ? -2.512 -5.383 -2.223 1 97.75 134 SER B C 1
ATOM 4679 O O . SER B 1 134 ? -3.311 -5.297 -1.289 1 97.75 134 SER B O 1
ATOM 4681 N N . GLY B 1 135 ? -2.021 -6.508 -2.66 1 98.25 135 GLY B N 1
ATOM 4682 C CA . GLY B 1 135 ? -2.354 -7.738 -1.959 1 98.25 135 GLY B CA 1
ATOM 4683 C C . GLY B 1 135 ? -1.879 -7.75 -0.518 1 98.25 135 GLY B C 1
ATOM 4684 O O . GLY B 1 135 ? -2.609 -8.18 0.378 1 98.25 135 GLY B O 1
ATOM 4685 N N . ALA B 1 136 ? -0.616 -7.305 -0.267 1 98.06 136 ALA B N 1
ATOM 4686 C CA . ALA B 1 136 ? -0.082 -7.23 1.091 1 98.06 136 ALA B CA 1
ATOM 4687 C C . ALA B 1 136 ? -0.91 -6.285 1.956 1 98.06 136 ALA B C 1
ATOM 4689 O O . ALA B 1 136 ? -1.226 -6.602 3.105 1 98.06 136 ALA B O 1
ATOM 4690 N N . ASP B 1 137 ? -1.235 -5.191 1.399 1 96.81 137 ASP B N 1
ATOM 4691 C CA . ASP B 1 137 ? -2.076 -4.207 2.072 1 96.81 137 ASP B CA 1
ATOM 4692 C C . ASP B 1 137 ? -3.459 -4.777 2.373 1 96.81 137 ASP B C 1
ATOM 4694 O O . ASP B 1 137 ? -4.004 -4.559 3.457 1 96.81 137 ASP B O 1
ATOM 4698 N N . ALA B 1 138 ? -4.051 -5.426 1.418 1 98.44 138 ALA B N 1
ATOM 4699 C CA . ALA B 1 138 ? -5.355 -6.055 1.595 1 98.44 138 ALA B CA 1
ATOM 4700 C C . ALA B 1 138 ? -5.336 -7.039 2.76 1 98.44 138 ALA B C 1
ATOM 4702 O O . ALA B 1 138 ? -6.25 -7.051 3.588 1 98.44 138 ALA B O 1
ATOM 4703 N N . ASN B 1 139 ? -4.305 -7.859 2.824 1 98.88 139 ASN B N 1
ATOM 4704 C CA . ASN B 1 139 ? -4.184 -8.828 3.906 1 98.88 139 ASN B CA 1
ATOM 4705 C C . ASN B 1 139 ? -3.98 -8.141 5.254 1 98.88 139 ASN B C 1
ATOM 4707 O O . ASN B 1 139 ? -4.59 -8.531 6.25 1 98.88 139 ASN B O 1
ATOM 4711 N N . GLU B 1 140 ? -3.182 -7.148 5.332 1 98.69 140 GLU B N 1
ATOM 4712 C CA . GLU B 1 140 ? -2.951 -6.473 6.605 1 98.69 140 GLU B CA 1
ATOM 4713 C C . GLU B 1 140 ? -4.203 -5.738 7.078 1 98.69 140 GLU B C 1
ATOM 4715 O O . GLU B 1 140 ? -4.469 -5.66 8.281 1 98.69 140 GLU B O 1
ATOM 4720 N N . LEU B 1 141 ? -4.93 -5.168 6.148 1 98.44 141 LEU B N 1
ATOM 4721 C CA . LEU B 1 141 ? -6.207 -4.555 6.5 1 98.44 141 LEU B CA 1
ATOM 4722 C C . LEU B 1 141 ? -7.188 -5.605 7.016 1 98.44 141 LEU B C 1
ATOM 4724 O O . LEU B 1 141 ? -7.949 -5.344 7.949 1 98.44 141 LEU B O 1
ATOM 4728 N N . ALA B 1 142 ? -7.18 -6.762 6.359 1 98.88 142 ALA B N 1
ATOM 4729 C CA . ALA B 1 142 ? -8.023 -7.859 6.836 1 98.88 142 ALA B CA 1
ATOM 4730 C C . ALA B 1 142 ? -7.609 -8.297 8.242 1 98.88 142 ALA B C 1
ATOM 4732 O O . ALA B 1 142 ? -8.461 -8.602 9.078 1 98.88 142 ALA B O 1
ATOM 4733 N N . PHE B 1 143 ? -6.27 -8.375 8.523 1 98.94 143 PHE B N 1
ATOM 4734 C CA . PHE B 1 143 ? -5.797 -8.688 9.875 1 98.94 143 PHE B CA 1
ATOM 4735 C C . PHE B 1 143 ? -6.336 -7.672 10.875 1 98.94 143 PHE B C 1
ATOM 4737 O O . PHE B 1 143 ? -6.801 -8.047 11.953 1 98.94 143 PHE B O 1
ATOM 4744 N N . LYS B 1 144 ? -6.23 -6.41 10.562 1 98.75 144 LYS B N 1
ATOM 4745 C CA . LYS B 1 144 ? -6.727 -5.367 11.453 1 98.75 144 LYS B CA 1
ATOM 4746 C C . LYS B 1 144 ? -8.211 -5.562 11.766 1 98.75 144 LYS B C 1
ATOM 4748 O O . LYS B 1 144 ? -8.617 -5.488 12.922 1 98.75 144 LYS B O 1
ATOM 4753 N N . ALA B 1 145 ? -8.984 -5.777 10.688 1 98.62 145 ALA B N 1
ATOM 4754 C CA . ALA B 1 145 ? -10.406 -6.023 10.883 1 98.62 145 ALA B CA 1
ATOM 4755 C C . ALA B 1 145 ? -10.633 -7.215 11.812 1 98.62 145 ALA B C 1
ATOM 4757 O O . ALA B 1 145 ? -11.5 -7.164 12.688 1 98.62 145 ALA B O 1
ATOM 4758 N N . ALA B 1 146 ? -9.883 -8.25 11.609 1 98.88 146 ALA B N 1
ATOM 4759 C CA . ALA B 1 146 ? -10.023 -9.469 12.406 1 98.88 146 ALA B CA 1
ATOM 4760 C C . ALA B 1 146 ? -9.68 -9.203 13.875 1 98.88 146 ALA B C 1
ATOM 4762 O O . ALA B 1 146 ? -10.398 -9.641 14.773 1 98.88 146 ALA B O 1
ATOM 4763 N N . PHE B 1 147 ? -8.594 -8.531 14.125 1 98.88 147 PHE B N 1
ATOM 4764 C CA . PHE B 1 147 ? -8.18 -8.227 15.492 1 98.88 147 PHE B CA 1
ATOM 4765 C C . PHE B 1 147 ? -9.203 -7.344 16.188 1 98.88 147 PHE B C 1
ATOM 4767 O O . PHE B 1 147 ? -9.547 -7.574 17.344 1 98.88 147 PHE B O 1
ATOM 4774 N N . MET B 1 148 ? -9.641 -6.277 15.531 1 98.5 148 MET B N 1
ATOM 4775 C CA . MET B 1 148 ? -10.641 -5.383 16.109 1 98.5 148 MET B CA 1
ATOM 4776 C C . MET B 1 148 ? -11.93 -6.133 16.422 1 98.5 148 MET B C 1
ATOM 4778 O O . MET B 1 148 ? -12.531 -5.938 17.484 1 98.5 148 MET B O 1
ATOM 4782 N N . TRP B 1 149 ? -12.328 -6.984 15.422 1 98.31 149 TRP B N 1
ATOM 4783 C CA . TRP B 1 149 ? -13.508 -7.809 15.633 1 98.31 149 TRP B CA 1
ATOM 4784 C C . TRP B 1 149 ? -13.328 -8.734 16.828 1 98.31 149 TRP B C 1
ATOM 4786 O O . TRP B 1 149 ? -14.211 -8.828 17.688 1 98.31 149 TRP B O 1
ATOM 4796 N N . TYR B 1 150 ? -12.195 -9.406 16.891 1 98.5 150 TYR B N 1
ATOM 4797 C CA . TYR B 1 150 ? -11.883 -10.359 17.953 1 98.5 150 TYR B CA 1
ATOM 4798 C C . TYR B 1 150 ? -11.938 -9.703 19.328 1 98.5 150 TYR B C 1
ATOM 4800 O O . TYR B 1 150 ? -12.57 -10.227 20.25 1 98.5 150 TYR B O 1
ATOM 4808 N N . GLN B 1 151 ? -11.32 -8.57 19.484 1 98.12 151 GLN B N 1
ATOM 4809 C CA . GLN B 1 151 ? -11.289 -7.836 20.75 1 98.12 151 GLN B CA 1
ATOM 4810 C C . GLN B 1 151 ? -12.672 -7.281 21.094 1 98.12 151 GLN B C 1
ATOM 4812 O O . GLN B 1 151 ? -13.047 -7.227 22.266 1 98.12 151 GLN B O 1
ATOM 4817 N N . GLN B 1 152 ? -13.367 -6.848 20.062 1 96.75 152 GLN B N 1
ATOM 4818 C CA . GLN B 1 152 ? -14.711 -6.312 20.297 1 96.75 152 GLN B CA 1
ATOM 4819 C C . GLN B 1 152 ? -15.641 -7.387 20.844 1 96.75 152 GLN B C 1
ATOM 4821 O O . GLN B 1 152 ? -16.5 -7.094 21.688 1 96.75 152 GLN B O 1
ATOM 4826 N N . GLN B 1 153 ? -15.508 -8.625 20.359 1 96.38 153 GLN B N 1
ATOM 4827 C CA . GLN B 1 153 ? -16.312 -9.727 20.875 1 96.38 153 GLN B CA 1
ATOM 4828 C C . GLN B 1 153 ? -16.094 -9.922 22.359 1 96.38 153 GLN B C 1
ATOM 4830 O O . GLN B 1 153 ? -17.031 -10.266 23.094 1 96.38 153 GLN B O 1
ATOM 4835 N N . LYS B 1 154 ? -14.93 -9.688 22.828 1 95.56 154 LYS B N 1
ATOM 4836 C CA . LYS B 1 154 ? -14.586 -9.828 24.234 1 95.56 154 LYS B CA 1
ATOM 4837 C C . LYS B 1 154 ? -15.078 -8.633 25.047 1 95.56 154 LYS B C 1
ATOM 4839 O O . LYS B 1 154 ? -15.539 -8.789 26.172 1 95.56 154 LYS B O 1
ATOM 4844 N N . ARG B 1 155 ? -14.961 -7.469 24.438 1 95.12 155 ARG B N 1
ATOM 4845 C CA . ARG B 1 155 ? -15.297 -6.215 25.109 1 95.12 155 ARG B CA 1
ATOM 4846 C C . ARG B 1 155 ? -16.812 -6.012 25.172 1 95.12 155 ARG B C 1
ATOM 4848 O O . ARG B 1 155 ? -17.328 -5.414 26.109 1 95.12 155 ARG B O 1
ATOM 4855 N N . GLY B 1 156 ? -17.578 -6.52 24.203 1 93.81 156 GLY B N 1
ATOM 4856 C CA . GLY B 1 156 ? -19 -6.258 24.094 1 93.81 156 GLY B CA 1
ATOM 4857 C C . GLY B 1 156 ? -19.312 -4.824 23.719 1 93.81 156 GLY B C 1
ATOM 4858 O O . GLY B 1 156 ? -18.75 -4.293 22.75 1 93.81 156 GLY B O 1
ATOM 4859 N N . ASN B 1 157 ? -20.156 -4.188 24.469 1 92 157 ASN B N 1
ATOM 4860 C CA . ASN B 1 157 ? -20.609 -2.842 24.141 1 92 157 ASN B CA 1
ATOM 4861 C C . ASN B 1 157 ? -19.906 -1.786 24.984 1 92 157 ASN B C 1
ATOM 4863 O O . ASN B 1 157 ? -20.25 -0.606 24.938 1 92 157 ASN B O 1
ATOM 4867 N N . ALA B 1 158 ? -18.891 -2.225 25.688 1 95.25 158 ALA B N 1
ATOM 4868 C CA . ALA B 1 158 ? -18.188 -1.279 26.562 1 95.25 158 ALA B CA 1
ATOM 4869 C C . ALA B 1 158 ? -17.266 -0.371 25.75 1 95.25 158 ALA B C 1
ATOM 4871 O O . ALA B 1 158 ? -16.766 -0.767 24.688 1 95.25 158 ALA B O 1
ATOM 4872 N N . ASP B 1 159 ? -17.016 0.814 26.281 1 95.88 159 ASP B N 1
ATOM 4873 C CA . ASP B 1 159 ? -16.047 1.739 25.688 1 95.88 159 ASP B CA 1
ATOM 4874 C C . ASP B 1 159 ? -14.617 1.322 26 1 95.88 159 ASP B C 1
ATOM 4876 O O . ASP B 1 159 ? -14.391 0.518 26.906 1 95.88 159 ASP B O 1
ATOM 4880 N N . PHE B 1 160 ? -13.75 1.87 25.297 1 97.88 160 PHE B N 1
ATOM 4881 C CA . PHE B 1 160 ? -12.344 1.673 25.625 1 97.88 160 PHE B CA 1
ATOM 4882 C C . PHE B 1 160 ? -12.031 2.264 27 1 97.88 160 PHE B C 1
ATOM 4884 O O . PHE B 1 160 ? -12.508 3.352 27.344 1 97.88 160 PHE B O 1
ATOM 4891 N N . THR B 1 161 ? -11.258 1.586 27.812 1 97.81 161 THR B N 1
ATOM 4892 C CA . THR B 1 161 ? -10.852 2.092 29.109 1 97.81 161 THR B CA 1
ATOM 4893 C C . THR B 1 161 ? -9.711 3.102 28.969 1 97.81 161 THR B C 1
ATOM 4895 O O . THR B 1 161 ? -9.055 3.166 27.938 1 97.81 161 THR B O 1
ATOM 4898 N N . THR B 1 162 ? -9.547 3.861 30.016 1 98.12 162 THR B N 1
ATOM 4899 C CA . THR B 1 162 ? -8.414 4.781 30.078 1 98.12 162 THR B CA 1
ATOM 4900 C C . THR B 1 162 ? -7.094 4.023 29.922 1 98.12 162 THR B C 1
ATOM 4902 O O . THR B 1 162 ? -6.18 4.484 29.234 1 98.12 162 THR B O 1
ATOM 4905 N N . GLU B 1 163 ? -7.012 2.852 30.5 1 98.31 163 GLU B N 1
ATOM 4906 C CA . GLU B 1 163 ? -5.805 2.035 30.453 1 98.31 163 GLU B CA 1
ATOM 4907 C C . GLU B 1 163 ? -5.512 1.575 29.031 1 98.31 163 GLU B C 1
ATOM 4909 O O . GLU B 1 163 ? -4.359 1.561 28.594 1 98.31 163 GLU B O 1
ATOM 4914 N N . GLU B 1 164 ? -6.547 1.17 28.328 1 98.38 164 GLU B N 1
ATOM 4915 C CA . GLU B 1 164 ? -6.375 0.768 26.938 1 98.38 164 GLU B CA 1
ATOM 4916 C C . GLU B 1 164 ? -5.855 1.926 26.094 1 98.38 164 GLU B C 1
ATOM 4918 O O . GLU B 1 164 ? -4.93 1.753 25.297 1 98.38 164 GLU B O 1
ATOM 4923 N N . ASN B 1 165 ? -6.441 3.064 26.312 1 98.12 165 ASN B N 1
ATOM 4924 C CA . ASN B 1 165 ? -6.047 4.25 25.562 1 98.12 165 ASN B CA 1
ATOM 4925 C C . ASN B 1 165 ? -4.598 4.641 25.859 1 98.12 165 ASN B C 1
ATOM 4927 O O . ASN B 1 165 ? -3.854 4.996 24.938 1 98.12 165 ASN B O 1
ATOM 4931 N N . GLU B 1 166 ? -4.211 4.543 27.078 1 98.12 166 GLU B N 1
ATOM 4932 C CA . GLU B 1 166 ? -2.865 4.957 27.469 1 98.12 166 GLU B CA 1
ATOM 4933 C C . GLU B 1 166 ? -1.826 3.918 27.062 1 98.12 166 GLU B C 1
ATOM 4935 O O . GLU B 1 166 ? -0.762 4.266 26.547 1 98.12 166 GLU B O 1
ATOM 4940 N N . SER B 1 167 ? -2.1 2.639 27.219 1 98.5 167 SER B N 1
ATOM 4941 C CA . SER B 1 167 ? -1.125 1.578 26.984 1 98.5 167 SER B CA 1
ATOM 4942 C C . SER B 1 167 ? -0.865 1.39 25.5 1 98.5 167 SER B C 1
ATOM 4944 O O . SER B 1 167 ? 0.248 1.043 25.094 1 98.5 167 SER B O 1
ATOM 4946 N N . THR B 1 168 ? -1.893 1.635 24.656 1 98.44 168 THR B N 1
ATOM 4947 C CA . THR B 1 168 ? -1.703 1.487 23.219 1 98.44 168 THR B CA 1
ATOM 4948 C C . THR B 1 168 ? -0.679 2.492 22.703 1 98.44 168 THR B C 1
ATOM 4950 O O . THR B 1 168 ? 0.045 2.213 21.734 1 98.44 168 THR B O 1
ATOM 4953 N N . MET B 1 169 ? -0.579 3.693 23.328 1 97.81 169 MET B N 1
ATOM 4954 C CA . MET B 1 169 ? 0.362 4.73 22.922 1 97.81 169 MET B CA 1
ATOM 4955 C C . MET B 1 169 ? 1.798 4.316 23.219 1 97.81 169 MET B C 1
ATOM 4957 O O . MET B 1 169 ? 2.742 4.887 22.688 1 97.81 169 MET B O 1
ATOM 4961 N N . GLU B 1 170 ? 1.939 3.262 24.031 1 97.69 170 GLU B N 1
ATOM 4962 C CA . GLU B 1 170 ? 3.244 2.705 24.375 1 97.69 170 GLU B CA 1
ATOM 4963 C C . GLU B 1 170 ? 3.441 1.329 23.75 1 97.69 170 GLU B C 1
ATOM 4965 O O . GLU B 1 170 ? 4.391 0.617 24.078 1 97.69 170 GLU B O 1
ATOM 4970 N N . ASN B 1 171 ? 2.527 0.908 22.891 1 98.38 171 ASN B N 1
ATOM 4971 C CA . ASN B 1 171 ? 2.555 -0.388 22.219 1 98.38 171 ASN B CA 1
ATOM 4972 C C . ASN B 1 171 ? 2.469 -1.537 23.219 1 98.38 171 ASN B C 1
ATOM 4974 O O . ASN B 1 171 ? 3.146 -2.555 23.062 1 98.38 171 ASN B O 1
ATOM 4978 N N . GLN B 1 172 ? 1.694 -1.327 24.219 1 98.31 172 GLN B N 1
ATOM 4979 C CA . GLN B 1 172 ? 1.585 -2.326 25.281 1 98.31 172 GLN B CA 1
ATOM 4980 C C . GLN B 1 172 ? 0.134 -2.752 25.484 1 98.31 172 GLN B C 1
ATOM 4982 O O . GLN B 1 172 ? -0.791 -2.004 25.156 1 98.31 172 GLN B O 1
ATOM 4987 N N . ALA B 1 173 ? -0.062 -3.953 25.906 1 97.94 173 ALA B N 1
ATOM 4988 C CA . ALA B 1 173 ? -1.378 -4.395 26.359 1 97.94 173 ALA B CA 1
ATOM 4989 C C . ALA B 1 173 ? -1.853 -3.564 27.562 1 97.94 173 ALA B C 1
ATOM 4991 O O . ALA B 1 173 ? -1.038 -3.049 28.328 1 97.94 173 ALA B O 1
ATOM 4992 N N . PRO B 1 174 ? -3.158 -3.273 27.781 1 98.06 174 PRO B N 1
ATOM 4993 C CA . PRO B 1 174 ? -4.211 -3.98 27.047 1 98.06 174 PRO B CA 1
ATOM 4994 C C . PRO B 1 174 ? -4.605 -3.271 25.75 1 98.06 174 PRO B C 1
ATOM 4996 O O . PRO B 1 174 ? -5.355 -3.824 24.953 1 98.06 174 PRO B O 1
ATOM 4999 N N . GLY B 1 175 ? -4.16 -2.039 25.469 1 98.44 175 GLY B N 1
ATOM 5000 C CA . GLY B 1 175 ? -4.551 -1.308 24.266 1 98.44 175 GLY B CA 1
ATOM 5001 C C . GLY B 1 175 ? -4.035 -1.94 22.984 1 98.44 175 GLY B C 1
ATOM 5002 O O . GLY B 1 175 ? -4.715 -1.92 21.969 1 98.44 175 GLY B O 1
ATOM 5003 N N . SER B 1 176 ? -2.812 -2.453 23.109 1 98.5 176 SER B N 1
ATOM 5004 C CA . SER B 1 176 ? -2.189 -3.238 22.047 1 98.5 176 SER B CA 1
ATOM 5005 C C . SER B 1 176 ? -1.929 -4.672 22.5 1 98.5 176 SER B C 1
ATOM 5007 O O . SER B 1 176 ? -0.806 -5.016 22.875 1 98.5 176 SER B O 1
ATOM 5009 N N . PRO B 1 177 ? -2.895 -5.512 22.375 1 98.44 177 PRO B N 1
ATOM 5010 C CA . PRO B 1 177 ? -2.781 -6.875 22.906 1 98.44 177 PRO B CA 1
ATOM 5011 C C . PRO B 1 177 ? -1.849 -7.754 22.062 1 98.44 177 PRO B C 1
ATOM 5013 O O . PRO B 1 177 ? -1.628 -7.477 20.891 1 98.44 177 PRO B O 1
ATOM 5016 N N . ASP B 1 178 ? -1.322 -8.805 22.719 1 97.81 178 ASP B N 1
ATOM 5017 C CA . ASP B 1 178 ? -0.6 -9.836 21.984 1 97.81 178 ASP B CA 1
ATOM 5018 C C . ASP B 1 178 ? -1.565 -10.844 21.359 1 97.81 178 ASP B C 1
ATOM 5020 O O . ASP B 1 178 ? -2.17 -11.648 22.078 1 97.81 178 ASP B O 1
ATOM 5024 N N . LEU B 1 179 ? -1.758 -10.75 20.125 1 98.69 179 LEU B N 1
ATOM 5025 C CA . LEU B 1 179 ? -2.602 -11.625 19.312 1 98.69 179 LEU B CA 1
ATOM 5026 C C . LEU B 1 179 ? -1.843 -12.133 18.094 1 98.69 179 LEU B C 1
ATOM 5028 O O . LEU B 1 179 ? -0.819 -11.562 17.719 1 98.69 179 LEU B O 1
ATOM 5032 N N . ALA B 1 180 ? -2.346 -13.219 17.562 1 98.88 180 ALA B N 1
ATOM 5033 C CA . ALA B 1 180 ? -1.622 -13.812 16.438 1 98.88 180 ALA B CA 1
ATOM 5034 C C . ALA B 1 180 ? -2.57 -14.156 15.289 1 98.88 180 ALA B C 1
ATOM 5036 O O . ALA B 1 180 ? -3.783 -14.266 15.492 1 98.88 180 ALA B O 1
ATOM 5037 N N . VAL B 1 181 ? -2.035 -14.219 14.148 1 98.94 181 VAL B N 1
ATOM 5038 C CA . VAL B 1 181 ? -2.654 -14.805 12.961 1 98.94 181 VAL B CA 1
ATOM 5039 C C . VAL B 1 181 ? -1.974 -16.141 12.633 1 98.94 181 VAL B C 1
ATOM 5041 O O . VAL B 1 181 ? -0.744 -16.203 12.555 1 98.94 181 VAL B O 1
ATOM 5044 N N . LEU B 1 182 ? -2.756 -17.172 12.484 1 98.94 182 LEU B N 1
ATOM 5045 C CA . LEU B 1 182 ? -2.26 -18.484 12.055 1 98.94 182 LEU B CA 1
ATOM 5046 C C . LEU B 1 182 ? -2.248 -18.578 10.531 1 98.94 182 LEU B C 1
ATOM 5048 O O . LEU B 1 182 ? -3.229 -18.219 9.875 1 98.94 182 LEU B O 1
ATOM 5052 N N . SER B 1 183 ? -1.116 -18.969 9.984 1 98.94 183 SER B N 1
ATOM 5053 C CA . SER B 1 183 ? -0.99 -19.234 8.555 1 98.94 183 SER B CA 1
ATOM 5054 C C . SER B 1 183 ? -0.422 -20.625 8.312 1 98.94 183 SER B C 1
ATOM 5056 O O . SER B 1 183 ? -0.62 -21.547 9.117 1 98.94 183 SER B O 1
ATOM 5058 N N . PHE B 1 184 ? 0.155 -20.844 7.117 1 98.94 184 PHE B N 1
ATOM 5059 C CA . PHE B 1 184 ? 0.617 -22.188 6.766 1 98.94 184 PHE B CA 1
ATOM 5060 C C . PHE B 1 184 ? 2.025 -22.141 6.188 1 98.94 184 PHE B C 1
ATOM 5062 O O . PHE B 1 184 ? 2.412 -21.141 5.562 1 98.94 184 PHE B O 1
ATOM 5069 N N . LYS B 1 185 ? 2.766 -23.219 6.395 1 98.38 185 LYS B N 1
ATOM 5070 C CA . LYS B 1 185 ? 4.023 -23.391 5.672 1 98.38 185 LYS B CA 1
ATOM 5071 C C . LYS B 1 185 ? 3.805 -23.344 4.164 1 98.38 185 LYS B C 1
ATOM 5073 O O . LYS B 1 185 ? 2.742 -23.734 3.676 1 98.38 185 LYS B O 1
ATOM 5078 N N . ARG B 1 186 ? 4.75 -22.781 3.406 1 98 186 ARG B N 1
ATOM 5079 C CA . ARG B 1 186 ? 4.777 -22.656 1.952 1 98 186 ARG B CA 1
ATOM 5080 C C . ARG B 1 186 ? 3.795 -21.578 1.478 1 98 186 ARG B C 1
ATOM 5082 O O . ARG B 1 186 ? 3.625 -21.375 0.274 1 98 186 ARG B O 1
ATOM 5089 N N . ALA B 1 187 ? 3.176 -20.828 2.393 1 98.44 187 ALA B N 1
ATOM 5090 C CA . ALA B 1 187 ? 2.193 -19.812 2.023 1 98.44 187 ALA B CA 1
ATOM 5091 C C . ALA B 1 187 ? 2.875 -18.484 1.67 1 98.44 187 ALA B C 1
ATOM 5093 O O . ALA B 1 187 ? 3.963 -18.188 2.168 1 98.44 187 ALA B O 1
ATOM 5094 N N . PHE B 1 188 ? 2.305 -17.688 0.842 1 98.56 188 PHE B N 1
ATOM 5095 C CA . PHE B 1 188 ? 2.701 -16.328 0.511 1 98.56 188 PHE B CA 1
ATOM 5096 C C . PHE B 1 188 ? 1.527 -15.367 0.678 1 98.56 188 PHE B C 1
ATOM 5098 O O . PHE B 1 188 ? 0.501 -15.516 0.011 1 98.56 188 PHE B O 1
ATOM 5105 N N . HIS B 1 189 ? 1.673 -14.352 1.532 1 98.81 189 HIS B N 1
ATOM 5106 C CA . HIS B 1 189 ? 0.584 -13.43 1.836 1 98.81 189 HIS B CA 1
ATOM 5107 C C . HIS B 1 189 ? 1.047 -11.977 1.743 1 98.81 189 HIS B C 1
ATOM 5109 O O . HIS B 1 189 ? 0.326 -11.062 2.148 1 98.81 189 HIS B O 1
ATOM 5115 N N . GLY B 1 190 ? 2.229 -11.773 1.279 1 97.94 190 GLY B N 1
ATOM 5116 C CA . GLY B 1 190 ? 2.758 -10.422 1.144 1 97.94 190 GLY B CA 1
ATOM 5117 C C . GLY B 1 190 ? 4.09 -10.234 1.843 1 97.94 190 GLY B C 1
ATOM 5118 O O . GLY B 1 190 ? 4.613 -11.164 2.461 1 97.94 190 GLY B O 1
ATOM 5119 N N . ARG B 1 191 ? 4.68 -9.039 1.71 1 97.06 191 ARG B N 1
ATOM 5120 C CA . ARG B 1 191 ? 6.051 -8.836 2.16 1 97.06 191 ARG B CA 1
ATOM 5121 C C . ARG B 1 191 ? 6.16 -7.586 3.031 1 97.06 191 ARG B C 1
ATOM 5123 O O . ARG B 1 191 ? 7.258 -7.062 3.234 1 97.06 191 ARG B O 1
ATOM 5130 N N . LEU B 1 192 ? 5.055 -7.008 3.475 1 97.44 192 LEU B N 1
ATOM 5131 C CA . LEU B 1 192 ? 5.141 -6.031 4.551 1 97.44 192 LEU B CA 1
ATOM 5132 C C . LEU B 1 192 ? 5.414 -6.715 5.887 1 97.44 192 LEU B C 1
ATOM 5134 O O . LEU B 1 192 ? 5.75 -7.898 5.926 1 97.44 192 LEU B O 1
ATOM 5138 N N . PHE B 1 193 ? 5.363 -6.031 6.977 1 98.44 193 PHE B N 1
ATOM 5139 C CA . PHE B 1 193 ? 5.867 -6.633 8.203 1 98.44 193 PHE B CA 1
ATOM 5140 C C . PHE B 1 193 ? 4.891 -7.676 8.734 1 98.44 193 PHE B C 1
ATOM 5142 O O . PHE B 1 193 ? 5.289 -8.789 9.078 1 98.44 193 PHE B O 1
ATOM 5149 N N . ALA B 1 194 ? 3.584 -7.332 8.781 1 98.56 194 ALA B N 1
ATOM 5150 C CA . ALA B 1 194 ? 2.613 -8.312 9.258 1 98.56 194 ALA B CA 1
ATOM 5151 C C . ALA B 1 194 ? 2.363 -9.391 8.211 1 98.56 194 ALA B C 1
ATOM 5153 O O . ALA B 1 194 ? 2.311 -10.578 8.539 1 98.56 194 ALA B O 1
ATOM 5154 N N . SER B 1 195 ? 2.209 -9.055 6.953 1 98.62 195 SER B N 1
ATOM 5155 C CA . SER B 1 195 ? 1.98 -10.031 5.891 1 98.62 195 SER B CA 1
ATOM 5156 C C . SER B 1 195 ? 3.189 -10.938 5.711 1 98.62 195 SER B C 1
ATOM 5158 O O . SER B 1 195 ? 3.039 -12.133 5.426 1 98.62 195 SER B O 1
ATOM 5160 N N . ALA B 1 196 ? 4.359 -10.391 5.902 1 98.38 196 ALA B N 1
ATOM 5161 C CA . ALA B 1 196 ? 5.57 -11.211 5.836 1 98.38 196 ALA B CA 1
ATOM 5162 C C . ALA B 1 196 ? 5.625 -12.203 6.992 1 98.38 196 ALA B C 1
ATOM 5164 O O . ALA B 1 196 ? 6.16 -13.305 6.848 1 98.38 196 ALA B O 1
ATOM 5165 N N . SER B 1 197 ? 5.062 -11.836 8.133 1 98.62 197 SER B N 1
ATOM 5166 C CA . SER B 1 197 ? 5.066 -12.695 9.305 1 98.62 197 SER B CA 1
ATOM 5167 C C . SER B 1 197 ? 4.195 -13.93 9.086 1 98.62 197 SER B C 1
ATOM 5169 O O . SER B 1 197 ? 4.363 -14.945 9.766 1 98.62 197 SER B O 1
ATOM 5171 N N . VAL B 1 198 ? 3.266 -13.859 8.094 1 98.75 198 VAL B N 1
ATOM 5172 C CA . VAL B 1 198 ? 2.416 -15.008 7.805 1 98.75 198 VAL B CA 1
ATOM 5173 C C . VAL B 1 198 ? 2.861 -15.664 6.5 1 98.75 198 VAL B C 1
ATOM 5175 O O . VAL B 1 198 ? 2.293 -16.672 6.082 1 98.75 198 VAL B O 1
ATOM 5178 N N . THR B 1 199 ? 3.836 -15.086 5.844 1 98.62 199 THR B N 1
ATOM 5179 C CA . THR B 1 199 ? 4.438 -15.648 4.641 1 98.62 199 THR B CA 1
ATOM 5180 C C . THR B 1 199 ? 5.539 -16.641 5 1 98.62 199 THR B C 1
ATOM 5182 O O . THR B 1 199 ? 6.359 -16.375 5.879 1 98.62 199 THR B O 1
ATOM 5185 N N . ALA B 1 200 ? 5.578 -17.828 4.32 1 98.06 200 ALA B N 1
ATOM 5186 C CA . ALA B 1 200 ? 6.59 -18.844 4.578 1 98.06 200 ALA B CA 1
ATOM 5187 C C . ALA B 1 200 ? 6.934 -19.609 3.303 1 98.06 200 ALA B C 1
ATOM 5189 O O . ALA B 1 200 ? 7.164 -20.828 3.342 1 98.06 200 ALA B O 1
ATOM 5190 N N . SER B 1 201 ? 6.902 -18.938 2.217 1 96.38 201 SER B N 1
ATOM 5191 C CA . SER B 1 201 ? 7.18 -19.609 0.946 1 96.38 201 SER B CA 1
ATOM 5192 C C . SER B 1 201 ? 8.68 -19.656 0.666 1 96.38 201 SER B C 1
ATOM 5194 O O . SER B 1 201 ? 9.18 -20.641 0.115 1 96.38 201 SER B O 1
ATOM 5196 N N . LYS B 1 202 ? 9.438 -18.516 0.954 1 96.81 202 LYS B N 1
ATOM 5197 C CA . LYS B 1 202 ? 10.883 -18.453 0.751 1 96.81 202 LYS B CA 1
ATOM 5198 C C . LYS B 1 202 ? 11.547 -17.562 1.794 1 96.81 202 LYS B C 1
ATOM 5200 O O . LYS B 1 202 ? 11 -16.531 2.166 1 96.81 202 LYS B O 1
ATOM 5205 N N . PRO B 1 203 ? 12.781 -17.906 2.201 1 97.62 203 PRO B N 1
ATOM 5206 C CA . PRO B 1 203 ? 13.477 -17.078 3.191 1 97.62 203 PRO B CA 1
ATOM 5207 C C . PRO B 1 203 ? 13.781 -15.672 2.682 1 97.62 203 PRO B C 1
ATOM 5209 O O . PRO B 1 203 ? 13.695 -14.711 3.445 1 97.62 203 PRO B O 1
ATOM 5212 N N . VAL B 1 204 ? 14.031 -15.469 1.418 1 96.62 204 VAL B N 1
ATOM 5213 C CA . VAL B 1 204 ? 14.5 -14.219 0.825 1 96.62 204 VAL B CA 1
ATOM 5214 C C . VAL B 1 204 ? 13.445 -13.133 1.02 1 96.62 204 VAL B C 1
ATOM 5216 O O . VAL B 1 204 ? 13.766 -11.938 0.986 1 96.62 204 VAL B O 1
ATOM 5219 N N . HIS B 1 205 ? 12.203 -13.477 1.332 1 96.25 205 HIS B N 1
ATOM 5220 C CA . HIS B 1 205 ? 11.117 -12.523 1.484 1 96.25 205 HIS B CA 1
ATOM 5221 C C . HIS B 1 205 ? 11.227 -11.766 2.801 1 96.25 205 HIS B C 1
ATOM 5223 O O . HIS B 1 205 ? 10.641 -10.688 2.955 1 96.25 205 HIS B O 1
ATOM 5229 N N . LYS B 1 206 ? 12.016 -12.328 3.789 1 96.62 206 LYS B N 1
ATOM 5230 C CA . LYS B 1 206 ? 11.828 -11.773 5.129 1 96.62 206 LYS B CA 1
ATOM 5231 C C . LYS B 1 206 ? 13.125 -11.812 5.93 1 96.62 206 LYS B C 1
ATOM 5233 O O . LYS B 1 206 ? 13.156 -11.383 7.086 1 96.62 206 LYS B O 1
ATOM 5238 N N . LEU B 1 207 ? 14.266 -12.312 5.309 1 98.25 207 LEU B N 1
ATOM 5239 C CA . LEU B 1 207 ? 15.547 -12.344 6.004 1 98.25 207 LEU B CA 1
ATOM 5240 C C . LEU B 1 207 ? 15.93 -10.961 6.508 1 98.25 207 LEU B C 1
ATOM 5242 O O . LEU B 1 207 ? 15.758 -9.969 5.797 1 98.25 207 LEU B O 1
ATOM 5246 N N . ASP B 1 208 ? 16.422 -10.867 7.742 1 98.5 208 ASP B N 1
ATOM 5247 C CA . ASP B 1 208 ? 16.984 -9.68 8.375 1 98.5 208 ASP B CA 1
ATOM 5248 C C . ASP B 1 208 ? 15.891 -8.75 8.891 1 98.5 208 ASP B C 1
ATOM 5250 O O . ASP B 1 208 ? 16.188 -7.688 9.445 1 98.5 208 ASP B O 1
ATOM 5254 N N . LEU B 1 209 ? 14.633 -9.102 8.773 1 98.62 209 LEU B N 1
ATOM 5255 C CA . LEU B 1 209 ? 13.523 -8.266 9.227 1 98.62 209 LEU B CA 1
ATOM 5256 C C . LEU B 1 209 ? 12.961 -8.773 10.547 1 98.62 209 LEU B C 1
ATOM 5258 O O . LEU B 1 209 ? 12.828 -9.984 10.742 1 98.62 209 LEU B O 1
ATOM 5262 N N . PRO B 1 210 ? 12.656 -7.879 11.484 1 98.56 210 PRO B N 1
ATOM 5263 C CA . PRO B 1 210 ? 11.844 -8.328 12.625 1 98.56 210 PRO B CA 1
ATOM 5264 C C . PRO B 1 210 ? 10.477 -8.852 12.203 1 98.56 210 PRO B C 1
ATOM 5266 O O . PRO B 1 210 ? 9.914 -8.398 11.203 1 98.56 210 PRO B O 1
ATOM 5269 N N . SER B 1 211 ? 9.977 -9.812 12.953 1 98.44 211 SER B N 1
ATOM 5270 C CA . SER B 1 211 ? 8.695 -10.43 12.617 1 98.44 211 SER B CA 1
ATOM 5271 C C . SER B 1 211 ? 7.84 -10.641 13.859 1 98.44 211 SER B C 1
ATOM 5273 O O . SER B 1 211 ? 8.359 -10.789 14.969 1 98.44 211 SER B O 1
ATOM 5275 N N . PHE B 1 212 ? 6.488 -10.516 13.648 1 98.56 212 PHE B N 1
ATOM 5276 C CA . PHE B 1 212 ? 5.609 -11.07 14.672 1 98.56 212 PHE B CA 1
ATOM 5277 C C . PHE B 1 212 ? 5.828 -12.57 14.82 1 98.56 212 PHE B C 1
ATOM 5279 O O . PHE B 1 212 ? 6.035 -13.273 13.828 1 98.56 212 PHE B O 1
ATOM 5286 N N . LYS B 1 213 ? 5.828 -13.078 16.031 1 97.75 213 LYS B N 1
ATOM 5287 C CA . LYS B 1 213 ? 6.039 -14.5 16.281 1 97.75 213 LYS B CA 1
ATOM 5288 C C . LYS B 1 213 ? 4.742 -15.281 16.125 1 97.75 213 LYS B C 1
ATOM 5290 O O . LYS B 1 213 ? 4.273 -15.922 17.078 1 97.75 213 LYS B O 1
ATOM 5295 N N . TRP B 1 214 ? 4.203 -15.258 14.953 1 98.75 214 TRP B N 1
ATOM 5296 C CA . TRP B 1 214 ? 2.938 -15.906 14.625 1 98.75 214 TRP B CA 1
ATOM 5297 C C . TRP B 1 214 ? 3.172 -17.312 14.078 1 98.75 214 TRP B C 1
ATOM 5299 O O . TRP B 1 214 ? 4.152 -17.562 13.375 1 98.75 214 TRP B O 1
ATOM 5309 N N . PRO B 1 215 ? 2.316 -18.25 14.367 1 98.62 215 PRO B N 1
ATOM 5310 C CA . PRO B 1 215 ? 2.549 -19.656 14.016 1 98.62 215 PRO B CA 1
ATOM 5311 C C . PRO B 1 215 ? 2.178 -19.969 12.57 1 98.62 215 PRO B C 1
ATOM 5313 O O . PRO B 1 215 ? 1.37 -19.25 11.969 1 98.62 215 PRO B O 1
ATOM 5316 N N . LYS B 1 216 ? 2.764 -21.016 12.062 1 98.56 216 LYS B N 1
ATOM 5317 C CA . LYS B 1 216 ? 2.461 -21.609 10.766 1 98.56 216 LYS B CA 1
ATOM 5318 C C . LYS B 1 216 ? 2.107 -23.094 10.906 1 98.56 216 LYS B C 1
ATOM 5320 O O . LYS B 1 216 ? 2.896 -23.875 11.438 1 98.56 216 LYS B O 1
ATOM 5325 N N . ALA B 1 217 ? 1.014 -23.453 10.453 1 98.88 217 ALA B N 1
ATOM 5326 C CA . ALA B 1 217 ? 0.626 -24.859 10.406 1 98.88 217 ALA B CA 1
ATOM 5327 C C . ALA B 1 217 ? 1.137 -25.531 9.133 1 98.88 217 ALA B C 1
ATOM 5329 O O . ALA B 1 217 ? 1.633 -24.859 8.227 1 98.88 217 ALA B O 1
ATOM 5330 N N . GLU B 1 218 ? 1.108 -26.844 9.102 1 98.62 218 GLU B N 1
ATOM 5331 C CA . GLU B 1 218 ? 1.401 -27.578 7.871 1 98.62 218 GLU B CA 1
ATOM 5332 C C . GLU B 1 218 ? 0.206 -27.562 6.922 1 98.62 218 GLU B C 1
ATOM 5334 O O . GLU B 1 218 ? -0.941 -27.688 7.359 1 98.62 218 GLU B O 1
ATOM 5339 N N . PHE B 1 219 ? 0.448 -27.219 5.719 1 98.56 219 PHE B N 1
ATOM 5340 C CA . PHE B 1 219 ? -0.519 -27.438 4.648 1 98.56 219 PHE B CA 1
ATOM 5341 C C . PHE B 1 219 ? -0.47 -28.875 4.145 1 98.56 219 PHE B C 1
ATOM 5343 O O . PHE B 1 219 ? 0.604 -29.469 4.062 1 98.56 219 PHE B O 1
ATOM 5350 N N . PRO B 1 220 ? -1.596 -29.484 3.801 1 98.06 220 PRO B N 1
ATOM 5351 C CA . PRO B 1 220 ? -1.538 -30.875 3.365 1 98.06 220 PRO B CA 1
ATOM 5352 C C . PRO B 1 220 ? -0.591 -31.094 2.186 1 98.06 220 PRO B C 1
ATOM 5354 O O . PRO B 1 220 ? -0.563 -30.281 1.258 1 98.06 220 PRO B O 1
ATOM 5357 N N . SER B 1 221 ? 0.206 -32.094 2.297 1 96.44 221 SER B N 1
ATOM 5358 C CA . SER B 1 221 ? 1.045 -32.562 1.194 1 96.44 221 SER B CA 1
ATOM 5359 C C . SER B 1 221 ? 0.446 -33.781 0.518 1 96.44 221 SER B C 1
ATOM 5361 O O . SER B 1 221 ? 0.701 -34.906 0.935 1 96.44 221 SER B O 1
ATOM 5363 N N . TYR B 1 222 ? -0.165 -33.531 -0.564 1 95.62 222 TYR B N 1
ATOM 5364 C CA . TYR B 1 222 ? -0.927 -34.594 -1.205 1 95.62 222 TYR B CA 1
ATOM 5365 C C . TYR B 1 222 ? -0.036 -35.438 -2.115 1 95.62 222 TYR B C 1
ATOM 5367 O O . TYR B 1 222 ? 0.942 -34.938 -2.67 1 95.62 222 TYR B O 1
ATOM 5375 N N . GLN B 1 223 ? -0.427 -36.625 -2.137 1 92.31 223 GLN B N 1
ATOM 5376 C CA . GLN B 1 223 ? 0.147 -37.531 -3.137 1 92.31 223 GLN B CA 1
ATOM 5377 C C . GLN B 1 223 ? -0.692 -37.531 -4.41 1 92.31 223 GLN B C 1
ATOM 5379 O O . GLN B 1 223 ? -1.924 -37.531 -4.348 1 92.31 223 GLN B O 1
ATOM 5384 N N . TYR B 1 224 ? -0.032 -37.438 -5.527 1 87.44 224 TYR B N 1
ATOM 5385 C CA . TYR B 1 224 ? -0.693 -37.438 -6.828 1 87.44 224 TYR B CA 1
ATOM 5386 C C . TYR B 1 224 ? -0.429 -38.75 -7.578 1 87.44 224 TYR B C 1
ATOM 5388 O O . TYR B 1 224 ? 0.605 -39.375 -7.375 1 87.44 224 TYR B O 1
ATOM 5396 N N . PRO B 1 225 ? -1.254 -39.188 -8.594 1 89.31 225 PRO B N 1
ATOM 5397 C CA . PRO B 1 225 ? -2.564 -38.562 -8.859 1 89.31 225 PRO B CA 1
ATOM 5398 C C . PRO B 1 225 ? -3.531 -38.719 -7.691 1 89.31 225 PRO B C 1
ATOM 5400 O O . PRO B 1 225 ? -3.508 -39.75 -6.996 1 89.31 225 PRO B O 1
ATOM 5403 N N . LEU B 1 226 ? -4.383 -37.844 -7.449 1 90.56 226 LEU B N 1
ATOM 5404 C CA . LEU B 1 226 ? -5.246 -37.781 -6.277 1 90.56 226 LEU B CA 1
ATOM 5405 C C . LEU B 1 226 ? -6.137 -39 -6.184 1 90.56 226 LEU B C 1
ATOM 5407 O O . LEU B 1 226 ? -6.352 -39.531 -5.094 1 90.56 226 LEU B O 1
ATOM 5411 N N . GLU B 1 227 ? -6.633 -39.469 -7.312 1 89.88 227 GLU B N 1
ATOM 5412 C CA . GLU B 1 227 ? -7.598 -40.562 -7.363 1 89.88 227 GLU B CA 1
ATOM 5413 C C . GLU B 1 227 ? -6.965 -41.875 -6.898 1 89.88 227 GLU B C 1
ATOM 5415 O O . GLU B 1 227 ? -7.66 -42.781 -6.434 1 89.88 227 GLU B O 1
ATOM 5420 N N . ASP B 1 228 ? -5.648 -41.969 -6.949 1 91.88 228 ASP B N 1
ATOM 5421 C CA . ASP B 1 228 ? -4.938 -43.188 -6.574 1 91.88 228 ASP B CA 1
ATOM 5422 C C . ASP B 1 228 ? -4.512 -43.156 -5.109 1 91.88 228 ASP B C 1
ATOM 5424 O O . ASP B 1 228 ? -4.004 -44.156 -4.578 1 91.88 228 ASP B O 1
ATOM 5428 N N . HIS B 1 229 ? -4.727 -42.062 -4.457 1 94.88 229 HIS B N 1
ATOM 5429 C CA . HIS B 1 229 ? -4.203 -41.875 -3.107 1 94.88 229 HIS B CA 1
ATOM 5430 C C . HIS B 1 229 ? -5.25 -41.281 -2.182 1 94.88 229 HIS B C 1
ATOM 5432 O O . HIS B 1 229 ? -4.938 -40.406 -1.371 1 94.88 229 HIS B O 1
ATOM 5438 N N . VAL B 1 230 ? -6.457 -41.656 -2.348 1 95.94 230 VAL B N 1
ATOM 5439 C CA . VAL B 1 230 ? -7.598 -41.062 -1.653 1 95.94 230 VAL B CA 1
ATOM 5440 C C . VAL B 1 230 ? -7.426 -41.219 -0.145 1 95.94 230 VAL B C 1
ATOM 5442 O O . VAL B 1 230 ? -7.543 -40.25 0.609 1 95.94 230 VAL B O 1
ATOM 5445 N N . GLU B 1 231 ? -7.121 -42.438 0.334 1 96.94 231 GLU B N 1
ATOM 5446 C CA . GLU B 1 231 ? -7.035 -42.719 1.765 1 96.94 231 GLU B CA 1
ATOM 5447 C C . GLU B 1 231 ? -5.848 -41.969 2.396 1 96.94 231 GLU B C 1
ATOM 5449 O O . GLU B 1 231 ? -5.957 -41.438 3.502 1 96.94 231 GLU B O 1
ATOM 5454 N N . GLU B 1 232 ? -4.785 -42 1.671 1 97.12 232 GLU B N 1
ATOM 5455 C CA . GLU B 1 232 ? -3.594 -41.312 2.156 1 97.12 232 GLU B CA 1
ATOM 5456 C C . GLU B 1 232 ? -3.844 -39.812 2.295 1 97.12 232 GLU B C 1
ATOM 5458 O O . GLU B 1 232 ? -3.451 -39.188 3.291 1 97.12 232 GLU B O 1
ATOM 5463 N N . ASN B 1 233 ? -4.488 -39.25 1.344 1 97.19 233 ASN B N 1
ATOM 5464 C CA . ASN B 1 233 ? -4.746 -37.812 1.345 1 97.19 233 ASN B CA 1
ATOM 5465 C C . ASN B 1 233 ? -5.805 -37.438 2.375 1 97.19 233 ASN B C 1
ATOM 5467 O O . ASN B 1 233 ? -5.746 -36.375 2.961 1 97.19 233 ASN B O 1
ATOM 5471 N N . LYS B 1 234 ? -6.73 -38.344 2.584 1 97.69 234 LYS B N 1
ATOM 5472 C CA . LYS B 1 234 ? -7.707 -38.125 3.646 1 97.69 234 LYS B CA 1
ATOM 5473 C C . LYS B 1 234 ? -7.035 -38.125 5.016 1 97.69 234 LYS B C 1
ATOM 5475 O O . LYS B 1 234 ? -7.375 -37.312 5.875 1 97.69 234 LYS B O 1
ATOM 5480 N N . ALA B 1 235 ? -6.129 -39.031 5.191 1 98.12 235 ALA B N 1
ATOM 5481 C CA . ALA B 1 235 ? -5.371 -39.094 6.438 1 98.12 235 ALA B CA 1
ATOM 5482 C C . ALA B 1 235 ? -4.523 -37.844 6.621 1 98.12 235 ALA B C 1
ATOM 5484 O O . ALA B 1 235 ? -4.344 -37.344 7.742 1 98.12 235 ALA B O 1
ATOM 5485 N N . GLU B 1 236 ? -3.996 -37.344 5.555 1 98.19 236 GLU B N 1
ATOM 5486 C CA . GLU B 1 236 ? -3.203 -36.125 5.57 1 98.19 236 GLU B CA 1
ATOM 5487 C C . GLU B 1 236 ? -4.051 -34.906 5.98 1 98.19 236 GLU B C 1
ATOM 5489 O O . GLU B 1 236 ? -3.598 -34.062 6.742 1 98.19 236 GLU B O 1
ATOM 5494 N N . ASP B 1 237 ? -5.258 -34.844 5.5 1 98.38 237 ASP B N 1
ATOM 5495 C CA . ASP B 1 237 ? -6.188 -33.781 5.914 1 98.38 237 ASP B CA 1
ATOM 5496 C C . ASP B 1 237 ? -6.418 -33.844 7.422 1 98.38 237 ASP B C 1
ATOM 5498 O O . ASP B 1 237 ? -6.328 -32.812 8.094 1 98.38 237 ASP B O 1
ATOM 5502 N N . ALA B 1 238 ? -6.711 -35.031 7.879 1 98.56 238 ALA B N 1
ATOM 5503 C CA . ALA B 1 238 ? -6.98 -35.188 9.305 1 98.56 238 ALA B CA 1
ATOM 5504 C C . ALA B 1 238 ? -5.77 -34.781 10.141 1 98.56 238 ALA B C 1
ATOM 5506 O O . ALA B 1 238 ? -5.914 -34.125 11.172 1 98.56 238 ALA B O 1
ATOM 5507 N N . ARG B 1 239 ? -4.629 -35.156 9.688 1 98.69 239 ARG B N 1
ATOM 5508 C CA . ARG B 1 239 ? -3.391 -34.844 10.391 1 98.69 239 ARG B CA 1
ATOM 5509 C C . ARG B 1 239 ? -3.17 -33.344 10.469 1 98.69 239 ARG B C 1
ATOM 5511 O O . ARG B 1 239 ? -2.857 -32.812 11.531 1 98.69 239 ARG B O 1
ATOM 5518 N N . THR B 1 240 ? -3.291 -32.688 9.383 1 98.75 240 THR B N 1
ATOM 5519 C CA . THR B 1 240 ? -2.992 -31.266 9.328 1 98.75 240 THR B CA 1
ATOM 5520 C C . THR B 1 240 ? -4.066 -30.469 10.047 1 98.75 240 THR B C 1
ATOM 5522 O O . THR B 1 240 ? -3.775 -29.422 10.641 1 98.75 240 THR B O 1
ATOM 5525 N N . LEU B 1 241 ? -5.336 -30.906 9.984 1 98.88 241 LEU B N 1
ATOM 5526 C CA . LEU B 1 241 ? -6.391 -30.25 10.742 1 98.88 241 LEU B CA 1
ATOM 5527 C C . LEU B 1 241 ? -6.121 -30.344 12.242 1 98.88 241 LEU B C 1
ATOM 5529 O O . LEU B 1 241 ? -6.371 -29.391 12.984 1 98.88 241 LEU B O 1
ATOM 5533 N N . ALA B 1 242 ? -5.625 -31.5 12.648 1 98.88 242 ALA B N 1
ATOM 5534 C CA . ALA B 1 242 ? -5.281 -31.672 14.062 1 98.88 242 ALA B CA 1
ATOM 5535 C C . ALA B 1 242 ? -4.172 -30.719 14.477 1 98.88 242 ALA B C 1
ATOM 5537 O O . ALA B 1 242 ? -4.18 -30.188 15.586 1 98.88 242 ALA B O 1
ATOM 5538 N N . ILE B 1 243 ? -3.229 -30.516 13.609 1 98.94 243 ILE B N 1
ATOM 5539 C CA . ILE B 1 243 ? -2.139 -29.578 13.867 1 98.94 243 ILE B CA 1
ATOM 5540 C C . ILE B 1 243 ? -2.697 -28.172 14.039 1 98.94 243 ILE B C 1
ATOM 5542 O O . ILE B 1 243 ? -2.32 -27.453 14.969 1 98.94 243 ILE B O 1
ATOM 5546 N N . VAL B 1 244 ? -3.598 -27.75 13.172 1 98.94 244 VAL B N 1
ATOM 5547 C CA . VAL B 1 244 ? -4.207 -26.422 13.203 1 98.94 244 VAL B CA 1
ATOM 5548 C C . VAL B 1 244 ? -4.93 -26.234 14.531 1 98.94 244 VAL B C 1
ATOM 5550 O O . VAL B 1 244 ? -4.723 -25.219 15.211 1 98.94 244 VAL B O 1
ATOM 5553 N N . GLU B 1 245 ? -5.785 -27.172 14.852 1 98.94 245 GLU B N 1
ATOM 5554 C CA . GLU B 1 245 ? -6.562 -27.016 16.078 1 98.94 245 GLU B CA 1
ATOM 5555 C C . GLU B 1 245 ? -5.66 -26.984 17.297 1 98.94 245 GLU B C 1
ATOM 5557 O O . GLU B 1 245 ? -5.91 -26.234 18.25 1 98.94 245 GLU B O 1
ATOM 5562 N N . ASN B 1 246 ? -4.641 -27.828 17.312 1 98.88 246 ASN B N 1
ATOM 5563 C CA . ASN B 1 246 ? -3.693 -27.844 18.422 1 98.88 246 ASN B CA 1
ATOM 5564 C C . ASN B 1 246 ? -2.998 -26.5 18.578 1 98.88 246 ASN B C 1
ATOM 5566 O O . ASN B 1 246 ? -2.82 -26.016 19.703 1 98.88 246 ASN B O 1
ATOM 5570 N N . LEU B 1 247 ? -2.57 -25.891 17.5 1 98.88 247 LEU B N 1
ATOM 5571 C CA . LEU B 1 247 ? -1.919 -24.594 17.547 1 98.88 247 LEU B CA 1
ATOM 5572 C C . LEU B 1 247 ? -2.861 -23.531 18.125 1 98.88 247 LEU B C 1
ATOM 5574 O O . LEU B 1 247 ? -2.457 -22.703 18.938 1 98.88 247 LEU B O 1
ATOM 5578 N N . ILE B 1 248 ? -4.082 -23.547 17.672 1 98.88 248 ILE B N 1
ATOM 5579 C CA . ILE B 1 248 ? -5.07 -22.578 18.141 1 98.88 248 ILE B CA 1
ATOM 5580 C C . ILE B 1 248 ? -5.246 -22.703 19.641 1 98.88 248 ILE B C 1
ATOM 5582 O O . ILE B 1 248 ? -5.363 -21.703 20.344 1 98.88 248 ILE B O 1
ATOM 5586 N N . LYS B 1 249 ? -5.16 -23.906 20.172 1 98.62 249 LYS B N 1
ATOM 5587 C CA . LYS B 1 249 ? -5.434 -24.188 21.578 1 98.62 249 LYS B CA 1
ATOM 5588 C C . LYS B 1 249 ? -4.207 -23.891 22.438 1 98.62 249 LYS B C 1
ATOM 5590 O O . LYS B 1 249 ? -4.336 -23.594 23.625 1 98.62 249 LYS B O 1
ATOM 5595 N N . THR B 1 250 ? -3.006 -23.969 21.828 1 98.62 250 THR B N 1
ATOM 5596 C CA . THR B 1 250 ? -1.851 -24.094 22.703 1 98.62 250 THR B CA 1
ATOM 5597 C C . THR B 1 250 ? -0.855 -22.969 22.453 1 98.62 250 THR B C 1
ATOM 5599 O O . THR B 1 250 ? 0.085 -22.766 23.219 1 98.62 250 THR B O 1
ATOM 5602 N N . TRP B 1 251 ? -0.973 -22.266 21.359 1 98.31 251 TRP B N 1
ATOM 5603 C CA . TRP B 1 251 ? 0.013 -21.234 21.062 1 98.31 251 TRP B CA 1
ATOM 5604 C C . TRP B 1 251 ? 0.13 -20.25 22.234 1 98.31 251 TRP B C 1
ATOM 5606 O O . TRP B 1 251 ? -0.819 -20.078 23 1 98.31 251 TRP B O 1
ATOM 5616 N N . SER B 1 252 ? 1.264 -19.578 22.391 1 97.94 252 SER B N 1
ATOM 5617 C CA . SER B 1 252 ? 1.606 -18.781 23.562 1 97.94 252 SER B CA 1
ATOM 5618 C C . SER B 1 252 ? 0.694 -17.562 23.703 1 97.94 252 SER B C 1
ATOM 5620 O O . SER B 1 252 ? 0.48 -17.062 24.797 1 97.94 252 SER B O 1
ATOM 5622 N N . VAL B 1 253 ? 0.155 -17 22.594 1 98.31 253 VAL B N 1
ATOM 5623 C CA . VAL B 1 253 ? -0.826 -15.914 22.625 1 98.31 253 VAL B CA 1
ATOM 5624 C C . VAL B 1 253 ? -2.062 -16.328 21.828 1 98.31 253 VAL B C 1
ATOM 5626 O O . VAL B 1 253 ? -1.988 -17.188 20.953 1 98.31 253 VAL B O 1
ATOM 5629 N N . PRO B 1 254 ? -3.201 -15.727 22.125 1 98.56 254 PRO B N 1
ATOM 5630 C CA . PRO B 1 254 ? -4.422 -16.125 21.406 1 98.56 254 PRO B CA 1
ATOM 5631 C C . PRO B 1 254 ? -4.324 -15.914 19.906 1 98.56 254 PRO B C 1
ATOM 5633 O O . PRO B 1 254 ? -3.766 -14.914 19.453 1 98.56 254 PRO B O 1
ATOM 5636 N N . ILE B 1 255 ? -4.84 -16.859 19.188 1 98.88 255 ILE B N 1
ATOM 5637 C CA . ILE B 1 255 ? -4.945 -16.766 17.734 1 98.88 255 ILE B CA 1
ATOM 5638 C C . ILE B 1 255 ? -6.293 -16.141 17.359 1 98.88 255 ILE B C 1
ATOM 5640 O O . ILE B 1 255 ? -7.344 -16.75 17.594 1 98.88 255 ILE B O 1
ATOM 5644 N N . ALA B 1 256 ? -6.215 -14.969 16.75 1 98.88 256 ALA B N 1
ATOM 5645 C CA . ALA B 1 256 ? -7.434 -14.219 16.453 1 98.88 256 ALA B CA 1
ATOM 5646 C C . ALA B 1 256 ? -7.926 -14.523 15.039 1 98.88 256 ALA B C 1
ATOM 5648 O O . ALA B 1 256 ? -9.117 -14.375 14.742 1 98.88 256 ALA B O 1
ATOM 5649 N N . ALA B 1 257 ? -7.047 -14.969 14.188 1 98.94 257 ALA B N 1
ATOM 5650 C CA . ALA B 1 257 ? -7.418 -15.195 12.789 1 98.94 257 ALA B CA 1
ATOM 5651 C C . ALA B 1 257 ? -6.586 -16.328 12.18 1 98.94 257 ALA B C 1
ATOM 5653 O O . ALA B 1 257 ? -5.484 -16.609 12.656 1 98.94 257 ALA B O 1
ATOM 5654 N N . LEU B 1 258 ? -7.133 -16.984 11.234 1 98.94 258 LEU B N 1
ATOM 5655 C CA . LEU B 1 258 ? -6.477 -17.938 10.352 1 98.94 258 LEU B CA 1
ATOM 5656 C C . LEU B 1 258 ? -6.578 -17.5 8.898 1 98.94 258 LEU B C 1
ATOM 5658 O O . LEU B 1 258 ? -7.668 -17.172 8.422 1 98.94 258 LEU B O 1
ATOM 5662 N N . ILE B 1 259 ? -5.453 -17.406 8.188 1 99 259 ILE B N 1
ATOM 5663 C CA . ILE B 1 259 ? -5.453 -17.047 6.781 1 99 259 ILE B CA 1
ATOM 5664 C C . ILE B 1 259 ? -4.934 -18.203 5.941 1 99 259 ILE B C 1
ATOM 5666 O O . ILE B 1 259 ? -3.98 -18.891 6.332 1 99 259 ILE B O 1
ATOM 5670 N N . ILE B 1 260 ? -5.512 -18.391 4.75 1 98.94 260 ILE B N 1
ATOM 5671 C CA . ILE B 1 260 ? -5.102 -19.516 3.9 1 98.94 260 ILE B CA 1
ATOM 5672 C C . ILE B 1 260 ? -5.375 -19.172 2.438 1 98.94 260 ILE B C 1
ATOM 5674 O O . ILE B 1 260 ? -6.34 -18.469 2.125 1 98.94 260 ILE B O 1
ATOM 5678 N N . GLU B 1 261 ? -4.527 -19.609 1.558 1 98.88 261 GLU B N 1
ATOM 5679 C CA . GLU B 1 261 ? -4.773 -19.609 0.12 1 98.88 261 GLU B CA 1
ATOM 5680 C C . GLU B 1 261 ? -5.59 -20.844 -0.296 1 98.88 261 GLU B C 1
ATOM 5682 O O . GLU B 1 261 ? -5.32 -21.953 0.152 1 98.88 261 GLU B O 1
ATOM 5687 N N . PRO B 1 262 ? -6.559 -20.625 -1.204 1 98.75 262 PRO B N 1
ATOM 5688 C CA . PRO B 1 262 ? -7.23 -21.812 -1.716 1 98.75 262 PRO B CA 1
ATOM 5689 C C . PRO B 1 262 ? -6.281 -22.766 -2.438 1 98.75 262 PRO B C 1
ATOM 5691 O O . PRO B 1 262 ? -6.465 -23.984 -2.393 1 98.75 262 PRO B O 1
ATOM 5694 N N . ILE B 1 263 ? -5.402 -22.219 -3.158 1 98.62 263 ILE B N 1
ATOM 5695 C CA . ILE B 1 263 ? -4.27 -22.875 -3.797 1 98.62 263 ILE B CA 1
ATOM 5696 C C . ILE B 1 263 ? -2.982 -22.125 -3.469 1 98.62 263 ILE B C 1
ATOM 5698 O O . ILE B 1 263 ? -2.881 -20.922 -3.717 1 98.62 263 ILE B O 1
ATOM 5702 N N . GLN B 1 264 ? -2.021 -22.797 -2.797 1 98.44 264 GLN B N 1
ATOM 5703 C CA . GLN B 1 264 ? -0.767 -22.125 -2.484 1 98.44 264 GLN B CA 1
ATOM 5704 C C . GLN B 1 264 ? 0.034 -21.844 -3.752 1 98.44 264 GLN B C 1
ATOM 5706 O O . GLN B 1 264 ? 0.902 -22.625 -4.133 1 98.44 264 GLN B O 1
ATOM 5711 N N . SER B 1 265 ? -0.14 -20.719 -4.281 1 97.88 265 SER B N 1
ATOM 5712 C CA . SER B 1 265 ? 0.329 -20.375 -5.621 1 97.88 265 SER B CA 1
ATOM 5713 C C . SER B 1 265 ? 1.848 -20.25 -5.66 1 97.88 265 SER B C 1
ATOM 5715 O O . SER B 1 265 ? 2.521 -20.953 -6.406 1 97.88 265 SER B O 1
ATOM 5717 N N . GLU B 1 266 ? 2.418 -19.406 -4.781 1 97.19 266 GLU B N 1
ATOM 5718 C CA . GLU B 1 266 ? 3.865 -19.203 -4.75 1 97.19 266 GLU B CA 1
ATOM 5719 C C . GLU B 1 266 ? 4.57 -20.422 -4.164 1 97.19 266 GLU B C 1
ATOM 5721 O O . GLU B 1 266 ? 5.754 -20.656 -4.434 1 97.19 266 GLU B O 1
ATOM 5726 N N . GLY B 1 267 ? 3.818 -21.203 -3.373 1 97.25 267 GLY B N 1
ATOM 5727 C CA . GLY B 1 267 ? 4.395 -22.328 -2.646 1 97.25 267 GLY B CA 1
ATOM 5728 C C . GLY B 1 267 ? 4.531 -23.578 -3.492 1 97.25 267 GLY B C 1
ATOM 5729 O O . GLY B 1 267 ? 5.141 -24.562 -3.062 1 97.25 267 GLY B O 1
ATOM 5730 N N . GLY B 1 268 ? 4.008 -23.531 -4.73 1 97.12 268 GLY B N 1
ATOM 5731 C CA . GLY B 1 268 ? 4.125 -24.688 -5.613 1 97.12 268 GLY B CA 1
ATOM 5732 C C . GLY B 1 268 ? 2.791 -25.141 -6.168 1 97.12 268 GLY B C 1
ATOM 5733 O O . GLY B 1 268 ? 2.66 -26.297 -6.605 1 97.12 268 GLY B O 1
ATOM 5734 N N . ASP B 1 269 ? 1.795 -24.234 -6.047 1 97.62 269 ASP B N 1
ATOM 5735 C CA . ASP B 1 269 ? 0.439 -24.547 -6.484 1 97.62 269 ASP B CA 1
ATOM 5736 C C . ASP B 1 269 ? -0.084 -25.812 -5.789 1 97.62 269 ASP B C 1
ATOM 5738 O O . ASP B 1 269 ? -0.574 -26.734 -6.445 1 97.62 269 ASP B O 1
ATOM 5742 N N . ASN B 1 270 ? 0.019 -25.797 -4.488 1 97.5 270 ASN B N 1
ATOM 5743 C CA . ASN B 1 270 ? -0.46 -26.922 -3.686 1 97.5 270 ASN B CA 1
ATOM 5744 C C . ASN B 1 270 ? -1.962 -26.828 -3.432 1 97.5 270 ASN B C 1
ATOM 5746 O O . ASN B 1 270 ? -2.467 -25.766 -3.061 1 97.5 270 ASN B O 1
ATOM 5750 N N . HIS B 1 271 ? -2.66 -27.906 -3.664 1 96.81 271 HIS B N 1
ATOM 5751 C CA . HIS B 1 271 ? -4.109 -27.984 -3.51 1 96.81 271 HIS B CA 1
ATOM 5752 C C . HIS B 1 271 ? -4.488 -28.734 -2.238 1 96.81 271 HIS B C 1
ATOM 5754 O O . HIS B 1 271 ? -3.684 -29.5 -1.699 1 96.81 271 HIS B O 1
ATOM 5760 N N . ALA B 1 272 ? -5.66 -28.531 -1.747 1 97.44 272 ALA B N 1
ATOM 5761 C CA . ALA B 1 272 ? -6.266 -29.297 -0.659 1 97.44 272 ALA B CA 1
ATOM 5762 C C . ALA B 1 272 ? -7.742 -29.562 -0.931 1 97.44 272 ALA B C 1
ATOM 5764 O O . ALA B 1 272 ? -8.336 -28.938 -1.82 1 97.44 272 ALA B O 1
ATOM 5765 N N . SER B 1 273 ? -8.32 -30.484 -0.206 1 97.5 273 SER B N 1
ATOM 5766 C CA . SER B 1 273 ? -9.672 -30.969 -0.481 1 97.5 273 SER B CA 1
ATOM 5767 C C . SER B 1 273 ? -10.727 -30.031 0.096 1 97.5 273 SER B C 1
ATOM 5769 O O . SER B 1 273 ? -10.43 -29.203 0.959 1 97.5 273 SER B O 1
ATOM 5771 N N . ALA B 1 274 ? -11.922 -30.125 -0.427 1 97.94 274 ALA B N 1
ATOM 5772 C CA . ALA B 1 274 ? -13.07 -29.422 0.145 1 97.94 274 ALA B CA 1
ATOM 5773 C C . ALA B 1 274 ? -13.258 -29.797 1.615 1 97.94 274 ALA B C 1
ATOM 5775 O O . ALA B 1 274 ? -13.625 -28.938 2.43 1 97.94 274 ALA B O 1
ATOM 5776 N N . GLU B 1 275 ? -12.984 -31.047 1.933 1 97.88 275 GLU B N 1
ATOM 5777 C CA . GLU B 1 275 ? -13.109 -31.531 3.309 1 97.88 275 GLU B CA 1
ATOM 5778 C C . GLU B 1 275 ? -12.125 -30.812 4.227 1 97.88 275 GLU B C 1
ATOM 5780 O O . GLU B 1 275 ? -12.469 -30.453 5.359 1 97.88 275 GLU B O 1
ATOM 5785 N N . PHE B 1 276 ? -10.961 -30.656 3.799 1 98.62 276 PHE B N 1
ATOM 5786 C CA . PHE B 1 276 ? -9.945 -29.938 4.566 1 98.62 276 PHE B CA 1
ATOM 5787 C C . PHE B 1 276 ? -10.398 -28.516 4.859 1 98.62 276 PHE B C 1
ATOM 5789 O O . PHE B 1 276 ? -10.352 -28.062 6.008 1 98.62 276 PHE B O 1
ATOM 5796 N N . PHE B 1 277 ? -10.891 -27.75 3.85 1 98.88 277 PHE B N 1
ATOM 5797 C CA . PHE B 1 277 ? -11.289 -26.359 4.008 1 98.88 277 PHE B CA 1
ATOM 5798 C C . PHE B 1 277 ? -12.523 -26.25 4.891 1 98.88 277 PHE B C 1
ATOM 5800 O O . PHE B 1 277 ? -12.641 -25.312 5.699 1 98.88 277 PHE B O 1
ATOM 5807 N N . GLN B 1 278 ? -13.516 -27.156 4.676 1 98.81 278 GLN B N 1
ATOM 5808 C CA . GLN B 1 278 ? -14.648 -27.188 5.59 1 98.81 278 GLN B CA 1
ATOM 5809 C C . GLN B 1 278 ? -14.203 -27.469 7.02 1 98.81 278 GLN B C 1
ATOM 5811 O O . GLN B 1 278 ? -14.734 -26.875 7.969 1 98.81 278 GLN B O 1
ATOM 5816 N N . GLY B 1 279 ? -13.219 -28.406 7.156 1 98.88 279 GLY B N 1
ATOM 5817 C CA . GLY B 1 279 ? -12.656 -28.672 8.469 1 98.88 279 GLY B CA 1
ATOM 5818 C C . GLY B 1 279 ? -12.047 -27.438 9.109 1 98.88 279 GLY B C 1
ATOM 5819 O O . GLY B 1 279 ? -12.203 -27.219 10.312 1 98.88 279 GLY B O 1
ATOM 5820 N N . LEU B 1 280 ? -11.32 -26.625 8.359 1 98.94 280 LEU B N 1
ATOM 5821 C CA . LEU B 1 280 ? -10.766 -25.359 8.867 1 98.94 280 LEU B CA 1
ATOM 5822 C C . LEU B 1 280 ? -11.883 -24.438 9.336 1 98.94 280 LEU B C 1
ATOM 5824 O O . LEU B 1 280 ? -11.758 -23.781 10.375 1 98.94 280 LEU B O 1
ATOM 5828 N N . ARG B 1 281 ? -12.93 -24.328 8.484 1 98.88 281 ARG B N 1
ATOM 5829 C CA . ARG B 1 281 ? -14.07 -23.484 8.844 1 98.88 281 ARG B CA 1
ATOM 5830 C C . ARG B 1 281 ? -14.688 -23.953 10.164 1 98.88 281 ARG B C 1
ATOM 5832 O O . ARG B 1 281 ? -14.977 -23.125 11.039 1 98.88 281 ARG B O 1
ATOM 5839 N N . ASP B 1 282 ? -14.891 -25.297 10.328 1 98.88 282 ASP B N 1
ATOM 5840 C CA . ASP B 1 282 ? -15.453 -25.844 11.555 1 98.88 282 ASP B CA 1
ATOM 5841 C C . ASP B 1 282 ? -14.578 -25.516 12.758 1 98.88 282 ASP B C 1
ATOM 5843 O O . ASP B 1 282 ? -15.078 -25.125 13.812 1 98.88 282 ASP B O 1
ATOM 5847 N N . ILE B 1 283 ? -13.273 -25.656 12.602 1 98.94 283 ILE B N 1
ATOM 5848 C CA . ILE B 1 283 ? -12.328 -25.391 13.68 1 98.94 283 ILE B CA 1
ATOM 5849 C C . ILE B 1 283 ? -12.367 -23.922 14.055 1 98.94 283 ILE B C 1
ATOM 5851 O O . ILE B 1 283 ? -12.398 -23.562 15.242 1 98.94 283 ILE B O 1
ATOM 5855 N N . THR B 1 284 ? -12.375 -23 13.055 1 98.88 284 THR B N 1
ATOM 5856 C CA . THR B 1 284 ? -12.352 -21.562 13.328 1 98.88 284 THR B CA 1
ATOM 5857 C C . THR B 1 284 ? -13.641 -21.141 14.016 1 98.88 284 THR B C 1
ATOM 5859 O O . THR B 1 284 ? -13.617 -20.281 14.914 1 98.88 284 THR B O 1
ATOM 5862 N N . LEU B 1 285 ? -14.805 -21.719 13.625 1 98.75 285 LEU B N 1
ATOM 5863 C CA . LEU B 1 285 ? -16.078 -21.438 14.281 1 98.75 285 LEU B CA 1
ATOM 5864 C C . LEU B 1 285 ? -16.047 -21.922 15.727 1 98.75 285 LEU B C 1
ATOM 5866 O O . LEU B 1 285 ? -16.453 -21.188 16.641 1 98.75 285 LEU B O 1
ATOM 5870 N N . LYS B 1 286 ? -15.578 -23.125 15.883 1 98.81 286 LYS B N 1
ATOM 5871 C CA . LYS B 1 286 ? -15.539 -23.75 17.203 1 98.81 286 LYS B CA 1
ATOM 5872 C C . LYS B 1 286 ? -14.727 -22.906 18.188 1 98.81 286 LYS B C 1
ATOM 5874 O O . LYS B 1 286 ? -15.078 -22.812 19.359 1 98.81 286 LYS B O 1
ATOM 5879 N N . HIS B 1 287 ? -13.68 -22.266 17.766 1 98.62 287 HIS B N 1
ATOM 5880 C CA . HIS B 1 287 ? -12.734 -21.625 18.672 1 98.62 287 HIS B CA 1
ATOM 5881 C C . HIS B 1 287 ? -12.797 -20.109 18.562 1 98.62 287 HIS B C 1
ATOM 5883 O O . HIS B 1 287 ? -12 -19.406 19.172 1 98.62 287 HIS B O 1
ATOM 5889 N N . GLY B 1 288 ? -13.711 -19.578 17.781 1 98.19 288 GLY B N 1
ATOM 5890 C CA . GLY B 1 288 ? -13.891 -18.141 17.672 1 98.19 288 GLY B CA 1
ATOM 5891 C C . GLY B 1 288 ? -12.75 -17.438 16.938 1 98.19 288 GLY B C 1
ATOM 5892 O O . GLY B 1 288 ? -12.312 -16.359 17.344 1 98.19 288 GLY B O 1
ATOM 5893 N N . VAL B 1 289 ? -12.172 -18.047 15.961 1 98.81 289 VAL B N 1
ATOM 5894 C CA . VAL B 1 289 ? -11.078 -17.531 15.141 1 98.81 289 VAL B CA 1
ATOM 5895 C C . VAL B 1 289 ? -11.625 -17.031 13.805 1 98.81 289 VAL B C 1
ATOM 5897 O O . VAL B 1 289 ? -12.445 -17.703 13.172 1 98.81 289 VAL B O 1
ATOM 5900 N N . VAL B 1 290 ? -11.234 -15.805 13.359 1 98.94 290 VAL B N 1
ATOM 5901 C CA . VAL B 1 290 ? -11.688 -15.242 12.094 1 98.94 290 VAL B CA 1
ATOM 5902 C C . VAL B 1 290 ? -11.055 -16.016 10.938 1 98.94 290 VAL B C 1
ATOM 5904 O O . VAL B 1 290 ? -9.844 -16.234 10.914 1 98.94 290 VAL B O 1
ATOM 5907 N N . PHE B 1 291 ? -11.867 -16.438 10 1 98.94 291 PHE B N 1
ATOM 5908 C CA . PHE B 1 291 ? -11.414 -17.219 8.859 1 98.94 291 PHE B CA 1
ATOM 5909 C C . PHE B 1 291 ? -11.211 -16.344 7.633 1 98.94 291 PHE B C 1
ATOM 5911 O O . PHE B 1 291 ? -12.18 -15.844 7.051 1 98.94 291 PHE B O 1
ATOM 5918 N N . ILE B 1 292 ? -10.008 -16.156 7.195 1 98.94 292 ILE B N 1
ATOM 5919 C CA . ILE B 1 292 ? -9.641 -15.32 6.059 1 98.94 292 ILE B CA 1
ATOM 5920 C C . ILE B 1 292 ? -9.188 -16.203 4.895 1 98.94 292 ILE B C 1
ATOM 5922 O O . ILE B 1 292 ? -8.25 -17 5.039 1 98.94 292 ILE B O 1
ATOM 5926 N N . VAL B 1 293 ? -9.789 -16.047 3.771 1 98.94 293 VAL B N 1
ATOM 5927 C CA . VAL B 1 293 ? -9.367 -16.734 2.553 1 98.94 293 VAL B CA 1
ATOM 5928 C C . VAL B 1 293 ? -8.664 -15.734 1.627 1 98.94 293 VAL B C 1
ATOM 5930 O O . VAL B 1 293 ? -9.266 -14.75 1.189 1 98.94 293 VAL B O 1
ATOM 5933 N N . ASP B 1 294 ? -7.426 -16 1.357 1 98.88 294 ASP B N 1
ATOM 5934 C CA . ASP B 1 294 ? -6.602 -15.141 0.511 1 98.88 294 ASP B CA 1
ATOM 5935 C C . ASP B 1 294 ? -6.746 -15.516 -0.961 1 98.88 294 ASP B C 1
ATOM 5937 O O . ASP B 1 294 ? -6.098 -16.453 -1.435 1 98.88 294 ASP B O 1
ATOM 5941 N N . GLU B 1 295 ? -7.535 -14.766 -1.684 1 98.75 295 GLU B N 1
ATOM 5942 C CA . GLU B 1 295 ? -7.82 -14.992 -3.098 1 98.75 295 GLU B CA 1
ATOM 5943 C C . GLU B 1 295 ? -7.094 -13.984 -3.977 1 98.75 295 GLU B C 1
ATOM 5945 O O . GLU B 1 295 ? -7.535 -13.688 -5.09 1 98.75 295 GLU B O 1
ATOM 5950 N N . VAL B 1 296 ? -5.973 -13.438 -3.48 1 98.75 296 VAL B N 1
ATOM 5951 C CA . VAL B 1 296 ? -5.195 -12.422 -4.18 1 98.75 296 VAL B CA 1
ATOM 5952 C C . VAL B 1 296 ? -4.785 -12.945 -5.555 1 98.75 296 VAL B C 1
ATOM 5954 O O . VAL B 1 296 ? -4.879 -12.219 -6.551 1 98.75 296 VAL B O 1
ATOM 5957 N N . GLN B 1 297 ? -4.363 -14.188 -5.637 1 98.5 297 GLN B N 1
ATOM 5958 C CA . GLN B 1 297 ? -3.895 -14.703 -6.918 1 98.5 297 GLN B CA 1
ATOM 5959 C C . GLN B 1 297 ? -4.965 -15.555 -7.594 1 98.5 297 GLN B C 1
ATOM 5961 O O . GLN B 1 297 ? -5.059 -15.586 -8.82 1 98.5 297 GLN B O 1
ATOM 5966 N N . THR B 1 298 ? -5.812 -16.234 -6.832 1 98.56 298 THR B N 1
ATOM 5967 C CA . THR B 1 298 ? -6.723 -17.234 -7.375 1 98.56 298 THR B CA 1
ATOM 5968 C C . THR B 1 298 ? -8.047 -16.594 -7.789 1 98.56 298 THR B C 1
ATOM 5970 O O . THR B 1 298 ? -8.836 -17.203 -8.508 1 98.56 298 THR B O 1
ATOM 5973 N N . GLY B 1 299 ? -8.312 -15.375 -7.375 1 97.56 299 GLY B N 1
ATOM 5974 C CA . GLY B 1 299 ? -9.609 -14.766 -7.582 1 97.56 299 GLY B CA 1
ATOM 5975 C C . GLY B 1 299 ? -9.844 -14.328 -9.016 1 97.56 299 GLY B C 1
ATOM 5976 O O . GLY B 1 299 ? -8.906 -14.281 -9.82 1 97.56 299 GLY B O 1
ATOM 5977 N N . LEU B 1 300 ? -11.078 -14.188 -9.383 1 97.56 300 LEU B N 1
ATOM 5978 C CA . LEU B 1 300 ? -11.578 -13.555 -10.594 1 97.56 300 LEU B CA 1
ATOM 5979 C C . LEU B 1 300 ? -11.594 -14.547 -11.75 1 97.56 300 LEU B C 1
ATOM 5981 O O . LEU B 1 300 ? -11.258 -14.188 -12.883 1 97.56 300 LEU B O 1
ATOM 5985 N N . GLY B 1 301 ? -11.797 -15.797 -11.539 1 97.75 301 GLY B N 1
ATOM 5986 C CA . GLY B 1 301 ? -12.281 -16.672 -12.602 1 97.75 301 GLY B CA 1
ATOM 5987 C C . GLY B 1 301 ? -11.227 -17.641 -13.102 1 97.75 301 GLY B C 1
ATOM 5988 O O . GLY B 1 301 ? -11.555 -18.641 -13.75 1 97.75 301 GLY B O 1
ATOM 5989 N N . ALA B 1 302 ? -9.945 -17.516 -12.711 1 97.25 302 ALA B N 1
ATOM 5990 C CA . ALA B 1 302 ? -8.844 -18.25 -13.336 1 97.25 302 ALA B CA 1
ATOM 5991 C C . ALA B 1 302 ? -8.828 -19.703 -12.875 1 97.25 302 ALA B C 1
ATOM 5993 O O . ALA B 1 302 ? -8.141 -20.547 -13.469 1 97.25 302 ALA B O 1
ATOM 5994 N N . THR B 1 303 ? -9.664 -20.062 -11.898 1 98.38 303 THR B N 1
ATOM 5995 C CA . THR B 1 303 ? -9.727 -21.438 -11.414 1 98.38 303 THR B CA 1
ATOM 5996 C C . THR B 1 303 ? -11 -22.125 -11.891 1 98.38 303 THR B C 1
ATOM 5998 O O . THR B 1 303 ? -11.289 -23.266 -11.5 1 98.38 303 THR B O 1
ATOM 6001 N N . GLY B 1 304 ? -11.75 -21.484 -12.734 1 98.31 304 GLY B N 1
ATOM 6002 C CA . GLY B 1 304 ? -12.977 -22.062 -13.25 1 98.31 304 GLY B CA 1
ATOM 6003 C C . GLY B 1 304 ? -14.203 -21.688 -12.453 1 98.31 304 GLY B C 1
ATOM 6004 O O . GLY B 1 304 ? -15.32 -22.047 -12.812 1 98.31 304 GLY B O 1
ATOM 6005 N N . LYS B 1 305 ? -14.047 -21.047 -11.344 1 98.31 305 LYS B N 1
ATOM 6006 C CA . LYS B 1 305 ? -15.031 -20.312 -10.547 1 98.31 305 LYS B CA 1
ATOM 6007 C C . LYS B 1 305 ? -14.617 -18.859 -10.352 1 98.31 305 LYS B C 1
ATOM 6009 O O . LYS B 1 305 ? -13.438 -18.531 -10.438 1 98.31 305 LYS B O 1
ATOM 6014 N N . LEU B 1 306 ? -15.562 -18 -10.18 1 98.31 306 LEU B N 1
ATOM 6015 C CA . LEU B 1 306 ? -15.203 -16.594 -9.984 1 98.31 306 LEU B CA 1
ATOM 6016 C C . LEU B 1 306 ? -14.195 -16.453 -8.844 1 98.31 306 LEU B C 1
ATOM 6018 O O . LEU B 1 306 ? -13.25 -15.672 -8.945 1 98.31 306 LEU B O 1
ATOM 6022 N N . TRP B 1 307 ? -14.508 -17.125 -7.805 1 98.69 307 TRP B N 1
ATOM 6023 C CA . TRP B 1 307 ? -13.594 -17.234 -6.672 1 98.69 307 TRP B CA 1
ATOM 6024 C C . TRP B 1 307 ? -13.281 -18.703 -6.367 1 98.69 307 TRP B C 1
ATOM 6026 O O . TRP B 1 307 ? -14.195 -19.531 -6.281 1 98.69 307 TRP B O 1
ATOM 6036 N N . ALA B 1 308 ? -11.992 -18.984 -6.156 1 98.69 308 ALA B N 1
ATOM 6037 C CA . ALA B 1 308 ? -11.516 -20.375 -6.074 1 98.69 308 ALA B CA 1
ATOM 6038 C C . ALA B 1 308 ? -12.203 -21.109 -4.934 1 98.69 308 ALA B C 1
ATOM 6040 O O . ALA B 1 308 ? -12.523 -22.297 -5.062 1 98.69 308 ALA B O 1
ATOM 6041 N N . HIS B 1 309 ? -12.422 -20.469 -3.809 1 98.56 309 HIS B N 1
ATOM 6042 C CA . HIS B 1 309 ? -12.961 -21.156 -2.643 1 98.56 309 HIS B CA 1
ATOM 6043 C C . HIS B 1 309 ? -14.391 -21.625 -2.889 1 98.56 309 HIS B C 1
ATOM 6045 O O . HIS B 1 309 ? -14.914 -22.453 -2.139 1 98.56 309 HIS B O 1
ATOM 6051 N N . GLU B 1 310 ? -15.023 -21.109 -3.961 1 98.19 310 GLU B N 1
ATOM 6052 C CA . GLU B 1 310 ? -16.359 -21.562 -4.309 1 98.19 310 GLU B CA 1
ATOM 6053 C C . GLU B 1 310 ? -16.375 -23.047 -4.668 1 98.19 310 GLU B C 1
ATOM 6055 O O . GLU B 1 310 ? -17.391 -23.719 -4.535 1 98.19 310 GLU B O 1
ATOM 6060 N N . HIS B 1 311 ? -15.242 -23.562 -5.129 1 98.12 311 HIS B N 1
ATOM 6061 C CA . HIS B 1 311 ? -15.117 -25 -5.414 1 98.12 311 HIS B CA 1
ATOM 6062 C C . HIS B 1 311 ? -15.359 -25.828 -4.164 1 98.12 311 HIS B C 1
ATOM 6064 O O . HIS B 1 311 ? -15.719 -27 -4.258 1 98.12 311 HIS B O 1
ATOM 6070 N N . PHE B 1 312 ? -15.156 -25.281 -2.963 1 98.19 312 PHE B N 1
ATOM 6071 C CA . PHE B 1 312 ? -15.141 -26.062 -1.729 1 98.19 312 PHE B CA 1
ATOM 6072 C C . PHE B 1 312 ? -16.484 -26 -1.027 1 98.19 312 PHE B C 1
ATOM 6074 O O . PHE B 1 312 ? -16.734 -26.719 -0.062 1 98.19 312 PHE B O 1
ATOM 6081 N N . LYS B 1 313 ? -17.375 -25.047 -1.413 1 97.38 313 LYS B N 1
ATOM 6082 C CA . LYS B 1 313 ? -18.719 -24.891 -0.848 1 97.38 313 LYS B CA 1
ATOM 6083 C C . LYS B 1 313 ? -18.656 -24.766 0.673 1 97.38 313 LYS B C 1
ATOM 6085 O O . LYS B 1 313 ? -19.406 -25.453 1.382 1 97.38 313 LYS B O 1
ATOM 6090 N N . ILE B 1 314 ? -17.688 -24.031 1.073 1 98.19 314 ILE B N 1
ATOM 6091 C CA . ILE B 1 314 ? -17.484 -23.812 2.502 1 98.19 314 ILE B CA 1
ATOM 6092 C C . ILE B 1 314 ? -18.75 -23.203 3.111 1 98.19 314 ILE B C 1
ATOM 6094 O O . ILE B 1 314 ? -19.312 -22.25 2.584 1 98.19 314 ILE B O 1
ATOM 6098 N N . SER B 1 315 ? -19.234 -23.75 4.242 1 97.44 315 SER B N 1
ATOM 6099 C CA . SER B 1 315 ? -20.422 -23.25 4.926 1 97.44 315 SER B CA 1
ATOM 6100 C C . SER B 1 315 ? -20.234 -23.266 6.441 1 97.44 315 SER B C 1
ATOM 6102 O O . SER B 1 315 ? -19.875 -24.297 7.012 1 97.44 315 SER B O 1
ATOM 6104 N N . PRO B 1 316 ? -20.656 -22.203 7.105 1 97.44 316 PRO B N 1
ATOM 6105 C CA . PRO B 1 316 ? -20.969 -20.891 6.531 1 97.44 316 PRO B CA 1
ATOM 6106 C C . PRO B 1 316 ? -19.797 -20.266 5.781 1 97.44 316 PRO B C 1
ATOM 6108 O O . PRO B 1 316 ? -18.672 -20.734 5.906 1 97.44 316 PRO B O 1
ATOM 6111 N N . ALA B 1 317 ? -20.016 -19.203 4.977 1 97.62 317 ALA B N 1
ATOM 6112 C CA . ALA B 1 317 ? -19.016 -18.562 4.117 1 97.62 317 ALA B CA 1
ATOM 6113 C C . ALA B 1 317 ? -17.844 -18.047 4.934 1 97.62 317 ALA B C 1
ATOM 6115 O O . ALA B 1 317 ? -17.969 -17.797 6.133 1 97.62 317 ALA B O 1
ATOM 6116 N N . PRO B 1 318 ? -16.656 -17.938 4.293 1 98.31 318 PRO B N 1
ATOM 6117 C CA . PRO B 1 318 ? -15.523 -17.312 4.977 1 98.31 318 PRO B CA 1
ATOM 6118 C C . PRO B 1 318 ? -15.852 -15.93 5.516 1 98.31 318 PRO B C 1
ATOM 6120 O O . PRO B 1 318 ? -16.75 -15.258 5 1 98.31 318 PRO B O 1
ATOM 6123 N N . ASP B 1 319 ? -15.148 -15.508 6.555 1 98.75 319 ASP B N 1
ATOM 6124 C CA . ASP B 1 319 ? -15.414 -14.211 7.164 1 98.75 319 ASP B CA 1
ATOM 6125 C C . ASP B 1 319 ? -14.906 -13.07 6.277 1 98.75 319 ASP B C 1
ATOM 6127 O O . ASP B 1 319 ? -15.594 -12.062 6.102 1 98.75 319 ASP B O 1
ATOM 6131 N N . LEU B 1 320 ? -13.734 -13.203 5.793 1 98.88 320 LEU B N 1
ATOM 6132 C CA . LEU B 1 320 ? -13.094 -12.234 4.918 1 98.88 320 LEU B CA 1
ATOM 6133 C C . LEU B 1 320 ? -12.453 -12.922 3.715 1 98.88 320 LEU B C 1
ATOM 6135 O O . LEU B 1 320 ? -11.875 -14 3.848 1 98.88 320 LEU B O 1
ATOM 6139 N N . VAL B 1 321 ? -12.547 -12.312 2.539 1 98.88 321 VAL B N 1
ATOM 6140 C CA . VAL B 1 321 ? -11.906 -12.789 1.315 1 98.88 321 VAL B CA 1
ATOM 6141 C C . VAL B 1 321 ? -11.094 -11.656 0.688 1 98.88 321 VAL B C 1
ATOM 6143 O O . VAL B 1 321 ? -11.648 -10.648 0.257 1 98.88 321 VAL B O 1
ATOM 6146 N N . THR B 1 322 ? -9.789 -11.797 0.643 1 98.88 322 THR B N 1
ATOM 6147 C CA . THR B 1 322 ? -8.938 -10.742 0.112 1 98.88 322 THR B CA 1
ATOM 6148 C C . THR B 1 322 ? -8.727 -10.922 -1.389 1 98.88 322 THR B C 1
ATOM 6150 O O . THR B 1 322 ? -8.891 -12.023 -1.917 1 98.88 322 THR B O 1
ATOM 6153 N N . PHE B 1 323 ? -8.438 -9.844 -2.088 1 98.75 323 PHE B N 1
ATOM 6154 C CA . PHE B 1 323 ? -8.273 -9.883 -3.537 1 98.75 323 PHE B CA 1
ATOM 6155 C C . PHE B 1 323 ? -7.227 -8.875 -3.992 1 98.75 323 PHE B C 1
ATOM 6157 O O . PHE B 1 323 ? -6.941 -7.906 -3.289 1 98.75 323 PHE B O 1
ATOM 6164 N N . SER B 1 324 ? -6.621 -9.125 -5.152 1 98.5 324 SER B N 1
ATOM 6165 C CA . SER B 1 324 ? -5.699 -8.242 -5.855 1 98.5 324 SER B CA 1
ATOM 6166 C C . SER B 1 324 ? -5.367 -8.773 -7.242 1 98.5 324 SER B C 1
ATOM 6168 O O . SER B 1 324 ? -6.262 -9.164 -7.992 1 98.5 324 SER B O 1
ATOM 6170 N N . LYS B 1 325 ? -4.141 -8.664 -7.652 1 97.94 325 LYS B N 1
ATOM 6171 C CA . LYS B 1 325 ? -3.531 -9.188 -8.875 1 97.94 325 LYS B CA 1
ATOM 6172 C C . LYS B 1 325 ? -4.465 -9.016 -10.07 1 97.94 325 LYS B C 1
ATOM 6174 O O . LYS B 1 325 ? -4.828 -7.891 -10.422 1 97.94 325 LYS B O 1
ATOM 6179 N N . LYS B 1 326 ? -5.078 -10.117 -10.641 1 97.69 326 LYS B N 1
ATOM 6180 C CA . LYS B 1 326 ? -5.895 -10.047 -11.852 1 97.69 326 LYS B CA 1
ATOM 6181 C C . LYS B 1 326 ? -7.035 -9.047 -11.688 1 97.69 326 LYS B C 1
ATOM 6183 O O . LYS B 1 326 ? -7.531 -8.5 -12.68 1 97.69 326 LYS B O 1
ATOM 6188 N N . PHE B 1 327 ? -7.312 -8.805 -10.5 1 97.12 327 PHE B N 1
ATOM 6189 C CA . PHE B 1 327 ? -8.422 -7.887 -10.273 1 97.12 327 PHE B CA 1
ATOM 6190 C C . PHE B 1 327 ? -7.973 -6.441 -10.445 1 97.12 327 PHE B C 1
ATOM 6192 O O . PHE B 1 327 ? -8.805 -5.539 -10.562 1 97.12 327 PHE B O 1
ATOM 6199 N N . GLN B 1 328 ? -6.73 -6.164 -10.445 1 96.75 328 GLN B N 1
ATOM 6200 C CA . GLN B 1 328 ? -6.094 -4.875 -10.703 1 96.75 328 GLN B CA 1
ATOM 6201 C C . GLN B 1 328 ? -6.473 -3.85 -9.641 1 96.75 328 GLN B C 1
ATOM 6203 O O . GLN B 1 328 ? -6.125 -2.672 -9.758 1 96.75 328 GLN B O 1
ATOM 6208 N N . SER B 1 329 ? -7.254 -4.125 -8.742 1 97.69 329 SER B N 1
ATOM 6209 C CA . SER B 1 329 ? -7.512 -3.453 -7.469 1 97.69 329 SER B CA 1
ATOM 6210 C C . SER B 1 329 ? -7.238 -4.379 -6.289 1 97.69 329 SER B C 1
ATOM 6212 O O . SER B 1 329 ? -6.75 -5.496 -6.469 1 97.69 329 SER B O 1
ATOM 6214 N N . ALA B 1 330 ? -7.422 -3.895 -5.055 1 98.44 330 ALA B N 1
ATOM 6215 C CA . ALA B 1 330 ? -7.145 -4.75 -3.902 1 98.44 330 ALA B CA 1
ATOM 6216 C C . ALA B 1 330 ? -8.07 -4.414 -2.734 1 98.44 330 ALA B C 1
ATOM 6218 O O . ALA B 1 330 ? -8.625 -3.314 -2.672 1 98.44 330 ALA B O 1
ATOM 6219 N N . GLY B 1 331 ? -8.219 -5.297 -1.859 1 98.5 331 GLY B N 1
ATOM 6220 C CA . GLY B 1 331 ? -9.039 -5.145 -0.664 1 98.5 331 GLY B CA 1
ATOM 6221 C C . GLY B 1 331 ? -9.516 -6.465 -0.095 1 98.5 331 GLY B C 1
ATOM 6222 O O . GLY B 1 331 ? -8.898 -7.508 -0.326 1 98.5 331 GLY B O 1
ATOM 6223 N N . TYR B 1 332 ? -10.531 -6.395 0.718 1 98.75 332 TYR B N 1
ATOM 6224 C CA . TYR B 1 332 ? -11.164 -7.609 1.207 1 98.75 332 TYR B CA 1
ATOM 6225 C C . TYR B 1 332 ? -12.688 -7.465 1.214 1 98.75 332 TYR B C 1
ATOM 6227 O O . TYR B 1 332 ? -13.211 -6.379 1.476 1 98.75 332 TYR B O 1
ATOM 6235 N N . PHE B 1 333 ? -13.359 -8.508 0.871 1 98.56 333 PHE B N 1
ATOM 6236 C CA . PHE B 1 333 ? -14.812 -8.625 0.983 1 98.56 333 PHE B CA 1
ATOM 6237 C C . PHE B 1 333 ? -15.203 -9.195 2.34 1 98.56 333 PHE B C 1
ATOM 6239 O O . PHE B 1 333 ? -14.453 -9.984 2.928 1 98.56 333 PHE B O 1
ATOM 6246 N N . PHE B 1 334 ? -16.344 -8.852 2.801 1 98.25 334 PHE B N 1
ATOM 6247 C CA . PHE B 1 334 ? -16.891 -9.383 4.047 1 98.25 334 PHE B CA 1
ATOM 6248 C C . PHE B 1 334 ? -18.406 -9.25 4.07 1 98.25 334 PHE B C 1
ATOM 6250 O O . PHE B 1 334 ? -19 -8.703 3.145 1 98.25 334 PHE B O 1
ATOM 6257 N N . HIS B 1 335 ? -19.109 -9.883 5.055 1 96.44 335 HIS B N 1
ATOM 6258 C CA . HIS B 1 335 ? -20.578 -9.859 5.082 1 96.44 335 HIS B CA 1
ATOM 6259 C C . HIS B 1 335 ? -21.094 -9.508 6.473 1 96.44 335 HIS B C 1
ATOM 6261 O O . HIS B 1 335 ? -22.234 -9.055 6.621 1 96.44 335 HIS B O 1
ATOM 6267 N N . ASP B 1 336 ? -20.297 -9.805 7.48 1 96.19 336 ASP B N 1
ATOM 6268 C CA . ASP B 1 336 ? -20.703 -9.469 8.844 1 96.19 336 ASP B CA 1
ATOM 6269 C C . ASP B 1 336 ? -20.422 -7.996 9.148 1 96.19 336 ASP B C 1
ATOM 6271 O O . ASP B 1 336 ? -19.25 -7.574 9.172 1 96.19 336 ASP B O 1
ATOM 6275 N N . PRO B 1 337 ? -21.438 -7.199 9.469 1 94.25 337 PRO B N 1
ATOM 6276 C CA . PRO B 1 337 ? -21.25 -5.77 9.727 1 94.25 337 PRO B CA 1
ATOM 6277 C C . PRO B 1 337 ? -20.328 -5.504 10.922 1 94.25 337 PRO B C 1
ATOM 6279 O O . PRO B 1 337 ? -19.781 -4.406 11.055 1 94.25 337 PRO B O 1
ATOM 6282 N N . LYS B 1 338 ? -20.141 -6.496 11.742 1 95 338 LYS B N 1
ATOM 6283 C CA . LYS B 1 338 ? -19.297 -6.305 12.914 1 95 338 LYS B CA 1
ATOM 6284 C C . LYS B 1 338 ? -17.828 -6.207 12.531 1 95 338 LYS B C 1
ATOM 6286 O O . LYS B 1 338 ? -16.984 -5.812 13.344 1 95 338 LYS B O 1
ATOM 6291 N N . PHE B 1 339 ? -17.516 -6.492 11.25 1 97.44 339 PHE B N 1
ATOM 6292 C CA . PHE B 1 339 ? -16.156 -6.297 10.781 1 97.44 339 PHE B CA 1
ATOM 6293 C C . PHE B 1 339 ? -15.898 -4.832 10.453 1 97.44 339 PHE B C 1
ATOM 6295 O O . PHE B 1 339 ? -14.758 -4.438 10.188 1 97.44 339 PHE B O 1
ATOM 6302 N N . VAL B 1 340 ? -16.922 -4.012 10.398 1 96.25 340 VAL B N 1
ATOM 6303 C CA . VAL B 1 340 ? -16.734 -2.566 10.492 1 96.25 340 VAL B CA 1
ATOM 6304 C C . VAL B 1 340 ? -16.406 -2.176 11.93 1 96.25 340 VAL B C 1
ATOM 6306 O O . VAL B 1 340 ? -17.172 -2.504 12.852 1 96.25 340 VAL B O 1
ATOM 6309 N N . PRO B 1 341 ? -15.328 -1.488 12.156 1 95.88 341 PRO B N 1
ATOM 6310 C CA . PRO B 1 341 ? -14.938 -1.199 13.539 1 95.88 341 PRO B CA 1
ATOM 6311 C C . PRO B 1 341 ? -16.016 -0.443 14.312 1 95.88 341 PRO B C 1
ATOM 6313 O O . PRO B 1 341 ? -16.75 0.355 13.734 1 95.88 341 PRO B O 1
ATOM 6316 N N . ASN B 1 342 ? -16 -0.581 15.602 1 95.12 342 ASN B N 1
ATOM 6317 C CA . ASN B 1 342 ? -17.031 -0.026 16.484 1 95.12 342 ASN B CA 1
ATOM 6318 C C . ASN B 1 342 ? -16.953 1.497 16.547 1 95.12 342 ASN B C 1
ATOM 6320 O O . ASN B 1 342 ? -17.922 2.16 16.922 1 95.12 342 ASN B O 1
ATOM 6324 N N . VAL B 1 343 ? -15.766 2.035 16.25 1 95.56 343 VAL B N 1
ATOM 6325 C CA . VAL B 1 343 ? -15.547 3.479 16.234 1 95.56 343 VAL B CA 1
ATOM 6326 C C . VAL B 1 343 ? -15.023 3.902 14.867 1 95.56 343 VAL B C 1
ATOM 6328 O O . VAL B 1 343 ? -14.211 3.201 14.258 1 95.56 343 VAL B O 1
ATOM 6331 N N . ALA B 1 344 ? -15.531 5.059 14.422 1 95.75 344 ALA B N 1
ATOM 6332 C CA . ALA B 1 344 ? -15.047 5.605 13.148 1 95.75 344 ALA B CA 1
ATOM 6333 C C . ALA B 1 344 ? -13.555 5.91 13.219 1 95.75 344 ALA B C 1
ATOM 6335 O O . ALA B 1 344 ? -13 6.094 14.297 1 95.75 344 ALA B O 1
ATOM 6336 N N . TYR B 1 345 ? -12.859 5.844 12.102 1 96.5 345 TYR B N 1
ATOM 6337 C CA . TYR B 1 345 ? -11.477 6.266 11.945 1 96.5 345 TYR B CA 1
ATOM 6338 C C . TYR B 1 345 ? -10.516 5.176 12.414 1 96.5 345 TYR B C 1
ATOM 6340 O O . TYR B 1 345 ? -9.297 5.348 12.367 1 96.5 345 TYR B O 1
ATOM 6348 N N . ARG B 1 346 ? -11.023 4.023 12.852 1 97.19 346 ARG B N 1
ATOM 6349 C CA . ARG B 1 346 ? -10.117 2.941 13.219 1 97.19 346 ARG B CA 1
ATOM 6350 C C . ARG B 1 346 ? -9.531 2.273 11.984 1 97.19 346 ARG B C 1
ATOM 6352 O O . ARG B 1 346 ? -8.305 2.205 11.828 1 97.19 346 ARG B O 1
ATOM 6359 N N . GLN B 1 347 ? -10.383 1.694 11.18 1 96.81 347 GLN B N 1
ATOM 6360 C CA . GLN B 1 347 ? -9.938 1.308 9.836 1 96.81 347 GLN B CA 1
ATOM 6361 C C . GLN B 1 347 ? -10 2.49 8.875 1 96.81 347 GLN B C 1
ATOM 6363 O O . GLN B 1 347 ? -11.078 2.865 8.414 1 96.81 347 GLN B O 1
ATOM 6368 N N . PHE B 1 348 ? -8.797 3.096 8.625 1 96.38 348 PHE B N 1
ATOM 6369 C CA . PHE B 1 348 ? -8.789 4.367 7.91 1 96.38 348 PHE B CA 1
ATOM 6370 C C . PHE B 1 348 ? -7.379 4.715 7.441 1 96.38 348 PHE B C 1
ATOM 6372 O O . PHE B 1 348 ? -6.395 4.352 8.094 1 96.38 348 PHE B O 1
ATOM 6379 N N . ASN B 1 349 ? -7.23 5.25 6.352 1 94.56 349 ASN B N 1
ATOM 6380 C CA . ASN B 1 349 ? -6.035 5.926 5.855 1 94.56 349 ASN B CA 1
ATOM 6381 C C . ASN B 1 349 ? -6.391 7.055 4.891 1 94.56 349 ASN B C 1
ATOM 6383 O O . ASN B 1 349 ? -7.566 7.305 4.629 1 94.56 349 ASN B O 1
ATOM 6387 N N . THR B 1 350 ? -5.418 7.77 4.414 1 95.38 350 THR B N 1
ATOM 6388 C CA . THR B 1 350 ? -5.625 8.93 3.557 1 95.38 350 THR B CA 1
ATOM 6389 C C . THR B 1 350 ? -6.449 8.562 2.328 1 95.38 350 THR B C 1
ATOM 6391 O O . THR B 1 350 ? -7.34 9.312 1.922 1 95.38 350 THR B O 1
ATOM 6394 N N . TRP B 1 351 ? -6.262 7.422 1.811 1 96.19 351 TRP B N 1
ATOM 6395 C CA . TRP B 1 351 ? -6.789 7.113 0.486 1 96.19 351 TRP B CA 1
ATOM 6396 C C . TRP B 1 351 ? -8.039 6.242 0.588 1 96.19 351 TRP B C 1
ATOM 6398 O O . TRP B 1 351 ? -9.039 6.496 -0.087 1 96.19 351 TRP B O 1
ATOM 6408 N N . CYS B 1 352 ? -8 5.16 1.476 1 96.69 352 CYS B N 1
ATOM 6409 C CA . CYS B 1 352 ? -9.062 4.172 1.606 1 96.69 352 CYS B CA 1
ATOM 6410 C C . CYS B 1 352 ? -9.375 3.523 0.263 1 96.69 352 CYS B C 1
ATOM 6412 O O . CYS B 1 352 ? -10.539 3.371 -0.103 1 96.69 352 CYS B O 1
ATOM 6414 N N . GLY B 1 353 ? -8.305 3.205 -0.431 1 96.19 353 GLY B N 1
ATOM 6415 C CA . GLY B 1 353 ? -8.391 2.643 -1.77 1 96.19 353 GLY B CA 1
ATOM 6416 C C . GLY B 1 353 ? -7.945 3.609 -2.852 1 96.19 353 GLY B C 1
ATOM 6417 O O . GLY B 1 353 ? -7.461 4.703 -2.553 1 96.19 353 GLY B O 1
ATOM 6418 N N . ASP B 1 354 ? -7.93 3.156 -4.094 1 97.19 354 ASP B N 1
ATOM 6419 C CA . ASP B 1 354 ? -7.605 3.945 -5.277 1 97.19 354 ASP B CA 1
ATOM 6420 C C . ASP B 1 354 ? -8.742 3.9 -6.297 1 97.19 354 ASP B C 1
ATOM 6422 O O . ASP B 1 354 ? -8.938 2.889 -6.973 1 97.19 354 ASP B O 1
ATOM 6426 N N . PRO B 1 355 ? -9.461 5.004 -6.387 1 97.69 355 PRO B N 1
ATOM 6427 C CA . PRO B 1 355 ? -10.641 4.961 -7.254 1 97.69 355 PRO B CA 1
ATOM 6428 C C . PRO B 1 355 ? -10.297 4.641 -8.703 1 97.69 355 PRO B C 1
ATOM 6430 O O . PRO B 1 355 ? -11.094 4.023 -9.414 1 97.69 355 PRO B O 1
ATOM 6433 N N . ALA B 1 356 ? -9.125 5.043 -9.18 1 98.25 356 ALA B N 1
ATOM 6434 C CA . ALA B 1 356 ? -8.727 4.699 -10.547 1 98.25 356 ALA B CA 1
ATOM 6435 C C . ALA B 1 356 ? -8.656 3.188 -10.734 1 98.25 356 ALA B C 1
ATOM 6437 O O . ALA B 1 356 ? -9.141 2.658 -11.734 1 98.25 356 ALA B O 1
ATOM 6438 N N . ARG B 1 357 ? -8.109 2.508 -9.781 1 98.31 357 ARG B N 1
ATOM 6439 C CA . ARG B 1 357 ? -7.992 1.055 -9.844 1 98.31 357 ARG B CA 1
ATOM 6440 C C . ARG B 1 357 ? -9.344 0.388 -9.641 1 98.31 357 ARG B C 1
ATOM 6442 O O . ARG B 1 357 ? -9.625 -0.655 -10.234 1 98.31 357 ARG B O 1
ATOM 6449 N N . MET B 1 358 ? -10.164 0.973 -8.812 1 98.56 358 MET B N 1
ATOM 6450 C CA . MET B 1 358 ? -11.5 0.422 -8.57 1 98.56 358 MET B CA 1
ATOM 6451 C C . MET B 1 358 ? -12.359 0.527 -9.828 1 98.56 358 MET B C 1
ATOM 6453 O O . MET B 1 358 ? -13.156 -0.368 -10.117 1 98.56 358 MET B O 1
ATOM 6457 N N . ILE B 1 359 ? -12.219 1.654 -10.547 1 98.69 359 ILE B N 1
ATOM 6458 C CA . ILE B 1 359 ? -12.914 1.827 -11.812 1 98.69 359 ILE B CA 1
ATOM 6459 C C . ILE B 1 359 ? -12.484 0.742 -12.797 1 98.69 359 ILE B C 1
ATOM 6461 O O . ILE B 1 359 ? -13.32 0.117 -13.445 1 98.69 359 ILE B O 1
ATOM 6465 N N . LEU B 1 360 ? -11.211 0.524 -12.875 1 98.69 360 LEU B N 1
ATOM 6466 C CA . LEU B 1 360 ? -10.688 -0.514 -13.758 1 98.69 360 LEU B CA 1
ATOM 6467 C C . LEU B 1 360 ? -11.195 -1.89 -13.336 1 98.69 360 LEU B C 1
ATOM 6469 O O . LEU B 1 360 ? -11.555 -2.707 -14.188 1 98.69 360 LEU B O 1
ATOM 6473 N N . ALA B 1 361 ? -11.203 -2.152 -12.062 1 98.56 361 ALA B N 1
ATOM 6474 C CA . ALA B 1 361 ? -11.695 -3.418 -11.531 1 98.56 361 ALA B CA 1
ATOM 6475 C C . ALA B 1 361 ? -13.148 -3.648 -11.922 1 98.56 361 ALA B C 1
ATOM 6477 O O . ALA B 1 361 ? -13.531 -4.766 -12.281 1 98.56 361 ALA B O 1
ATOM 6478 N N . GLY B 1 362 ? -13.953 -2.598 -11.781 1 98.5 362 GLY B N 1
ATOM 6479 C CA . GLY B 1 362 ? -15.336 -2.701 -12.219 1 98.5 362 GLY B CA 1
ATOM 6480 C C . GLY B 1 362 ? -15.469 -3.068 -13.688 1 98.5 362 GLY B C 1
ATOM 6481 O O . GLY B 1 362 ? -16.297 -3.898 -14.047 1 98.5 362 GLY B O 1
ATOM 6482 N N . ALA B 1 363 ? -14.656 -2.447 -14.508 1 98.69 363 ALA B N 1
ATOM 6483 C CA . ALA B 1 363 ? -14.672 -2.732 -15.938 1 98.69 363 ALA B CA 1
ATOM 6484 C C . ALA B 1 363 ? -14.242 -4.172 -16.219 1 98.69 363 ALA B C 1
ATOM 6486 O O . ALA B 1 363 ? -14.828 -4.844 -17.062 1 98.69 363 ALA B O 1
ATOM 6487 N N . ILE B 1 364 ? -13.242 -4.648 -15.547 1 98.75 364 ILE B N 1
ATOM 6488 C CA . ILE B 1 364 ? -12.773 -6.023 -15.68 1 98.75 364 ILE B CA 1
ATOM 6489 C C . ILE B 1 364 ? -13.891 -6.988 -15.289 1 98.75 364 ILE B C 1
ATOM 6491 O O . ILE B 1 364 ? -14.188 -7.938 -16.016 1 98.75 364 ILE B O 1
ATOM 6495 N N . GLY B 1 365 ? -14.461 -6.727 -14.086 1 98.56 365 GLY B N 1
ATOM 6496 C CA . GLY B 1 365 ? -15.555 -7.566 -13.641 1 98.56 365 GLY B CA 1
ATOM 6497 C C . GLY B 1 365 ? -16.688 -7.648 -14.633 1 98.56 365 GLY B C 1
ATOM 6498 O O . GLY B 1 365 ? -17.234 -8.727 -14.883 1 98.56 365 GLY B O 1
ATOM 6499 N N . LYS B 1 366 ? -17.047 -6.527 -15.18 1 98.44 366 LYS B N 1
ATOM 6500 C CA . LYS B 1 366 ? -18.125 -6.473 -16.172 1 98.44 366 LYS B CA 1
ATOM 6501 C C . LYS B 1 366 ? -17.797 -7.359 -17.375 1 98.44 366 LYS B C 1
ATOM 6503 O O . LYS B 1 366 ? -18.656 -8.086 -17.859 1 98.44 366 LYS B O 1
ATOM 6508 N N . GLU B 1 367 ? -16.562 -7.281 -17.875 1 98.25 367 GLU B N 1
ATOM 6509 C CA . GLU B 1 367 ? -16.156 -8.094 -19.016 1 98.25 367 GLU B CA 1
ATOM 6510 C C . GLU B 1 367 ? -16.172 -9.578 -18.672 1 98.25 367 GLU B C 1
ATOM 6512 O O . GLU B 1 367 ? -16.578 -10.406 -19.5 1 98.25 367 GLU B O 1
ATOM 6517 N N . VAL B 1 368 ? -15.711 -9.914 -17.484 1 98.56 368 VAL B N 1
ATOM 6518 C CA . VAL B 1 368 ? -15.664 -11.305 -17.047 1 98.56 368 VAL B CA 1
ATOM 6519 C C . VAL B 1 368 ? -17.078 -11.898 -17.062 1 98.56 368 VAL B C 1
ATOM 6521 O O . VAL B 1 368 ? -17.281 -13.008 -17.547 1 98.56 368 VAL B O 1
ATOM 6524 N N . LEU B 1 369 ? -18.016 -11.156 -16.562 1 98.12 369 LEU B N 1
ATOM 6525 C CA . LEU B 1 369 ? -19.391 -11.609 -16.469 1 98.12 369 LEU B CA 1
ATOM 6526 C C . LEU B 1 369 ? -20.062 -11.617 -17.844 1 98.12 369 LEU B C 1
ATOM 6528 O O . LEU B 1 369 ? -20.641 -12.617 -18.25 1 98.12 369 LEU B O 1
ATOM 6532 N N . ASP B 1 370 ? -19.953 -10.5 -18.594 1 97.88 370 ASP B N 1
ATOM 6533 C CA . ASP B 1 370 ? -20.656 -10.32 -19.844 1 97.88 370 ASP B CA 1
ATOM 6534 C C . ASP B 1 370 ? -20.188 -11.328 -20.891 1 97.88 370 ASP B C 1
ATOM 6536 O O . ASP B 1 370 ? -20.984 -11.766 -21.734 1 97.88 370 ASP B O 1
ATOM 6540 N N . GLN B 1 371 ? -18.906 -11.719 -20.844 1 97.75 371 GLN B N 1
ATOM 6541 C CA . GLN B 1 371 ? -18.359 -12.57 -21.891 1 97.75 371 GLN B CA 1
ATOM 6542 C C . GLN B 1 371 ? -18.266 -14.023 -21.422 1 97.75 371 GLN B C 1
ATOM 6544 O O . GLN B 1 371 ? -17.734 -14.875 -22.125 1 97.75 371 GLN B O 1
ATOM 6549 N N . GLY B 1 372 ? -18.734 -14.32 -20.203 1 97.75 372 GLY B N 1
ATOM 6550 C CA . GLY B 1 372 ? -18.688 -15.672 -19.672 1 97.75 372 GLY B CA 1
ATOM 6551 C C . GLY B 1 372 ? -17.281 -16.234 -19.578 1 97.75 372 GLY B C 1
ATOM 6552 O O . GLY B 1 372 ? -17.031 -17.391 -19.938 1 97.75 372 GLY B O 1
ATOM 6553 N N . LEU B 1 373 ? -16.359 -15.43 -19.156 1 98.31 373 LEU B N 1
ATOM 6554 C CA . LEU B 1 373 ? -14.953 -15.781 -19.25 1 98.31 373 LEU B CA 1
ATOM 6555 C C . LEU B 1 373 ? -14.594 -16.875 -18.25 1 98.31 373 LEU B C 1
ATOM 6557 O O . LEU B 1 373 ? -13.625 -17.609 -18.453 1 98.31 373 LEU B O 1
ATOM 6561 N N . VAL B 1 374 ? -15.344 -17.016 -17.156 1 98.38 374 VAL B N 1
ATOM 6562 C CA . VAL B 1 374 ? -15.094 -18.047 -16.156 1 98.38 374 VAL B CA 1
ATOM 6563 C C . VAL B 1 374 ? -15.328 -19.422 -16.766 1 98.38 374 VAL B C 1
ATOM 6565 O O . VAL B 1 374 ? -14.492 -20.312 -16.641 1 98.38 374 VAL B O 1
ATOM 6568 N N . ALA B 1 375 ? -16.469 -19.562 -17.406 1 98 375 ALA B N 1
ATOM 6569 C CA . ALA B 1 375 ? -16.797 -20.828 -18.062 1 98 375 ALA B CA 1
ATOM 6570 C C . ALA B 1 375 ? -15.805 -21.141 -19.172 1 98 375 ALA B C 1
ATOM 6572 O O . ALA B 1 375 ? -15.438 -22.297 -19.391 1 98 375 ALA B O 1
ATOM 6573 N N . LYS B 1 376 ? -15.414 -20.156 -19.875 1 97.19 376 LYS B N 1
ATOM 6574 C CA . LYS B 1 376 ? -14.438 -20.328 -20.953 1 97.19 376 LYS B CA 1
ATOM 6575 C C . LYS B 1 376 ? -13.102 -20.812 -20.391 1 97.19 376 LYS B C 1
ATOM 6577 O O . LYS B 1 376 ? -12.438 -21.656 -21 1 97.19 376 LYS B O 1
ATOM 6582 N N . ALA B 1 377 ? -12.672 -20.172 -19.328 1 97.94 377 ALA B N 1
ATOM 6583 C CA . ALA B 1 377 ? -11.43 -20.594 -18.688 1 97.94 377 ALA B CA 1
ATOM 6584 C C . ALA B 1 377 ? -11.492 -22.062 -18.281 1 97.94 377 ALA B C 1
ATOM 6586 O O . ALA B 1 377 ? -10.523 -22.812 -18.438 1 97.94 377 ALA B O 1
ATOM 6587 N N . ALA B 1 378 ? -12.625 -22.453 -17.719 1 98.44 378 ALA B N 1
ATOM 6588 C CA . ALA B 1 378 ? -12.812 -23.844 -17.297 1 98.44 378 ALA B CA 1
ATOM 6589 C C . ALA B 1 378 ? -12.695 -24.797 -18.484 1 98.44 378 ALA B C 1
ATOM 6591 O O . ALA B 1 378 ? -12.039 -25.828 -18.406 1 98.44 378 ALA B O 1
ATOM 6592 N N . GLU B 1 379 ? -13.328 -24.422 -19.547 1 98.19 379 GLU B N 1
ATOM 6593 C CA . GLU B 1 379 ? -13.305 -25.234 -20.766 1 98.19 379 GLU B CA 1
ATOM 6594 C C . GLU B 1 379 ? -11.891 -25.391 -21.297 1 98.19 379 GLU B C 1
ATOM 6596 O O . GLU B 1 379 ? -11.438 -26.516 -21.578 1 98.19 379 GLU B O 1
ATOM 6601 N N . VAL B 1 380 ? -11.219 -24.297 -21.469 1 98.31 380 VAL B N 1
ATOM 6602 C CA . VAL B 1 380 ? -9.859 -24.312 -22 1 98.31 380 VAL B CA 1
ATOM 6603 C C . VAL B 1 380 ? -8.938 -25.047 -21.031 1 98.31 380 VAL B C 1
ATOM 6605 O O . VAL B 1 380 ? -8.039 -25.781 -21.453 1 98.31 380 VAL B O 1
ATOM 6608 N N . GLY B 1 381 ? -9.141 -24.797 -19.719 1 98.44 381 GLY B N 1
ATOM 6609 C CA . GLY B 1 381 ? -8.352 -25.469 -18.703 1 98.44 381 GLY B CA 1
ATOM 6610 C C . GLY B 1 381 ? -8.469 -26.984 -18.766 1 98.44 381 GLY B C 1
ATOM 6611 O O . GLY B 1 381 ? -7.473 -27.703 -18.641 1 98.44 381 GLY B O 1
ATOM 6612 N N . ASP B 1 382 ? -9.672 -27.484 -18.938 1 98.31 382 ASP B N 1
ATOM 6613 C CA . ASP B 1 382 ? -9.898 -28.922 -19.047 1 98.31 382 ASP B CA 1
ATOM 6614 C C . ASP B 1 382 ? -9.18 -29.5 -20.266 1 98.31 382 ASP B C 1
ATOM 6616 O O . ASP B 1 382 ? -8.547 -30.562 -20.172 1 98.31 382 ASP B O 1
ATOM 6620 N N . TYR B 1 383 ? -9.336 -28.812 -21.344 1 98.62 383 TYR B N 1
ATOM 6621 C CA . TYR B 1 383 ? -8.641 -29.219 -22.562 1 98.62 383 TYR B CA 1
ATOM 6622 C C . TYR B 1 383 ? -7.133 -29.234 -22.344 1 98.62 383 TYR B C 1
ATOM 6624 O O . TYR B 1 383 ? -6.465 -30.219 -22.688 1 98.62 383 TYR B O 1
ATOM 6632 N N . LEU B 1 384 ? -6.617 -28.172 -21.828 1 98.69 384 LEU B N 1
ATOM 6633 C CA . LEU B 1 384 ? -5.18 -28.031 -21.594 1 98.69 384 LEU B CA 1
ATOM 6634 C C . LEU B 1 384 ? -4.664 -29.109 -20.656 1 98.69 384 LEU B C 1
ATOM 6636 O O . LEU B 1 384 ? -3.602 -29.688 -20.891 1 98.69 384 LEU B O 1
ATOM 6640 N N . TYR B 1 385 ? -5.391 -29.344 -19.562 1 98.12 385 TYR B N 1
ATOM 6641 C CA . TYR B 1 385 ? -4.984 -30.375 -18.625 1 98.12 385 TYR B CA 1
ATOM 6642 C C . TYR B 1 385 ? -4.895 -31.734 -19.312 1 98.12 385 TYR B C 1
ATOM 6644 O O . TYR B 1 385 ? -3.949 -32.5 -19.078 1 98.12 385 TYR B O 1
ATOM 6652 N N . SER B 1 386 ? -5.895 -32.062 -20.125 1 98.25 386 SER B N 1
ATOM 6653 C CA . SER B 1 386 ? -5.902 -33.312 -20.859 1 98.25 386 SER B CA 1
ATOM 6654 C C . SER B 1 386 ? -4.695 -33.438 -21.781 1 98.25 386 SER B C 1
ATOM 6656 O O . SER B 1 386 ? -4.086 -34.5 -21.875 1 98.25 386 SER B O 1
ATOM 6658 N N . GLU B 1 387 ? -4.379 -32.406 -22.438 1 98.62 387 GLU B N 1
ATOM 6659 C CA . GLU B 1 387 ? -3.203 -32.406 -23.312 1 98.62 387 GLU B CA 1
ATOM 6660 C C . GLU B 1 387 ? -1.922 -32.562 -22.5 1 98.62 387 GLU B C 1
ATOM 6662 O O . GLU B 1 387 ? -0.998 -33.281 -22.922 1 98.62 387 GLU B O 1
ATOM 6667 N N . LEU B 1 388 ? -1.861 -31.938 -21.328 1 98.31 388 LEU B N 1
ATOM 6668 C CA . LEU B 1 388 ? -0.672 -32 -20.484 1 98.31 388 LEU B CA 1
ATOM 6669 C C . LEU B 1 388 ? -0.511 -33.406 -19.891 1 98.31 388 LEU B C 1
ATOM 6671 O O . LEU B 1 388 ? 0.611 -33.844 -19.641 1 98.31 388 LEU B O 1
ATOM 6675 N N . GLU B 1 389 ? -1.643 -34.094 -19.656 1 97 389 GLU B N 1
ATOM 6676 C CA . GLU B 1 389 ? -1.57 -35.469 -19.219 1 97 389 GLU B CA 1
ATOM 6677 C C . GLU B 1 389 ? -0.843 -36.344 -20.25 1 97 389 GLU B C 1
ATOM 6679 O O . GLU B 1 389 ? -0.043 -37.188 -19.891 1 97 389 GLU B O 1
ATOM 6684 N N . LYS B 1 390 ? -1.13 -36.125 -21.531 1 98.06 390 LYS B N 1
ATOM 6685 C CA . LYS B 1 390 ? -0.449 -36.844 -22.594 1 98.06 390 LYS B CA 1
ATOM 6686 C C . LYS B 1 390 ? 1.043 -36.531 -22.609 1 98.06 390 LYS B C 1
ATOM 6688 O O . LYS B 1 390 ? 1.872 -37.406 -22.812 1 98.06 390 LYS B O 1
ATOM 6693 N N . VAL B 1 391 ? 1.325 -35.25 -22.469 1 98.19 391 VAL B N 1
ATOM 6694 C CA . VAL B 1 391 ? 2.723 -34.844 -22.438 1 98.19 391 VAL B CA 1
ATOM 6695 C C . VAL B 1 391 ? 3.443 -35.5 -21.266 1 98.19 391 VAL B C 1
ATOM 6697 O O . VAL B 1 391 ? 4.582 -35.938 -21.406 1 98.19 391 VAL B O 1
ATOM 6700 N N . ALA B 1 392 ? 2.812 -35.5 -20.094 1 96.5 392 ALA B N 1
ATOM 6701 C CA . ALA B 1 392 ? 3.4 -36.094 -18.906 1 96.5 392 ALA B CA 1
ATOM 6702 C C . ALA B 1 392 ? 3.678 -37.562 -19.109 1 96.5 392 ALA B C 1
ATOM 6704 O O . ALA B 1 392 ? 4.664 -38.094 -18.609 1 96.5 392 ALA B O 1
ATOM 6705 N N . ALA B 1 393 ? 2.812 -38.219 -19.812 1 96.5 393 ALA B N 1
ATOM 6706 C CA . ALA B 1 393 ? 3 -39.656 -20.125 1 96.5 393 ALA B CA 1
ATOM 6707 C C . ALA B 1 393 ? 4.207 -39.844 -21.031 1 96.5 393 ALA B C 1
ATOM 6709 O O . ALA B 1 393 ? 4.945 -40.844 -20.891 1 96.5 393 ALA B O 1
ATOM 6710 N N . LYS B 1 394 ? 4.383 -39 -21.891 1 97.25 394 LYS B N 1
ATOM 6711 C CA . LYS B 1 394 ? 5.484 -39.062 -22.844 1 97.25 394 LYS B CA 1
ATOM 6712 C C . LYS B 1 394 ? 6.812 -38.688 -22.188 1 97.25 394 LYS B C 1
ATOM 6714 O O . LYS B 1 394 ? 7.855 -39.25 -22.531 1 97.25 394 LYS B O 1
ATOM 6719 N N . TYR B 1 395 ? 6.766 -37.781 -21.203 1 96.56 395 TYR B N 1
ATOM 6720 C CA . TYR B 1 395 ? 7.965 -37.312 -20.516 1 96.56 395 TYR B CA 1
ATOM 6721 C C . TYR B 1 395 ? 7.805 -37.438 -19 1 96.56 395 TYR B C 1
ATOM 6723 O O . TYR B 1 395 ? 7.871 -36.438 -18.281 1 96.56 395 TYR B O 1
ATOM 6731 N N . PRO B 1 396 ? 7.75 -38.594 -18.469 1 92 396 PRO B N 1
ATOM 6732 C CA . PRO B 1 396 ? 7.383 -38.812 -17.062 1 92 396 PRO B CA 1
ATOM 6733 C C . PRO B 1 396 ? 8.414 -38.281 -16.078 1 92 396 PRO B C 1
ATOM 6735 O O . PRO B 1 396 ? 8.086 -38 -14.93 1 92 396 PRO B O 1
ATOM 6738 N N . THR B 1 397 ? 9.617 -38.031 -16.5 1 92.19 397 THR B N 1
ATOM 6739 C CA . THR B 1 397 ? 10.648 -37.531 -15.594 1 92.19 397 THR B CA 1
ATOM 6740 C C . THR B 1 397 ? 10.75 -36 -15.664 1 92.19 397 THR B C 1
ATOM 6742 O O . THR B 1 397 ? 11.367 -35.375 -14.805 1 92.19 397 THR B O 1
ATOM 6745 N N . LYS B 1 398 ? 10.125 -35.406 -16.656 1 95.25 398 LYS B N 1
ATOM 6746 C CA . LYS B 1 398 ? 10.273 -33.969 -16.875 1 95.25 398 LYS B CA 1
ATOM 6747 C C . LYS B 1 398 ? 8.992 -33.219 -16.547 1 95.25 398 LYS B C 1
ATOM 6749 O O . LYS B 1 398 ? 9 -31.984 -16.391 1 95.25 398 LYS B O 1
ATOM 6754 N N . LEU B 1 399 ? 7.961 -33.875 -16.5 1 95.94 399 LEU B N 1
ATOM 6755 C CA . LEU B 1 399 ? 6.672 -33.312 -16.094 1 95.94 399 LEU B CA 1
ATOM 6756 C C . LEU B 1 399 ? 6.039 -34.188 -15 1 95.94 399 LEU B C 1
ATOM 6758 O O . LEU B 1 399 ? 5.207 -35.062 -15.289 1 95.94 399 LEU B O 1
ATOM 6762 N N . GLN B 1 400 ? 6.371 -33.844 -13.789 1 94.75 400 GLN B N 1
ATOM 6763 C CA . GLN B 1 400 ? 5.965 -34.656 -12.656 1 94.75 400 GLN B CA 1
ATOM 6764 C C . GLN B 1 400 ? 4.875 -33.969 -11.836 1 94.75 400 GLN B C 1
ATOM 6766 O O . GLN B 1 400 ? 4.77 -32.75 -11.844 1 94.75 400 GLN B O 1
ATOM 6771 N N . ASN B 1 401 ? 4.074 -34.75 -11.164 1 94.5 401 ASN B N 1
ATOM 6772 C CA . ASN B 1 401 ? 3.086 -34.281 -10.203 1 94.5 401 ASN B CA 1
ATOM 6773 C C . ASN B 1 401 ? 2.16 -33.219 -10.836 1 94.5 401 ASN B C 1
ATOM 6775 O O . ASN B 1 401 ? 1.979 -32.156 -10.289 1 94.5 401 ASN B O 1
ATOM 6779 N N . LEU B 1 402 ? 1.695 -33.562 -12.062 1 96.56 402 LEU B N 1
ATOM 6780 C CA . LEU B 1 402 ? 0.738 -32.688 -12.711 1 96.56 402 LEU B CA 1
ATOM 6781 C C . LEU B 1 402 ? -0.467 -32.438 -11.812 1 96.56 402 LEU B C 1
ATOM 6783 O O . LEU B 1 402 ? -1.075 -33.375 -11.297 1 96.56 402 LEU B O 1
ATOM 6787 N N . ARG B 1 403 ? -0.797 -31.172 -11.562 1 96 403 ARG B N 1
ATOM 6788 C CA . ARG B 1 403 ? -1.901 -30.828 -10.672 1 96 403 ARG B CA 1
ATOM 6789 C C . ARG B 1 403 ? -2.701 -29.656 -11.219 1 96 403 ARG B C 1
ATOM 6791 O O . ARG B 1 403 ? -2.207 -28.891 -12.062 1 96 403 ARG B O 1
ATOM 6798 N N . GLY B 1 404 ? -3.941 -29.516 -10.742 1 96.81 404 GLY B N 1
ATOM 6799 C CA . GLY B 1 404 ? -4.844 -28.469 -11.195 1 96.81 404 GLY B CA 1
ATOM 6800 C C . GLY B 1 404 ? -5.973 -28.984 -12.062 1 96.81 404 GLY B C 1
ATOM 6801 O O . GLY B 1 404 ? -6.562 -28.234 -12.836 1 96.81 404 GLY B O 1
ATOM 6802 N N . LYS B 1 405 ? -6.23 -30.344 -12.031 1 96 405 LYS B N 1
ATOM 6803 C CA . LYS B 1 405 ? -7.387 -30.891 -12.734 1 96 405 LYS B CA 1
ATOM 6804 C C . LYS B 1 405 ? -8.68 -30.203 -12.289 1 96 405 LYS B C 1
ATOM 6806 O O . LYS B 1 405 ? -8.914 -30.016 -11.094 1 96 405 LYS B O 1
ATOM 6811 N N . ASN B 1 406 ? -9.484 -29.75 -13.234 1 96.38 406 ASN B N 1
ATOM 6812 C CA . ASN B 1 406 ? -10.766 -29.078 -13.023 1 96.38 406 ASN B CA 1
ATOM 6813 C C . ASN B 1 406 ? -10.578 -27.75 -12.305 1 96.38 406 ASN B C 1
ATOM 6815 O O . ASN B 1 406 ? -11.461 -27.312 -11.562 1 96.38 406 ASN B O 1
ATOM 6819 N N . ARG B 1 407 ? -9.43 -27.141 -12.461 1 98.31 407 ARG B N 1
ATOM 6820 C CA . ARG B 1 407 ? -9.164 -25.812 -11.898 1 98.31 407 ARG B CA 1
ATOM 6821 C C . ARG B 1 407 ? -8.766 -24.828 -12.984 1 98.31 407 ARG B C 1
ATOM 6823 O O . ARG B 1 407 ? -7.938 -23.938 -12.758 1 98.31 407 ARG B O 1
ATOM 6830 N N . ALA B 1 408 ? -9.352 -25.016 -14.172 1 98.38 408 ALA B N 1
ATOM 6831 C CA . ALA B 1 408 ? -9.109 -24.141 -15.32 1 98.38 408 ALA B CA 1
ATOM 6832 C C . ALA B 1 408 ? -7.617 -24.016 -15.617 1 98.38 408 ALA B C 1
ATOM 6834 O O . ALA B 1 408 ? -6.934 -25.031 -15.805 1 98.38 408 ALA B O 1
ATOM 6835 N N . THR B 1 409 ? -7.102 -22.812 -15.617 1 97.25 409 THR B N 1
ATOM 6836 C CA . THR B 1 409 ? -5.727 -22.656 -16.078 1 97.25 409 THR B CA 1
ATOM 6837 C C . THR B 1 409 ? -4.758 -22.656 -14.891 1 97.25 409 THR B C 1
ATOM 6839 O O . THR B 1 409 ? -3.557 -22.438 -15.07 1 97.25 409 THR B O 1
ATOM 6842 N N . PHE B 1 410 ? -5.27 -22.828 -13.648 1 98.12 410 PHE B N 1
ATOM 6843 C CA . PHE B 1 410 ? -4.383 -23.016 -12.5 1 98.12 410 PHE B CA 1
ATOM 6844 C C . PHE B 1 410 ? -3.797 -24.422 -12.492 1 98.12 410 PHE B C 1
ATOM 6846 O O . PHE B 1 410 ? -4.215 -25.281 -11.711 1 98.12 410 PHE B O 1
ATOM 6853 N N . ILE B 1 411 ? -2.854 -24.625 -13.375 1 98.31 411 ILE B N 1
ATOM 6854 C CA . ILE B 1 411 ? -2.18 -25.891 -13.617 1 98.31 411 ILE B CA 1
ATOM 6855 C C . ILE B 1 411 ? -0.685 -25.734 -13.344 1 98.31 411 ILE B C 1
ATOM 6857 O O . ILE B 1 411 ? -0.088 -24.703 -13.664 1 98.31 411 ILE B O 1
ATOM 6861 N N . ALA B 1 412 ? -0.096 -26.75 -12.703 1 98.19 412 ALA B N 1
ATOM 6862 C CA . ALA B 1 412 ? 1.33 -26.734 -12.391 1 98.19 412 ALA B CA 1
ATOM 6863 C C . ALA B 1 412 ? 1.924 -28.141 -12.477 1 98.19 412 ALA B C 1
ATOM 6865 O O . ALA B 1 412 ? 1.19 -29.125 -12.484 1 98.19 412 ALA B O 1
ATOM 6866 N N . TRP B 1 413 ? 3.189 -28.25 -12.609 1 97.94 413 TRP B N 1
ATOM 6867 C CA . TRP B 1 413 ? 3.936 -29.5 -12.578 1 97.94 413 TRP B CA 1
ATOM 6868 C C . TRP B 1 413 ? 5.352 -29.281 -12.062 1 97.94 413 TRP B C 1
ATOM 6870 O O . TRP B 1 413 ? 5.773 -28.141 -11.859 1 97.94 413 TRP B O 1
ATOM 6880 N N . ASP B 1 414 ? 6.016 -30.328 -11.719 1 97.19 414 ASP B N 1
ATOM 6881 C CA . ASP B 1 414 ? 7.359 -30.25 -11.156 1 97.19 414 ASP B CA 1
ATOM 6882 C C . ASP B 1 414 ? 8.398 -30.781 -12.141 1 97.19 414 ASP B C 1
ATOM 6884 O O . ASP B 1 414 ? 8.086 -31.625 -12.984 1 97.19 414 ASP B O 1
ATOM 6888 N N . LEU B 1 415 ? 9.492 -30.203 -12.141 1 97.75 415 LEU B N 1
ATOM 6889 C CA . LEU B 1 415 ? 10.68 -30.797 -12.742 1 97.75 415 LEU B CA 1
ATOM 6890 C C . LEU B 1 415 ? 11.523 -31.5 -11.688 1 97.75 415 LEU B C 1
ATOM 6892 O O . LEU B 1 415 ? 11.172 -31.5 -10.5 1 97.75 415 LEU B O 1
ATOM 6896 N N . GLU B 1 416 ? 12.57 -32.188 -12.07 1 96.5 416 GLU B N 1
ATOM 6897 C CA . GLU B 1 416 ? 13.32 -33.094 -11.188 1 96.5 416 GLU B CA 1
ATOM 6898 C C . GLU B 1 416 ? 14.18 -32.281 -10.203 1 96.5 416 GLU B C 1
ATOM 6900 O O . GLU B 1 416 ? 14.57 -32.812 -9.156 1 96.5 416 GLU B O 1
ATOM 6905 N N . SER B 1 417 ? 14.484 -31.109 -10.531 1 97.12 417 SER B N 1
ATOM 6906 C CA . SER B 1 417 ? 15.297 -30.25 -9.68 1 97.12 417 SER B CA 1
ATOM 6907 C C . SER B 1 417 ? 15.07 -28.781 -10 1 97.12 417 SER B C 1
ATOM 6909 O O . SER B 1 417 ? 14.469 -28.438 -11.023 1 97.12 417 SER B O 1
ATOM 6911 N N . GLY B 1 418 ? 15.516 -27.969 -9.102 1 96.88 418 GLY B N 1
ATOM 6912 C CA . GLY B 1 418 ? 15.469 -26.547 -9.375 1 96.88 418 GLY B CA 1
ATOM 6913 C C . GLY B 1 418 ? 16.234 -26.141 -10.625 1 96.88 418 GLY B C 1
ATOM 6914 O O . GLY B 1 418 ? 15.773 -25.297 -11.383 1 96.88 418 GLY B O 1
ATOM 6915 N N . ALA B 1 419 ? 17.344 -26.719 -10.797 1 97.56 419 ALA B N 1
ATOM 6916 C CA . ALA B 1 419 ? 18.156 -26.438 -11.977 1 97.56 419 ALA B CA 1
ATOM 6917 C C . ALA B 1 419 ? 17.422 -26.844 -13.25 1 97.56 419 ALA B C 1
ATOM 6919 O O . ALA B 1 419 ? 17.453 -26.109 -14.242 1 97.56 419 ALA B O 1
ATOM 6920 N N . ALA B 1 420 ? 16.781 -27.984 -13.188 1 97.5 420 ALA B N 1
ATOM 6921 C CA . ALA B 1 420 ? 16.016 -28.453 -14.344 1 97.5 420 ALA B CA 1
ATOM 6922 C C . ALA B 1 420 ? 14.852 -27.5 -14.633 1 97.5 420 ALA B C 1
ATOM 6924 O O . ALA B 1 420 ? 14.562 -27.203 -15.797 1 97.5 420 ALA B O 1
ATOM 6925 N N . ARG B 1 421 ? 14.227 -27.109 -13.57 1 97.75 421 ARG B N 1
ATOM 6926 C CA . ARG B 1 421 ? 13.117 -26.172 -13.703 1 97.75 421 ARG B CA 1
ATOM 6927 C C . ARG B 1 421 ? 13.578 -24.859 -14.344 1 97.75 421 ARG B C 1
ATOM 6929 O O . ARG B 1 421 ? 12.922 -24.344 -15.258 1 97.75 421 ARG B O 1
ATOM 6936 N N . ASN B 1 422 ? 14.703 -24.328 -13.93 1 97.62 422 ASN B N 1
ATOM 6937 C CA . ASN B 1 422 ? 15.234 -23.078 -14.477 1 97.62 422 ASN B CA 1
ATOM 6938 C C . ASN B 1 422 ? 15.617 -23.234 -15.945 1 97.62 422 ASN B C 1
ATOM 6940 O O . ASN B 1 422 ? 15.367 -22.328 -16.75 1 97.62 422 ASN B O 1
ATOM 6944 N N . ALA B 1 423 ? 16.234 -24.328 -16.25 1 97.81 423 ALA B N 1
ATOM 6945 C CA . ALA B 1 423 ? 16.578 -24.609 -17.625 1 97.81 423 ALA B CA 1
ATOM 6946 C C . ALA B 1 423 ? 15.344 -24.688 -18.516 1 97.81 423 ALA B C 1
ATOM 6948 O O . ALA B 1 423 ? 15.336 -24.219 -19.641 1 97.81 423 ALA B O 1
ATOM 6949 N N . PHE B 1 424 ? 14.383 -25.344 -18 1 98.31 424 PHE B N 1
ATOM 6950 C CA . PHE B 1 424 ? 13.109 -25.484 -18.703 1 98.31 424 PHE B CA 1
ATOM 6951 C C . PHE B 1 424 ? 12.492 -24.125 -18.984 1 98.31 424 PHE B C 1
ATOM 6953 O O . PHE B 1 424 ? 12.07 -23.844 -20.094 1 98.31 424 PHE B O 1
ATOM 6960 N N . LEU B 1 425 ? 12.398 -23.219 -17.969 1 98.25 425 LEU B N 1
ATOM 6961 C CA . LEU B 1 425 ? 11.82 -21.891 -18.125 1 98.25 425 LEU B CA 1
ATOM 6962 C C . LEU B 1 425 ? 12.57 -21.094 -19.172 1 98.25 425 LEU B C 1
ATOM 6964 O O . LEU B 1 425 ? 11.953 -20.406 -20 1 98.25 425 LEU B O 1
ATOM 6968 N N . TYR B 1 426 ? 13.852 -21.156 -19.109 1 97.69 426 TYR B N 1
ATOM 6969 C CA . TYR B 1 426 ? 14.68 -20.422 -20.062 1 97.69 426 TYR B CA 1
ATOM 6970 C C . TYR B 1 426 ? 14.445 -20.906 -21.484 1 97.69 426 TYR B C 1
ATOM 6972 O O . TYR B 1 426 ? 14.258 -20.109 -22.406 1 97.69 426 TYR B O 1
ATOM 6980 N N . LYS B 1 427 ? 14.43 -22.219 -21.672 1 98.06 427 LYS B N 1
ATOM 6981 C CA . LYS B 1 427 ? 14.242 -22.812 -23 1 98.06 427 LYS B CA 1
ATOM 6982 C C . LYS B 1 427 ? 12.844 -22.516 -23.531 1 98.06 427 LYS B C 1
ATOM 6984 O O . LYS B 1 427 ? 12.664 -22.297 -24.734 1 98.06 427 LYS B O 1
ATOM 6989 N N . MET B 1 428 ? 11.828 -22.562 -22.672 1 98.56 428 MET B N 1
ATOM 6990 C CA . MET B 1 428 ? 10.477 -22.188 -23.062 1 98.56 428 MET B CA 1
ATOM 6991 C C . MET B 1 428 ? 10.453 -20.781 -23.625 1 98.56 428 MET B C 1
ATOM 6993 O O . MET B 1 428 ? 9.828 -20.531 -24.672 1 98.56 428 MET B O 1
ATOM 6997 N N . LYS B 1 429 ? 11.133 -19.875 -22.922 1 98.06 429 LYS B N 1
ATOM 6998 C CA . LYS B 1 429 ? 11.188 -18.484 -23.391 1 98.06 429 LYS B CA 1
ATOM 6999 C C . LYS B 1 429 ? 11.938 -18.375 -24.703 1 98.06 429 LYS B C 1
ATOM 7001 O O . LYS B 1 429 ? 11.531 -17.641 -25.594 1 98.06 429 LYS B O 1
ATOM 7006 N N . GLN B 1 430 ? 12.977 -19.109 -24.859 1 97.75 430 GLN B N 1
ATOM 7007 C CA . GLN B 1 430 ? 13.734 -19.141 -26.109 1 97.75 430 GLN B CA 1
ATOM 7008 C C . GLN B 1 430 ? 12.867 -19.641 -27.266 1 97.75 430 GLN B C 1
ATOM 7010 O O . GLN B 1 430 ? 13.047 -19.219 -28.406 1 97.75 430 GLN B O 1
ATOM 7015 N N . ASN B 1 431 ? 11.984 -20.516 -26.859 1 98.38 431 ASN B N 1
ATOM 7016 C CA . ASN B 1 431 ? 11.109 -21.094 -27.875 1 98.38 431 ASN B CA 1
ATOM 7017 C C . ASN B 1 431 ? 9.828 -20.281 -28.031 1 98.38 431 ASN B C 1
ATOM 7019 O O . ASN B 1 431 ? 8.953 -20.641 -28.828 1 98.38 431 ASN B O 1
ATOM 7023 N N . GLY B 1 432 ? 9.711 -19.219 -27.25 1 98.44 432 GLY B N 1
ATOM 7024 C CA . GLY B 1 432 ? 8.672 -18.25 -27.578 1 98.44 432 GLY B CA 1
ATOM 7025 C C . GLY B 1 432 ? 7.539 -18.25 -26.562 1 98.44 432 GLY B C 1
ATOM 7026 O O . GLY B 1 432 ? 6.48 -17.656 -26.812 1 98.44 432 GLY B O 1
ATOM 7027 N N . VAL B 1 433 ? 7.668 -18.906 -25.438 1 98.81 433 VAL B N 1
ATOM 7028 C CA . VAL B 1 433 ? 6.629 -18.891 -24.406 1 98.81 433 VAL B CA 1
ATOM 7029 C C . VAL B 1 433 ? 7.199 -18.328 -23.109 1 98.81 433 VAL B C 1
ATOM 7031 O O . VAL B 1 433 ? 8.211 -18.812 -22.594 1 98.81 433 VAL B O 1
ATOM 7034 N N . ASN B 1 434 ? 6.609 -17.203 -22.656 1 98.75 434 ASN B N 1
ATOM 7035 C CA . ASN B 1 434 ? 6.926 -16.656 -21.344 1 98.75 434 ASN B CA 1
ATOM 7036 C C . ASN B 1 434 ? 6.125 -17.344 -20.234 1 98.75 434 ASN B C 1
ATOM 7038 O O . ASN B 1 434 ? 4.902 -17.203 -20.172 1 98.75 434 ASN B O 1
ATOM 7042 N N . ILE B 1 435 ? 6.75 -18.156 -19.406 1 98.44 435 ILE B N 1
ATOM 7043 C CA . ILE B 1 435 ? 6.117 -18.969 -18.375 1 98.44 435 ILE B CA 1
ATOM 7044 C C . ILE B 1 435 ? 6.902 -18.828 -17.062 1 98.44 435 ILE B C 1
ATOM 7046 O O . ILE B 1 435 ? 8.07 -18.438 -17.078 1 98.44 435 ILE B O 1
ATOM 7050 N N . GLY B 1 436 ? 6.227 -19.016 -15.938 1 97.12 436 GLY B N 1
ATOM 7051 C CA . GLY B 1 436 ? 6.871 -18.75 -14.664 1 97.12 436 GLY B CA 1
ATOM 7052 C C . GLY B 1 436 ? 6.98 -19.984 -13.781 1 97.12 436 GLY B C 1
ATOM 7053 O O . GLY B 1 436 ? 6.211 -20.938 -13.93 1 97.12 436 GLY B O 1
ATOM 7054 N N . GLY B 1 437 ? 7.973 -19.891 -12.898 1 97.06 437 GLY B N 1
ATOM 7055 C CA . GLY B 1 437 ? 8.133 -20.922 -11.875 1 97.06 437 GLY B CA 1
ATOM 7056 C C . GLY B 1 437 ? 7.578 -20.5 -10.523 1 97.06 437 GLY B C 1
ATOM 7057 O O . GLY B 1 437 ? 7.16 -19.344 -10.352 1 97.06 437 GLY B O 1
ATOM 7058 N N . CYS B 1 438 ? 7.465 -21.391 -9.641 1 95.62 438 CYS B N 1
ATOM 7059 C CA . CYS B 1 438 ? 7.137 -21.141 -8.242 1 95.62 438 CYS B CA 1
ATOM 7060 C C . CYS B 1 438 ? 7.742 -22.219 -7.344 1 95.62 438 CYS B C 1
ATOM 7062 O O . CYS B 1 438 ? 8.07 -23.312 -7.809 1 95.62 438 CYS B O 1
ATOM 7064 N N . ALA B 1 439 ? 7.902 -21.953 -6.125 1 95.75 439 ALA B N 1
ATOM 7065 C CA . ALA B 1 439 ? 8.586 -22.828 -5.176 1 95.75 439 ALA B CA 1
ATOM 7066 C C . ALA B 1 439 ? 9.945 -23.266 -5.719 1 95.75 439 ALA B C 1
ATOM 7068 O O . ALA B 1 439 ? 10.641 -22.484 -6.371 1 95.75 439 ALA B O 1
ATOM 7069 N N . GLU B 1 440 ? 10.367 -24.469 -5.418 1 95.38 440 GLU B N 1
ATOM 7070 C CA . GLU B 1 440 ? 11.727 -24.875 -5.75 1 95.38 440 GLU B CA 1
ATOM 7071 C C . GLU B 1 440 ? 11.797 -25.5 -7.137 1 95.38 440 GLU B C 1
ATOM 7073 O O . GLU B 1 440 ? 12.75 -25.266 -7.887 1 95.38 440 GLU B O 1
ATOM 7078 N N . VAL B 1 441 ? 10.734 -26.266 -7.48 1 97.12 441 VAL B N 1
ATOM 7079 C CA . VAL B 1 441 ? 10.922 -27.109 -8.656 1 97.12 441 VAL B CA 1
ATOM 7080 C C . VAL B 1 441 ? 9.711 -27 -9.578 1 97.12 441 VAL B C 1
ATOM 7082 O O . VAL B 1 441 ? 9.664 -27.625 -10.641 1 97.12 441 VAL B O 1
ATOM 7085 N N . SER B 1 442 ? 8.719 -26.141 -9.203 1 97.94 442 SER B N 1
ATOM 7086 C CA . SER B 1 442 ? 7.438 -26.156 -9.891 1 97.94 442 SER B CA 1
ATOM 7087 C C . SER B 1 442 ? 7.371 -25.094 -10.969 1 97.94 442 SER B C 1
ATOM 7089 O O . SER B 1 442 ? 8.023 -24.047 -10.859 1 97.94 442 SER B O 1
ATOM 7091 N N . VAL B 1 443 ? 6.633 -25.422 -12.016 1 98.31 443 VAL B N 1
ATOM 7092 C CA . VAL B 1 443 ? 6.223 -24.5 -13.062 1 98.31 443 VAL B CA 1
ATOM 7093 C C . VAL B 1 443 ? 4.711 -24.281 -13 1 98.31 443 VAL B C 1
ATOM 7095 O O . VAL B 1 443 ? 3.959 -25.219 -12.688 1 98.31 443 VAL B O 1
ATOM 7098 N N . ARG B 1 444 ? 4.266 -23.047 -13.242 1 98.5 444 ARG B N 1
ATOM 7099 C CA . ARG B 1 444 ? 2.838 -22.766 -13.125 1 98.5 444 ARG B CA 1
ATOM 7100 C C . ARG B 1 444 ? 2.332 -21.984 -14.336 1 98.5 444 ARG B C 1
ATOM 7102 O O . ARG B 1 444 ? 3.072 -21.203 -14.922 1 98.5 444 ARG B O 1
ATOM 7109 N N . LEU B 1 445 ? 1.096 -22.172 -14.688 1 98.69 445 LEU B N 1
ATOM 7110 C CA . LEU B 1 445 ? 0.407 -21.422 -15.734 1 98.69 445 LEU B CA 1
ATOM 7111 C C . LEU B 1 445 ? -0.487 -20.344 -15.141 1 98.69 445 LEU B C 1
ATOM 7113 O O . LEU B 1 445 ? -1.227 -20.594 -14.188 1 98.69 445 LEU B O 1
ATOM 7117 N N . ARG B 1 446 ? -0.363 -19.109 -15.641 1 98.56 446 ARG B N 1
ATOM 7118 C CA . ARG B 1 446 ? -1.188 -17.969 -15.234 1 98.56 446 ARG B CA 1
ATOM 7119 C C . ARG B 1 446 ? -1.63 -17.156 -16.453 1 98.56 446 ARG B C 1
ATOM 7121 O O . ARG B 1 446 ? -1.507 -15.93 -16.453 1 98.56 446 ARG B O 1
ATOM 7128 N N . PRO B 1 447 ? -2.146 -17.75 -17.5 1 98.25 447 PRO B N 1
ATOM 7129 C CA . PRO B 1 447 ? -2.588 -16.969 -18.641 1 98.25 447 PRO B CA 1
ATOM 7130 C C . PRO B 1 447 ? -3.773 -16.062 -18.328 1 98.25 447 PRO B C 1
ATOM 7132 O O . PRO B 1 447 ? -4.309 -16.109 -17.219 1 98.25 447 PRO B O 1
ATOM 7135 N N . THR B 1 448 ? -4.16 -15.188 -19.25 1 98.19 448 THR B N 1
ATOM 7136 C CA . THR B 1 448 ? -5.305 -14.305 -19.062 1 98.19 448 THR B CA 1
ATOM 7137 C C . THR B 1 448 ? -6.613 -15.078 -19.203 1 98.19 448 THR B C 1
ATOM 7139 O O . THR B 1 448 ? -6.605 -16.266 -19.547 1 98.19 448 THR B O 1
ATOM 7142 N N . LEU B 1 449 ? -7.727 -14.43 -18.953 1 98.38 449 LEU B N 1
ATOM 7143 C CA . LEU B 1 449 ? -9.031 -15.07 -19.047 1 98.38 449 LEU B CA 1
ATOM 7144 C C . LEU B 1 449 ? -9.5 -15.133 -20.5 1 98.38 449 LEU B C 1
ATOM 7146 O O . LEU B 1 449 ? -10.477 -15.805 -20.812 1 98.38 449 LEU B O 1
ATOM 7150 N N . THR B 1 450 ? -8.695 -14.562 -21.406 1 98.25 450 THR B N 1
ATOM 7151 C CA . THR B 1 450 ? -9.016 -14.633 -22.828 1 98.25 450 THR B CA 1
ATOM 7152 C C . THR B 1 450 ? -8.133 -15.656 -23.531 1 98.25 450 THR B C 1
ATOM 7154 O O . THR B 1 450 ? -8.125 -15.742 -24.75 1 98.25 450 THR B O 1
ATOM 7157 N N . PHE B 1 451 ? -7.34 -16.391 -22.734 1 98.38 451 PHE B N 1
ATOM 7158 C CA . PHE B 1 451 ? -6.578 -17.531 -23.234 1 98.38 451 PHE B CA 1
ATOM 7159 C C . PHE B 1 451 ? -7.508 -18.625 -23.75 1 98.38 451 PHE B C 1
ATOM 7161 O O . PHE B 1 451 ? -8.359 -19.125 -23.016 1 98.38 451 PHE B O 1
ATOM 7168 N N . GLU B 1 452 ? -7.336 -19.016 -25 1 98 452 GLU B N 1
ATOM 7169 C CA . GLU B 1 452 ? -8.273 -19.922 -25.656 1 98 452 GLU B CA 1
ATOM 7170 C C . GLU B 1 452 ? -7.57 -21.203 -26.141 1 98 452 GLU B C 1
ATOM 7172 O O . GLU B 1 452 ? -6.367 -21.359 -25.922 1 98 452 GLU B O 1
ATOM 7177 N N . LYS B 1 453 ? -8.367 -22.062 -26.781 1 97.94 453 LYS B N 1
ATOM 7178 C CA . LYS B 1 453 ? -7.859 -23.344 -27.25 1 97.94 453 LYS B CA 1
ATOM 7179 C C . LYS B 1 453 ? -6.688 -23.172 -28.203 1 97.94 453 LYS B C 1
ATOM 7181 O O . LYS B 1 453 ? -5.723 -23.938 -28.172 1 97.94 453 LYS B O 1
ATOM 7186 N N . LYS B 1 454 ? -6.754 -22.172 -29.094 1 97.69 454 LYS B N 1
ATOM 7187 C CA . LYS B 1 454 ? -5.664 -21.938 -30.031 1 97.69 454 LYS B CA 1
ATOM 7188 C C . LYS B 1 454 ? -4.367 -21.609 -29.297 1 97.69 454 LYS B C 1
ATOM 7190 O O . LYS B 1 454 ? -3.285 -22.016 -29.719 1 97.69 454 LYS B O 1
ATOM 7195 N N . HIS B 1 455 ? -4.469 -20.828 -28.219 1 98.62 455 HIS B N 1
ATOM 7196 C CA . HIS B 1 455 ? -3.303 -20.531 -27.406 1 98.62 455 HIS B CA 1
ATOM 7197 C C . HIS B 1 455 ? -2.779 -21.781 -26.703 1 98.62 455 HIS B C 1
ATOM 7199 O O . HIS B 1 455 ? -1.566 -21.984 -26.641 1 98.62 455 HIS B O 1
ATOM 7205 N N . ALA B 1 456 ? -3.709 -22.578 -26.172 1 98.62 456 ALA B N 1
ATOM 7206 C CA . ALA B 1 456 ? -3.34 -23.844 -25.531 1 98.62 456 ALA B CA 1
ATOM 7207 C C . ALA B 1 456 ? -2.602 -24.75 -26.5 1 98.62 456 ALA B C 1
ATOM 7209 O O . ALA B 1 456 ? -1.613 -25.391 -26.125 1 98.62 456 ALA B O 1
ATOM 7210 N N . ASP B 1 457 ? -3.113 -24.828 -27.719 1 98.62 457 ASP B N 1
ATOM 7211 C CA . ASP B 1 457 ? -2.467 -25.656 -28.734 1 98.62 457 ASP B CA 1
ATOM 7212 C C . ASP B 1 457 ? -1.034 -25.188 -28.984 1 98.62 457 ASP B C 1
ATOM 7214 O O . ASP B 1 457 ? -0.118 -26 -29.078 1 98.62 457 ASP B O 1
ATOM 7218 N N . LEU B 1 458 ? -0.908 -23.906 -29.156 1 98.62 458 LEU B N 1
ATOM 7219 C CA . LEU B 1 458 ? 0.414 -23.328 -29.375 1 98.62 458 LEU B CA 1
ATOM 7220 C C . LEU B 1 458 ? 1.329 -23.625 -28.188 1 98.62 458 LEU B C 1
ATOM 7222 O O . LEU B 1 458 ? 2.502 -23.953 -28.375 1 98.62 458 LEU B O 1
ATOM 7226 N N . PHE B 1 459 ? 0.836 -23.484 -27 1 98.75 459 PHE B N 1
ATOM 7227 C CA . PHE B 1 459 ? 1.597 -23.766 -25.797 1 98.75 459 PHE B CA 1
ATOM 7228 C C . PHE B 1 459 ? 2.092 -25.203 -25.781 1 98.75 459 PHE B C 1
ATOM 7230 O O . PHE B 1 459 ? 3.273 -25.453 -25.531 1 98.75 459 PHE B O 1
ATOM 7237 N N . VAL B 1 460 ? 1.192 -26.141 -26.016 1 98.75 460 VAL B N 1
ATOM 7238 C CA . VAL B 1 460 ? 1.517 -27.562 -25.969 1 98.75 460 VAL B CA 1
ATOM 7239 C C . VAL B 1 460 ? 2.561 -27.891 -27.031 1 98.75 460 VAL B C 1
ATOM 7241 O O . VAL B 1 460 ? 3.475 -28.672 -26.781 1 98.75 460 VAL B O 1
ATOM 7244 N N . LYS B 1 461 ? 2.373 -27.281 -28.172 1 98.56 461 LYS B N 1
ATOM 7245 C CA . LYS B 1 461 ? 3.348 -27.469 -29.234 1 98.56 461 LYS B CA 1
ATOM 7246 C C . LYS B 1 461 ? 4.742 -27.031 -28.797 1 98.56 461 LYS B C 1
ATOM 7248 O O . LYS B 1 461 ? 5.711 -27.781 -28.969 1 98.56 461 LYS B O 1
ATOM 7253 N N . VAL B 1 462 ? 4.855 -25.844 -28.234 1 98.62 462 VAL B N 1
ATOM 7254 C CA . VAL B 1 462 ? 6.137 -25.312 -27.781 1 98.62 462 VAL B CA 1
ATOM 7255 C C . VAL B 1 462 ? 6.664 -26.141 -26.609 1 98.62 462 VAL B C 1
ATOM 7257 O O . VAL B 1 462 ? 7.867 -26.375 -26.5 1 98.62 462 VAL B O 1
ATOM 7260 N N . LEU B 1 463 ? 5.781 -26.562 -25.75 1 98.69 463 LEU B N 1
ATOM 7261 C CA . LEU B 1 463 ? 6.145 -27.406 -24.625 1 98.69 463 LEU B CA 1
ATOM 7262 C C . LEU B 1 463 ? 6.805 -28.703 -25.094 1 98.69 463 LEU B C 1
ATOM 7264 O O . LEU B 1 463 ? 7.863 -29.094 -24.594 1 98.69 463 LEU B O 1
ATOM 7268 N N . ASN B 1 464 ? 6.176 -29.375 -26.047 1 98.31 464 ASN B N 1
ATOM 7269 C CA . ASN B 1 464 ? 6.727 -30.609 -26.594 1 98.31 464 ASN B CA 1
ATOM 7270 C C . ASN B 1 464 ? 8.102 -30.375 -27.219 1 98.31 464 ASN B C 1
ATOM 7272 O O . ASN B 1 464 ? 9.023 -31.172 -27.016 1 98.31 464 ASN B O 1
ATOM 7276 N N . LYS B 1 465 ? 8.188 -29.344 -27.953 1 98.25 465 LYS B N 1
ATOM 7277 C CA . LYS B 1 465 ? 9.484 -29 -28.547 1 98.25 465 LYS B CA 1
ATOM 7278 C C . LYS B 1 465 ? 10.539 -28.812 -27.453 1 98.25 465 LYS B C 1
ATOM 7280 O O . LYS B 1 465 ? 11.633 -29.375 -27.547 1 98.25 465 LYS B O 1
ATOM 7285 N N . THR B 1 466 ? 10.18 -28.016 -26.438 1 98.38 466 THR B N 1
ATOM 7286 C CA . THR B 1 466 ? 11.109 -27.688 -25.359 1 98.38 466 THR B CA 1
ATOM 7287 C C . THR B 1 466 ? 11.539 -28.953 -24.625 1 98.38 466 THR B C 1
ATOM 7289 O O . THR B 1 466 ? 12.727 -29.141 -24.344 1 98.38 466 THR B O 1
ATOM 7292 N N . LEU B 1 467 ? 10.617 -29.812 -24.328 1 97.88 467 LEU B N 1
ATOM 7293 C CA . LEU B 1 467 ? 10.914 -31.031 -23.594 1 97.88 467 LEU B CA 1
ATOM 7294 C C . LEU B 1 467 ? 11.789 -31.969 -24.422 1 97.88 467 LEU B C 1
ATOM 7296 O O . LEU B 1 467 ? 12.656 -32.656 -23.891 1 97.88 467 LEU B O 1
ATOM 7300 N N . SER B 1 468 ? 11.578 -32 -25.688 1 97 468 SER B N 1
ATOM 7301 C CA . SER B 1 468 ? 12.391 -32.844 -26.562 1 97 468 SER B CA 1
ATOM 7302 C C . SER B 1 468 ? 13.828 -32.344 -26.641 1 97 468 SER B C 1
ATOM 7304 O O . SER B 1 468 ? 14.75 -33.125 -26.875 1 97 468 SER B O 1
ATOM 7306 N N . GLU B 1 469 ? 14.008 -31.062 -26.453 1 96.69 469 GLU B N 1
ATOM 7307 C CA . GLU B 1 469 ? 15.336 -30.453 -26.531 1 96.69 469 GLU B CA 1
ATOM 7308 C C . GLU B 1 469 ? 16.094 -30.594 -25.219 1 96.69 469 GLU B C 1
ATOM 7310 O O . GLU B 1 469 ? 17.312 -30.422 -25.172 1 96.69 469 GLU B O 1
ATOM 7315 N N . LEU B 1 470 ? 15.383 -30.797 -24.203 1 95 470 LEU B N 1
ATOM 7316 C CA . LEU B 1 470 ? 15.992 -30.938 -22.875 1 95 470 LEU B CA 1
ATOM 7317 C C . LEU B 1 470 ? 16.312 -32.406 -22.578 1 95 470 LEU B C 1
ATOM 7319 O O . LEU B 1 470 ? 17.156 -32.688 -21.734 1 95 470 LEU B O 1
#

InterPro domains:
  IPR004631 4-aminobutyrate aminotransferase, eukaryotic [TIGR00699] (6-466)
  IPR005814 Aminotransferase class-III [PF00202] (45-467)
  IPR005814 Aminotransferase class-III [PIRSF000521] (3-469)
  IPR005814 Aminotransferase class-III [cd00610] (38-467)
  IPR015421 Pyridoxal phosphate-dependent transferase, major domain [G3DSA:3.40.640.10] (81-378)
  IPR015422 Pyridoxal phosphate-dependent transferase, small domain [G3DSA:3.90.1150.10] (21-459)
  IPR015424 Pyridoxal phosphate-dependent transferase [SSF53383] (40-470)
  IPR049704 Aminotransferases class-III pyridoxal-phosphate attachment site [PS00600] (291-330)

Secondary structure (DSSP, 8-state):
--HHHHH-TT--SS-B---SSSS-HHHHHHHHHHTTTS--TT----B-GGG-BBTEEEBTTS-EEEESSHHHHT-SS-BT-HHHHHHHTSHHHHHHHHH---TTTS-BTTHHHHHHHHHTTPPTT--EEEEESSHHHHHHHHHHHHHHHHHHHHHTTPPPPHHHHHHHTTT-TTTS---EEEEETT----SSHHHHHT--S-GGGTTTS------EEPPP---SSGGG-HHHHHHHHHHHHHHHHHHHHHSSS-EEEEEE-SSBHHHH-B---HHHHHHHHHHHHHHT-EEEEE-TTT-SSTTSSSSGGGGGT-SSPPSEEEE-GGGSSEEEEE--GGGS-SSTTSS--SSSS-HHHHHHHHHHHHHHHHTTHHHHHHHHHHHHHHHHHHHHHH-TTTSEEEE-TTSTT--EEE-SSHHHHHHHHHHHHHTTEE-EEETTTEEE----TT--HHHHHHHHHHHHHHHHH-/--HHHHH-TT--SS-B---SSSS-HHHHHHHHHHTTTS--TT----B-GGG-BBTEEEBTTS-EEEESSHHHHT-SS-BT-HHHHHHHTSHHHHHHHHH---TTTS-BTTHHHHHHHHHTTPPTT--EEEEESSHHHHHHHHHHHHHHHHHHHHHTTPPPPHHHHHHHTTT-TTTS---EEEEETT----SSHHHHHT--S-GGGTTTS------EEPPP---SSGGG-HHHHHHHHHHHHHHHHHHHHHSSS-EEEEEE-SSBHHHH-B---HHHHHHHHHHHHHHT-EEEEE-TTT-SSTTSSSSGGGGGT-SSPPSEEEE-GGGSSEEEEE--GGGS-SSTTSS--SSSS-HHHHHHHHHHHHHHHHTTHHHHHHHHHHHHHHHHHHHHHH-TTTSEEEE-TTSTT--EEE-SSHHHHHHHHHHHHHTTEE-EEETTTEEE----TT--HHHHHHHHHHHHHHHHH-

Radius of gyration: 27.5 Å; Cα contacts (8 Å, |Δi|>4): 2194; chains: 2; bounding box: 60×84×66 Å